Protein AF-0000000069707324 (afdb_homodimer)

InterPro domains:
  IPR003594 Histidine kinase/HSP90-like ATPase domain [PF02518] (532-617)
  IPR003594 Histidine kinase/HSP90-like ATPase domain [SM00387] (527-618)
  IPR004358 Signal transduction histidine kinase-related protein, C-terminal [PR00344] (563-577)
  IPR004358 Signal transduction histidine kinase-related protein, C-terminal [PR00344] (579-597)
  IPR004358 Signal transduction histidine kinase-related protein, C-terminal [PR00344] (602-615)
  IPR005467 Histidine kinase domain [PS50109] (435-618)
  IPR011622 7TM-DISM receptor, extracellular domain, type 2 [PF07696] (65-164)
  IPR011623 7TM-DISM receptor, extracellular domain, type 1 [PF07695] (181-395)
  IPR011712 Signal transduction histidine kinase, subgroup 3, dimerisation and phosphoacceptor domain [PF07730] (428-489)
  IPR036890 Histidine kinase/HSP90-like ATPase superfamily [G3DSA:3.30.565.10] (488-618)
  IPR036890 Histidine kinase/HSP90-like ATPase superfamily [SSF55874] (501-616)
  IPR050482 Sensor Histidine Kinase Two-Component System [PTHR24421] (387-617)

Nearest PDB structures (foldseek):
  3gig-assembly1_B  TM=5.908E-01  e=3.980E-10  Bacillus subtilis
  5iuj-assembly2_E  TM=5.119E-01  e=1.179E-10  Bacillus subtilis subsp. subtilis str. 168
  7ssi-assembly1_B  TM=5.150E-01  e=1.382E-10  Bacillus subtilis subsp. subtilis str. 168
  3ehf-assembly1_A  TM=5.739E-01  e=8.349E-10  Bacillus subtilis
  3ehj-assembly1_A  TM=5.496E-01  e=4.425E-10  Bacillus subtilis

Sequence (1238 aa):
MPLQQMISFVLNLIKKGIFRLFLILSGICSFSCSSPNSLEIPYATIPYQNEPVQKIWESVDTLSLNTGIINKGISKSPWWIYLKFNNEKPFAETYYLTVRNPHINTLEVYFNGDSIPEFVLGDRFPFQERPIANRDLIVPLAMSAGENREILLWVDKSGETLLLQPEILSEYEFFNNISRENLLMGFMIGWMLIMLVFACFTAVQLKEAGALFYALFIISILFWFISHWGIGFQFLWPEQTSWTGKSRPFFNLLTNVFFLLLLLNFFPPQRKNSKLVWLLKISIFLHLYLIWEVLTKNELEVPIVNKMIFLRLTFGFSIFLIFLVLIYLLRQIKLKVPYAGYYLAGISILVLSSILTQLHQSGLSLGLPSFMFDFGGAFALLGETIFITAAFASRTADLKREKESLMLKVVQKEKELADQLIEVQEQERTRIGRDLHDTLGGQLASIFLLTDKLSQEVPAAQNLQKLRSMLKESIKETRGLSHDLAPSHLNELGLQKVLQNRLRFLEENQGLSTNFYYQVDTKLSEQFALMIYRICGELLHNITKHAKASEIMLQIIQKDNILELIVEDNGVGMNKEETDKGIGLANIKNRVAYMKGKMIIDSNSHGTTIIIELPLELIMPLQQMISFVLNLIKKGIFRLFLILSGICSFSCSSPNSLEIPYATIPYQNEPVQKIWESVDTLSLNTGIINKGISKSPWWIYLKFNNEKPFAETYYLTVRNPHINTLEVYFNGDSIPEFVLGDRFPFQERPIANRDLIVPLAMSAGENREILLWVDKSGETLLLQPEILSEYEFFNNISRENLLMGFMIGWMLIMLVFACFTAVQLKEAGALFYALFIISILFWFISHWGIGFQFLWPEQTSWTGKSRPFFNLLTNVFFLLLLLNFFPPQRKNSKLVWLLKISIFLHLYLIWEVLTKNELEVPIVNKMIFLRLTFGFSIFLIFLVLIYLLRQIKLKVPYAGYYLAGISILVLSSILTQLHQSGLSLGLPSFMFDFGGAFALLGETIFITAAFASRTADLKREKESLMLKVVQKEKELADQLIEVQEQERTRIGRDLHDTLGGQLASIFLLTDKLSQEVPAAQNLQKLRSMLKESIKETRGLSHDLAPSHLNELGLQKVLQNRLRFLEENQGLSTNFYYQVDTKLSEQFALMIYRICGELLHNITKHAKASEIMLQIIQKDNILELIVEDNGVGMNKEETDKGIGLANIKNRVAYMKGKMIIDSNSHGTTIIIELPLELI

pLDDT: mean 79.89, std 14.83, range [37.81, 97.81]

Radius of gyration: 48.91 Å; Cα contacts (8 Å, |Δi|>4): 1903; chains: 2; bounding box: 70×150×93 Å

Structure (mmCIF, N/CA/C/O backbone):
data_AF-0000000069707324-model_v1
#
loop_
_entity.id
_entity.type
_entity.pdbx_description
1 polymer 'Oxygen sensor histidine kinase NreB'
#
loop_
_atom_site.group_PDB
_atom_site.id
_atom_site.type_symbol
_atom_site.label_atom_id
_atom_site.label_alt_id
_atom_site.label_comp_id
_atom_site.label_asym_id
_atom_site.label_entity_id
_atom_site.label_seq_id
_atom_site.pdbx_PDB_ins_code
_atom_site.Cartn_x
_atom_site.Cartn_y
_atom_site.Cartn_z
_atom_site.occupancy
_atom_site.B_iso_or_equiv
_atom_site.auth_seq_id
_atom_site.auth_comp_id
_atom_site.auth_asym_id
_atom_site.auth_atom_id
_atom_site.pdbx_PDB_model_num
ATOM 1 N N . MET A 1 1 ? 3.025 22.594 -21.562 1 38.66 1 MET A N 1
ATOM 2 C CA . MET A 1 1 ? 1.757 22.188 -20.969 1 38.66 1 MET A CA 1
ATOM 3 C C . MET A 1 1 ? 1.847 22.219 -19.438 1 38.66 1 MET A C 1
ATOM 5 O O . MET A 1 1 ? 2.805 21.703 -18.859 1 38.66 1 MET A O 1
ATOM 9 N N . PRO A 1 2 ? 1.068 22.953 -18.781 1 50.31 2 PRO A N 1
ATOM 10 C CA . PRO A 1 2 ? 1.18 23.141 -17.328 1 50.31 2 PRO A CA 1
ATOM 11 C C . PRO A 1 2 ? 1.123 21.812 -16.578 1 50.31 2 PRO A C 1
ATOM 13 O O . PRO A 1 2 ? 0.512 20.844 -17.047 1 50.31 2 PRO A O 1
ATOM 16 N N . LEU A 1 3 ? 2.004 21.75 -15.672 1 51.28 3 LEU A N 1
ATOM 17 C CA . LEU A 1 3 ? 2.205 20.594 -14.805 1 51.28 3 LEU A CA 1
ATOM 18 C C . LEU A 1 3 ? 0.869 19.984 -14.391 1 51.28 3 LEU A C 1
ATOM 20 O O . LEU A 1 3 ? 0.715 18.766 -14.367 1 51.28 3 LEU A O 1
ATOM 24 N N . GLN A 1 4 ? -0.043 20.859 -14.18 1 56.06 4 GLN A N 1
ATOM 25 C CA . GLN A 1 4 ? -1.354 20.406 -13.734 1 56.06 4 GLN A CA 1
ATOM 26 C C . GLN A 1 4 ? -2.061 19.609 -14.836 1 56.06 4 GLN A C 1
ATOM 28 O O . GLN A 1 4 ? -2.691 18.594 -14.562 1 56.06 4 GLN A O 1
ATOM 33 N N . GLN A 1 5 ? -1.889 20.016 -16.047 1 55.66 5 GLN A N 1
ATOM 34 C CA . GLN A 1 5 ? -2.533 19.328 -17.156 1 55.66 5 GLN A CA 1
ATOM 35 C C . GLN A 1 5 ? -1.861 18 -17.453 1 55.66 5 GLN A C 1
ATOM 37 O O . GLN A 1 5 ? -2.533 17.016 -17.781 1 55.66 5 GLN A O 1
ATOM 42 N N . MET A 1 6 ? -0.656 18.062 -17.281 1 52.97 6 MET A N 1
ATOM 43 C CA . MET A 1 6 ? 0.091 16.828 -17.5 1 52.97 6 MET A CA 1
ATOM 44 C C . MET A 1 6 ? -0.273 15.781 -16.453 1 52.97 6 MET A C 1
ATOM 46 O O . MET A 1 6 ? -0.439 14.602 -16.797 1 52.97 6 MET A O 1
ATOM 50 N N . ILE A 1 7 ? -0.457 16.312 -15.352 1 56.38 7 ILE A N 1
ATOM 51 C CA . ILE A 1 7 ? -0.846 15.406 -14.273 1 56.38 7 ILE A CA 1
ATOM 52 C C . ILE A 1 7 ? -2.232 14.836 -14.562 1 56.38 7 ILE A C 1
ATOM 54 O O . ILE A 1 7 ? -2.453 13.633 -14.422 1 56.38 7 ILE A O 1
ATOM 58 N N . SER A 1 8 ? -3.066 15.727 -15 1 56.84 8 SER A N 1
ATOM 59 C CA . SER A 1 8 ? -4.418 15.266 -15.312 1 56.84 8 SER A CA 1
ATOM 60 C C . SER A 1 8 ? -4.41 14.266 -16.453 1 56.84 8 SER A C 1
ATOM 62 O O . SER A 1 8 ? -5.148 13.281 -16.438 1 56.84 8 SER A O 1
ATOM 64 N N . PHE A 1 9 ? -3.641 14.484 -17.422 1 52 9 PHE A N 1
ATOM 65 C CA . PHE A 1 9 ? -3.529 13.609 -18.578 1 52 9 PHE A CA 1
ATOM 66 C C . PHE A 1 9 ? -2.941 12.258 -18.188 1 52 9 PHE A C 1
ATOM 68 O O . PHE A 1 9 ? -3.479 11.211 -18.562 1 52 9 PHE A O 1
ATOM 75 N N . VAL A 1 10 ? -1.924 12.391 -17.547 1 53.28 10 VAL A N 1
ATOM 76 C CA . VAL A 1 10 ? -1.254 11.164 -17.125 1 53.28 10 VAL A CA 1
ATOM 77 C C . VAL A 1 10 ? -2.16 10.383 -16.172 1 53.28 10 VAL A C 1
ATOM 79 O O . VAL A 1 10 ? -2.242 9.156 -16.25 1 53.28 10 VAL A O 1
ATOM 82 N N . LEU A 1 11 ? -2.854 11.109 -15.484 1 55.19 11 LEU A N 1
ATOM 83 C CA . LEU A 1 11 ? -3.797 10.477 -14.57 1 55.19 11 LEU A CA 1
ATOM 84 C C . LEU A 1 11 ? -4.906 9.766 -15.336 1 55.19 11 LEU A C 1
ATOM 86 O O . LEU A 1 11 ? -5.34 8.68 -14.945 1 55.19 11 LEU A O 1
ATOM 90 N N . ASN A 1 12 ? -5.34 10.375 -16.344 1 55.03 12 ASN A N 1
ATOM 91 C CA . ASN A 1 12 ? -6.32 9.711 -17.203 1 55.03 12 ASN A CA 1
ATOM 92 C C . ASN A 1 12 ? -5.734 8.469 -17.859 1 55.03 12 ASN A C 1
ATOM 94 O O . ASN A 1 12 ? -6.426 7.453 -18 1 55.03 12 ASN A O 1
ATOM 98 N N . LEU A 1 13 ? -4.59 8.656 -18.188 1 52.72 13 LEU A N 1
ATOM 99 C CA . LEU A 1 13 ? -3.904 7.512 -18.781 1 52.72 13 LEU A CA 1
ATOM 100 C C . LEU A 1 13 ? -3.682 6.418 -17.75 1 52.72 13 LEU A C 1
ATOM 102 O O . LEU A 1 13 ? -3.836 5.23 -18.047 1 52.72 13 LEU A O 1
ATOM 106 N N . ILE A 1 14 ? -3.344 6.941 -16.688 1 54.03 14 ILE A N 1
ATOM 107 C CA . ILE A 1 14 ? -3.168 5.996 -15.594 1 54.03 14 ILE A CA 1
ATOM 108 C C . ILE A 1 14 ? -4.512 5.363 -15.234 1 54.03 14 ILE A C 1
ATOM 110 O O . ILE A 1 14 ? -4.594 4.148 -15.031 1 54.03 14 ILE A O 1
ATOM 114 N N . LYS A 1 15 ? -5.5 6.219 -15.211 1 52.94 15 LYS A N 1
ATOM 115 C CA . LYS A 1 15 ? -6.836 5.66 -15.008 1 52.94 15 LYS A CA 1
ATOM 116 C C . LYS A 1 15 ? -7.176 4.641 -16.094 1 52.94 15 LYS A C 1
ATOM 118 O O . LYS A 1 15 ? -7.707 3.568 -15.797 1 52.94 15 LYS A O 1
ATOM 123 N N . LYS A 1 16 ? -6.883 4.98 -17.25 1 50.53 16 LYS A N 1
ATOM 124 C CA . LYS A 1 16 ? -7.156 4.07 -18.359 1 50.53 16 LYS A CA 1
ATOM 125 C C . LYS A 1 16 ? -6.238 2.852 -18.312 1 50.53 16 LYS A C 1
ATOM 127 O O . LYS A 1 16 ? -6.656 1.741 -18.641 1 50.53 16 LYS A O 1
ATOM 132 N N . GLY A 1 17 ? -5.059 3.221 -17.891 1 46.44 17 GLY A N 1
ATOM 133 C CA . GLY A 1 17 ? -4.109 2.127 -17.766 1 46.44 17 GLY A CA 1
ATOM 134 C C . GLY A 1 17 ? -4.426 1.19 -16.625 1 46.44 17 GLY A C 1
ATOM 135 O O . GLY A 1 17 ? -4.371 -0.031 -16.766 1 46.44 17 GLY A O 1
ATOM 136 N N . ILE A 1 18 ? -4.672 1.827 -15.555 1 48.44 18 ILE A N 1
ATOM 137 C CA . ILE A 1 18 ? -5.105 1 -14.43 1 48.44 18 ILE A CA 1
ATOM 138 C C . ILE A 1 18 ? -6.348 0.204 -14.828 1 48.44 18 ILE A C 1
ATOM 140 O O . ILE A 1 18 ? -6.445 -0.99 -14.531 1 48.44 18 ILE A O 1
ATOM 144 N N . PHE A 1 19 ? -7.223 0.882 -15.453 1 43.78 19 PHE A N 1
ATOM 145 C CA . PHE A 1 19 ? -8.391 0.172 -15.961 1 43.78 19 PHE A CA 1
ATOM 146 C C . PHE A 1 19 ? -7.973 -0.9 -16.969 1 43.78 19 PHE A C 1
ATOM 148 O O . PHE A 1 19 ? -8.477 -2.025 -16.922 1 43.78 19 PHE A O 1
ATOM 155 N N . ARG A 1 20 ? -7.121 -0.56 -17.812 1 43.97 20 ARG A N 1
ATOM 156 C CA . ARG A 1 20 ? -6.652 -1.575 -18.75 1 43.97 20 ARG A CA 1
ATOM 157 C C . ARG A 1 20 ? -5.844 -2.65 -18.031 1 43.97 20 ARG A C 1
ATOM 159 O O . ARG A 1 20 ? -5.945 -3.834 -18.359 1 43.97 20 ARG A O 1
ATOM 166 N N . LEU A 1 21 ? -5.027 -2.123 -17.188 1 45.25 21 LEU A N 1
ATOM 167 C CA . LEU A 1 21 ? -4.336 -3.133 -16.391 1 45.25 21 LEU A CA 1
ATOM 168 C C . LEU A 1 21 ? -5.336 -3.994 -15.617 1 45.25 21 LEU A C 1
ATOM 170 O O . LEU A 1 21 ? -5.168 -5.211 -15.523 1 45.25 21 LEU A O 1
ATOM 174 N N . PHE A 1 22 ? -6.258 -3.307 -15.023 1 45.59 22 PHE A N 1
ATOM 175 C CA . PHE A 1 22 ? -7.363 -4.066 -14.453 1 45.59 22 PHE A CA 1
ATOM 176 C C . PHE A 1 22 ? -8.047 -4.918 -15.516 1 45.59 22 PHE A C 1
ATOM 178 O O . PHE A 1 22 ? -8.422 -6.059 -15.25 1 45.59 22 PHE A O 1
ATOM 185 N N . LEU A 1 23 ? -8.18 -4.379 -16.625 1 42.47 23 LEU A N 1
ATOM 186 C CA . LEU A 1 23 ? -8.734 -5.148 -17.734 1 42.47 23 LEU A CA 1
ATOM 187 C C . LEU A 1 23 ? -7.785 -6.266 -18.156 1 42.47 23 LEU A C 1
ATOM 189 O O . LEU A 1 23 ? -8.227 -7.367 -18.484 1 42.47 23 LEU A O 1
ATOM 193 N N . ILE A 1 24 ? -6.621 -5.941 -18.219 1 44.25 24 ILE A N 1
ATOM 194 C CA . ILE A 1 24 ? -5.652 -6.977 -18.562 1 44.25 24 ILE A CA 1
ATOM 195 C C . ILE A 1 24 ? -5.652 -8.055 -17.484 1 44.25 24 ILE A C 1
ATOM 197 O O . ILE A 1 24 ? -5.66 -9.25 -17.797 1 44.25 24 ILE A O 1
ATOM 201 N N . LEU A 1 25 ? -5.566 -7.555 -16.312 1 45.56 25 LEU A N 1
ATOM 202 C CA . LEU A 1 25 ? -5.68 -8.547 -15.25 1 45.56 25 LEU A CA 1
ATOM 203 C C . LEU A 1 25 ? -7.023 -9.258 -15.312 1 45.56 25 LEU A C 1
ATOM 205 O O . LEU A 1 25 ? -7.102 -10.461 -15.078 1 45.56 25 LEU A O 1
ATOM 209 N N . SER A 1 26 ? -8.008 -8.461 -15.484 1 43.53 26 SER A N 1
ATOM 210 C CA . SER A 1 26 ? -9.297 -9.078 -15.75 1 43.53 26 SER A CA 1
ATOM 211 C C . SER A 1 26 ? -9.266 -9.906 -17.031 1 43.53 26 SER A C 1
ATOM 213 O O . SER A 1 26 ? -9.922 -10.945 -17.125 1 43.53 26 SER A O 1
ATOM 215 N N . GLY A 1 27 ? -8.617 -9.422 -17.969 1 42.59 27 GLY A N 1
ATOM 216 C CA . GLY A 1 27 ? -8.453 -10.211 -19.188 1 42.59 27 GLY A CA 1
ATOM 217 C C . GLY A 1 27 ? -7.68 -11.492 -18.969 1 42.59 27 GLY A C 1
ATOM 218 O O . GLY A 1 27 ? -7.984 -12.523 -19.562 1 42.59 27 GLY A O 1
ATOM 219 N N . ILE A 1 28 ? -6.68 -11.281 -18.297 1 44.78 28 ILE A N 1
ATOM 220 C CA . ILE A 1 28 ? -6.016 -12.531 -17.938 1 44.78 28 ILE A CA 1
ATOM 221 C C . ILE A 1 28 ? -7.012 -13.461 -17.25 1 44.78 28 ILE A C 1
ATOM 223 O O . ILE A 1 28 ? -7.004 -14.672 -17.484 1 44.78 28 ILE A O 1
ATOM 227 N N . CYS A 1 29 ? -7.777 -12.867 -16.328 1 43.41 29 CYS A N 1
ATOM 228 C CA . CYS A 1 29 ? -8.812 -13.633 -15.641 1 43.41 29 CYS A CA 1
ATOM 229 C C . CYS A 1 29 ? -9.922 -14.031 -16.594 1 43.41 29 CYS A C 1
ATOM 231 O O . CYS A 1 29 ? -10.523 -15.102 -16.453 1 43.41 29 CYS A O 1
ATOM 233 N N . SER A 1 30 ? -10.438 -13.078 -17.266 1 40.72 30 SER A N 1
ATOM 234 C CA . SER A 1 30 ? -11.531 -13.438 -18.172 1 40.72 30 SER A CA 1
ATOM 235 C C . SER A 1 30 ? -11.117 -14.539 -19.141 1 40.72 30 SER A C 1
ATOM 237 O O . SER A 1 30 ? -11.969 -15.234 -19.703 1 40.72 30 SER A O 1
ATOM 239 N N . PHE A 1 31 ? -9.898 -14.516 -19.531 1 37.81 31 PHE A N 1
ATOM 240 C CA . PHE A 1 31 ? -9.547 -15.578 -20.469 1 37.81 31 PHE A CA 1
ATOM 241 C C . PHE A 1 31 ? -9.586 -16.938 -19.797 1 37.81 31 PHE A C 1
ATOM 243 O O . PHE A 1 31 ? -9.484 -17.969 -20.453 1 37.81 31 PHE A O 1
ATOM 250 N N . SER A 1 32 ? -9.203 -16.953 -18.578 1 39.94 32 SER A N 1
ATOM 251 C CA . SER A 1 32 ? -9.297 -18.297 -18 1 39.94 32 SER A CA 1
ATOM 252 C C . SER A 1 32 ? -10.719 -18.844 -18.078 1 39.94 32 SER A C 1
ATOM 254 O O . SER A 1 32 ? -10.992 -19.938 -17.594 1 39.94 32 SER A O 1
ATOM 256 N N . CYS A 1 33 ? -11.719 -17.969 -18.031 1 41.34 33 CYS A N 1
ATOM 257 C CA . CYS A 1 33 ? -12.953 -18.734 -18.219 1 41.34 33 CYS A CA 1
ATOM 258 C C . CYS A 1 33 ? -12.758 -19.844 -19.25 1 41.34 33 CYS A C 1
ATOM 260 O O . CYS A 1 33 ? -12.594 -21 -18.875 1 41.34 33 CYS A O 1
ATOM 262 N N . SER A 1 34 ? -13.891 -20.047 -20.156 1 38.44 34 SER A N 1
ATOM 263 C CA . SER A 1 34 ? -13.992 -21.141 -21.141 1 38.44 34 SER A CA 1
ATOM 264 C C . SER A 1 34 ? -12.875 -21.047 -22.172 1 38.44 34 SER A C 1
ATOM 266 O O . SER A 1 34 ? -12.812 -20.078 -22.938 1 38.44 34 SER A O 1
ATOM 268 N N . SER A 1 35 ? -11.734 -21.188 -21.812 1 40.47 35 SER A N 1
ATOM 269 C CA . SER A 1 35 ? -10.992 -21.422 -23.062 1 40.47 35 SER A CA 1
ATOM 270 C C . SER A 1 35 ? -11.93 -21.875 -24.172 1 40.47 35 SER A C 1
ATOM 272 O O . SER A 1 35 ? -12.781 -22.734 -23.969 1 40.47 35 SER A O 1
ATOM 274 N N . PRO A 1 36 ? -12.047 -21.125 -25.078 1 43 36 PRO A N 1
ATOM 275 C CA . PRO A 1 36 ? -12.914 -21.688 -26.109 1 43 36 PRO A CA 1
ATOM 276 C C . PRO A 1 36 ? -12.812 -23.219 -26.203 1 43 36 PRO A C 1
ATOM 278 O O . PRO A 1 36 ? -13.766 -23.875 -26.625 1 43 36 PRO A O 1
ATOM 281 N N . ASN A 1 37 ? -11.625 -23.719 -25.906 1 46.66 37 ASN A N 1
ATOM 282 C CA . ASN A 1 37 ? -11.508 -25.156 -26.125 1 46.66 37 ASN A CA 1
ATOM 283 C C . ASN A 1 37 ? -11.734 -25.953 -24.844 1 46.66 37 ASN A C 1
ATOM 285 O O . ASN A 1 37 ? -11.352 -27.125 -24.75 1 46.66 37 ASN A O 1
ATOM 289 N N . SER A 1 38 ? -11.812 -25.266 -23.703 1 54.16 38 SER A N 1
ATOM 290 C CA . SER A 1 38 ? -12.133 -26.156 -22.594 1 54.16 38 SER A CA 1
ATOM 291 C C . SER A 1 38 ? -13.469 -26.859 -22.812 1 54.16 38 SER A C 1
ATOM 293 O O . SER A 1 38 ? -14.477 -26.219 -23.109 1 54.16 38 SER A O 1
ATOM 295 N N . LEU A 1 39 ? -13.422 -28.016 -23.219 1 58.19 39 LEU A N 1
ATOM 296 C CA . LEU A 1 39 ? -14.578 -28.859 -23.516 1 58.19 39 LEU A CA 1
ATOM 297 C C . LEU A 1 39 ? -15.406 -29.109 -22.266 1 58.19 39 LEU A C 1
ATOM 299 O O . LEU A 1 39 ? -14.914 -29.703 -21.297 1 58.19 39 LEU A O 1
ATOM 303 N N . GLU A 1 40 ? -16.359 -28.297 -21.938 1 68.38 40 GLU A N 1
ATOM 304 C CA . GLU A 1 40 ? -17.344 -28.75 -20.969 1 68.38 40 GLU A CA 1
ATOM 305 C C . GLU A 1 40 ? -17.766 -30.188 -21.219 1 68.38 40 GLU A C 1
ATOM 307 O O . GLU A 1 40 ? -18.094 -30.547 -22.359 1 68.38 40 GLU A O 1
ATOM 312 N N . ILE A 1 41 ? -17.344 -30.922 -20.125 1 82.69 41 ILE A N 1
ATOM 313 C CA . ILE A 1 41 ? -17.672 -32.344 -20.297 1 82.69 41 ILE A CA 1
ATOM 314 C C . ILE A 1 41 ? -19.062 -32.625 -19.734 1 82.69 41 ILE A C 1
ATOM 316 O O . ILE A 1 41 ? -19.406 -32.156 -18.641 1 82.69 41 ILE A O 1
ATOM 320 N N . PRO A 1 42 ? -19.828 -33.188 -20.578 1 87.94 42 PRO A N 1
ATOM 321 C CA . PRO A 1 42 ? -21.125 -33.594 -20.047 1 87.94 42 PRO A CA 1
ATOM 322 C C . PRO A 1 42 ? -21 -34.562 -18.875 1 87.94 42 PRO A C 1
ATOM 324 O O . PRO A 1 42 ? -20.109 -35.438 -18.875 1 87.94 42 PRO A O 1
ATOM 327 N N . TYR A 1 43 ? -21.828 -34.344 -17.875 1 92.25 43 TYR A N 1
ATOM 328 C CA . TYR A 1 43 ? -21.812 -35.188 -16.703 1 92.25 43 TYR A CA 1
ATOM 329 C C . TYR A 1 43 ? -23.219 -35.531 -16.234 1 92.25 43 TYR A C 1
ATOM 331 O O . TYR A 1 43 ? -24.188 -34.875 -16.656 1 92.25 43 TYR A O 1
ATOM 339 N N . ALA A 1 44 ? -23.344 -36.594 -15.5 1 93.5 44 ALA A N 1
ATOM 340 C CA . ALA A 1 44 ? -24.578 -36.969 -14.828 1 93.5 44 ALA A CA 1
ATOM 341 C C . ALA A 1 44 ? -24.359 -37.125 -13.32 1 93.5 44 ALA A C 1
ATOM 343 O O . ALA A 1 44 ? -23.312 -37.594 -12.891 1 93.5 44 ALA A O 1
ATOM 344 N N . THR A 1 45 ? -25.312 -36.656 -12.57 1 92.38 45 THR A N 1
ATOM 345 C CA . THR A 1 45 ? -25.234 -36.781 -11.117 1 92.38 45 THR A CA 1
ATOM 346 C C . THR A 1 45 ? -26.234 -37.812 -10.617 1 92.38 45 THR A C 1
ATOM 348 O O . THR A 1 45 ? -27.375 -37.875 -11.102 1 92.38 45 THR A O 1
ATOM 351 N N . ILE A 1 46 ? -25.766 -38.625 -9.664 1 91.06 46 ILE A N 1
ATOM 352 C CA . ILE A 1 46 ? -26.594 -39.656 -9.055 1 91.06 46 ILE A CA 1
ATOM 353 C C . ILE A 1 46 ? -26.562 -39.531 -7.531 1 91.06 46 ILE A C 1
ATOM 355 O O . ILE A 1 46 ? -25.5 -39.562 -6.922 1 91.06 46 ILE A O 1
ATOM 359 N N . PRO A 1 47 ? -27.719 -39.312 -6.957 1 88.31 47 PRO A N 1
ATOM 360 C CA . PRO A 1 47 ? -27.719 -39.281 -5.492 1 88.31 47 PRO A CA 1
ATOM 361 C C . PRO A 1 47 ? -27.25 -40.562 -4.855 1 88.31 47 PRO A C 1
ATOM 363 O O . PRO A 1 47 ? -27.406 -41.656 -5.438 1 88.31 47 PRO A O 1
ATOM 366 N N . TYR A 1 48 ? -26.594 -40.375 -3.764 1 84.56 48 TYR A N 1
ATOM 367 C CA . TYR A 1 48 ? -26.047 -41.531 -3.076 1 84.56 48 TYR A CA 1
ATOM 368 C C . TYR A 1 48 ? -27.156 -42.531 -2.711 1 84.56 48 TYR A C 1
ATOM 370 O O . TYR A 1 48 ? -28.188 -42.125 -2.18 1 84.56 48 TYR A O 1
ATOM 378 N N . GLN A 1 49 ? -26.828 -43.75 -3.199 1 79 49 GLN A N 1
ATOM 379 C CA . GLN A 1 49 ? -27.641 -44.906 -2.801 1 79 49 GLN A CA 1
ATOM 380 C C . GLN A 1 49 ? -26.797 -45.969 -2.139 1 79 49 GLN A C 1
ATOM 382 O O . GLN A 1 49 ? -25.609 -46.125 -2.443 1 79 49 GLN A O 1
ATOM 387 N N . ASN A 1 50 ? -27.219 -46.406 -1.011 1 83.75 50 ASN A N 1
ATOM 388 C CA . ASN A 1 50 ? -26.484 -47.469 -0.369 1 83.75 50 ASN A CA 1
ATOM 389 C C . ASN A 1 50 ? -26.422 -48.719 -1.261 1 83.75 50 ASN A C 1
ATOM 391 O O . ASN A 1 50 ? -26.922 -49.781 -0.891 1 83.75 50 ASN A O 1
ATOM 395 N N . GLU A 1 51 ? -25.969 -48.531 -2.498 1 87.06 51 GLU A N 1
ATOM 396 C CA . GLU A 1 51 ? -25.844 -49.625 -3.471 1 87.06 51 GLU A CA 1
ATOM 397 C C . GLU A 1 51 ? -24.391 -49.844 -3.873 1 87.06 51 GLU A C 1
ATOM 399 O O . GLU A 1 51 ? -23.578 -48.938 -3.779 1 87.06 51 GLU A O 1
ATOM 404 N N . PRO A 1 52 ? -24.156 -51.156 -4.168 1 90.38 52 PRO A N 1
ATOM 405 C CA . PRO A 1 52 ? -22.797 -51.406 -4.648 1 90.38 52 PRO A CA 1
ATOM 406 C C . PRO A 1 52 ? -22.469 -50.656 -5.934 1 90.38 52 PRO A C 1
ATOM 408 O O . PRO A 1 52 ? -23.375 -50.312 -6.699 1 90.38 52 PRO A O 1
ATOM 411 N N . VAL A 1 53 ? -21.25 -50.344 -6.223 1 94 53 VAL A N 1
ATOM 412 C CA . VAL A 1 53 ? -20.75 -49.531 -7.34 1 94 53 VAL A CA 1
ATOM 413 C C . VAL A 1 53 ? -21.219 -50.156 -8.656 1 94 53 VAL A C 1
ATOM 415 O O . VAL A 1 53 ? -21.516 -49.438 -9.609 1 94 53 VAL A O 1
ATOM 418 N N . GLN A 1 54 ? -21.344 -51.5 -8.711 1 93 54 GLN A N 1
ATOM 419 C CA . GLN A 1 54 ? -21.734 -52.188 -9.93 1 93 54 GLN A CA 1
ATOM 420 C C . GLN A 1 54 ? -23.141 -51.812 -10.359 1 93 54 GLN A C 1
ATOM 422 O O . GLN A 1 54 ? -23.422 -51.688 -11.555 1 93 54 GLN A O 1
ATOM 427 N N . LYS A 1 55 ? -23.938 -51.625 -9.406 1 91.94 55 LYS A N 1
ATOM 428 C CA . LYS A 1 55 ? -25.312 -51.219 -9.703 1 91.94 55 LYS A CA 1
ATOM 429 C C . LYS A 1 55 ? -25.375 -49.812 -10.227 1 91.94 55 LYS A C 1
ATOM 431 O O . LYS A 1 55 ? -26.234 -49.469 -11.055 1 91.94 55 LYS A O 1
ATOM 436 N N . ILE A 1 56 ? -24.562 -49.031 -9.695 1 93.19 56 ILE A N 1
ATOM 437 C CA . ILE A 1 56 ? -24.516 -47.625 -10.164 1 93.19 56 ILE A CA 1
ATOM 438 C C . ILE A 1 56 ? -24.062 -47.594 -11.617 1 93.19 56 ILE A C 1
ATOM 440 O O . ILE A 1 56 ? -24.641 -46.844 -12.43 1 93.19 56 ILE A O 1
ATOM 444 N N . TRP A 1 57 ? -23.047 -48.406 -12 1 94 57 TRP A N 1
ATOM 445 C CA . TRP A 1 57 ? -22.578 -48.469 -13.375 1 94 57 TRP A CA 1
ATOM 446 C C . TRP A 1 57 ? -23.703 -48.875 -14.32 1 94 57 TRP A C 1
ATOM 448 O O . TRP A 1 57 ? -23.781 -48.375 -15.445 1 94 57 TRP A O 1
ATOM 458 N N . GLU A 1 58 ? -24.578 -49.719 -13.836 1 90.31 58 GLU A N 1
ATOM 459 C CA . GLU A 1 58 ? -25.672 -50.219 -14.656 1 90.31 58 GLU A CA 1
ATOM 460 C C . GLU A 1 58 ? -26.719 -49.125 -14.898 1 90.31 58 GLU A C 1
ATOM 462 O O . GLU A 1 58 ? -27.422 -49.156 -15.906 1 90.31 58 GLU A O 1
ATOM 467 N N . SER A 1 59 ? -26.781 -48.188 -14.062 1 88.94 59 SER A N 1
ATOM 468 C CA . SER A 1 59 ? -27.844 -47.188 -14.133 1 88.94 59 SER A CA 1
ATOM 469 C C . SER A 1 59 ? -27.391 -46 -14.961 1 88.94 59 SER A C 1
ATOM 471 O O . SER A 1 59 ? -28.203 -45.094 -15.266 1 88.94 59 SER A O 1
ATOM 473 N N . VAL A 1 60 ? -26.188 -45.875 -15.359 1 87.75 60 VAL A N 1
ATOM 474 C CA . VAL A 1 60 ? -25.625 -44.688 -15.961 1 87.75 60 VAL A CA 1
ATOM 475 C C . VAL A 1 60 ? -26.203 -44.469 -17.359 1 87.75 60 VAL A C 1
ATOM 477 O O . VAL A 1 60 ? -26.344 -43.344 -17.812 1 87.75 60 VAL A O 1
ATOM 480 N N . ASP A 1 61 ? -26.594 -45.531 -18.094 1 82.38 61 ASP A N 1
ATOM 481 C CA . ASP A 1 61 ? -27.047 -45.438 -19.484 1 82.38 61 ASP A CA 1
ATOM 482 C C . ASP A 1 61 ? -28.359 -44.688 -19.578 1 82.38 61 ASP A C 1
ATOM 484 O O . ASP A 1 61 ? -28.703 -44.125 -20.641 1 82.38 61 ASP A O 1
ATOM 488 N N . THR A 1 62 ? -29.062 -44.531 -18.469 1 83.75 62 THR A N 1
ATOM 489 C CA . THR A 1 62 ? -30.391 -43.938 -18.516 1 83.75 62 THR A CA 1
ATOM 490 C C . THR A 1 62 ? -30.344 -42.5 -18 1 83.75 62 THR A C 1
ATOM 492 O O . THR A 1 62 ? -31.359 -41.812 -17.969 1 83.75 62 THR A O 1
ATOM 495 N N . LEU A 1 63 ? -29.203 -42.094 -17.812 1 84.69 63 LEU A N 1
ATOM 496 C CA . LEU A 1 63 ? -29.141 -40.781 -17.141 1 84.69 63 LEU A CA 1
ATOM 497 C C . LEU A 1 63 ? -28.984 -39.656 -18.156 1 84.69 63 LEU A C 1
ATOM 499 O O . LEU A 1 63 ? -28.359 -39.844 -19.219 1 84.69 63 LEU A O 1
ATOM 503 N N . SER A 1 64 ? -29.594 -38.531 -17.859 1 86.44 64 SER A N 1
ATOM 504 C CA . SER A 1 64 ? -29.422 -37.312 -18.656 1 86.44 64 SER A CA 1
ATOM 505 C C . SER A 1 64 ? -28.141 -36.594 -18.281 1 86.44 64 SER A C 1
ATOM 507 O O . SER A 1 64 ? -27.828 -36.438 -17.109 1 86.44 64 SER A O 1
ATOM 509 N N . LEU A 1 65 ? -27.422 -36.188 -19.328 1 86.31 65 LEU A N 1
ATOM 510 C CA . LEU A 1 65 ? -26.141 -35.5 -19.125 1 86.31 65 LEU A CA 1
ATOM 511 C C . LEU A 1 65 ? -26.328 -34 -19.109 1 86.31 65 LEU A C 1
ATOM 513 O O . LEU A 1 65 ? -27.125 -33.469 -19.875 1 86.31 65 LEU A O 1
ATOM 517 N N . ASN A 1 66 ? -25.766 -33.344 -18.109 1 85.62 66 ASN A N 1
ATOM 518 C CA . ASN A 1 66 ? -25.75 -31.906 -17.969 1 85.62 66 ASN A CA 1
ATOM 519 C C . ASN A 1 66 ? -24.328 -31.344 -18.109 1 85.62 66 ASN A C 1
ATOM 521 O O . ASN A 1 66 ? -23.359 -32.094 -18.188 1 85.62 66 ASN A O 1
ATOM 525 N N . THR A 1 67 ? -24.281 -30 -18.344 1 82.19 67 THR A N 1
ATOM 526 C CA . THR A 1 67 ? -22.984 -29.328 -18.406 1 82.19 67 THR A CA 1
ATOM 527 C C . THR A 1 67 ? -22.953 -28.141 -17.438 1 82.19 67 THR A C 1
ATOM 529 O O . THR A 1 67 ? -23.984 -27.703 -16.953 1 82.19 67 THR A O 1
ATOM 532 N N . GLY A 1 68 ? -21.766 -27.828 -17.078 1 80.75 68 GLY A N 1
ATOM 533 C CA . GLY A 1 68 ? -21.609 -26.656 -16.234 1 80.75 68 GLY A CA 1
ATOM 534 C C . GLY A 1 68 ? -21.312 -26.984 -14.781 1 80.75 68 GLY A C 1
ATOM 535 O O . GLY A 1 68 ? -20.641 -27.984 -14.5 1 80.75 68 GLY A O 1
ATOM 536 N N . ILE A 1 69 ? -21.828 -26.125 -13.891 1 86.81 69 ILE A N 1
ATOM 537 C CA . ILE A 1 69 ? -21.484 -26.234 -12.477 1 86.81 69 ILE A CA 1
ATOM 538 C C . ILE A 1 69 ? -22.484 -27.141 -11.773 1 86.81 69 ILE A C 1
ATOM 540 O O . ILE A 1 69 ? -23.688 -27.078 -12.039 1 86.81 69 ILE A O 1
ATOM 544 N N . ILE A 1 70 ? -21.984 -27.953 -10.961 1 89 70 ILE A N 1
ATOM 545 C CA . ILE A 1 70 ? -22.797 -28.781 -10.078 1 89 70 ILE A CA 1
ATOM 546 C C . ILE A 1 70 ? -22.938 -28.109 -8.719 1 89 70 ILE A C 1
ATOM 548 O O . ILE A 1 70 ? -21.969 -28 -7.965 1 89 70 ILE A O 1
ATOM 552 N N . ASN A 1 71 ? -24.047 -27.625 -8.445 1 88.88 71 ASN A N 1
ATOM 553 C CA . ASN A 1 71 ? -24.328 -26.984 -7.16 1 88.88 71 ASN A CA 1
ATOM 554 C C . ASN A 1 71 ? -25.469 -27.656 -6.426 1 88.88 71 ASN A C 1
ATOM 556 O O . ASN A 1 71 ? -26.641 -27.469 -6.781 1 88.88 71 ASN A O 1
ATOM 560 N N . LYS A 1 72 ? -25.141 -28.375 -5.418 1 88.38 72 LYS A N 1
ATOM 561 C CA . LYS A 1 72 ? -26.156 -29.094 -4.656 1 88.38 72 LYS A CA 1
ATOM 562 C C . LYS A 1 72 ? -26.328 -28.5 -3.264 1 88.38 72 LYS A C 1
ATOM 564 O O . LYS A 1 72 ? -27 -29.078 -2.408 1 88.38 72 LYS A O 1
ATOM 569 N N . GLY A 1 73 ? -25.703 -27.391 -3.029 1 88.62 73 GLY A N 1
ATOM 570 C CA . GLY A 1 73 ? -25.781 -26.766 -1.719 1 88.62 73 GLY A CA 1
ATOM 571 C C . GLY A 1 73 ? -25.234 -27.641 -0.606 1 88.62 73 GLY A C 1
ATOM 572 O O . GLY A 1 73 ? -24.266 -28.359 -0.801 1 88.62 73 GLY A O 1
ATOM 573 N N . ILE A 1 74 ? -25.766 -27.469 0.552 1 88.19 74 ILE A N 1
ATOM 574 C CA . ILE A 1 74 ? -25.359 -28.297 1.684 1 88.19 74 ILE A CA 1
ATOM 575 C C . ILE A 1 74 ? -26.047 -29.656 1.608 1 88.19 74 ILE A C 1
ATOM 577 O O . ILE A 1 74 ? -27.266 -29.75 1.731 1 88.19 74 ILE A O 1
ATOM 581 N N . SER A 1 75 ? -25.156 -30.641 1.343 1 86.31 75 SER A N 1
ATOM 582 C CA . SER A 1 75 ? -25.703 -31.969 1.119 1 86.31 75 SER A CA 1
ATOM 583 C C . SER A 1 75 ? -25.438 -32.875 2.305 1 86.31 75 SER A C 1
ATOM 585 O O . SER A 1 75 ? -24.375 -32.812 2.916 1 86.31 75 SER A O 1
ATOM 587 N N . LYS A 1 76 ? -26.344 -33.781 2.57 1 88.19 76 LYS A N 1
ATOM 588 C CA . LYS A 1 76 ? -26.234 -34.719 3.691 1 88.19 76 LYS A CA 1
ATOM 589 C C . LYS A 1 76 ? -25.453 -35.969 3.285 1 88.19 76 LYS A C 1
ATOM 591 O O . LYS A 1 76 ? -24.875 -36.656 4.137 1 88.19 76 LYS A O 1
ATOM 596 N N . SER A 1 77 ? -25.531 -36.219 2.045 1 91.62 77 SER A N 1
ATOM 597 C CA . SER A 1 77 ? -24.938 -37.469 1.568 1 91.62 77 SER A CA 1
ATOM 598 C C . SER A 1 77 ? -23.969 -37.219 0.415 1 91.62 77 SER A C 1
ATOM 600 O O . SER A 1 77 ? -24.031 -36.188 -0.23 1 91.62 77 SER A O 1
ATOM 602 N N . PRO A 1 78 ? -23.062 -38.219 0.239 1 94.19 78 PRO A N 1
ATOM 603 C CA . PRO A 1 78 ? -22.188 -38.094 -0.926 1 94.19 78 PRO A CA 1
ATOM 604 C C . PRO A 1 78 ? -22.938 -38.188 -2.25 1 94.19 78 PRO A C 1
ATOM 606 O O . PRO A 1 78 ? -24.141 -38.5 -2.262 1 94.19 78 PRO A O 1
ATOM 609 N N . TRP A 1 79 ? -22.297 -37.906 -3.305 1 94.5 79 TRP A N 1
ATOM 610 C CA . TRP A 1 79 ? -22.891 -37.906 -4.641 1 94.5 79 TRP A CA 1
ATOM 611 C C . TRP A 1 79 ? -22.016 -38.688 -5.613 1 94.5 79 TRP A C 1
ATOM 613 O O . TRP A 1 79 ? -20.797 -38.781 -5.449 1 94.5 79 TRP A O 1
ATOM 623 N N . TRP A 1 80 ? -22.719 -39.312 -6.547 1 94.56 80 TRP A N 1
ATOM 624 C CA . TRP A 1 80 ? -22.031 -39.938 -7.664 1 94.56 80 TRP A CA 1
ATOM 625 C C . TRP A 1 80 ? -22.047 -39.031 -8.891 1 94.56 80 TRP A C 1
ATOM 627 O O . TRP A 1 80 ? -23.062 -38.406 -9.188 1 94.56 80 TRP A O 1
ATOM 637 N N . ILE A 1 81 ? -20.984 -38.969 -9.547 1 94.69 81 ILE A N 1
ATOM 638 C CA . ILE A 1 81 ? -20.906 -38.219 -10.781 1 94.69 81 ILE A CA 1
ATOM 639 C C . ILE A 1 81 ? -20.359 -39.094 -11.906 1 94.69 81 ILE A C 1
ATOM 641 O O . ILE A 1 81 ? -19.328 -39.75 -11.742 1 94.69 81 ILE A O 1
ATOM 645 N N . TYR A 1 82 ? -21.047 -39.125 -12.969 1 95.12 82 TYR A N 1
ATOM 646 C CA . TYR A 1 82 ? -20.656 -39.906 -14.133 1 95.12 82 TYR A CA 1
ATOM 647 C C . TYR A 1 82 ? -20.203 -39 -15.273 1 95.12 82 TYR A C 1
ATOM 649 O O . TYR A 1 82 ? -20.875 -38.031 -15.586 1 95.12 82 TYR A O 1
ATOM 657 N N . LEU A 1 83 ? -19.047 -39.375 -15.844 1 93.62 83 LEU A N 1
ATOM 658 C CA . LEU A 1 83 ? -18.469 -38.656 -16.969 1 93.62 83 LEU A CA 1
ATOM 659 C C . LEU A 1 83 ? -18.016 -39.625 -18.062 1 93.62 83 LEU A C 1
ATOM 661 O O . LEU A 1 83 ? -17.609 -40.75 -17.766 1 93.62 83 LEU A O 1
ATOM 665 N N . LYS A 1 84 ? -18.125 -39.125 -19.25 1 92 84 LYS A N 1
ATOM 666 C CA . LYS A 1 84 ? -17.562 -39.844 -20.391 1 92 84 LYS A CA 1
ATOM 667 C C . LYS A 1 84 ? -16.656 -38.938 -21.219 1 92 84 LYS A C 1
ATOM 669 O O . LYS A 1 84 ? -17.016 -37.781 -21.5 1 92 84 LYS A O 1
ATOM 674 N N . PHE A 1 85 ? -15.492 -39.5 -21.5 1 93.31 85 PHE A N 1
ATOM 675 C CA . PHE A 1 85 ? -14.547 -38.656 -22.25 1 93.31 85 PHE A CA 1
ATOM 676 C C . PHE A 1 85 ? -13.852 -39.5 -23.312 1 93.31 85 PHE A C 1
ATOM 678 O O . PHE A 1 85 ? -13.492 -40.656 -23.078 1 93.31 85 PHE A O 1
ATOM 685 N N . ASN A 1 86 ? -13.781 -38.844 -24.484 1 92.38 86 ASN A N 1
ATOM 686 C CA . ASN A 1 86 ? -13.117 -39.469 -25.609 1 92.38 86 ASN A CA 1
ATOM 687 C C . ASN A 1 86 ? -11.93 -38.656 -26.094 1 92.38 86 ASN A C 1
ATOM 689 O O . ASN A 1 86 ? -12.039 -37.438 -26.281 1 92.38 86 ASN A O 1
ATOM 693 N N . ASN A 1 87 ? -10.773 -39.375 -26.172 1 93.06 87 ASN A N 1
ATOM 694 C CA . ASN A 1 87 ? -9.617 -38.719 -26.812 1 93.06 87 ASN A CA 1
ATOM 695 C C . ASN A 1 87 ? -9.766 -38.688 -28.328 1 93.06 87 ASN A C 1
ATOM 697 O O . ASN A 1 87 ? -9.445 -39.688 -29.016 1 93.06 87 ASN A O 1
ATOM 701 N N . GLU A 1 88 ? -10.109 -37.656 -28.891 1 88.81 88 GLU A N 1
ATOM 702 C CA . GLU A 1 88 ? -10.375 -37.531 -30.328 1 88.81 88 GLU A CA 1
ATOM 703 C C . GLU A 1 88 ? -9.086 -37.312 -31.109 1 88.81 88 GLU A C 1
ATOM 705 O O . GLU A 1 88 ? -9.086 -37.375 -32.344 1 88.81 88 GLU A O 1
ATOM 710 N N . LYS A 1 89 ? -8.031 -37.188 -30.453 1 89.25 89 LYS A N 1
ATOM 711 C CA . LYS A 1 89 ? -6.758 -36.938 -31.125 1 89.25 89 LYS A CA 1
ATOM 712 C C . LYS A 1 89 ? -6.145 -38.25 -31.656 1 89.25 89 LYS A C 1
ATOM 714 O O . LYS A 1 89 ? -6.395 -39.312 -31.094 1 89.25 89 LYS A O 1
ATOM 719 N N . PRO A 1 90 ? -5.336 -38.156 -32.688 1 90.69 90 PRO A N 1
ATOM 720 C CA . PRO A 1 90 ? -4.75 -39.344 -33.312 1 90.69 90 PRO A CA 1
ATOM 721 C C . PRO A 1 90 ? -3.527 -39.875 -32.562 1 90.69 90 PRO A C 1
ATOM 723 O O . PRO A 1 90 ? -2.879 -40.812 -33 1 90.69 90 PRO A O 1
ATOM 726 N N . PHE A 1 91 ? -3.172 -39.312 -31.484 1 87.75 91 PHE A N 1
ATOM 727 C CA . PHE A 1 91 ? -2.021 -39.75 -30.703 1 87.75 91 PHE A CA 1
ATOM 728 C C . PHE A 1 91 ? -2.379 -39.844 -29.219 1 87.75 91 PHE A C 1
ATOM 730 O O . PHE A 1 91 ? -3.391 -39.312 -28.781 1 87.75 91 PHE A O 1
ATOM 737 N N . ALA A 1 92 ? -1.568 -40.625 -28.484 1 89.88 92 ALA A N 1
ATOM 738 C CA . ALA A 1 92 ? -1.746 -40.75 -27.047 1 89.88 92 ALA A CA 1
ATOM 739 C C . ALA A 1 92 ? -1.439 -39.438 -26.328 1 89.88 92 ALA A C 1
ATOM 741 O O . ALA A 1 92 ? -0.519 -38.719 -26.719 1 89.88 92 ALA A O 1
ATOM 742 N N . GLU A 1 93 ? -2.33 -39.125 -25.422 1 88.06 93 GLU A N 1
ATOM 743 C CA . GLU A 1 93 ? -2.148 -37.906 -24.641 1 88.06 93 GLU A CA 1
ATOM 744 C C . GLU A 1 93 ? -2.637 -38.094 -23.203 1 88.06 93 GLU A C 1
ATOM 746 O O . GLU A 1 93 ? -3.518 -38.906 -22.938 1 88.06 93 GLU A O 1
ATOM 751 N N . THR A 1 94 ? -1.926 -37.375 -22.375 1 89.81 94 THR A N 1
ATOM 752 C CA . THR A 1 94 ? -2.377 -37.375 -20.984 1 89.81 94 THR A CA 1
ATOM 753 C C . THR A 1 94 ? -3.311 -36.188 -20.734 1 89.81 94 THR A C 1
ATOM 755 O O . THR A 1 94 ? -2.98 -35.062 -21.062 1 89.81 94 THR A O 1
ATOM 758 N N . TYR A 1 95 ? -4.461 -36.5 -20.266 1 93.06 95 TYR A N 1
ATOM 759 C CA . TYR A 1 95 ? -5.422 -35.5 -19.859 1 93.06 95 TYR A CA 1
ATOM 760 C C . TYR A 1 95 ? -5.504 -35.406 -18.328 1 93.06 95 TYR A C 1
ATOM 762 O O . TYR A 1 95 ? -4.984 -36.281 -17.625 1 93.06 95 TYR A O 1
ATOM 770 N N . TYR A 1 96 ? -6.047 -34.344 -17.875 1 94.25 96 TYR A N 1
ATOM 771 C CA . TYR A 1 96 ? -6.18 -34.156 -16.438 1 94.25 96 TYR A CA 1
ATOM 772 C C . TYR A 1 96 ? -7.617 -33.812 -16.062 1 94.25 96 TYR A C 1
ATOM 774 O O . TYR A 1 96 ? -8.18 -32.844 -16.578 1 94.25 96 TYR A O 1
ATOM 782 N N . LEU A 1 97 ? -8.188 -34.594 -15.234 1 95.06 97 LEU A N 1
ATOM 783 C CA . LEU A 1 97 ? -9.539 -34.375 -14.734 1 95.06 97 LEU A CA 1
ATOM 784 C C . LEU A 1 97 ? -9.5 -33.594 -13.43 1 95.06 97 LEU A C 1
ATOM 786 O O . LEU A 1 97 ? -8.742 -33.938 -12.516 1 95.06 97 LEU A O 1
ATOM 790 N N . THR A 1 98 ? -10.25 -32.562 -13.406 1 92.75 98 THR A N 1
ATOM 791 C CA . THR A 1 98 ? -10.383 -31.766 -12.195 1 92.75 98 THR A CA 1
ATOM 792 C C . THR A 1 98 ? -11.852 -31.484 -11.891 1 92.75 98 THR A C 1
ATOM 794 O O . THR A 1 98 ? -12.672 -31.406 -12.805 1 92.75 98 THR A O 1
ATOM 797 N N . VAL A 1 99 ? -12.18 -31.359 -10.617 1 91.38 99 VAL A N 1
ATOM 798 C CA . VAL A 1 99 ? -13.531 -31.016 -10.211 1 91.38 99 VAL A CA 1
ATOM 799 C C . VAL A 1 99 ? -13.555 -29.594 -9.641 1 91.38 99 VAL A C 1
ATOM 801 O O . VAL A 1 99 ? -14.594 -29.109 -9.18 1 91.38 99 VAL A O 1
ATOM 804 N N . ARG A 1 100 ? -12.484 -28.938 -9.648 1 89 100 ARG A N 1
ATOM 805 C CA . ARG A 1 100 ? -12.305 -27.531 -9.297 1 89 100 ARG A CA 1
ATOM 806 C C . ARG A 1 100 ? -12.797 -27.266 -7.879 1 89 100 ARG A C 1
ATOM 808 O O . ARG A 1 100 ? -13.562 -26.328 -7.656 1 89 100 ARG A O 1
ATOM 815 N N . ASN A 1 101 ? -12.438 -28.031 -6.957 1 91.75 101 ASN A N 1
ATOM 816 C CA . ASN A 1 101 ? -12.711 -27.891 -5.531 1 91.75 101 ASN A CA 1
ATOM 817 C C . ASN A 1 101 ? -11.617 -28.516 -4.68 1 91.75 101 ASN A C 1
ATOM 819 O O . ASN A 1 101 ? -11.492 -29.734 -4.617 1 91.75 101 ASN A O 1
ATOM 823 N N . PRO A 1 102 ? -10.914 -27.719 -4.023 1 93.62 102 PRO A N 1
ATOM 824 C CA . PRO A 1 102 ? -9.797 -28.266 -3.248 1 93.62 102 PRO A CA 1
ATOM 825 C C . PRO A 1 102 ? -10.242 -28.906 -1.938 1 93.62 102 PRO A C 1
ATOM 827 O O . PRO A 1 102 ? -9.445 -29.562 -1.267 1 93.62 102 PRO A O 1
ATOM 830 N N . HIS A 1 103 ? -11.516 -28.781 -1.597 1 93.31 103 HIS A N 1
ATOM 831 C CA . HIS A 1 103 ? -11.953 -29.203 -0.272 1 93.31 103 HIS A CA 1
ATOM 832 C C . HIS A 1 103 ? -12.992 -30.312 -0.367 1 93.31 103 HIS A C 1
ATOM 834 O O . HIS A 1 103 ? -14.141 -30.141 0.064 1 93.31 103 HIS A O 1
ATOM 840 N N . ILE A 1 104 ? -12.656 -31.375 -0.955 1 95.44 104 ILE A N 1
ATOM 841 C CA . ILE A 1 104 ? -13.461 -32.594 -0.959 1 95.44 104 ILE A CA 1
ATOM 842 C C . ILE A 1 104 ? -12.914 -33.594 0.073 1 95.44 104 ILE A C 1
ATOM 844 O O . ILE A 1 104 ? -11.711 -33.844 0.123 1 95.44 104 ILE A O 1
ATOM 848 N N . ASN A 1 105 ? -13.805 -34.094 0.889 1 94.38 105 ASN A N 1
ATOM 849 C CA . ASN A 1 105 ? -13.383 -35 1.938 1 94.38 105 ASN A CA 1
ATOM 850 C C . ASN A 1 105 ? -12.742 -36.281 1.353 1 94.38 105 ASN A C 1
ATOM 852 O O . ASN A 1 105 ? -11.602 -36.594 1.679 1 94.38 105 ASN A O 1
ATOM 856 N N . THR A 1 106 ? -13.469 -36.906 0.538 1 95.5 106 THR A N 1
ATOM 857 C CA . THR A 1 106 ? -12.992 -38.094 -0.14 1 95.5 106 THR A CA 1
ATOM 858 C C . THR A 1 106 ? -13.523 -38.156 -1.569 1 95.5 106 THR A C 1
ATOM 860 O O . THR A 1 106 ? -14.719 -37.969 -1.802 1 95.5 106 THR A O 1
ATOM 863 N N . LEU A 1 107 ? -12.648 -38.344 -2.469 1 97.38 107 LEU A N 1
ATOM 864 C CA . LEU A 1 107 ? -12.953 -38.5 -3.885 1 97.38 107 LEU A CA 1
ATOM 865 C C . LEU A 1 107 ? -12.43 -39.844 -4.398 1 97.38 107 LEU A C 1
ATOM 867 O O . LEU A 1 107 ? -11.219 -40.062 -4.41 1 97.38 107 LEU A O 1
ATOM 871 N N . GLU A 1 108 ? -13.312 -40.719 -4.73 1 97.25 108 GLU A N 1
ATOM 872 C CA . GLU A 1 108 ? -12.938 -42 -5.352 1 97.25 108 GLU A CA 1
ATOM 873 C C . GLU A 1 108 ? -13.211 -41.969 -6.852 1 97.25 108 GLU A C 1
ATOM 875 O O . GLU A 1 108 ? -14.258 -41.5 -7.289 1 97.25 108 GLU A O 1
ATOM 880 N N . VAL A 1 109 ? -12.305 -42.5 -7.613 1 97.81 109 VAL A N 1
ATOM 881 C CA . VAL A 1 109 ? -12.43 -42.469 -9.07 1 97.81 109 VAL A CA 1
ATOM 882 C C . VAL A 1 109 ? -12.43 -43.875 -9.617 1 97.81 109 VAL A C 1
ATOM 884 O O . VAL A 1 109 ? -11.477 -44.625 -9.422 1 97.81 109 VAL A O 1
ATOM 887 N N . TYR A 1 110 ? -13.516 -44.219 -10.32 1 97 110 TYR A N 1
ATOM 888 C CA . TYR A 1 110 ? -13.688 -45.531 -10.961 1 97 110 TYR A CA 1
ATOM 889 C C . TYR A 1 110 ? -13.68 -45.406 -12.477 1 97 110 TYR A C 1
ATOM 891 O O . TYR A 1 110 ? -14.211 -44.438 -13.031 1 97 110 TYR A O 1
ATOM 899 N N . PHE A 1 111 ? -13.094 -46.469 -13.125 1 96.56 111 PHE A N 1
ATOM 900 C CA . PHE A 1 111 ? -13.016 -46.406 -14.578 1 96.56 111 PHE A CA 1
ATOM 901 C C . PHE A 1 111 ? -13.711 -47.594 -15.211 1 96.56 111 PHE A C 1
ATOM 903 O O . PHE A 1 111 ? -13.609 -48.719 -14.703 1 96.56 111 PHE A O 1
ATOM 910 N N . ASN A 1 112 ? -14.406 -47.406 -16.234 1 95.38 112 ASN A N 1
ATOM 911 C CA . ASN A 1 112 ? -14.883 -48.406 -17.203 1 95.38 112 ASN A CA 1
ATOM 912 C C . ASN A 1 112 ? -15.562 -49.562 -16.516 1 95.38 112 ASN A C 1
ATOM 914 O O . ASN A 1 112 ? -15.258 -50.719 -16.797 1 95.38 112 ASN A O 1
ATOM 918 N N . GLY A 1 113 ? -16.297 -49.312 -15.586 1 93.38 113 GLY A N 1
ATOM 919 C CA . GLY A 1 113 ? -17.125 -50.344 -14.969 1 93.38 113 GLY A CA 1
ATOM 920 C C . GLY A 1 113 ? -16.422 -51.062 -13.836 1 93.38 113 GLY A C 1
ATOM 921 O O . GLY A 1 113 ? -16.969 -52 -13.258 1 93.38 113 GLY A O 1
ATOM 922 N N . ASP A 1 114 ? -15.32 -50.625 -13.406 1 94.5 114 ASP A N 1
ATOM 923 C CA . ASP A 1 114 ? -14.57 -51.281 -12.32 1 94.5 114 ASP A CA 1
ATOM 924 C C . ASP A 1 114 ? -15.266 -51.062 -10.977 1 94.5 114 ASP A C 1
ATOM 926 O O . ASP A 1 114 ? -15.945 -50.062 -10.773 1 94.5 114 ASP A O 1
ATOM 930 N N . SER A 1 115 ? -15.047 -52.062 -10.117 1 94.25 115 SER A N 1
ATOM 931 C CA . SER A 1 115 ? -15.656 -51.969 -8.789 1 94.25 115 SER A CA 1
ATOM 932 C C . SER A 1 115 ? -14.664 -51.438 -7.766 1 94.25 115 SER A C 1
ATOM 934 O O . SER A 1 115 ? -15.055 -51.062 -6.66 1 94.25 115 SER A O 1
ATOM 936 N N . ILE A 1 116 ? -13.398 -51.406 -8.109 1 95.5 116 ILE A N 1
ATOM 937 C CA . ILE A 1 116 ? -12.367 -50.875 -7.223 1 95.5 116 ILE A CA 1
ATOM 938 C C . ILE A 1 116 ? -11.867 -49.562 -7.758 1 95.5 116 ILE A C 1
ATOM 940 O O . ILE A 1 116 ? -11.555 -49.438 -8.945 1 95.5 116 ILE A O 1
ATOM 944 N N . PRO A 1 117 ? -11.859 -48.594 -6.898 1 96.81 117 PRO A N 1
ATOM 945 C CA . PRO A 1 117 ? -11.383 -47.281 -7.363 1 96.81 117 PRO A CA 1
ATOM 946 C C . PRO A 1 117 ? -9.883 -47.281 -7.668 1 96.81 117 PRO A C 1
ATOM 948 O O . PRO A 1 117 ? -9.102 -47.875 -6.938 1 96.81 117 PRO A O 1
ATOM 951 N N . GLU A 1 118 ? -9.547 -46.625 -8.695 1 95.69 118 GLU A N 1
ATOM 952 C CA . GLU A 1 118 ? -8.141 -46.5 -9.07 1 95.69 118 GLU A CA 1
ATOM 953 C C . GLU A 1 118 ? -7.453 -45.406 -8.258 1 95.69 118 GLU A C 1
ATOM 955 O O . GLU A 1 118 ? -6.262 -45.5 -7.945 1 95.69 118 GLU A O 1
ATOM 960 N N . PHE A 1 119 ? -8.203 -44.344 -7.996 1 96.31 119 PHE A N 1
ATOM 961 C CA . PHE A 1 119 ? -7.668 -43.219 -7.223 1 96.31 119 PHE A CA 1
ATOM 962 C C . PHE A 1 119 ? -8.555 -42.938 -6.02 1 96.31 119 PHE A C 1
ATOM 964 O O . PHE A 1 119 ? -9.781 -43 -6.117 1 96.31 119 PHE A O 1
ATOM 971 N N . VAL A 1 120 ? -7.988 -42.656 -4.902 1 96.31 120 VAL A N 1
ATOM 972 C CA . VAL A 1 120 ? -8.641 -42.188 -3.695 1 96.31 120 VAL A CA 1
ATOM 973 C C . VAL A 1 120 ? -7.938 -40.906 -3.211 1 96.31 120 VAL A C 1
ATOM 975 O O . VAL A 1 120 ? -6.773 -40.938 -2.803 1 96.31 120 VAL A O 1
ATOM 978 N N . LEU A 1 121 ? -8.648 -39.812 -3.379 1 95.75 121 LEU A N 1
ATOM 979 C CA . LEU A 1 121 ? -8.117 -38.5 -3.033 1 95.75 121 LEU A CA 1
ATOM 980 C C . LEU A 1 121 ? -9.023 -37.781 -2.025 1 95.75 121 LEU A C 1
ATOM 982 O O . LEU A 1 121 ? -10.109 -38.281 -1.715 1 95.75 121 LEU A O 1
ATOM 986 N N . GLY A 1 122 ? -8.508 -36.656 -1.51 1 95.12 122 GLY A N 1
ATOM 987 C CA . GLY A 1 122 ? -9.312 -35.844 -0.597 1 95.12 122 GLY A CA 1
ATOM 988 C C . GLY A 1 122 ? -8.484 -35.125 0.432 1 95.12 122 GLY A C 1
ATOM 989 O O . GLY A 1 122 ? -7.277 -35.344 0.548 1 95.12 122 GLY A O 1
ATOM 990 N N . ASP A 1 123 ? -9.156 -34.25 1.127 1 93.06 123 ASP A N 1
ATOM 991 C CA . ASP A 1 123 ? -8.43 -33.469 2.109 1 93.06 123 ASP A CA 1
ATOM 992 C C . ASP A 1 123 ? -8.406 -34.156 3.471 1 93.06 123 ASP A C 1
ATOM 994 O O . ASP A 1 123 ? -7.875 -33.594 4.441 1 93.06 123 ASP A O 1
ATOM 998 N N . ARG A 1 124 ? -8.984 -35.406 3.521 1 93 124 ARG A N 1
ATOM 999 C CA . ARG A 1 124 ? -8.867 -36.25 4.719 1 93 124 ARG A CA 1
ATOM 1000 C C . ARG A 1 124 ? -7.598 -37.094 4.68 1 93 124 ARG A C 1
ATOM 1002 O O . ARG A 1 124 ? -7.301 -37.812 5.633 1 93 124 ARG A O 1
ATOM 1009 N N . PHE A 1 125 ? -6.898 -37 3.611 1 94.44 125 PHE A N 1
ATOM 1010 C CA . PHE A 1 125 ? -5.613 -37.656 3.436 1 94.44 125 PHE A CA 1
ATOM 1011 C C . PHE A 1 125 ? -4.484 -36.625 3.346 1 94.44 125 PHE A C 1
ATOM 1013 O O . PHE A 1 125 ? -4.695 -35.5 2.904 1 94.44 125 PHE A O 1
ATOM 1020 N N . PRO A 1 126 ? -3.314 -37 3.83 1 94.31 126 PRO A N 1
ATOM 1021 C CA . PRO A 1 126 ? -2.191 -36.062 3.705 1 94.31 126 PRO A CA 1
ATOM 1022 C C . PRO A 1 126 ? -1.978 -35.594 2.27 1 94.31 126 PRO A C 1
ATOM 1024 O O . PRO A 1 126 ? -2.209 -36.344 1.323 1 94.31 126 PRO A O 1
ATOM 1027 N N . PHE A 1 127 ? -1.527 -34.406 2.135 1 93.31 127 PHE A N 1
ATOM 1028 C CA . PHE A 1 127 ? -1.43 -33.781 0.827 1 93.31 127 PHE A CA 1
ATOM 1029 C C . PHE A 1 127 ? -0.48 -34.562 -0.083 1 93.31 127 PHE A C 1
ATOM 1031 O O . PHE A 1 127 ? -0.699 -34.625 -1.294 1 93.31 127 PHE A O 1
ATOM 1038 N N . GLN A 1 128 ? 0.547 -35.156 0.429 1 89.94 128 GLN A N 1
ATOM 1039 C CA . GLN A 1 128 ? 1.613 -35.781 -0.333 1 89.94 128 GLN A CA 1
ATOM 1040 C C . GLN A 1 128 ? 1.11 -37.062 -1.035 1 89.94 128 GLN A C 1
ATOM 1042 O O . GLN A 1 128 ? 1.764 -37.562 -1.946 1 89.94 128 GLN A O 1
ATOM 1047 N N . GLU A 1 129 ? -0.089 -37.531 -0.672 1 91.5 129 GLU A N 1
ATOM 1048 C CA . GLU A 1 129 ? -0.639 -38.75 -1.262 1 91.5 129 GLU A CA 1
ATOM 1049 C C . GLU A 1 129 ? -1.316 -38.469 -2.598 1 91.5 129 GLU A C 1
ATOM 1051 O O . GLU A 1 129 ? -1.685 -39.375 -3.326 1 91.5 129 GLU A O 1
ATOM 1056 N N . ARG A 1 130 ? -1.434 -37.219 -2.926 1 92.31 130 ARG A N 1
ATOM 1057 C CA . ARG A 1 130 ? -2.043 -36.844 -4.195 1 92.31 130 ARG A CA 1
ATOM 1058 C C . ARG A 1 130 ? -1.155 -37.219 -5.371 1 92.31 130 ARG A C 1
ATOM 1060 O O . ARG A 1 130 ? 0.069 -37.094 -5.305 1 92.31 130 ARG A O 1
ATOM 1067 N N . PRO A 1 131 ? -1.794 -37.688 -6.367 1 90.75 131 PRO A N 1
ATOM 1068 C CA . PRO A 1 131 ? -0.987 -38.062 -7.535 1 90.75 131 PRO A CA 1
ATOM 1069 C C . PRO A 1 131 ? -0.321 -36.844 -8.188 1 90.75 131 PRO A C 1
ATOM 1071 O O . PRO A 1 131 ? 0.784 -36.969 -8.719 1 90.75 131 PRO A O 1
ATOM 1074 N N . ILE A 1 132 ? -1.017 -35.75 -8.188 1 91.81 132 ILE A N 1
ATOM 1075 C CA . ILE A 1 132 ? -0.497 -34.469 -8.695 1 91.81 132 ILE A CA 1
ATOM 1076 C C . ILE A 1 132 ? -0.517 -33.438 -7.59 1 91.81 132 ILE A C 1
ATOM 1078 O O . ILE A 1 132 ? -1.545 -33.219 -6.941 1 91.81 132 ILE A O 1
ATOM 1082 N N . ALA A 1 133 ? 0.663 -32.875 -7.336 1 91.38 133 ALA A N 1
ATOM 1083 C CA . ALA A 1 133 ? 0.747 -31.859 -6.293 1 91.38 133 ALA A CA 1
ATOM 1084 C C . ALA A 1 133 ? 0.075 -30.562 -6.738 1 91.38 133 ALA A C 1
ATOM 1086 O O . ALA A 1 133 ? 0.724 -29.688 -7.312 1 91.38 133 ALA A O 1
ATOM 1087 N N . ASN A 1 134 ? -1.152 -30.5 -6.508 1 93.06 134 ASN A N 1
ATOM 1088 C CA . ASN A 1 134 ? -1.99 -29.359 -6.855 1 93.06 134 ASN A CA 1
ATOM 1089 C C . ASN A 1 134 ? -3.035 -29.078 -5.781 1 93.06 134 ASN A C 1
ATOM 1091 O O . ASN A 1 134 ? -3.447 -29.984 -5.059 1 93.06 134 ASN A O 1
ATOM 1095 N N . ARG A 1 135 ? -3.324 -27.891 -5.695 1 92.56 135 ARG A N 1
ATOM 1096 C CA . ARG A 1 135 ? -4.316 -27.516 -4.691 1 92.56 135 ARG A CA 1
ATOM 1097 C C . ARG A 1 135 ? -5.637 -28.234 -4.934 1 92.56 135 ARG A C 1
ATOM 1099 O O . ARG A 1 135 ? -6.324 -28.625 -3.982 1 92.56 135 ARG A O 1
ATOM 1106 N N . ASP A 1 136 ? -6.023 -28.344 -6.207 1 93.12 136 ASP A N 1
ATOM 1107 C CA . ASP A 1 136 ? -7.215 -29.109 -6.559 1 93.12 136 ASP A CA 1
ATOM 1108 C C . ASP A 1 136 ? -6.914 -30.609 -6.629 1 93.12 136 ASP A C 1
ATOM 1110 O O . ASP A 1 136 ? -5.746 -31.016 -6.648 1 93.12 136 ASP A O 1
ATOM 1114 N N . LEU A 1 137 ? -7.938 -31.344 -6.523 1 95.75 137 LEU A N 1
ATOM 1115 C CA . LEU A 1 137 ? -7.797 -32.781 -6.711 1 95.75 137 LEU A CA 1
ATOM 1116 C C . LEU A 1 137 ? -7.758 -33.125 -8.195 1 95.75 137 LEU A C 1
ATOM 1118 O O . LEU A 1 137 ? -8.781 -33.062 -8.883 1 95.75 137 LEU A O 1
ATOM 1122 N N . ILE A 1 138 ? -6.559 -33.5 -8.648 1 95.94 138 ILE A N 1
ATO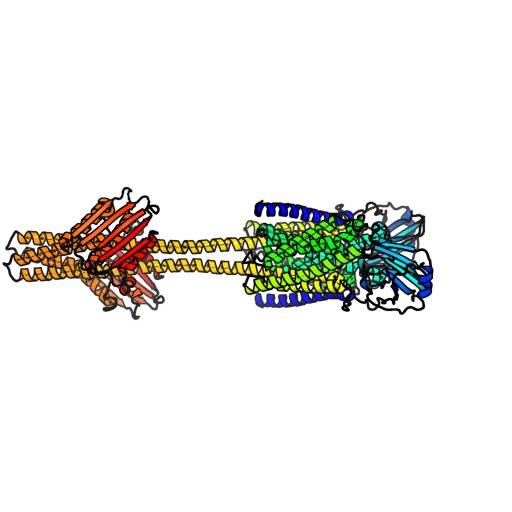M 1123 C CA . ILE A 1 138 ? -6.344 -33.75 -10.07 1 95.94 138 ILE A CA 1
ATOM 1124 C C . ILE A 1 138 ? -6.133 -35.25 -10.305 1 95.94 138 ILE A C 1
ATOM 1126 O O . ILE A 1 138 ? -5.371 -35.906 -9.586 1 95.94 138 ILE A O 1
ATOM 1130 N N . VAL A 1 139 ? -6.836 -35.75 -11.273 1 95.44 139 VAL A N 1
ATOM 1131 C CA . VAL A 1 139 ? -6.684 -37.125 -11.68 1 95.44 139 VAL A CA 1
ATOM 1132 C C . VAL A 1 139 ? -6.07 -37.188 -13.078 1 95.44 139 VAL A C 1
ATOM 1134 O O . VAL A 1 139 ? -6.691 -36.781 -14.055 1 95.44 139 VAL A O 1
ATOM 1137 N N . PRO A 1 140 ? -4.848 -37.75 -13.164 1 94.19 140 PRO A N 1
ATOM 1138 C CA . PRO A 1 140 ? -4.25 -37.906 -14.492 1 94.19 140 PRO A CA 1
ATOM 1139 C C . PRO A 1 140 ? -4.895 -39 -15.305 1 94.19 140 PRO A C 1
ATOM 1141 O O . PRO A 1 140 ? -5.145 -40.094 -14.773 1 94.19 140 PRO A O 1
ATOM 1144 N N . LEU A 1 141 ? -5.242 -38.719 -16.562 1 94.56 141 LEU A N 1
ATOM 1145 C CA . LEU A 1 141 ? -5.852 -39.656 -17.484 1 94.56 141 LEU A CA 1
ATOM 1146 C C . LEU A 1 141 ? -4.938 -39.938 -18.672 1 94.56 141 LEU A C 1
ATOM 1148 O O . LEU A 1 141 ? -4.949 -39.188 -19.656 1 94.56 141 LEU A O 1
ATOM 1152 N N . ALA A 1 142 ? -4.188 -41 -18.578 1 91.5 142 ALA A N 1
ATOM 1153 C CA . ALA A 1 142 ? -3.404 -41.406 -19.734 1 91.5 142 ALA A CA 1
ATOM 1154 C C . ALA A 1 142 ? -4.281 -42.125 -20.766 1 91.5 142 ALA A C 1
ATOM 1156 O O . ALA A 1 142 ? -4.781 -43.219 -20.516 1 91.5 142 ALA A O 1
ATOM 1157 N N . MET A 1 143 ? -4.488 -41.5 -21.891 1 93.56 143 MET A N 1
ATOM 1158 C CA . MET A 1 143 ? -5.418 -42.062 -22.875 1 93.56 143 MET A CA 1
ATOM 1159 C C . MET A 1 143 ? -4.715 -42.312 -24.203 1 93.56 143 MET A C 1
ATOM 1161 O O . MET A 1 143 ? -3.896 -41.531 -24.641 1 93.56 143 MET A O 1
ATOM 1165 N N . SER A 1 144 ? -5.016 -43.469 -24.75 1 92.75 144 SER A N 1
ATOM 1166 C CA . SER A 1 144 ? -4.516 -43.781 -26.078 1 92.75 144 SER A CA 1
ATOM 1167 C C . SER A 1 144 ? -5.312 -43.062 -27.172 1 92.75 144 SER A C 1
ATOM 1169 O O . SER A 1 144 ? -6.332 -42.438 -26.875 1 92.75 144 SER A O 1
ATOM 1171 N N . ALA A 1 145 ? -4.812 -43.156 -28.391 1 93.12 145 ALA A N 1
ATOM 1172 C CA . ALA A 1 145 ? -5.5 -42.531 -29.516 1 93.12 145 ALA A CA 1
ATOM 1173 C C . ALA A 1 145 ? -6.887 -43.156 -29.719 1 93.12 145 ALA A C 1
ATOM 1175 O O . ALA A 1 145 ? -7.023 -44.375 -29.828 1 93.12 145 ALA A O 1
ATOM 1176 N N . GLY A 1 146 ? -7.887 -42.312 -29.688 1 92 146 GLY A N 1
ATOM 1177 C CA . GLY A 1 146 ? -9.25 -42.719 -29.953 1 92 146 GLY A CA 1
ATOM 1178 C C . GLY A 1 146 ? -9.891 -43.469 -28.797 1 92 146 GLY A C 1
ATOM 1179 O O . GLY A 1 146 ? -11 -43.969 -28.922 1 92 146 GLY A O 1
ATOM 1180 N N . GLU A 1 147 ? -9.281 -43.469 -27.688 1 94.56 147 GLU A N 1
ATOM 1181 C CA . GLU A 1 147 ? -9.781 -44.188 -26.531 1 94.56 147 GLU A CA 1
ATOM 1182 C C . GLU A 1 147 ? -10.961 -43.469 -25.875 1 94.56 147 GLU A C 1
ATOM 1184 O O . GLU A 1 147 ? -10.953 -42.25 -25.766 1 94.56 147 GLU A O 1
ATOM 1189 N N . ASN A 1 148 ? -11.969 -44.281 -25.609 1 93.69 148 ASN A N 1
ATOM 1190 C CA . ASN A 1 148 ? -13.094 -43.812 -24.812 1 93.69 148 ASN A CA 1
ATOM 1191 C C . ASN A 1 148 ? -13.016 -44.281 -23.375 1 93.69 148 ASN A C 1
ATOM 1193 O O . ASN A 1 148 ? -12.781 -45.469 -23.125 1 93.69 148 ASN A O 1
ATOM 1197 N N . ARG A 1 149 ? -13.195 -43.406 -22.469 1 94.38 149 ARG A N 1
ATOM 1198 C CA . ARG A 1 149 ? -13.125 -43.75 -21.062 1 94.38 149 ARG A CA 1
ATOM 1199 C C . ARG A 1 149 ? -14.367 -43.281 -20.312 1 94.38 149 ARG A C 1
ATOM 1201 O O . ARG A 1 149 ? -14.766 -42.125 -20.406 1 94.38 149 ARG A O 1
ATOM 1208 N N . GLU A 1 150 ? -14.969 -44.219 -19.625 1 94.81 150 GLU A N 1
ATOM 1209 C CA . GLU A 1 150 ? -16.047 -43.875 -18.703 1 94.81 150 GLU A CA 1
ATOM 1210 C C . GLU A 1 150 ? -15.523 -43.719 -17.281 1 94.81 150 GLU A C 1
ATOM 1212 O O . GLU A 1 150 ? -14.75 -44.531 -16.781 1 94.81 150 GLU A O 1
ATOM 1217 N N . ILE A 1 151 ? -15.969 -42.656 -16.703 1 96.31 151 ILE A N 1
ATOM 1218 C CA . ILE A 1 151 ? -15.445 -42.281 -15.391 1 96.31 151 ILE A CA 1
ATOM 1219 C C . ILE A 1 151 ? -16.594 -42.125 -14.406 1 96.31 151 ILE A C 1
ATOM 1221 O O . ILE A 1 151 ? -17.578 -41.438 -14.695 1 96.31 151 ILE A O 1
ATOM 1225 N N . LEU A 1 152 ? -16.516 -42.781 -13.297 1 95.88 152 LEU A N 1
ATOM 1226 C CA . LEU A 1 152 ? -17.469 -42.656 -12.195 1 95.88 152 LEU A CA 1
ATOM 1227 C C . LEU A 1 152 ? -16.781 -42.094 -10.953 1 95.88 152 LEU A C 1
ATOM 1229 O O . LEU A 1 152 ? -15.766 -42.656 -10.508 1 95.88 152 LEU A O 1
ATOM 1233 N N . LEU A 1 153 ? -17.281 -41 -10.484 1 96.38 153 LEU A N 1
ATOM 1234 C CA . LEU A 1 153 ? -16.719 -40.344 -9.312 1 96.38 153 LEU A CA 1
ATOM 1235 C C . LEU A 1 153 ? -17.641 -40.469 -8.109 1 96.38 153 LEU A C 1
ATOM 1237 O O . LEU A 1 153 ? -18.844 -40.25 -8.219 1 96.38 153 LEU A O 1
ATOM 1241 N N . TRP A 1 154 ? -17.078 -40.906 -6.996 1 95.62 154 TRP A N 1
ATOM 1242 C CA . TRP A 1 154 ? -17.734 -40.844 -5.703 1 95.62 154 TRP A CA 1
ATOM 1243 C C . TRP A 1 154 ? -17.219 -39.656 -4.895 1 95.62 154 TRP A C 1
ATOM 1245 O O . TRP A 1 154 ? -16.062 -39.656 -4.445 1 95.62 154 TRP A O 1
ATOM 1255 N N . VAL A 1 155 ? -18.078 -38.688 -4.707 1 96 155 VAL A N 1
ATOM 1256 C CA . VAL A 1 155 ? -17.656 -37.438 -4.062 1 96 155 VAL A CA 1
ATOM 1257 C C . VAL A 1 155 ? -18.328 -37.312 -2.695 1 96 155 VAL A C 1
ATOM 1259 O O . VAL A 1 155 ? -19.547 -37.156 -2.609 1 96 155 VAL A O 1
ATOM 1262 N N . ASP A 1 156 ? -17.484 -37.375 -1.672 1 94.56 156 ASP A N 1
ATOM 1263 C CA . ASP A 1 156 ? -17.984 -37.188 -0.316 1 94.56 156 ASP A CA 1
ATOM 1264 C C . ASP A 1 156 ? -17.672 -35.812 0.225 1 94.56 156 ASP A C 1
ATOM 1266 O O . ASP A 1 156 ? -16.516 -35.5 0.536 1 94.56 156 ASP A O 1
ATOM 1270 N N . LYS A 1 157 ? -18.594 -35.031 0.352 1 93.81 157 LYS A N 1
ATOM 1271 C CA . LYS A 1 157 ? -18.547 -33.719 0.993 1 93.81 157 LYS A CA 1
ATOM 1272 C C . LYS A 1 157 ? -19.766 -33.5 1.9 1 93.81 157 LYS A C 1
ATOM 1274 O O . LYS A 1 157 ? -20.359 -32.438 1.909 1 93.81 157 LYS A O 1
ATOM 1279 N N . SER A 1 158 ? -20.078 -34.594 2.51 1 91.19 158 SER A N 1
ATOM 1280 C CA . SER A 1 158 ? -21.266 -34.594 3.348 1 91.19 158 SER A CA 1
ATOM 1281 C C . SER A 1 158 ? -21.141 -33.562 4.477 1 91.19 158 SER A C 1
ATOM 1283 O O . SER A 1 158 ? -20.109 -33.469 5.133 1 91.19 158 SER A O 1
ATOM 1285 N N . GLY A 1 159 ? -22.172 -32.781 4.648 1 88.5 159 GLY A N 1
ATOM 1286 C CA . GLY A 1 159 ? -22.234 -31.781 5.711 1 88.5 159 GLY A CA 1
ATOM 1287 C C . GLY A 1 159 ? -21.719 -30.422 5.277 1 88.5 159 GLY A C 1
ATOM 1288 O O . GLY A 1 159 ? -21.781 -29.453 6.043 1 88.5 159 GLY A O 1
ATOM 1289 N N . GLU A 1 160 ? -21.219 -30.375 4.117 1 90.06 160 GLU A N 1
ATOM 1290 C CA . GLU A 1 160 ? -20.688 -29.125 3.588 1 90.06 160 GLU A CA 1
ATOM 1291 C C . GLU A 1 160 ? -21.281 -28.797 2.225 1 90.06 160 GLU A C 1
ATOM 1293 O O . GLU A 1 160 ? -22.125 -29.562 1.711 1 90.06 160 GLU A O 1
ATOM 1298 N N . THR A 1 161 ? -20.906 -27.688 1.699 1 88.88 161 THR A N 1
ATOM 1299 C CA . THR A 1 161 ? -21.453 -27.266 0.412 1 88.88 161 THR A CA 1
ATOM 1300 C C . THR A 1 161 ? -20.766 -28 -0.732 1 88.88 161 THR A C 1
ATOM 1302 O O . THR A 1 161 ? -19.531 -28.031 -0.812 1 88.88 161 THR A O 1
ATOM 1305 N N . LEU A 1 162 ? -21.547 -28.547 -1.562 1 89.88 162 LEU A N 1
ATOM 1306 C CA . LEU A 1 162 ? -21 -29.266 -2.707 1 89.88 162 LEU A CA 1
ATOM 1307 C C . LEU A 1 162 ? -21.078 -28.422 -3.969 1 89.88 162 LEU A C 1
ATOM 1309 O O . LEU A 1 162 ? -22.156 -28.234 -4.539 1 89.88 162 LEU A O 1
ATOM 1313 N N . LEU A 1 163 ? -20.094 -27.875 -4.344 1 88.25 163 LEU A N 1
ATOM 1314 C CA . LEU A 1 163 ? -19.922 -27.109 -5.574 1 88.25 163 LEU A CA 1
ATOM 1315 C C . LEU A 1 163 ? -18.766 -27.672 -6.406 1 88.25 163 LEU A C 1
ATOM 1317 O O . LEU A 1 163 ? -17.625 -27.641 -5.977 1 88.25 163 LEU A O 1
ATOM 1321 N N . LEU A 1 164 ? -19.125 -28.188 -7.582 1 90.19 164 LEU A N 1
ATOM 1322 C CA . LEU A 1 164 ? -18.109 -28.781 -8.438 1 90.19 164 LEU A CA 1
ATOM 1323 C C . LEU A 1 164 ? -18.234 -28.266 -9.875 1 90.19 164 LEU A C 1
ATOM 1325 O O . LEU A 1 164 ? -19.312 -27.828 -10.281 1 90.19 164 LEU A O 1
ATOM 1329 N N . GLN A 1 165 ? -17.203 -28.297 -10.5 1 88.25 165 GLN A N 1
ATOM 1330 C CA . GLN A 1 165 ? -17.156 -28.062 -11.938 1 88.25 165 GLN A CA 1
ATOM 1331 C C . GLN A 1 165 ? -16.172 -28.984 -12.625 1 88.25 165 GLN A C 1
ATOM 1333 O O . GLN A 1 165 ? -15.023 -28.625 -12.859 1 88.25 165 GLN A O 1
ATOM 1338 N N . PRO A 1 166 ? -16.688 -30.172 -12.969 1 90.62 166 PRO A N 1
ATOM 1339 C CA . PRO A 1 166 ? -15.789 -31.141 -13.602 1 90.62 166 PRO A CA 1
ATOM 1340 C C . PRO A 1 166 ? -15.289 -30.656 -14.969 1 90.62 166 PRO A C 1
ATOM 1342 O O . PRO A 1 166 ? -16.078 -30.141 -15.766 1 90.62 166 PRO A O 1
ATOM 1345 N N . GLU A 1 167 ? -14.055 -30.781 -15.148 1 91.31 167 GLU A N 1
ATOM 1346 C CA . GLU A 1 167 ? -13.414 -30.422 -16.406 1 91.31 167 GLU A CA 1
ATOM 1347 C C . GLU A 1 167 ? -12.258 -31.359 -16.734 1 91.31 167 GLU A C 1
ATOM 1349 O O . GLU A 1 167 ? -11.602 -31.875 -15.82 1 91.31 167 GLU A O 1
ATOM 1354 N N . ILE A 1 168 ? -12.109 -31.688 -17.953 1 93.31 168 ILE A N 1
ATOM 1355 C CA . ILE A 1 168 ? -10.945 -32.406 -18.422 1 93.31 168 ILE A CA 1
ATOM 1356 C C . ILE A 1 168 ? -10.086 -31.516 -19.297 1 93.31 168 ILE A C 1
ATOM 1358 O O . ILE A 1 168 ? -10.578 -30.953 -20.281 1 93.31 168 ILE A O 1
ATOM 1362 N N . LEU A 1 169 ? -8.883 -31.406 -18.922 1 92.06 169 LEU A N 1
ATOM 1363 C CA . LEU A 1 169 ? -7.969 -30.5 -19.594 1 92.06 169 LEU A CA 1
ATOM 1364 C C . LEU A 1 169 ? -6.859 -31.266 -20.297 1 92.06 169 LEU A C 1
ATOM 1366 O O . LEU A 1 169 ? -6.359 -32.25 -19.766 1 92.06 169 LEU A O 1
ATOM 1370 N N . SER A 1 170 ? -6.551 -30.719 -21.469 1 90 170 SER A N 1
ATOM 1371 C CA . SER A 1 170 ? -5.344 -31.234 -22.109 1 90 170 SER A CA 1
ATOM 1372 C C . SER A 1 170 ? -4.098 -30.859 -21.328 1 90 170 SER A C 1
ATOM 1374 O O . SER A 1 170 ? -4.16 -30.031 -20.406 1 90 170 SER A O 1
ATOM 1376 N N . GLU A 1 171 ? -3.029 -31.547 -21.625 1 87.88 171 GLU A N 1
ATOM 1377 C CA . GLU A 1 171 ? -1.779 -31.266 -20.922 1 87.88 171 GLU A CA 1
ATOM 1378 C C . GLU A 1 171 ? -1.391 -29.797 -21.047 1 87.88 171 GLU A C 1
ATOM 1380 O O . GLU A 1 171 ? -1.04 -29.172 -20.047 1 87.88 171 GLU A O 1
ATOM 1385 N N . TYR A 1 172 ? -1.48 -29.266 -22.156 1 84.88 172 TYR A N 1
ATOM 1386 C CA . TYR A 1 172 ? -1.134 -27.875 -22.406 1 84.88 172 TYR A CA 1
ATOM 1387 C C . TYR A 1 172 ? -2.029 -26.938 -21.594 1 84.88 172 TYR A C 1
ATOM 1389 O O . TYR A 1 172 ? -1.54 -26.016 -20.922 1 84.88 172 TYR A O 1
ATOM 1397 N N . GLU A 1 173 ? -3.295 -27.172 -21.688 1 86.94 173 GLU A N 1
ATOM 1398 C CA . GLU A 1 173 ? -4.25 -26.312 -20.984 1 86.94 173 GLU A CA 1
ATOM 1399 C C . GLU A 1 173 ? -4.094 -26.438 -19.469 1 86.94 173 GLU A C 1
ATOM 1401 O O . GLU A 1 173 ? -4.242 -25.453 -18.75 1 86.94 173 GLU A O 1
ATOM 1406 N N . PHE A 1 174 ? -3.82 -27.625 -19.109 1 90.75 174 PHE A N 1
ATOM 1407 C CA . PHE A 1 174 ? -3.672 -27.875 -17.672 1 90.75 174 PHE A CA 1
ATOM 1408 C C . PHE A 1 174 ? -2.537 -27.031 -17.094 1 90.75 174 PHE A C 1
ATOM 1410 O O . PHE A 1 174 ? -2.723 -26.328 -16.109 1 90.75 174 PHE A O 1
ATOM 1417 N N . PHE A 1 175 ? -1.405 -27.016 -17.719 1 88.19 175 PHE A N 1
ATOM 1418 C CA . PHE A 1 175 ? -0.236 -26.297 -17.234 1 88.19 175 PHE A CA 1
ATOM 1419 C C . PHE A 1 175 ? -0.458 -24.797 -17.312 1 88.19 175 PHE A C 1
ATOM 1421 O O . PHE A 1 175 ? -0.06 -24.047 -16.406 1 88.19 175 PHE A O 1
ATOM 1428 N N . ASN A 1 176 ? -1.041 -24.406 -18.297 1 86.5 176 ASN A N 1
ATOM 1429 C CA . ASN A 1 176 ? -1.35 -22.984 -18.438 1 86.5 176 ASN A CA 1
ATOM 1430 C C . ASN A 1 176 ? -2.297 -22.516 -17.328 1 86.5 176 ASN A C 1
ATOM 1432 O O . ASN A 1 176 ? -2.113 -21.438 -16.766 1 86.5 176 ASN A O 1
ATOM 1436 N N . ASN A 1 177 ? -3.275 -23.328 -17.094 1 86.44 177 ASN A N 1
ATOM 1437 C CA . ASN A 1 177 ? -4.258 -22.969 -16.078 1 86.44 177 ASN A CA 1
ATOM 1438 C C . ASN A 1 177 ? -3.637 -22.938 -14.68 1 86.44 177 ASN A C 1
ATOM 1440 O O . ASN A 1 177 ? -3.945 -22.047 -13.875 1 86.44 177 ASN A O 1
ATOM 1444 N N . ILE A 1 178 ? -2.789 -23.875 -14.398 1 88.31 178 ILE A N 1
ATOM 1445 C CA . ILE A 1 178 ? -2.125 -23.922 -13.102 1 88.31 178 ILE A CA 1
ATOM 1446 C C . ILE A 1 178 ? -1.289 -22.672 -12.898 1 88.31 178 ILE A C 1
ATOM 1448 O O . ILE A 1 178 ? -1.313 -22.062 -11.828 1 88.31 178 ILE A O 1
ATOM 1452 N N . SER A 1 179 ? -0.609 -22.312 -13.914 1 88.75 179 SER A N 1
ATOM 1453 C CA . SER A 1 179 ? 0.235 -21.125 -13.828 1 88.75 179 SER A CA 1
ATOM 1454 C C . SER A 1 179 ? -0.6 -19.875 -13.617 1 88.75 179 SER A C 1
ATOM 1456 O O . SER A 1 179 ? -0.293 -19.047 -12.742 1 88.75 179 SER A O 1
ATOM 1458 N N . ARG A 1 180 ? -1.625 -19.766 -14.328 1 86.38 180 ARG A N 1
ATOM 1459 C CA . ARG A 1 180 ? -2.482 -18.594 -14.234 1 86.38 180 ARG A CA 1
ATOM 1460 C C . ARG A 1 180 ? -3.117 -18.484 -12.852 1 86.38 180 ARG A C 1
ATOM 1462 O O . ARG A 1 180 ? -3.141 -17.406 -12.258 1 86.38 180 ARG A O 1
ATOM 1469 N N . GLU A 1 181 ? -3.639 -19.531 -12.391 1 88.38 181 GLU A N 1
ATOM 1470 C CA . GLU A 1 181 ? -4.316 -19.531 -11.094 1 88.38 181 GLU A CA 1
ATOM 1471 C C . GLU A 1 181 ? -3.346 -19.219 -9.961 1 88.38 181 GLU A C 1
ATOM 1473 O O . GLU A 1 181 ? -3.664 -18.438 -9.062 1 88.38 181 GLU A O 1
ATOM 1478 N N . ASN A 1 182 ? -2.193 -19.797 -10.039 1 90.81 182 ASN A N 1
ATOM 1479 C CA . ASN A 1 182 ? -1.201 -19.547 -9 1 90.81 182 ASN A CA 1
ATOM 1480 C C . ASN A 1 182 ? -0.7 -18.094 -9.047 1 90.81 182 ASN A C 1
ATOM 1482 O O . ASN A 1 182 ? -0.473 -17.484 -8 1 90.81 182 ASN A O 1
ATOM 1486 N N . LEU A 1 183 ? -0.541 -17.625 -10.242 1 89.06 183 LEU A N 1
ATOM 1487 C CA . LEU A 1 183 ? -0.155 -16.219 -10.383 1 89.06 183 LEU A CA 1
ATOM 1488 C C . LEU A 1 183 ? -1.208 -15.305 -9.766 1 89.06 183 LEU A C 1
ATOM 1490 O O . LEU A 1 183 ? -0.872 -14.352 -9.062 1 89.06 183 LEU A O 1
ATOM 1494 N N . LEU A 1 184 ? -2.398 -15.648 -10.023 1 87.94 184 LEU A N 1
ATOM 1495 C CA . LEU A 1 184 ? -3.494 -14.828 -9.516 1 87.94 184 LEU A CA 1
ATOM 1496 C C . LEU A 1 184 ? -3.557 -14.883 -7.988 1 87.94 184 LEU A C 1
ATOM 1498 O O . LEU A 1 184 ? -3.713 -13.859 -7.332 1 87.94 184 LEU A O 1
ATOM 1502 N N . MET A 1 185 ? -3.449 -16.031 -7.488 1 90.69 185 MET A N 1
ATOM 1503 C CA . MET A 1 185 ? -3.463 -16.188 -6.035 1 90.69 185 MET A CA 1
ATOM 1504 C C . MET A 1 185 ? -2.275 -15.461 -5.406 1 90.69 185 MET A C 1
ATOM 1506 O O . MET A 1 185 ? -2.424 -14.781 -4.391 1 90.69 185 MET A O 1
ATOM 1510 N N . GLY A 1 186 ? -1.155 -15.594 -6.02 1 89.94 186 GLY A N 1
ATOM 1511 C CA . GLY A 1 186 ? 0.006 -14.859 -5.539 1 89.94 186 GLY A CA 1
ATOM 1512 C C . GLY A 1 186 ? -0.183 -13.352 -5.566 1 89.94 186 GLY A C 1
ATOM 1513 O O . GLY A 1 186 ? 0.196 -12.656 -4.621 1 89.94 186 GLY A O 1
ATOM 1514 N N . PHE A 1 187 ? -0.771 -12.984 -6.609 1 88.62 187 PHE A N 1
ATOM 1515 C CA . PHE A 1 187 ? -1.07 -11.57 -6.77 1 88.62 187 PHE A CA 1
ATOM 1516 C C . PHE A 1 187 ? -1.923 -11.062 -5.613 1 88.62 187 PHE A C 1
ATOM 1518 O O . PHE A 1 187 ? -1.624 -10.023 -5.027 1 88.62 187 PHE A O 1
ATOM 1525 N N . MET A 1 188 ? -2.904 -11.742 -5.316 1 87.88 188 MET A N 1
ATOM 1526 C CA . MET A 1 188 ? -3.814 -11.344 -4.25 1 87.88 188 MET A CA 1
ATOM 1527 C C . MET A 1 188 ? -3.113 -11.375 -2.896 1 87.88 188 MET A C 1
ATOM 1529 O O . MET A 1 188 ? -3.312 -10.477 -2.07 1 87.88 188 MET A O 1
ATOM 1533 N N . ILE A 1 189 ? -2.309 -12.312 -2.697 1 88.69 189 ILE A N 1
ATOM 1534 C CA . ILE A 1 189 ? -1.57 -12.43 -1.444 1 88.69 189 ILE A CA 1
ATOM 1535 C C . ILE A 1 189 ? -0.601 -11.258 -1.308 1 88.69 189 ILE A C 1
ATOM 1537 O O . ILE A 1 189 ? -0.497 -10.648 -0.239 1 88.69 189 ILE A O 1
ATOM 1541 N N . GLY A 1 190 ? 0.076 -10.984 -2.391 1 85.5 190 GLY A N 1
ATOM 1542 C CA . GLY A 1 190 ? 0.988 -9.852 -2.377 1 85.5 190 GLY A CA 1
ATOM 1543 C C . GLY A 1 190 ? 0.302 -8.539 -2.059 1 85.5 190 GLY A C 1
ATOM 1544 O O . GLY A 1 190 ? 0.81 -7.742 -1.265 1 85.5 190 GLY A O 1
ATOM 1545 N N . TRP A 1 191 ? -0.819 -8.438 -2.629 1 83.19 191 TRP A N 1
ATOM 1546 C CA . TRP A 1 191 ? -1.616 -7.238 -2.391 1 83.19 191 TRP A CA 1
ATOM 1547 C C . TRP A 1 191 ? -1.994 -7.121 -0.918 1 83.19 191 TRP A C 1
ATOM 1549 O O . TRP A 1 191 ? -1.863 -6.047 -0.322 1 83.19 191 TRP A O 1
ATOM 1559 N N . MET A 1 192 ? -2.422 -8.148 -0.342 1 86.25 192 MET A N 1
ATOM 1560 C CA . MET A 1 192 ? -2.867 -8.133 1.048 1 86.25 192 MET A CA 1
ATOM 1561 C C . MET A 1 192 ? -1.69 -7.918 1.994 1 86.25 192 MET A C 1
ATOM 1563 O O . MET A 1 192 ? -1.824 -7.238 3.016 1 86.25 192 MET A O 1
ATOM 1567 N N . LEU A 1 193 ? -0.546 -8.359 1.644 1 83.5 193 LEU A N 1
ATOM 1568 C CA . LEU A 1 193 ? 0.61 -8.242 2.523 1 83.5 193 LEU A CA 1
ATOM 1569 C C . LEU A 1 193 ? 1.117 -6.805 2.566 1 83.5 193 LEU A C 1
ATOM 1571 O O . LEU A 1 193 ? 1.542 -6.324 3.619 1 83.5 193 LEU A O 1
ATOM 1575 N N . ILE A 1 194 ? 1.071 -6.191 1.457 1 80.44 194 ILE A N 1
ATOM 1576 C CA . ILE A 1 194 ? 1.516 -4.805 1.462 1 80.44 194 ILE A CA 1
ATOM 1577 C C . ILE A 1 194 ? 0.524 -3.947 2.246 1 80.44 194 ILE A C 1
ATOM 1579 O O . ILE A 1 194 ? 0.918 -3 2.932 1 80.44 194 ILE A O 1
ATOM 1583 N N . MET A 1 195 ? -0.712 -4.254 2.107 1 81.19 195 MET A N 1
ATOM 1584 C CA . MET A 1 195 ? -1.711 -3.549 2.906 1 81.19 195 MET A CA 1
ATOM 1585 C C . MET A 1 195 ? -1.471 -3.768 4.395 1 81.19 195 MET A C 1
ATOM 1587 O O . MET A 1 195 ? -1.694 -2.865 5.203 1 81.19 195 MET A O 1
ATOM 1591 N N . LEU A 1 196 ? -1.057 -4.926 4.688 1 83.5 196 LEU A N 1
ATOM 1592 C CA . LEU A 1 196 ? -0.74 -5.246 6.078 1 83.5 196 LEU A CA 1
ATOM 1593 C C . LEU A 1 196 ? 0.427 -4.402 6.578 1 83.5 196 LEU A C 1
ATOM 1595 O O . LEU A 1 196 ? 0.382 -3.865 7.688 1 83.5 196 LEU A O 1
ATOM 1599 N N . VAL A 1 197 ? 1.405 -4.262 5.766 1 78 197 VAL A N 1
ATOM 1600 C CA . VAL A 1 197 ? 2.57 -3.463 6.125 1 78 197 VAL A CA 1
ATOM 1601 C C . VAL A 1 197 ? 2.154 -2.01 6.344 1 78 197 VAL A C 1
ATOM 1603 O O . VAL A 1 197 ? 2.537 -1.388 7.336 1 78 197 VAL A O 1
ATOM 1606 N N . PHE A 1 198 ? 1.346 -1.503 5.469 1 76.62 198 PHE A N 1
ATOM 1607 C CA . PHE A 1 198 ? 0.848 -0.137 5.578 1 76.62 198 PHE A CA 1
ATOM 1608 C C . PHE A 1 198 ? 0.048 0.046 6.863 1 76.62 198 PHE A C 1
ATOM 1610 O O . PHE A 1 198 ? 0.215 1.043 7.57 1 76.62 198 PHE A O 1
ATOM 1617 N N . ALA A 1 199 ? -0.783 -0.894 7.102 1 80.44 199 ALA A N 1
ATOM 1618 C CA . ALA A 1 199 ? -1.625 -0.821 8.289 1 80.44 199 ALA A CA 1
ATOM 1619 C C . ALA A 1 199 ? -0.781 -0.851 9.562 1 80.44 199 ALA A C 1
ATOM 1621 O O . ALA A 1 199 ? -1.052 -0.112 10.516 1 80.44 199 ALA A O 1
ATOM 1622 N N . CYS A 1 200 ? 0.214 -1.609 9.57 1 79.75 200 CYS A N 1
ATOM 1623 C CA . CYS A 1 200 ? 1.083 -1.728 10.734 1 79.75 200 CYS A CA 1
ATOM 1624 C C . CYS A 1 200 ? 1.849 -0.432 10.977 1 79.75 200 CYS A C 1
ATOM 1626 O O . CYS A 1 200 ? 1.938 0.037 12.109 1 79.75 200 CYS A O 1
ATOM 1628 N N . PHE A 1 201 ? 2.336 0.177 9.992 1 72.75 201 PHE A N 1
ATOM 1629 C CA . PHE A 1 201 ? 3.084 1.421 10.133 1 72.75 201 PHE A CA 1
ATOM 1630 C C . PHE A 1 201 ? 2.172 2.553 10.594 1 72.75 201 PHE A C 1
ATOM 1632 O O . PHE A 1 201 ? 2.557 3.357 11.438 1 72.75 201 PHE A O 1
ATOM 1639 N N . THR A 1 202 ? 1.053 2.525 9.961 1 72.69 202 THR A N 1
ATOM 1640 C CA . THR A 1 202 ? 0.096 3.551 10.367 1 72.69 202 THR A CA 1
ATOM 1641 C C . THR A 1 202 ? -0.301 3.373 11.828 1 72.69 202 THR A C 1
ATOM 1643 O O . THR A 1 202 ? -0.422 4.352 12.562 1 72.69 202 THR A O 1
ATOM 1646 N N . ALA A 1 203 ? -0.459 2.188 12.273 1 76.06 203 ALA A N 1
ATOM 1647 C CA . ALA A 1 203 ? -0.831 1.907 13.656 1 76.06 203 ALA A CA 1
ATOM 1648 C C . ALA A 1 203 ? 0.259 2.367 14.625 1 76.06 203 ALA A C 1
ATOM 1650 O O . ALA A 1 203 ? -0.035 2.941 15.672 1 76.06 203 ALA A O 1
ATOM 1651 N N . VAL A 1 204 ? 1.452 2.244 14.227 1 73.31 204 VAL A N 1
ATOM 1652 C CA . VAL A 1 204 ? 2.584 2.566 15.086 1 73.31 204 VAL A CA 1
ATOM 1653 C C . VAL A 1 204 ? 2.809 4.078 15.102 1 73.31 204 VAL A C 1
ATOM 1655 O O . VAL A 1 204 ? 3.006 4.672 16.172 1 73.31 204 VAL A O 1
ATOM 1658 N N . GLN A 1 205 ? 2.732 4.637 13.922 1 67.12 205 GLN A N 1
ATOM 1659 C CA . GLN A 1 205 ? 3.084 6.051 13.797 1 67.12 205 GLN A CA 1
ATOM 1660 C C . GLN A 1 205 ? 1.962 6.941 14.32 1 67.12 205 GLN A C 1
ATOM 1662 O O . GLN A 1 205 ? 2.221 7.965 14.961 1 67.12 205 GLN A O 1
ATOM 1667 N N . LEU A 1 206 ? 0.757 6.523 14.008 1 68.12 206 LEU A N 1
ATOM 1668 C CA . LEU A 1 206 ? -0.364 7.367 14.406 1 68.12 206 LEU A CA 1
ATOM 1669 C C . LEU A 1 206 ? -0.958 6.895 15.727 1 68.12 206 LEU A C 1
ATOM 1671 O O . LEU A 1 206 ? -1.778 7.594 16.328 1 68.12 206 LEU A O 1
ATOM 1675 N N . LYS A 1 207 ? -0.535 5.684 16.266 1 73.5 207 LYS A N 1
ATOM 1676 C CA . LYS A 1 207 ? -0.992 5.109 17.531 1 73.5 207 LYS A CA 1
ATOM 1677 C C . LYS A 1 207 ? -2.516 5.059 17.594 1 73.5 207 LYS A C 1
ATOM 1679 O O . LYS A 1 207 ? -3.115 5.457 18.594 1 73.5 207 LYS A O 1
ATOM 1684 N N . GLU A 1 208 ? -3.096 4.695 16.484 1 73.06 208 GLU A N 1
ATOM 1685 C CA . GLU A 1 208 ? -4.547 4.57 16.391 1 73.06 208 GLU A CA 1
ATOM 1686 C C . GLU A 1 208 ? -4.98 3.107 16.453 1 73.06 208 GLU A C 1
ATOM 1688 O O . GLU A 1 208 ? -4.441 2.258 15.75 1 73.06 208 GLU A O 1
ATOM 1693 N N . ALA A 1 209 ? -5.867 2.816 17.312 1 80.25 209 ALA A N 1
ATOM 1694 C CA . ALA A 1 209 ? -6.371 1.459 17.484 1 80.25 209 ALA A CA 1
ATOM 1695 C C . ALA A 1 209 ? -7.066 0.965 16.219 1 80.25 209 ALA A C 1
ATOM 1697 O O . ALA A 1 209 ? -7.012 -0.224 15.898 1 80.25 209 ALA A O 1
ATOM 1698 N N . GLY A 1 210 ? -7.691 1.797 15.531 1 82.5 210 GLY A N 1
ATOM 1699 C CA . GLY A 1 210 ? -8.352 1.428 14.289 1 82.5 210 GLY A CA 1
ATOM 1700 C C . GLY A 1 210 ? -7.41 0.795 13.281 1 82.5 210 GLY A C 1
ATOM 1701 O O . GLY A 1 210 ? -7.754 -0.2 12.641 1 82.5 210 GLY A O 1
ATOM 1702 N N . ALA A 1 211 ? -6.191 1.306 13.242 1 81.31 211 ALA A N 1
ATOM 1703 C CA . ALA A 1 211 ? -5.203 0.778 12.305 1 81.31 211 ALA A CA 1
ATOM 1704 C C . ALA A 1 211 ? -4.707 -0.597 12.742 1 81.31 211 ALA A C 1
ATOM 1706 O O . ALA A 1 211 ? -4.41 -1.453 11.906 1 81.31 211 ALA A O 1
ATOM 1707 N N . LEU A 1 212 ? -4.66 -0.804 14.008 1 84.81 212 LEU A N 1
ATOM 1708 C CA . LEU A 1 212 ? -4.258 -2.107 14.523 1 84.81 212 LEU A CA 1
ATOM 1709 C C . LEU A 1 212 ? -5.277 -3.178 14.156 1 84.81 212 LEU A C 1
ATOM 1711 O O . LEU A 1 212 ? -4.91 -4.25 13.664 1 84.81 212 LEU A O 1
ATOM 1715 N N . PHE A 1 213 ? -6.469 -2.84 14.414 1 89.12 213 PHE A N 1
ATOM 1716 C CA . PHE A 1 213 ? -7.512 -3.816 14.125 1 89.12 213 PHE A CA 1
ATOM 1717 C C . PHE A 1 213 ? -7.648 -4.031 12.617 1 89.12 213 PHE A C 1
ATOM 1719 O O . PHE A 1 213 ? -8.016 -5.121 12.172 1 89.12 213 PHE A O 1
ATOM 1726 N N . TYR A 1 214 ? -7.301 -3.021 11.875 1 87.19 214 TYR A N 1
ATOM 1727 C CA . TYR A 1 214 ? -7.27 -3.201 10.43 1 87.19 214 TYR A CA 1
ATOM 1728 C C . TYR A 1 214 ? -6.188 -4.195 10.023 1 87.19 214 TYR A C 1
ATOM 1730 O O . TYR A 1 214 ? -6.406 -5.043 9.156 1 87.19 214 TYR A O 1
ATOM 1738 N N . ALA A 1 215 ? -5.055 -4.121 10.688 1 86.5 215 ALA A N 1
ATOM 1739 C CA . ALA A 1 215 ? -3.969 -5.062 10.43 1 86.5 215 ALA A CA 1
ATOM 1740 C C . ALA A 1 215 ? -4.387 -6.488 10.781 1 86.5 215 ALA A C 1
ATOM 1742 O O . ALA A 1 215 ? -4.152 -7.422 10.008 1 86.5 215 ALA A O 1
ATOM 1743 N N . LEU A 1 216 ? -5.043 -6.609 11.898 1 90.69 216 LEU A N 1
ATOM 1744 C CA . LEU A 1 216 ? -5.492 -7.926 12.328 1 90.69 216 LEU A CA 1
ATOM 1745 C C . LEU A 1 216 ? -6.562 -8.469 11.391 1 90.69 216 LEU A C 1
ATOM 1747 O O . LEU A 1 216 ? -6.605 -9.672 11.117 1 90.69 216 LEU A O 1
ATOM 1751 N N . PHE A 1 217 ? -7.43 -7.633 10.906 1 91.81 217 PHE A N 1
ATOM 1752 C CA . PHE A 1 217 ? -8.445 -7.996 9.922 1 91.81 217 PHE A CA 1
ATOM 1753 C C . PHE A 1 217 ? -7.793 -8.531 8.656 1 91.81 217 PHE A C 1
ATOM 1755 O O . PHE A 1 217 ? -8.195 -9.57 8.133 1 91.81 217 PHE A O 1
ATOM 1762 N N . ILE A 1 218 ? -6.734 -7.926 8.172 1 88.94 218 ILE A N 1
ATOM 1763 C CA . ILE A 1 218 ? -6.051 -8.32 6.945 1 88.94 218 ILE A CA 1
ATOM 1764 C C . ILE A 1 218 ? -5.367 -9.672 7.148 1 88.94 218 ILE A C 1
ATOM 1766 O O . ILE A 1 218 ? -5.402 -10.531 6.266 1 88.94 218 ILE A O 1
ATOM 1770 N N . ILE A 1 219 ? -4.809 -9.859 8.336 1 90.88 219 ILE A N 1
ATOM 1771 C CA . ILE A 1 219 ? -4.148 -11.133 8.625 1 90.88 219 ILE A CA 1
ATOM 1772 C C . ILE A 1 219 ? -5.168 -12.266 8.594 1 90.88 219 ILE A C 1
ATOM 1774 O O . ILE A 1 219 ? -4.938 -13.297 7.949 1 90.88 219 ILE A O 1
ATOM 1778 N N . SER A 1 220 ? -6.215 -12.008 9.203 1 93.94 220 SER A N 1
ATOM 1779 C CA . SER A 1 220 ? -7.227 -13.055 9.305 1 93.94 220 SER A CA 1
ATOM 1780 C C . SER A 1 220 ? -7.836 -13.367 7.938 1 93.94 220 SER A C 1
ATOM 1782 O O . SER A 1 220 ? -8.023 -14.531 7.59 1 93.94 220 SER A O 1
ATOM 1784 N N . ILE A 1 221 ? -8.141 -12.398 7.164 1 91.69 221 ILE A N 1
ATOM 1785 C CA . ILE A 1 221 ? -8.758 -12.625 5.863 1 91.69 221 ILE A CA 1
ATOM 1786 C C . ILE A 1 221 ? -7.75 -13.258 4.91 1 91.69 221 ILE A C 1
ATOM 1788 O O . ILE A 1 221 ? -8.109 -14.07 4.062 1 91.69 221 ILE A O 1
ATOM 1792 N N . LEU A 1 222 ? -6.5 -12.891 5.047 1 91.38 222 LEU A N 1
ATOM 1793 C CA . LEU A 1 222 ? -5.434 -13.523 4.273 1 91.38 222 LEU A CA 1
ATOM 1794 C C . LEU A 1 222 ? -5.398 -15.023 4.523 1 91.38 222 LEU A C 1
ATOM 1796 O O . LEU A 1 222 ? -5.359 -15.82 3.58 1 91.38 222 LEU A O 1
ATOM 1800 N N . PHE A 1 223 ? -5.461 -15.375 5.738 1 93.19 223 PHE A N 1
ATOM 1801 C CA . PHE A 1 223 ? -5.398 -16.797 6.07 1 93.19 223 PHE A CA 1
ATOM 1802 C C . PHE A 1 223 ? -6.684 -17.5 5.66 1 93.19 223 PHE A C 1
ATOM 1804 O O . PHE A 1 223 ? -6.664 -18.688 5.34 1 93.19 223 PHE A O 1
ATOM 1811 N N . TRP A 1 224 ? -7.734 -16.781 5.68 1 93.06 224 TRP A N 1
ATOM 1812 C CA . TRP A 1 224 ? -8.961 -17.375 5.156 1 93.06 224 TRP A CA 1
ATOM 1813 C C . TRP A 1 224 ? -8.805 -17.719 3.678 1 93.06 224 TRP A C 1
ATOM 1815 O O . TRP A 1 224 ? -9.164 -18.812 3.246 1 93.06 224 TRP A O 1
ATOM 1825 N N . PHE A 1 225 ? -8.281 -16.828 2.893 1 92.5 225 PHE A N 1
ATOM 1826 C CA . PHE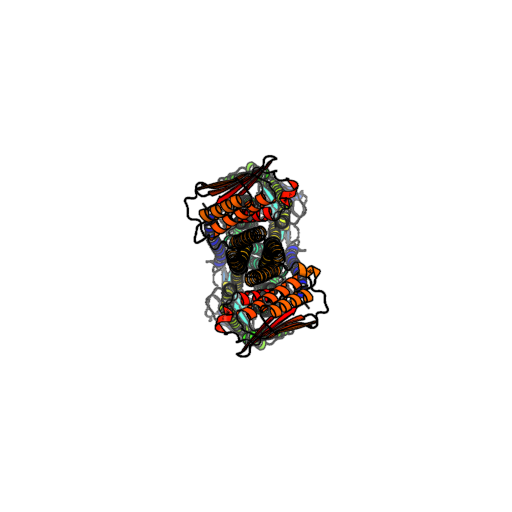 A 1 225 ? -8.102 -17.062 1.465 1 92.5 225 PHE A CA 1
ATOM 1827 C C . PHE A 1 225 ? -7.102 -18.188 1.227 1 92.5 225 PHE A C 1
ATOM 1829 O O . PHE A 1 225 ? -7.309 -19.031 0.352 1 92.5 225 PHE A O 1
ATOM 1836 N N . ILE A 1 226 ? -6.027 -18.203 2.008 1 92.94 226 ILE A N 1
ATOM 1837 C CA . ILE A 1 226 ? -5.02 -19.266 1.902 1 92.94 226 ILE A CA 1
ATOM 1838 C C . ILE A 1 226 ? -5.668 -20.625 2.156 1 92.94 226 ILE A C 1
ATOM 1840 O O . ILE A 1 226 ? -5.379 -21.594 1.457 1 92.94 226 ILE A O 1
ATOM 1844 N N . SER A 1 227 ? -6.559 -20.594 3.094 1 94.25 227 SER A N 1
ATOM 1845 C CA . SER A 1 227 ? -7.285 -21.828 3.393 1 94.25 227 SER A CA 1
ATOM 1846 C C . SER A 1 227 ? -8.305 -22.141 2.305 1 94.25 227 SER A C 1
ATOM 1848 O O . SER A 1 227 ? -8.383 -23.281 1.834 1 94.25 227 SER A O 1
ATOM 1850 N N . HIS A 1 228 ? -8.992 -21.172 1.879 1 92.12 228 HIS A N 1
ATOM 1851 C CA . HIS A 1 228 ? -10.07 -21.344 0.909 1 92.12 228 HIS A CA 1
ATOM 1852 C C . HIS A 1 228 ? -9.531 -21.812 -0.438 1 92.12 228 HIS A C 1
ATOM 1854 O O . HIS A 1 228 ? -10.148 -22.656 -1.096 1 92.12 228 HIS A O 1
ATOM 1860 N N . TRP A 1 229 ? -8.414 -21.359 -0.819 1 93.75 229 TRP A N 1
ATOM 1861 C CA . TRP A 1 229 ? -7.848 -21.703 -2.119 1 93.75 229 TRP A CA 1
ATOM 1862 C C . TRP A 1 229 ? -7.09 -23.016 -2.053 1 93.75 229 TRP A C 1
ATOM 1864 O O . TRP A 1 229 ? -6.59 -23.5 -3.07 1 93.75 229 TRP A O 1
ATOM 1874 N N . GLY A 1 230 ? -6.945 -23.609 -0.896 1 94.38 230 GLY A N 1
ATOM 1875 C CA . GLY A 1 230 ? -6.305 -24.906 -0.762 1 94.38 230 GLY A CA 1
ATOM 1876 C C . GLY A 1 230 ? -4.793 -24.812 -0.686 1 94.38 230 GLY A C 1
ATOM 1877 O O . GLY A 1 230 ? -4.117 -25.844 -0.529 1 94.38 230 GLY A O 1
ATOM 1878 N N . ILE A 1 231 ? -4.254 -23.641 -0.77 1 92.56 231 ILE A N 1
ATOM 1879 C CA . ILE A 1 231 ? -2.805 -23.469 -0.762 1 92.56 231 ILE A CA 1
ATOM 1880 C C . ILE A 1 231 ? -2.273 -23.641 0.659 1 92.56 231 ILE A C 1
ATOM 1882 O O . ILE A 1 231 ? -1.113 -24.016 0.854 1 92.56 231 ILE A O 1
ATOM 1886 N N . GLY A 1 232 ? -3.109 -23.391 1.67 1 92.81 232 GLY A N 1
ATOM 1887 C CA . GLY A 1 232 ? -2.705 -23.672 3.039 1 92.81 232 GLY A CA 1
ATOM 1888 C C . GLY A 1 232 ? -2.389 -25.141 3.281 1 92.81 232 GLY A C 1
ATOM 1889 O O . GLY A 1 232 ? -1.352 -25.469 3.863 1 92.81 232 GLY A O 1
ATOM 1890 N N . PHE A 1 233 ? -3.271 -25.938 2.713 1 93.75 233 PHE A N 1
ATOM 1891 C CA . PHE A 1 233 ? -3.076 -27.375 2.857 1 93.75 233 PHE A CA 1
ATOM 1892 C C . PHE A 1 233 ? -1.86 -27.844 2.062 1 93.75 233 PHE A C 1
ATOM 1894 O O . PHE A 1 233 ? -1.12 -28.719 2.506 1 93.75 233 PHE A O 1
ATOM 1901 N N . GLN A 1 234 ? -1.637 -27.25 0.991 1 91.69 234 GLN A N 1
ATOM 1902 C CA . GLN A 1 234 ? -0.539 -27.641 0.114 1 91.69 234 GLN A CA 1
ATOM 1903 C C . GLN A 1 234 ? 0.808 -27.234 0.697 1 91.69 234 GLN A C 1
ATOM 1905 O O . GLN A 1 234 ? 1.758 -28.016 0.702 1 91.69 234 GLN A O 1
ATOM 1910 N N . PHE A 1 235 ? 0.876 -26.047 1.358 1 89.12 235 PHE A N 1
ATOM 1911 C CA . PHE A 1 235 ? 2.203 -25.516 1.648 1 89.12 235 PHE A CA 1
ATOM 1912 C C . PHE A 1 235 ? 2.377 -25.281 3.145 1 89.12 235 PHE A C 1
ATOM 1914 O O . PHE A 1 235 ? 3.494 -25.344 3.662 1 89.12 235 PHE A O 1
ATOM 1921 N N . LEU A 1 236 ? 1.358 -25.031 3.891 1 89.5 236 LEU A N 1
ATOM 1922 C CA . LEU A 1 236 ? 1.521 -24.609 5.277 1 89.5 236 LEU A CA 1
ATOM 1923 C C . LEU A 1 236 ? 1.259 -25.766 6.234 1 89.5 236 LEU A C 1
ATOM 1925 O O . LEU A 1 236 ? 1.994 -25.953 7.203 1 89.5 236 LEU A O 1
ATOM 1929 N N . TRP A 1 237 ? 0.199 -26.5 6.004 1 92.06 237 TRP A N 1
ATOM 1930 C CA . TRP A 1 237 ? -0.144 -27.594 6.895 1 92.06 237 TRP A CA 1
ATOM 1931 C C . TRP A 1 237 ? -0.555 -28.828 6.102 1 92.06 237 TRP A C 1
ATOM 1933 O O . TRP A 1 237 ? -1.651 -29.359 6.293 1 92.06 237 TRP A O 1
ATOM 1943 N N . PRO A 1 238 ? 0.352 -29.438 5.309 1 91 238 PRO A N 1
ATOM 1944 C CA . PRO A 1 238 ? 0.046 -30.531 4.387 1 91 238 PRO A CA 1
ATOM 1945 C C . PRO A 1 238 ? -0.309 -31.828 5.113 1 91 238 PRO A C 1
ATOM 1947 O O . PRO A 1 238 ? -0.947 -32.719 4.531 1 91 238 PRO A O 1
ATOM 1950 N N . GLU A 1 239 ? 0.053 -31.969 6.391 1 92.56 239 GLU A N 1
ATOM 1951 C CA . GLU A 1 239 ? -0.187 -33.188 7.121 1 92.56 239 GLU A CA 1
ATOM 1952 C C . GLU A 1 239 ? -1.36 -33.062 8.086 1 92.56 239 GLU A C 1
ATOM 1954 O O . GLU A 1 239 ? -1.823 -34.031 8.664 1 92.56 239 GLU A O 1
ATOM 1959 N N . GLN A 1 240 ? -1.889 -31.875 8.25 1 90.88 240 GLN A N 1
ATOM 1960 C CA . GLN A 1 240 ? -2.938 -31.625 9.234 1 90.88 240 GLN A CA 1
ATOM 1961 C C . GLN A 1 240 ? -4.32 -31.703 8.594 1 90.88 240 GLN A C 1
ATOM 1963 O O . GLN A 1 240 ? -4.98 -30.688 8.406 1 90.88 240 GLN A O 1
ATOM 1968 N N . THR A 1 241 ? -4.777 -32.875 8.422 1 91.19 241 THR A N 1
ATOM 1969 C CA . THR A 1 241 ? -6.031 -33.156 7.723 1 91.19 241 THR A CA 1
ATOM 1970 C C . THR A 1 241 ? -7.223 -32.656 8.547 1 91.19 241 THR A C 1
ATOM 1972 O O . THR A 1 241 ? -8.195 -32.125 7.996 1 91.19 241 THR A O 1
ATOM 1975 N N . SER A 1 242 ? -7.137 -32.688 9.906 1 88.94 242 SER A N 1
ATOM 1976 C CA . SER A 1 242 ? -8.227 -32.25 10.766 1 88.94 242 SER A CA 1
ATOM 1977 C C . SER A 1 242 ? -8.359 -30.719 10.734 1 88.94 242 SER A C 1
ATOM 1979 O O . SER A 1 242 ? -9.469 -30.188 10.75 1 88.94 242 SER A O 1
ATOM 1981 N N . TRP A 1 243 ? -7.25 -30.094 10.656 1 91.94 243 TRP A N 1
ATOM 1982 C CA . TRP A 1 243 ? -7.238 -28.625 10.641 1 91.94 243 TRP A CA 1
ATOM 1983 C C . TRP A 1 243 ? -7.734 -28.094 9.305 1 91.94 243 TRP A C 1
ATOM 1985 O O . TRP A 1 243 ? -8.406 -27.062 9.25 1 91.94 243 TRP A O 1
ATOM 1995 N N . THR A 1 244 ? -7.438 -28.797 8.25 1 91.5 244 THR A N 1
ATOM 1996 C CA . THR A 1 244 ? -7.793 -28.344 6.914 1 91.5 244 THR A CA 1
ATOM 1997 C C . THR A 1 244 ? -9.305 -28.125 6.793 1 91.5 244 THR A C 1
ATOM 1999 O O . THR A 1 244 ? -9.758 -27.109 6.266 1 91.5 244 THR A O 1
ATOM 2002 N N . GLY A 1 245 ? -10.07 -28.984 7.359 1 88.12 245 GLY A N 1
ATOM 2003 C CA . GLY A 1 245 ? -11.523 -28.875 7.285 1 88.12 245 GLY A CA 1
ATOM 2004 C C . GLY A 1 245 ? -12.078 -27.75 8.141 1 88.12 245 GLY A C 1
ATOM 2005 O O . GLY A 1 245 ? -13.102 -27.141 7.797 1 88.12 245 GLY A O 1
ATOM 2006 N N . LYS A 1 246 ? -11.367 -27.406 9.273 1 90.94 246 LYS A N 1
ATOM 2007 C CA . LYS A 1 246 ? -11.891 -26.422 10.211 1 90.94 246 LYS A CA 1
ATOM 2008 C C . LYS A 1 246 ? -11.266 -25.047 9.977 1 90.94 246 LYS A C 1
ATOM 2010 O O . LYS A 1 246 ? -11.758 -24.031 10.477 1 90.94 246 LYS A O 1
ATOM 2015 N N . SER A 1 247 ? -10.25 -25 9.172 1 93.56 247 SER A N 1
ATOM 2016 C CA . SER A 1 247 ? -9.5 -23.766 9 1 93.56 247 SER A CA 1
ATOM 2017 C C . SER A 1 247 ? -10.375 -22.672 8.367 1 93.56 247 SER A C 1
ATOM 2019 O O . SER A 1 247 ? -10.352 -21.531 8.805 1 93.56 247 SER A O 1
ATOM 2021 N N . ARG A 1 248 ? -11.18 -23.031 7.406 1 92 248 ARG A N 1
ATOM 2022 C CA . ARG A 1 248 ? -11.969 -22.047 6.672 1 92 248 ARG A CA 1
ATOM 2023 C C . ARG A 1 248 ? -13 -21.375 7.578 1 92 248 ARG A C 1
ATOM 2025 O O . ARG A 1 248 ? -13.031 -20.156 7.699 1 92 248 ARG A O 1
ATOM 2032 N N . PRO A 1 249 ? -13.859 -22.203 8.242 1 90.88 249 PRO A N 1
ATOM 2033 C CA . PRO A 1 249 ? -14.797 -21.547 9.148 1 90.88 249 PRO A CA 1
ATOM 2034 C C . PRO A 1 249 ? -14.102 -20.797 10.281 1 90.88 249 PRO A C 1
ATOM 2036 O O . PRO A 1 249 ? -14.586 -19.75 10.719 1 90.88 249 PRO A O 1
ATOM 2039 N N . PHE A 1 250 ? -13.016 -21.281 10.742 1 92.94 250 PHE A N 1
ATOM 2040 C CA . PHE A 1 250 ? -12.281 -20.609 11.812 1 92.94 250 PHE A CA 1
ATOM 2041 C C . PHE A 1 250 ? -11.852 -19.219 11.383 1 92.94 250 PHE A C 1
ATOM 2043 O O . PHE A 1 250 ? -12.148 -18.234 12.07 1 92.94 250 PHE A O 1
ATOM 2050 N N . PHE A 1 251 ? -11.219 -19.141 10.312 1 93.94 251 PHE A N 1
ATOM 2051 C CA . PHE A 1 251 ? -10.68 -17.859 9.883 1 93.94 251 PHE A CA 1
ATOM 2052 C C . PHE A 1 251 ? -11.797 -16.922 9.422 1 93.94 251 PHE A C 1
ATOM 2054 O O . PHE A 1 251 ? -11.688 -15.711 9.539 1 93.94 251 PHE A O 1
ATOM 2061 N N . ASN A 1 252 ? -12.859 -17.516 8.883 1 90.94 252 ASN A N 1
ATOM 2062 C CA . ASN A 1 252 ? -14.016 -16.703 8.531 1 90.94 252 ASN A CA 1
ATOM 2063 C C . ASN A 1 252 ? -14.594 -16 9.766 1 90.94 252 ASN A C 1
ATOM 2065 O O . ASN A 1 252 ? -14.844 -14.797 9.734 1 90.94 252 ASN A O 1
ATOM 2069 N N . LEU A 1 253 ? -14.766 -16.734 10.805 1 93.25 253 LEU A N 1
ATOM 2070 C CA . LEU A 1 253 ? -15.305 -16.188 12.047 1 93.25 253 LEU A CA 1
ATOM 2071 C C . LEU A 1 253 ? -14.344 -15.164 12.641 1 93.25 253 LEU A C 1
ATOM 2073 O O . LEU A 1 253 ? -14.773 -14.102 13.102 1 93.25 253 LEU A O 1
ATOM 2077 N N . LEU A 1 254 ? -13.117 -15.477 12.594 1 94.06 254 LEU A N 1
ATOM 2078 C CA . LEU A 1 254 ? -12.102 -14.57 13.117 1 94.06 254 LEU A CA 1
ATOM 2079 C C . LEU A 1 254 ? -12.094 -13.25 12.344 1 94.06 254 LEU A C 1
ATOM 2081 O O . LEU A 1 254 ? -11.969 -12.18 12.93 1 94.06 254 LEU A O 1
ATOM 2085 N N . THR A 1 255 ? -12.227 -13.352 11.047 1 91.75 255 THR A N 1
ATOM 2086 C CA . THR A 1 255 ? -12.266 -12.18 10.18 1 91.75 255 THR A CA 1
ATOM 2087 C C . THR A 1 255 ? -13.453 -11.289 10.531 1 91.75 255 THR A C 1
ATOM 2089 O O . THR A 1 255 ? -13.328 -10.07 10.594 1 91.75 255 THR A O 1
ATOM 2092 N N . ASN A 1 256 ? -14.523 -11.883 10.789 1 91.75 256 ASN A N 1
ATOM 2093 C CA . ASN A 1 256 ? -15.711 -11.117 11.156 1 91.75 256 ASN A CA 1
ATOM 2094 C C . ASN A 1 256 ? -15.523 -10.398 12.484 1 91.75 256 ASN A C 1
ATOM 2096 O O . ASN A 1 256 ? -15.938 -9.25 12.633 1 91.75 256 ASN A O 1
ATOM 2100 N N . VAL A 1 257 ? -14.875 -11.016 13.43 1 93.81 257 VAL A N 1
ATOM 2101 C CA . VAL A 1 257 ? -14.617 -10.406 14.734 1 93.81 257 VAL A CA 1
ATOM 2102 C C . VAL A 1 257 ? -13.727 -9.18 14.562 1 93.81 257 VAL A C 1
ATOM 2104 O O . VAL A 1 257 ? -14.055 -8.094 15.055 1 93.81 257 VAL A O 1
ATOM 2107 N N . PHE A 1 258 ? -12.695 -9.359 13.852 1 92.62 258 PHE A N 1
ATOM 2108 C CA . PHE A 1 258 ? -11.758 -8.258 13.688 1 92.62 258 PHE A CA 1
ATOM 2109 C C . PHE A 1 258 ? -12.375 -7.137 12.859 1 92.62 258 PHE A C 1
ATOM 2111 O O . PHE A 1 258 ? -12.07 -5.961 13.07 1 92.62 258 PHE A O 1
ATOM 2118 N N . PHE A 1 259 ? -13.227 -7.492 11.961 1 89.75 259 PHE A N 1
ATOM 2119 C CA . PHE A 1 259 ? -13.93 -6.492 11.164 1 89.75 259 PHE A CA 1
ATOM 2120 C C . PHE A 1 259 ? -14.812 -5.621 12.055 1 89.75 259 PHE A C 1
ATOM 2122 O O . PHE A 1 259 ? -14.836 -4.395 11.906 1 89.75 259 PHE A O 1
ATOM 2129 N N . LEU A 1 260 ? -15.516 -6.25 12.922 1 92.06 260 LEU A N 1
ATOM 2130 C CA . LEU A 1 260 ? -16.375 -5.508 13.836 1 92.06 260 LEU A CA 1
ATOM 2131 C C . LEU A 1 260 ? -15.555 -4.629 14.773 1 92.06 260 LEU A C 1
ATOM 2133 O O . LEU A 1 260 ? -15.922 -3.477 15.023 1 92.06 260 LEU A O 1
ATOM 2137 N N . LEU A 1 261 ? -14.477 -5.16 15.266 1 91.75 261 LEU A N 1
ATOM 2138 C CA . LEU A 1 261 ? -13.602 -4.383 16.125 1 91.75 261 LEU A CA 1
ATOM 2139 C C . LEU A 1 261 ? -13 -3.201 15.375 1 91.75 261 LEU A C 1
ATOM 2141 O O . LEU A 1 261 ? -12.828 -2.119 15.945 1 91.75 261 LEU A O 1
ATOM 2145 N N . LEU A 1 262 ? -12.727 -3.484 14.102 1 88.19 262 LEU A N 1
ATOM 2146 C CA . LEU A 1 262 ? -12.227 -2.416 13.25 1 88.19 262 LEU A CA 1
ATOM 2147 C C . LEU A 1 262 ? -13.258 -1.304 13.109 1 88.19 262 LEU A C 1
ATOM 2149 O O . LEU A 1 262 ? -12.938 -0.124 13.258 1 88.19 262 LEU A O 1
ATOM 2153 N N . LEU A 1 263 ? -14.469 -1.634 12.898 1 87.12 263 LEU A N 1
ATOM 2154 C CA . LEU A 1 263 ? -15.547 -0.668 12.711 1 87.12 263 LEU A CA 1
ATOM 2155 C C . LEU A 1 263 ? -15.742 0.18 13.961 1 87.12 263 LEU A C 1
ATOM 2157 O O . LEU A 1 263 ? -15.859 1.405 13.875 1 87.12 263 LEU A O 1
ATOM 2161 N N . LEU A 1 264 ? -15.711 -0.381 15.109 1 88.88 264 LEU A N 1
ATOM 2162 C CA . LEU A 1 264 ? -15.977 0.285 16.375 1 88.88 264 LEU A CA 1
ATOM 2163 C C . LEU A 1 264 ? -14.82 1.204 16.766 1 88.88 264 LEU A C 1
ATOM 2165 O O . LEU A 1 264 ? -15.023 2.203 17.453 1 88.88 264 LEU A O 1
ATOM 2169 N N . ASN A 1 265 ? -13.664 0.879 16.266 1 86 265 ASN A N 1
ATOM 2170 C CA . ASN A 1 265 ? -12.5 1.658 16.672 1 86 265 ASN A CA 1
ATOM 2171 C C . ASN A 1 265 ? -12.141 2.717 15.633 1 86 265 ASN A C 1
ATOM 2173 O O . ASN A 1 265 ? -11.602 3.77 15.977 1 86 265 ASN A O 1
ATOM 2177 N N . PHE A 1 266 ? -12.398 2.482 14.398 1 79.75 266 PHE A N 1
ATOM 2178 C CA . PHE A 1 266 ? -12.117 3.457 13.352 1 79.75 266 PHE A CA 1
ATOM 2179 C C . PHE A 1 266 ? -13.195 4.523 13.305 1 79.75 266 PHE A C 1
ATOM 2181 O O . PHE A 1 266 ? -12.914 5.691 13.016 1 79.75 266 PHE A O 1
ATOM 2188 N N . PHE A 1 267 ? -14.453 4.051 13.531 1 83.19 267 PHE A N 1
ATOM 2189 C CA . PHE A 1 267 ? -15.586 4.957 13.617 1 83.19 267 PHE A CA 1
ATOM 2190 C C . PHE A 1 267 ? -16.266 4.855 14.977 1 83.19 267 PHE A C 1
ATOM 2192 O O . PHE A 1 267 ? -17.359 4.297 15.086 1 83.19 267 PHE A O 1
ATOM 2199 N N . PRO A 1 268 ? -15.719 5.469 15.891 1 83.31 268 PRO A N 1
ATOM 2200 C CA . PRO A 1 268 ? -16.281 5.336 17.234 1 83.31 268 PRO A CA 1
ATOM 2201 C C . PRO A 1 268 ? -17.703 5.895 17.328 1 83.31 268 PRO A C 1
ATOM 2203 O O . PRO A 1 268 ? -18.016 6.926 16.719 1 83.31 268 PRO A O 1
ATOM 2206 N N . PRO A 1 269 ? -18.453 5.09 18.016 1 84.62 269 PRO A N 1
ATOM 2207 C CA . PRO A 1 269 ? -19.844 5.555 18.156 1 84.62 269 PRO A CA 1
ATOM 2208 C C . PRO A 1 269 ? -19.938 6.828 19 1 84.62 269 PRO A C 1
ATOM 2210 O O . PRO A 1 269 ? -19.172 7.02 19.938 1 84.62 269 PRO A O 1
ATOM 2213 N N . GLN A 1 270 ? -20.766 7.707 18.609 1 76.75 270 GLN A N 1
ATOM 2214 C CA . GLN A 1 270 ? -21.016 8.93 19.359 1 76.75 270 GLN A CA 1
ATOM 2215 C C . GLN A 1 270 ? -21.625 8.609 20.734 1 76.75 270 GLN A C 1
ATOM 2217 O O . GLN A 1 270 ? -21.266 9.219 21.734 1 76.75 270 GLN A O 1
ATOM 2222 N N . ARG A 1 271 ? -22.641 7.645 20.734 1 79.81 271 ARG A N 1
ATOM 2223 C CA . ARG A 1 271 ? -23.234 7.137 21.969 1 79.81 271 ARG A CA 1
ATOM 2224 C C . ARG A 1 271 ? -22.766 5.711 22.25 1 79.81 271 ARG A C 1
ATOM 2226 O O . ARG A 1 271 ? -23.156 4.777 21.547 1 79.81 271 ARG A O 1
ATOM 2233 N N . LYS A 1 272 ? -22 5.504 23.219 1 79.5 272 LYS A N 1
ATOM 2234 C CA . LYS A 1 272 ? -21.406 4.207 23.547 1 79.5 272 LYS A CA 1
ATOM 2235 C C . LYS A 1 272 ? -22.469 3.199 23.938 1 79.5 272 LYS A C 1
ATOM 2237 O O . LYS A 1 272 ? -22.297 1.993 23.75 1 79.5 272 LYS A O 1
ATOM 2242 N N . ASN A 1 273 ? -23.594 3.764 24.359 1 79.56 273 ASN A N 1
ATOM 2243 C CA . ASN A 1 273 ? -24.594 2.84 24.891 1 79.56 273 ASN A CA 1
ATOM 2244 C C . ASN A 1 273 ? -25.812 2.77 23.984 1 79.56 273 ASN A C 1
ATOM 2246 O O . ASN A 1 273 ? -26.938 2.551 24.469 1 79.56 273 ASN A O 1
ATOM 2250 N N . SER A 1 274 ? -25.578 2.824 22.719 1 87.75 274 SER A N 1
ATOM 2251 C CA . SER A 1 274 ? -26.703 2.684 21.797 1 87.75 274 SER A CA 1
ATOM 2252 C C . SER A 1 274 ? -27.016 1.214 21.531 1 87.75 274 SER A C 1
ATOM 2254 O O . SER A 1 274 ? -26.156 0.346 21.734 1 87.75 274 SER A O 1
ATOM 2256 N N . LYS A 1 275 ? -28.25 0.942 21.172 1 90.19 275 LYS A N 1
ATOM 2257 C CA . LYS A 1 275 ? -28.703 -0.416 20.875 1 90.19 275 LYS A CA 1
ATOM 2258 C C . LYS A 1 275 ? -27.875 -1.037 19.75 1 90.19 275 LYS A C 1
ATOM 2260 O O . LYS A 1 275 ? -27.547 -2.225 19.797 1 90.19 275 LYS A O 1
ATOM 2265 N N . LEU A 1 276 ? -27.5 -0.246 18.906 1 90.19 276 LEU A N 1
ATOM 2266 C CA . LEU A 1 276 ? -26.734 -0.725 17.766 1 90.19 276 LEU A CA 1
ATOM 2267 C C . LEU A 1 276 ? -25.344 -1.161 18.188 1 90.19 276 LEU A C 1
ATOM 2269 O O . LEU A 1 276 ? -24.828 -2.188 17.734 1 90.19 276 LEU A O 1
ATOM 2273 N N . VAL A 1 277 ? -24.781 -0.473 19.047 1 91.5 277 VAL A N 1
ATOM 2274 C CA . VAL A 1 277 ? -23.438 -0.808 19.547 1 91.5 277 VAL A CA 1
ATOM 2275 C C . VAL A 1 277 ? -23.5 -2.088 20.375 1 91.5 277 VAL A C 1
ATOM 2277 O O . VAL A 1 277 ? -22.625 -2.941 20.266 1 91.5 277 VAL A O 1
ATOM 2280 N N . TRP A 1 278 ? -24.562 -2.176 21.078 1 92.19 278 TRP A N 1
ATOM 2281 C CA . TRP A 1 278 ? -24.734 -3.381 21.875 1 92.19 278 TRP A CA 1
ATOM 2282 C C . TRP A 1 278 ? -24.922 -4.609 21 1 92.19 278 TRP A C 1
ATOM 2284 O O . TRP A 1 278 ? -24.375 -5.676 21.281 1 92.19 278 TRP A O 1
ATOM 2294 N N . LEU A 1 279 ? -25.641 -4.426 19.953 1 93 279 LEU A N 1
ATOM 2295 C CA . LEU A 1 279 ? -25.828 -5.52 19.016 1 93 279 LEU A CA 1
ATOM 2296 C C . LEU A 1 279 ? -24.516 -5.938 18.391 1 93 279 LEU A C 1
ATOM 2298 O O . LEU A 1 279 ? -24.266 -7.125 18.156 1 93 279 LEU A O 1
ATOM 2302 N N . LEU A 1 280 ? -23.703 -5.016 18.125 1 93.12 280 LEU A N 1
ATOM 2303 C CA . LEU A 1 280 ? -22.391 -5.309 17.547 1 93.12 280 LEU A CA 1
ATOM 2304 C C . LEU A 1 280 ? -21.516 -6.055 18.547 1 93.12 280 LEU A C 1
ATOM 2306 O O . LEU A 1 280 ? -20.828 -7.012 18.188 1 93.12 280 LEU A O 1
ATOM 2310 N N . LYS A 1 281 ? -21.625 -5.695 19.797 1 92.75 281 LYS A N 1
ATOM 2311 C CA . LYS A 1 281 ? -20.844 -6.363 20.828 1 92.75 281 LYS A CA 1
ATOM 2312 C C . LYS A 1 281 ? -21.328 -7.793 21.047 1 92.75 281 LYS A C 1
ATOM 2314 O O . LYS A 1 281 ? -20.516 -8.711 21.219 1 92.75 281 LYS A O 1
ATOM 2319 N N . ILE A 1 282 ? -22.578 -7.953 20.984 1 93.62 282 ILE A N 1
ATOM 2320 C CA . ILE A 1 282 ? -23.156 -9.281 21.125 1 93.62 282 ILE A CA 1
ATOM 2321 C C . ILE A 1 282 ? -22.703 -10.164 19.953 1 93.62 282 ILE A C 1
ATOM 2323 O O . ILE A 1 282 ? -22.391 -11.336 20.141 1 93.62 282 ILE A O 1
ATOM 2327 N N . SER A 1 283 ? -22.734 -9.578 18.797 1 94 283 SER A N 1
ATOM 2328 C CA . SER A 1 283 ? -22.281 -10.312 17.625 1 94 283 SER A CA 1
ATOM 2329 C C . SER A 1 283 ? -20.828 -10.742 17.766 1 94 283 SER A C 1
ATOM 2331 O O . SER A 1 283 ? -20.469 -11.852 17.375 1 94 283 SER A O 1
ATOM 2333 N N . ILE A 1 284 ? -20.016 -9.914 18.359 1 94.44 284 ILE A N 1
ATOM 2334 C CA . ILE A 1 284 ? -18.625 -10.25 18.594 1 94.44 284 ILE A CA 1
ATOM 2335 C C . ILE A 1 284 ? -18.516 -11.43 19.547 1 94.44 284 ILE A C 1
ATOM 2337 O O . ILE A 1 284 ? -17.781 -12.391 19.281 1 94.44 284 ILE A O 1
ATOM 2341 N N . PHE A 1 285 ? -19.312 -11.367 20.562 1 94.69 285 PHE A N 1
ATOM 2342 C CA . PHE A 1 285 ? -19.281 -12.43 21.562 1 94.69 285 PHE A CA 1
ATOM 2343 C C . PHE A 1 285 ? -19.766 -13.75 20.953 1 94.69 285 PHE A C 1
ATOM 2345 O O . PHE A 1 285 ? -19.219 -14.812 21.25 1 94.69 285 PHE A O 1
ATOM 2352 N N . LEU A 1 286 ? -20.766 -13.664 20.188 1 92.88 286 LEU A N 1
ATOM 2353 C CA . LEU A 1 286 ? -21.297 -14.852 19.531 1 92.88 286 LEU A CA 1
ATOM 2354 C C . LEU A 1 286 ? -20.25 -15.469 18.609 1 92.88 286 LEU A C 1
ATOM 2356 O O . LEU A 1 286 ? -20.078 -16.688 18.594 1 92.88 286 LEU A O 1
ATOM 2360 N N . HIS A 1 287 ? -19.578 -14.672 17.859 1 93.44 287 HIS A N 1
ATOM 2361 C CA . HIS A 1 287 ? -18.516 -15.164 16.969 1 93.44 287 HIS A CA 1
ATOM 2362 C C . HIS A 1 287 ? -17.375 -15.766 17.766 1 93.44 287 HIS A C 1
ATOM 2364 O O . HIS A 1 287 ? -16.797 -16.781 17.375 1 93.44 287 HIS A O 1
ATOM 2370 N N . LEU A 1 288 ? -17.047 -15.156 18.891 1 94.56 288 LEU A N 1
ATOM 2371 C CA . LEU A 1 288 ? -15.984 -15.695 19.734 1 94.56 288 LEU A CA 1
ATOM 2372 C C . LEU A 1 288 ? -16.375 -17.062 20.297 1 94.56 288 LEU A C 1
ATOM 2374 O O . LEU A 1 288 ? -15.531 -17.953 20.406 1 94.56 288 LEU A O 1
ATOM 2378 N N . TYR A 1 289 ? -17.594 -17.203 20.594 1 93.19 289 TYR A N 1
ATOM 2379 C CA . TYR A 1 289 ? -18.094 -18.484 21.062 1 93.19 289 TYR A CA 1
ATOM 2380 C C . TYR A 1 289 ? -18 -19.547 19.984 1 93.19 289 TYR A C 1
ATOM 2382 O O . TYR A 1 289 ? -17.578 -20.688 20.234 1 93.19 289 TYR A O 1
ATOM 2390 N N . LEU A 1 290 ? -18.438 -19.203 18.797 1 91.69 290 LEU A N 1
ATOM 2391 C CA . LEU A 1 290 ? -18.375 -20.141 17.672 1 91.69 290 LEU A CA 1
ATOM 2392 C C . LEU A 1 290 ? -16.938 -20.516 17.359 1 91.69 290 LEU A C 1
ATOM 2394 O O . LEU A 1 290 ? -16.656 -21.672 16.984 1 91.69 290 LEU A O 1
ATOM 2398 N N . ILE A 1 291 ? -16.016 -19.578 17.5 1 93.75 291 ILE A N 1
ATOM 2399 C CA . ILE A 1 291 ? -14.602 -19.859 17.312 1 93.75 291 ILE A CA 1
ATOM 2400 C C . ILE A 1 291 ? -14.125 -20.875 18.344 1 93.75 291 ILE A C 1
ATOM 2402 O O . ILE A 1 291 ? -13.414 -21.828 18 1 93.75 291 ILE A O 1
ATOM 2406 N N . TRP A 1 292 ? -14.586 -20.656 19.516 1 93.5 292 TRP A N 1
ATOM 2407 C CA . TRP A 1 292 ? -14.242 -21.594 20.578 1 93.5 292 TRP A CA 1
ATOM 2408 C C . TRP A 1 292 ? -14.781 -22.984 20.281 1 93.5 292 TRP A C 1
ATOM 2410 O O . TRP A 1 292 ? -14.094 -23.984 20.484 1 93.5 292 TRP A O 1
ATOM 2420 N N . GLU A 1 293 ? -15.906 -23.141 19.766 1 89.94 293 GLU A N 1
ATOM 2421 C CA . GLU A 1 293 ? -16.516 -24.422 19.391 1 89.94 293 GLU A CA 1
ATOM 2422 C C . GLU A 1 293 ? -15.727 -25.125 18.297 1 89.94 293 GLU A C 1
ATOM 2424 O O . GLU A 1 293 ? -15.516 -26.328 18.344 1 89.94 293 GLU A O 1
ATOM 2429 N N . VAL A 1 294 ? -15.312 -24.344 17.312 1 91.31 294 VAL A N 1
ATOM 2430 C CA . VAL A 1 294 ? -14.562 -24.891 16.203 1 91.31 294 VAL A CA 1
ATOM 2431 C C . VAL A 1 294 ? -13.211 -25.422 16.688 1 91.31 294 VAL A C 1
ATOM 2433 O O . VAL A 1 294 ? -12.742 -26.469 16.234 1 91.31 294 VAL A O 1
ATOM 2436 N N . LEU A 1 295 ? -12.594 -24.75 17.594 1 91.56 295 LEU A N 1
ATOM 2437 C CA . LEU A 1 295 ? -11.266 -25.109 18.078 1 91.56 295 LEU A CA 1
ATOM 2438 C C . LEU A 1 295 ? -11.328 -26.344 18.984 1 91.56 295 LEU A C 1
ATOM 2440 O O . LEU A 1 295 ? -10.414 -27.172 18.969 1 91.56 295 LEU A O 1
ATOM 2444 N N . THR A 1 296 ? -12.406 -26.531 19.672 1 89.81 296 THR A N 1
ATOM 2445 C CA . THR A 1 296 ? -12.469 -27.578 20.688 1 89.81 296 THR A CA 1
ATOM 2446 C C . THR A 1 296 ? -13.008 -28.875 20.094 1 89.81 296 THR A C 1
ATOM 2448 O O . THR A 1 296 ? -12.664 -29.969 20.562 1 89.81 296 THR A O 1
ATOM 2451 N N . LYS A 1 297 ? -13.789 -28.844 19.094 1 87.06 297 LYS A N 1
ATOM 2452 C CA . LYS A 1 297 ? -14.391 -30.047 18.516 1 87.06 297 LYS A CA 1
ATOM 2453 C C . LYS A 1 297 ? -13.539 -30.594 17.375 1 87.06 297 LYS A C 1
ATOM 2455 O O . LYS A 1 297 ? -12.984 -29.828 16.594 1 87.06 297 LYS A O 1
ATOM 2460 N N . ASN A 1 298 ? -13.492 -31.906 17.406 1 83.81 298 ASN A N 1
ATOM 2461 C CA . ASN A 1 298 ? -12.852 -32.594 16.281 1 83.81 298 ASN A CA 1
ATOM 2462 C C . ASN A 1 298 ? -13.812 -32.75 15.109 1 83.81 298 ASN A C 1
ATOM 2464 O O . ASN A 1 298 ? -14.852 -33.406 15.234 1 83.81 298 ASN A O 1
ATOM 2468 N N . GLU A 1 299 ? -13.484 -32.125 14.055 1 82.81 299 GLU A N 1
ATOM 2469 C CA . GLU A 1 299 ? -14.336 -32.031 12.875 1 82.81 299 GLU A CA 1
ATOM 2470 C C . GLU A 1 299 ? -14.703 -33.438 12.375 1 82.81 299 GLU A C 1
ATOM 2472 O O . GLU A 1 299 ? -15.812 -33.656 11.875 1 82.81 299 GLU A O 1
ATOM 2477 N N . LEU A 1 300 ? -13.828 -34.438 12.531 1 81.75 300 LEU A N 1
ATOM 2478 C CA . LEU A 1 300 ? -14.023 -35.781 12.016 1 81.75 300 LEU A CA 1
ATOM 2479 C C . LEU A 1 300 ? -15.062 -36.531 12.836 1 81.75 300 LEU A C 1
ATOM 2481 O O . LEU A 1 300 ? -15.664 -37.5 12.352 1 81.75 300 LEU A O 1
ATOM 2485 N N . GLU A 1 301 ? -15.289 -36.062 14.055 1 85.94 301 GLU A N 1
ATOM 2486 C CA . GLU A 1 301 ? -16.203 -36.75 14.961 1 85.94 301 GLU A CA 1
ATOM 2487 C C . GLU A 1 301 ? -17.562 -36.062 15.016 1 85.94 301 GLU A C 1
ATOM 2489 O O . GLU A 1 301 ? -18.5 -36.594 15.609 1 85.94 301 GLU A O 1
ATOM 2494 N N . VAL A 1 302 ? -17.703 -35 14.422 1 87.88 302 VAL A N 1
ATOM 2495 C CA . VAL A 1 302 ? -18.969 -34.25 14.461 1 87.88 302 VAL A CA 1
ATOM 2496 C C . VAL A 1 302 ? -19.969 -34.875 13.5 1 87.88 302 VAL A C 1
ATOM 2498 O O . VAL A 1 302 ? -19.641 -35.125 12.336 1 87.88 302 VAL A O 1
ATOM 2501 N N . PRO A 1 303 ? -21.125 -35.125 14.031 1 91.25 303 PRO A N 1
ATOM 2502 C CA . PRO A 1 303 ? -22.156 -35.656 13.133 1 91.25 303 PRO A CA 1
ATOM 2503 C C . PRO A 1 303 ? -22.469 -34.719 11.977 1 91.25 303 PRO A C 1
ATOM 2505 O O . PRO A 1 303 ? -22.406 -33.5 12.133 1 91.25 303 PRO A O 1
ATOM 2508 N N . ILE A 1 304 ? -22.875 -35.25 10.883 1 92.44 304 ILE A N 1
ATOM 2509 C CA . ILE A 1 304 ? -23.125 -34.531 9.648 1 92.44 304 ILE A CA 1
ATOM 2510 C C . ILE A 1 304 ? -24.234 -33.5 9.859 1 92.44 304 ILE A C 1
ATOM 2512 O O . ILE A 1 304 ? -24.141 -32.375 9.367 1 92.44 304 ILE A O 1
ATOM 2516 N N . VAL A 1 305 ? -25.203 -33.781 10.586 1 91.75 305 VAL A N 1
ATOM 2517 C CA . VAL A 1 305 ? -26.344 -32.906 10.812 1 91.75 305 VAL A CA 1
ATOM 2518 C C . VAL A 1 305 ? -25.875 -31.656 11.57 1 91.75 305 VAL A C 1
ATOM 2520 O O . VAL A 1 305 ? -26.297 -30.531 11.258 1 91.75 305 VAL A O 1
ATOM 2523 N N . ASN A 1 306 ? -25.047 -31.906 12.57 1 90.88 306 ASN A N 1
ATOM 2524 C CA . ASN A 1 306 ? -24.531 -30.781 13.336 1 90.88 306 ASN A CA 1
ATOM 2525 C C . ASN A 1 306 ? -23.641 -29.875 12.477 1 90.88 306 ASN A C 1
ATOM 2527 O O . ASN A 1 306 ? -23.656 -28.656 12.656 1 90.88 306 ASN A O 1
ATOM 2531 N N . LYS A 1 307 ? -22.984 -30.484 11.617 1 90.31 307 LYS A N 1
ATOM 2532 C CA . LYS A 1 307 ? -22.156 -29.703 10.695 1 90.31 307 LYS A CA 1
ATOM 2533 C C . LYS A 1 307 ? -23.016 -28.828 9.805 1 90.31 307 LYS A C 1
ATOM 2535 O O . LYS A 1 307 ? -22.703 -27.656 9.594 1 90.31 307 LYS A O 1
ATOM 2540 N N . MET A 1 308 ? -24.047 -29.422 9.32 1 91.06 308 MET A N 1
ATOM 2541 C CA . MET A 1 308 ? -24.953 -28.688 8.445 1 91.06 308 MET A CA 1
ATOM 2542 C C . MET A 1 308 ? -25.594 -27.5 9.188 1 91.06 308 MET A C 1
ATOM 2544 O O . MET A 1 308 ? -25.672 -26.406 8.648 1 91.06 308 MET A O 1
ATOM 2548 N N . ILE A 1 309 ? -25.969 -27.703 10.398 1 90 309 ILE A N 1
ATOM 2549 C CA . ILE A 1 309 ? -26.594 -26.656 11.203 1 90 309 ILE A CA 1
ATOM 2550 C C . ILE A 1 309 ? -25.578 -25.547 11.469 1 90 309 ILE A C 1
ATOM 2552 O O . ILE A 1 309 ? -25.906 -24.359 11.344 1 90 309 ILE A O 1
ATOM 2556 N N . PHE A 1 310 ? -24.469 -26 11.805 1 89.44 310 PHE A N 1
ATOM 2557 C CA . PHE A 1 310 ? -23.406 -25.031 12.086 1 89.44 310 PHE A CA 1
ATOM 2558 C C . PHE A 1 310 ? -23.156 -24.141 10.875 1 89.44 310 PHE A C 1
ATOM 2560 O O . PHE A 1 310 ? -23.062 -22.922 11 1 89.44 310 PHE A O 1
ATOM 2567 N N . LEU A 1 311 ? -23.047 -24.734 9.734 1 87.19 311 LEU A N 1
ATOM 2568 C CA . LEU A 1 311 ? -22.75 -24 8.516 1 87.19 311 LEU A CA 1
ATOM 2569 C C . LEU A 1 311 ? -23.906 -23.062 8.156 1 87.19 311 LEU A C 1
ATOM 2571 O O . LEU A 1 311 ? -23.688 -21.922 7.758 1 87.19 311 LEU A O 1
ATOM 2575 N N . ARG A 1 312 ? -25.062 -23.516 8.312 1 86.12 312 ARG A N 1
ATOM 2576 C CA . ARG A 1 312 ? -26.234 -22.688 8.023 1 86.12 312 ARG A CA 1
ATOM 2577 C C . ARG A 1 312 ? -26.297 -21.5 8.984 1 86.12 312 ARG A C 1
ATOM 2579 O O . ARG A 1 312 ? -26.625 -20.391 8.57 1 86.12 312 ARG A O 1
ATOM 2586 N N . LEU A 1 313 ? -25.953 -21.75 10.234 1 84.5 313 LEU A N 1
ATOM 2587 C CA . LEU A 1 313 ? -25.938 -20.688 11.227 1 84.5 313 LEU A CA 1
ATOM 2588 C C . LEU A 1 313 ? -24.859 -19.656 10.898 1 84.5 313 LEU A C 1
ATOM 2590 O O . LEU A 1 313 ? -25.094 -18.453 11.008 1 84.5 313 LEU A O 1
ATOM 2594 N N . THR A 1 314 ? -23.766 -20.188 10.539 1 84.06 314 THR A N 1
ATOM 2595 C CA . THR A 1 314 ? -22.672 -19.266 10.219 1 84.06 314 THR A CA 1
ATOM 2596 C C . THR A 1 314 ? -23.016 -18.406 9.008 1 84.06 314 THR A C 1
ATOM 2598 O O . THR A 1 314 ? -22.719 -17.203 8.992 1 84.06 314 THR A O 1
ATOM 2601 N N . PHE A 1 315 ? -23.688 -18.969 8.031 1 82.56 315 PHE A N 1
ATOM 2602 C CA . PHE A 1 315 ? -24.094 -18.219 6.863 1 82.56 315 PHE A CA 1
ATOM 2603 C C . PHE A 1 315 ? -25.141 -17.172 7.234 1 82.56 315 PHE A C 1
ATOM 2605 O O . PHE A 1 315 ? -25.047 -16.016 6.824 1 82.56 315 PHE A O 1
ATOM 2612 N N . GLY A 1 316 ? -26.078 -17.594 8.008 1 79.94 316 GLY A N 1
ATOM 2613 C CA . GLY A 1 316 ? -27.109 -16.672 8.453 1 79.94 316 GLY A CA 1
ATOM 2614 C C . GLY A 1 316 ? -26.562 -15.516 9.273 1 79.94 316 GLY A C 1
ATOM 2615 O O . GLY A 1 316 ? -26.938 -14.359 9.055 1 79.94 316 GLY A O 1
ATOM 2616 N N . PHE A 1 317 ? -25.625 -15.805 10.133 1 83.62 317 PHE A N 1
ATOM 2617 C CA . PHE A 1 317 ? -25.016 -14.781 10.969 1 83.62 317 PHE A CA 1
ATOM 2618 C C . PHE A 1 317 ? -24.172 -13.82 10.133 1 83.62 317 PHE A C 1
ATOM 2620 O O . PHE A 1 317 ? -24.109 -12.625 10.43 1 83.62 317 PHE A O 1
ATOM 2627 N N . SER A 1 318 ? -23.531 -14.383 9.156 1 82.81 318 SER A N 1
ATOM 2628 C CA . SER A 1 318 ? -22.719 -13.523 8.305 1 82.81 318 SER A CA 1
ATOM 2629 C C . SER A 1 318 ? -23.578 -12.531 7.527 1 82.81 318 SER A C 1
ATOM 2631 O O . SER A 1 318 ? -23.219 -11.359 7.395 1 82.81 318 SER A O 1
ATOM 2633 N N . ILE A 1 319 ? -24.672 -12.969 7.059 1 82.75 319 ILE A N 1
ATOM 2634 C CA . ILE A 1 319 ? -25.578 -12.078 6.344 1 82.75 319 ILE A CA 1
ATOM 2635 C C . ILE A 1 319 ? -26.125 -11.023 7.305 1 82.75 319 ILE A C 1
ATOM 2637 O O . ILE A 1 319 ? -26.188 -9.836 6.969 1 82.75 319 ILE A O 1
ATOM 2641 N N . PHE A 1 320 ? -26.469 -11.469 8.43 1 87.06 320 PHE A N 1
ATOM 2642 C CA . PHE A 1 320 ? -26.984 -10.562 9.453 1 87.06 320 PHE A CA 1
ATOM 2643 C C . PHE A 1 320 ? -25.922 -9.508 9.812 1 87.06 320 PHE A C 1
ATOM 2645 O O . PHE A 1 320 ? -26.25 -8.328 9.945 1 87.06 320 PHE A O 1
ATOM 2652 N N . LEU A 1 321 ? -24.781 -9.977 9.938 1 87.62 321 LEU A N 1
ATOM 2653 C CA . LEU A 1 321 ? -23.672 -9.078 10.273 1 87.62 321 LEU A CA 1
ATOM 2654 C C . LEU A 1 321 ? -23.484 -8.016 9.195 1 87.62 321 LEU A C 1
ATOM 2656 O O . LEU A 1 321 ? -23.203 -6.855 9.508 1 87.62 321 LEU A O 1
ATOM 2660 N N . ILE A 1 322 ? -23.609 -8.391 7.949 1 86.12 322 ILE A N 1
ATOM 2661 C CA . ILE A 1 322 ? -23.469 -7.461 6.832 1 86.12 322 ILE A CA 1
ATOM 2662 C C . ILE A 1 322 ? -24.5 -6.34 6.953 1 86.12 322 ILE A C 1
ATOM 2664 O O . ILE A 1 322 ? -24.156 -5.16 6.805 1 86.12 322 ILE A O 1
ATOM 2668 N N . PHE A 1 323 ? -25.641 -6.676 7.324 1 86.12 323 PHE A N 1
ATOM 2669 C CA . PHE A 1 323 ? -26.688 -5.684 7.48 1 86.12 323 PHE A CA 1
ATOM 2670 C C . PHE A 1 323 ? -26.391 -4.758 8.656 1 86.12 323 PHE A C 1
ATOM 2672 O O . PHE A 1 323 ? -26.594 -3.545 8.562 1 86.12 323 PHE A O 1
ATOM 2679 N N . LEU A 1 324 ? -25.938 -5.301 9.703 1 88.75 324 LEU A N 1
ATOM 2680 C CA . LEU A 1 324 ? -25.609 -4.512 10.883 1 88.75 324 LEU A CA 1
ATOM 2681 C C . LEU A 1 324 ? -24.5 -3.506 10.57 1 88.75 324 LEU A C 1
ATOM 2683 O O . LEU A 1 324 ? -24.562 -2.354 11.008 1 88.75 324 LEU A O 1
ATOM 2687 N N . VAL A 1 325 ? -23.547 -3.93 9.852 1 87.81 325 VAL A N 1
ATOM 2688 C CA . VAL A 1 325 ? -22.422 -3.078 9.508 1 87.81 325 VAL A CA 1
ATOM 2689 C C . VAL A 1 325 ? -22.875 -1.941 8.602 1 87.81 325 VAL A C 1
ATOM 2691 O O . VAL A 1 325 ? -22.5 -0.787 8.789 1 87.81 325 VAL A O 1
ATOM 2694 N N . LEU A 1 326 ? -23.734 -2.266 7.664 1 87.69 326 LEU A N 1
ATOM 2695 C CA . LEU A 1 326 ? -24.25 -1.25 6.75 1 87.69 326 LEU A CA 1
ATOM 2696 C C . LEU A 1 326 ? -25.047 -0.195 7.508 1 87.69 326 LEU A C 1
ATOM 2698 O O . LEU A 1 326 ? -24.859 1.004 7.285 1 87.69 326 LEU A O 1
ATOM 2702 N N . ILE A 1 327 ? -25.812 -0.607 8.422 1 89.75 327 ILE A N 1
ATOM 2703 C CA . ILE A 1 327 ? -26.625 0.307 9.219 1 89.75 327 ILE A CA 1
ATOM 2704 C C . ILE A 1 327 ? -25.719 1.191 10.078 1 89.75 327 ILE A C 1
ATOM 2706 O O . ILE A 1 327 ? -25.953 2.398 10.188 1 89.75 327 ILE A O 1
ATOM 2710 N N . TYR A 1 328 ? -24.766 0.609 10.602 1 90.38 328 TYR A N 1
ATOM 2711 C CA . TYR A 1 328 ? -23.828 1.347 11.445 1 90.38 328 TYR A CA 1
ATOM 2712 C C . TYR A 1 328 ? -23.125 2.432 10.656 1 90.38 328 TYR A C 1
ATOM 2714 O O . TYR A 1 328 ? -23.016 3.576 11.102 1 90.38 328 TYR A O 1
ATOM 2722 N N . LEU A 1 329 ? -22.672 2.098 9.5 1 87.44 329 LEU A N 1
ATOM 2723 C CA . LEU A 1 329 ? -21.922 3.053 8.688 1 87.44 329 LEU A CA 1
ATOM 2724 C C . LEU A 1 329 ? -22.844 4.148 8.156 1 87.44 329 LEU A C 1
ATOM 2726 O O . LEU A 1 329 ? -22.438 5.309 8.07 1 87.44 329 LEU A O 1
ATOM 2730 N N . LEU A 1 330 ? -24.047 3.76 7.852 1 88.81 330 LEU A N 1
ATOM 2731 C CA . LEU A 1 330 ? -25.016 4.766 7.402 1 88.81 330 LEU A CA 1
ATOM 2732 C C . LEU A 1 330 ? -25.312 5.766 8.516 1 88.81 330 LEU A C 1
ATOM 2734 O O . LEU A 1 330 ? -25.422 6.965 8.258 1 88.81 330 LEU A O 1
ATOM 2738 N N . ARG A 1 331 ? -25.406 5.309 9.672 1 89.31 331 ARG A N 1
ATOM 2739 C CA . ARG A 1 331 ? -25.625 6.18 10.82 1 89.31 331 ARG A CA 1
ATOM 2740 C C . ARG A 1 331 ? -24.438 7.117 11.031 1 89.31 331 ARG A C 1
ATOM 2742 O O . ARG A 1 331 ? -24.625 8.289 11.359 1 89.31 331 ARG A O 1
ATOM 2749 N N . GLN A 1 332 ? -23.281 6.598 10.844 1 87.25 332 GLN A N 1
ATOM 2750 C CA . GLN A 1 332 ? -22.078 7.414 11.008 1 87.25 332 GLN A CA 1
ATOM 2751 C C . GLN A 1 332 ? -22.016 8.5 9.938 1 87.25 332 GLN A C 1
ATOM 2753 O O . GLN A 1 332 ? -21.562 9.609 10.203 1 87.25 332 GLN A O 1
ATOM 2758 N N . ILE A 1 333 ? -22.422 8.195 8.75 1 86.44 333 ILE A N 1
ATOM 2759 C CA . ILE A 1 333 ? -22.438 9.164 7.656 1 86.44 333 ILE A CA 1
ATOM 2760 C C . ILE A 1 333 ? -23.438 10.266 7.957 1 86.44 333 ILE A C 1
ATOM 2762 O O . ILE A 1 333 ? -23.172 11.445 7.727 1 86.44 333 ILE A O 1
ATOM 2766 N N . LYS A 1 334 ? -24.578 9.867 8.477 1 87.81 334 LYS A N 1
ATOM 2767 C CA . LYS A 1 334 ? -25.594 10.852 8.836 1 87.81 334 LYS A CA 1
ATOM 2768 C C . LYS A 1 334 ? -25.094 11.805 9.914 1 87.81 334 LYS A C 1
ATOM 2770 O O . LYS A 1 334 ? -25.453 12.984 9.922 1 87.81 334 LYS A O 1
ATOM 2775 N N . LEU A 1 335 ? -24.188 11.305 10.711 1 86.25 335 LEU A N 1
ATOM 2776 C CA . LEU A 1 335 ? -23.625 12.109 11.781 1 86.25 335 LEU A CA 1
ATOM 2777 C C . LEU A 1 335 ? -22.406 12.883 11.297 1 86.25 335 LEU A C 1
ATOM 2779 O O . LEU A 1 335 ? -21.703 13.523 12.094 1 86.25 335 LEU A O 1
ATOM 2783 N N . LYS A 1 336 ? -22.031 12.711 9.992 1 83 336 LYS A N 1
ATOM 2784 C CA . LYS A 1 336 ? -20.984 13.445 9.297 1 83 336 LYS A CA 1
ATOM 2785 C C . LYS A 1 336 ? -19.609 13.109 9.852 1 83 336 LYS A C 1
ATOM 2787 O O . LYS A 1 336 ? -18.766 14 10.039 1 83 336 LYS A O 1
ATOM 2792 N N . VAL A 1 337 ? -19.484 11.945 10.297 1 80.44 337 VAL A N 1
ATOM 2793 C CA . VAL A 1 337 ? -18.172 11.484 10.703 1 80.44 337 VAL A CA 1
ATOM 2794 C C . VAL A 1 337 ? -17.234 11.484 9.5 1 80.44 337 VAL A C 1
ATOM 2796 O O . VAL A 1 337 ? -17.578 10.977 8.43 1 80.44 337 VAL A O 1
ATOM 2799 N N . PRO A 1 338 ? -16.078 12.086 9.625 1 78.25 338 PRO A N 1
ATOM 2800 C CA . PRO A 1 338 ? -15.188 12.195 8.477 1 78.25 338 PRO A CA 1
ATOM 2801 C C . PRO A 1 338 ? -14.773 10.836 7.918 1 78.25 338 PRO A C 1
ATOM 2803 O O . PRO A 1 338 ? -14.602 9.875 8.68 1 78.25 338 PRO A O 1
ATOM 2806 N N . TYR A 1 339 ? -14.68 10.648 6.625 1 76.69 339 TYR A N 1
ATOM 2807 C CA . TYR A 1 339 ? -14.133 9.547 5.844 1 76.69 339 TYR A CA 1
ATOM 2808 C C . TYR A 1 339 ? -15.023 8.312 5.961 1 76.69 339 TYR A C 1
ATOM 2810 O O . TYR A 1 339 ? -14.695 7.254 5.41 1 76.69 339 TYR A O 1
ATOM 2818 N N . ALA A 1 340 ? -16.234 8.336 6.699 1 80.06 340 ALA A N 1
ATOM 2819 C CA . ALA A 1 340 ? -17.172 7.215 6.805 1 80.06 340 ALA A CA 1
ATOM 2820 C C . ALA A 1 340 ? -17.766 6.871 5.445 1 80.06 340 ALA A C 1
ATOM 2822 O O . ALA A 1 340 ? -18 5.695 5.137 1 80.06 340 ALA A O 1
ATOM 2823 N N . GLY A 1 341 ? -17.906 7.852 4.625 1 79.88 341 GLY A N 1
ATOM 2824 C CA . GLY A 1 341 ? -18.438 7.625 3.291 1 79.88 341 GLY A CA 1
ATOM 2825 C C . GLY A 1 341 ? -17.484 6.848 2.395 1 79.88 341 GLY A C 1
ATOM 2826 O O . GLY A 1 341 ? -17.906 5.945 1.673 1 79.88 341 GLY A O 1
ATOM 2827 N N . TYR A 1 342 ? -16.219 7.141 2.475 1 76.31 342 TYR A N 1
ATOM 2828 C CA . TYR A 1 342 ? -15.219 6.406 1.711 1 76.31 342 TYR A CA 1
ATOM 2829 C C . TYR A 1 342 ? -15.164 4.945 2.139 1 76.31 342 TYR A C 1
ATOM 2831 O O . TYR A 1 342 ? -15.109 4.047 1.297 1 76.31 342 TYR A O 1
ATOM 2839 N N . TYR A 1 343 ? -15.281 4.801 3.379 1 78.31 343 TYR A N 1
ATOM 2840 C CA . TYR A 1 343 ? -15.188 3.438 3.889 1 78.31 343 TYR A CA 1
ATOM 2841 C C . TYR A 1 343 ? -16.422 2.627 3.494 1 78.31 343 TYR A C 1
ATOM 2843 O O . TYR A 1 343 ? -16.312 1.451 3.139 1 78.31 343 TYR A O 1
ATOM 2851 N N . LEU A 1 344 ? -17.531 3.289 3.543 1 82.25 344 LEU A N 1
ATOM 2852 C CA . LEU A 1 344 ? -18.75 2.604 3.133 1 82.25 344 LEU A CA 1
ATOM 2853 C C . LEU A 1 344 ? -18.672 2.199 1.663 1 82.25 344 LEU A C 1
ATOM 2855 O O . LEU A 1 344 ? -19.078 1.095 1.299 1 82.25 344 LEU A O 1
ATOM 2859 N N . ALA A 1 345 ? -18.156 2.992 0.87 1 80 345 ALA A N 1
ATOM 2860 C CA . ALA A 1 345 ? -18.031 2.68 -0.551 1 80 345 ALA A CA 1
ATOM 2861 C C . ALA A 1 345 ? -17.094 1.485 -0.769 1 80 345 ALA A C 1
ATOM 2863 O O . ALA A 1 345 ? -17.406 0.596 -1.568 1 80 345 ALA A O 1
ATOM 2864 N N . GLY A 1 346 ? -16.047 1.443 -0.086 1 78.06 346 GLY A N 1
ATOM 2865 C CA . GLY A 1 346 ? -15.102 0.339 -0.206 1 78.06 346 GLY A CA 1
ATOM 2866 C C . GLY A 1 346 ? -15.664 -0.978 0.299 1 78.06 346 GLY A C 1
ATOM 2867 O O . GLY A 1 346 ? -15.562 -2.002 -0.382 1 78.06 346 GLY A O 1
ATOM 2868 N N . ILE A 1 347 ? -16.359 -0.919 1.349 1 80.75 347 ILE A N 1
ATOM 2869 C CA . ILE A 1 347 ? -16.859 -2.131 1.992 1 80.75 347 ILE A CA 1
ATOM 2870 C C . ILE A 1 347 ? -18.094 -2.641 1.253 1 80.75 347 ILE A C 1
ATOM 2872 O O . ILE A 1 347 ? -18.406 -3.832 1.3 1 80.75 347 ILE A O 1
ATOM 2876 N N . SER A 1 348 ? -18.766 -1.711 0.575 1 81.31 348 SER A N 1
ATOM 2877 C CA . SER A 1 348 ? -19.953 -2.123 -0.165 1 81.31 348 SER A CA 1
ATOM 2878 C C . SER A 1 348 ? -19.609 -3.191 -1.2 1 81.31 348 SER A C 1
ATOM 2880 O O . SER A 1 348 ? -20.391 -4.129 -1.406 1 81.31 348 SER A O 1
ATOM 2882 N N . ILE A 1 349 ? -18.484 -3.123 -1.783 1 77.19 349 ILE A N 1
ATOM 2883 C CA . ILE A 1 349 ? -18.078 -4.117 -2.768 1 77.19 349 ILE A CA 1
ATOM 2884 C C . ILE A 1 349 ? -17.781 -5.445 -2.07 1 77.19 349 ILE A C 1
ATOM 2886 O O . ILE A 1 349 ? -18.141 -6.508 -2.58 1 77.19 349 ILE A O 1
ATOM 2890 N N . LEU A 1 350 ? -17.219 -5.312 -0.966 1 79.31 350 LEU A N 1
ATOM 2891 C CA . LEU A 1 350 ? -16.922 -6.508 -0.189 1 79.31 350 LEU A CA 1
ATOM 2892 C C . LEU A 1 350 ? -18.188 -7.184 0.298 1 79.31 350 LEU A C 1
ATOM 2894 O O . LEU A 1 350 ? -18.297 -8.414 0.267 1 79.31 350 LEU A O 1
ATOM 2898 N N . VAL A 1 351 ? -19.141 -6.348 0.658 1 79.81 351 VAL A N 1
ATOM 2899 C CA . VAL A 1 351 ? -20.406 -6.844 1.164 1 79.81 351 VAL A CA 1
ATOM 2900 C C . VAL A 1 351 ? -21.188 -7.523 0.036 1 79.81 351 VAL A C 1
ATOM 2902 O O . VAL A 1 351 ? -21.719 -8.617 0.215 1 79.81 351 VAL A O 1
ATOM 2905 N N . LEU A 1 352 ? -21.172 -6.949 -1.061 1 77.38 352 LEU A N 1
ATOM 2906 C CA . LEU A 1 352 ? -21.875 -7.523 -2.201 1 77.38 352 LEU A CA 1
ATOM 2907 C C . LEU A 1 352 ? -21.266 -8.867 -2.598 1 77.38 352 LEU A C 1
ATOM 2909 O O . LEU A 1 352 ? -22 -9.828 -2.848 1 77.38 352 LEU A O 1
ATOM 2913 N N . SER A 1 353 ? -20 -8.875 -2.633 1 81.06 353 SER A N 1
ATOM 2914 C CA . SER A 1 353 ? -19.328 -10.117 -2.977 1 81.06 353 SER A CA 1
ATOM 2915 C C . SER A 1 353 ? -19.594 -11.203 -1.938 1 81.06 353 SER A C 1
ATOM 2917 O O . SER A 1 353 ? -19.766 -12.375 -2.283 1 81.06 353 SER A O 1
ATOM 2919 N N . SER A 1 354 ? -19.656 -10.789 -0.745 1 81.06 354 SER A N 1
ATOM 2920 C CA . SER A 1 354 ? -19.906 -11.734 0.338 1 81.06 354 SER A CA 1
ATOM 2921 C C . SER A 1 354 ? -21.312 -12.297 0.272 1 81.06 354 SER A C 1
ATOM 2923 O O . SER A 1 354 ? -21.531 -13.492 0.481 1 81.06 354 SER A O 1
ATOM 2925 N N . ILE A 1 355 ? -22.219 -11.461 -0.083 1 79.88 355 ILE A N 1
ATOM 2926 C CA . ILE A 1 355 ? -23.594 -11.898 -0.203 1 79.88 355 ILE A CA 1
ATOM 2927 C C . ILE A 1 355 ? -23.734 -12.883 -1.36 1 79.88 355 ILE A C 1
ATOM 2929 O O . ILE A 1 355 ? -24.359 -13.945 -1.216 1 79.88 355 ILE A O 1
ATOM 2933 N N . LEU A 1 356 ? -23.109 -12.57 -2.379 1 79.94 356 LEU A N 1
ATOM 2934 C CA . LEU A 1 356 ? -23.172 -13.438 -3.551 1 79.94 356 LEU A CA 1
ATOM 2935 C C . LEU A 1 356 ? -22.547 -14.797 -3.264 1 79.94 356 LEU A C 1
ATOM 2937 O O . LEU A 1 356 ? -23.094 -15.828 -3.648 1 79.94 356 LEU A O 1
ATOM 2941 N N . THR A 1 357 ? -21.5 -14.75 -2.607 1 80.88 357 THR A N 1
ATOM 2942 C CA . THR A 1 357 ? -20.812 -16 -2.287 1 80.88 357 THR A CA 1
ATOM 2943 C C . THR A 1 357 ? -21.641 -16.844 -1.335 1 80.88 357 THR A C 1
ATOM 2945 O O . THR A 1 357 ? -21.719 -18.062 -1.49 1 80.88 357 THR A O 1
ATOM 2948 N N . GLN A 1 358 ? -22.312 -16.188 -0.428 1 78.75 358 GLN A N 1
ATOM 2949 C CA . GLN A 1 358 ? -23.125 -16.922 0.537 1 78.75 358 GLN A CA 1
ATOM 2950 C C . GLN A 1 358 ? -24.359 -17.516 -0.126 1 78.75 358 GLN A C 1
ATOM 2952 O O . GLN A 1 358 ? -24.75 -18.641 0.177 1 78.75 358 GLN A O 1
ATOM 2957 N N . LEU A 1 359 ? -24.875 -16.812 -1.021 1 78.31 359 LEU A N 1
ATOM 2958 C CA . LEU A 1 359 ? -26.047 -17.312 -1.747 1 78.31 359 LEU A CA 1
ATOM 2959 C C . LEU A 1 359 ? -25.672 -18.484 -2.648 1 78.31 359 LEU A C 1
ATOM 2961 O O . LEU A 1 359 ? -26.406 -19.469 -2.736 1 78.31 359 LEU A O 1
ATOM 2965 N N . HIS A 1 360 ? -24.547 -18.391 -3.189 1 80.12 360 HIS A N 1
ATOM 2966 C CA . HIS A 1 360 ? -24.062 -19.453 -4.051 1 80.12 360 HIS A CA 1
ATOM 2967 C C . HIS A 1 360 ? -23.781 -20.719 -3.246 1 80.12 360 HIS A C 1
ATOM 2969 O O . HIS A 1 360 ? -24.047 -21.828 -3.715 1 80.12 360 HIS A O 1
ATOM 2975 N N . GLN A 1 361 ? -23.328 -20.484 -2.109 1 79.5 361 GLN A N 1
ATOM 2976 C CA . GLN A 1 361 ? -23 -21.609 -1.247 1 79.5 361 GLN A CA 1
ATOM 2977 C C . GLN A 1 361 ? -24.266 -22.297 -0.729 1 79.5 361 GLN A C 1
ATOM 2979 O O . GLN A 1 361 ? -24.234 -23.484 -0.373 1 79.5 361 GLN A O 1
ATOM 2984 N N . SER A 1 362 ? -25.375 -21.562 -0.738 1 77.44 362 SER A N 1
ATOM 2985 C CA . SER A 1 362 ? -26.625 -22.125 -0.236 1 77.44 362 SER A CA 1
ATOM 2986 C C . SER A 1 362 ? -27.344 -22.938 -1.317 1 77.44 362 SER A C 1
ATOM 2988 O O . SER A 1 362 ? -28.344 -23.594 -1.044 1 77.44 362 SER A O 1
ATOM 2990 N N . GLY A 1 363 ? -26.797 -23.031 -2.52 1 78.75 363 GLY A N 1
ATOM 2991 C CA . GLY A 1 363 ? -27.375 -23.875 -3.559 1 78.75 363 GLY A CA 1
ATOM 2992 C C . GLY A 1 363 ? -28.062 -23.078 -4.652 1 78.75 363 GLY A C 1
ATOM 2993 O O . GLY A 1 363 ? -28.547 -23.656 -5.633 1 78.75 363 GLY A O 1
ATOM 2994 N N . LEU A 1 364 ? -28.047 -21.797 -4.434 1 76.69 364 LEU A N 1
ATOM 2995 C CA . LEU A 1 364 ? -28.688 -20.969 -5.449 1 76.69 364 LEU A CA 1
ATOM 2996 C C . LEU A 1 364 ? -27.734 -20.703 -6.617 1 76.69 364 LEU A C 1
ATOM 2998 O O . LEU A 1 364 ? -26.625 -20.219 -6.418 1 76.69 364 LEU A O 1
ATOM 3002 N N . SER A 1 365 ? -28.094 -21.266 -7.785 1 73.5 365 SER A N 1
ATOM 3003 C CA . SER A 1 365 ? -27.266 -21.047 -8.969 1 73.5 365 SER A CA 1
ATOM 3004 C C . SER A 1 365 ? -27.469 -19.641 -9.531 1 73.5 365 SER A C 1
ATOM 3006 O O . SER A 1 365 ? -28.578 -19.297 -9.938 1 73.5 365 SER A O 1
ATOM 3008 N N . LEU A 1 366 ? -26.578 -18.828 -9.414 1 72.81 366 LEU A N 1
ATOM 3009 C CA . LEU A 1 366 ? -26.688 -17.469 -9.922 1 72.81 366 LEU A CA 1
ATOM 3010 C C . LEU A 1 366 ? -26.109 -17.359 -11.328 1 72.81 366 LEU A C 1
ATOM 3012 O O . LEU A 1 366 ? -26.141 -16.297 -11.938 1 72.81 366 LEU A O 1
ATOM 3016 N N . GLY A 1 367 ? -25.641 -18.453 -11.859 1 71.19 367 GLY A N 1
ATOM 3017 C CA . GLY A 1 367 ? -25.125 -18.453 -13.227 1 71.19 367 GLY A CA 1
ATOM 3018 C C . GLY A 1 367 ? -23.781 -17.781 -13.359 1 71.19 367 GLY A C 1
ATOM 3019 O O . GLY A 1 367 ? -23.391 -17.375 -14.453 1 71.19 367 GLY A O 1
ATOM 3020 N N . LEU A 1 368 ? -23.203 -17.594 -12.297 1 72.75 368 LEU A N 1
ATOM 3021 C CA . LEU A 1 368 ? -21.891 -16.953 -12.328 1 72.75 368 LEU A CA 1
ATOM 3022 C C . LEU A 1 368 ? -20.781 -17.984 -12.398 1 72.75 368 LEU A C 1
ATOM 3024 O O . LEU A 1 368 ? -20.938 -19.109 -11.898 1 72.75 368 LEU A O 1
ATOM 3028 N N . PRO A 1 369 ? -19.75 -17.547 -13.094 1 70.62 369 PRO A N 1
ATOM 3029 C CA . PRO A 1 369 ? -18.625 -18.484 -13.211 1 70.62 369 PRO A CA 1
ATOM 3030 C C . PRO A 1 369 ? -17.969 -18.781 -11.867 1 70.62 369 PRO A C 1
ATOM 3032 O O . PRO A 1 369 ? -18.062 -17.984 -10.93 1 70.62 369 PRO A O 1
ATOM 3035 N N . SER A 1 370 ? -17.375 -19.969 -11.812 1 73.94 370 SER A N 1
ATOM 3036 C CA . SER A 1 370 ? -16.703 -20.406 -10.594 1 73.94 370 SER A CA 1
ATOM 3037 C C . SER A 1 370 ? -15.609 -19.438 -10.188 1 73.94 370 SER A C 1
ATOM 3039 O O . SER A 1 370 ? -15.32 -19.266 -9 1 73.94 370 SER A O 1
ATOM 3041 N N . PHE A 1 371 ? -15.102 -18.734 -11.141 1 76 371 PHE A N 1
ATOM 3042 C CA . PHE A 1 371 ? -14.023 -17.781 -10.914 1 76 371 PHE A CA 1
ATOM 3043 C C . PHE A 1 371 ? -14.461 -16.688 -9.961 1 76 371 PHE A C 1
ATOM 3045 O O . PHE A 1 371 ? -13.688 -16.25 -9.102 1 76 371 PHE A O 1
ATOM 3052 N N . MET A 1 372 ? -15.68 -16.312 -10.102 1 75.38 372 MET A N 1
ATOM 3053 C CA . MET A 1 372 ? -16.203 -15.219 -9.289 1 75.38 372 MET A CA 1
ATOM 3054 C C . MET A 1 372 ? -16.312 -15.633 -7.824 1 75.38 372 MET A C 1
ATOM 3056 O O . MET A 1 372 ? -16.109 -14.82 -6.926 1 75.38 372 MET A O 1
ATOM 3060 N N . PHE A 1 373 ? -16.516 -16.828 -7.691 1 76.56 373 PHE A N 1
ATOM 3061 C CA . PHE A 1 373 ? -16.703 -17.281 -6.324 1 76.56 373 PHE A CA 1
ATOM 3062 C C . PHE A 1 373 ? -15.359 -17.641 -5.688 1 76.56 373 PHE A C 1
ATOM 3064 O O . PHE A 1 373 ? -15.188 -17.5 -4.473 1 76.56 373 PHE A O 1
ATOM 3071 N N . ASP A 1 374 ? -14.438 -17.938 -6.523 1 79.81 374 ASP A N 1
ATOM 3072 C CA . ASP A 1 374 ? -13.109 -18.297 -6.023 1 79.81 374 ASP A CA 1
ATOM 3073 C C . ASP A 1 374 ? -12.289 -17.047 -5.711 1 79.81 374 ASP A C 1
ATOM 3075 O O . ASP A 1 374 ? -11.594 -16.984 -4.691 1 79.81 374 ASP A O 1
ATOM 3079 N N . PHE A 1 375 ? -12.469 -16.031 -6.57 1 83.75 375 PHE A N 1
ATOM 3080 C CA . PHE A 1 375 ? -11.539 -14.914 -6.461 1 83.75 375 PHE A CA 1
ATOM 3081 C C . PHE A 1 375 ? -12.297 -13.602 -6.266 1 83.75 375 PHE A C 1
ATOM 3083 O O . PHE A 1 375 ? -11.695 -12.562 -6.016 1 83.75 375 PHE A O 1
ATOM 3090 N N . GLY A 1 376 ? -13.648 -13.695 -6.34 1 80.62 376 GLY A N 1
ATOM 3091 C CA . GLY A 1 376 ? -14.445 -12.484 -6.23 1 80.62 376 GLY A CA 1
ATOM 3092 C C . GLY A 1 376 ? -14.219 -11.742 -4.926 1 80.62 376 GLY A C 1
ATOM 3093 O O . GLY A 1 376 ? -14.086 -10.516 -4.918 1 80.62 376 GLY A O 1
ATOM 3094 N N . GLY A 1 377 ? -14.133 -12.461 -3.879 1 82.38 377 GLY A N 1
ATOM 3095 C CA . GLY A 1 377 ? -13.883 -11.836 -2.588 1 82.38 377 GLY A CA 1
ATOM 3096 C C . GLY A 1 377 ? -12.539 -11.141 -2.514 1 82.38 377 GLY A C 1
ATOM 3097 O O . GLY A 1 377 ? -12.422 -10.062 -1.919 1 82.38 377 GLY A O 1
ATOM 3098 N N . ALA A 1 378 ? -11.602 -11.711 -3.104 1 84.56 378 ALA A N 1
ATOM 3099 C CA . ALA A 1 378 ? -10.266 -11.125 -3.096 1 84.56 378 ALA A CA 1
ATOM 3100 C C . ALA A 1 378 ? -10.227 -9.836 -3.916 1 84.56 378 ALA A C 1
ATOM 3102 O O . ALA A 1 378 ? -9.602 -8.852 -3.51 1 84.56 378 ALA A O 1
ATOM 3103 N N . PHE A 1 379 ? -10.914 -9.844 -5.004 1 81.19 379 PHE A N 1
ATOM 3104 C CA . PHE A 1 379 ? -10.984 -8.641 -5.82 1 81.19 379 PHE A CA 1
ATOM 3105 C C . PHE A 1 379 ? -11.75 -7.539 -5.094 1 81.19 379 PHE A C 1
ATOM 3107 O O . PHE A 1 379 ? -11.422 -6.359 -5.223 1 81.19 379 PHE A O 1
ATOM 3114 N N . ALA A 1 380 ? -12.742 -8 -4.438 1 82.06 380 ALA A N 1
ATOM 3115 C CA . ALA A 1 380 ? -13.5 -7.035 -3.654 1 82.06 380 ALA A CA 1
ATOM 3116 C C . ALA A 1 380 ? -12.633 -6.383 -2.584 1 82.06 380 ALA A C 1
ATOM 3118 O O . ALA A 1 380 ? -12.758 -5.188 -2.314 1 82.06 380 ALA A O 1
ATOM 3119 N N . LEU A 1 381 ? -11.844 -7.133 -1.974 1 84.12 381 LEU A N 1
ATOM 3120 C CA . LEU A 1 381 ? -10.914 -6.605 -0.978 1 84.12 381 LEU A CA 1
ATOM 3121 C C . LEU A 1 381 ? -9.961 -5.594 -1.604 1 84.12 381 LEU A C 1
ATOM 3123 O O . LEU A 1 381 ? -9.617 -4.59 -0.976 1 84.12 381 LEU A O 1
ATOM 3127 N N . LEU A 1 382 ? -9.539 -5.871 -2.818 1 79.81 382 LEU A N 1
ATOM 3128 C CA . LEU A 1 382 ? -8.711 -4.914 -3.543 1 79.81 382 LEU A CA 1
ATOM 3129 C C . LEU A 1 382 ? -9.438 -3.586 -3.721 1 79.81 382 LEU A C 1
ATOM 3131 O O . LEU A 1 382 ? -8.852 -2.52 -3.527 1 79.81 382 LEU A O 1
ATOM 3135 N N . GLY A 1 383 ? -10.688 -3.746 -4.09 1 73.94 383 GLY A N 1
ATOM 3136 C CA . GLY A 1 383 ? -11.492 -2.545 -4.23 1 73.94 383 GLY A CA 1
ATOM 3137 C C . GLY A 1 383 ? -11.609 -1.752 -2.941 1 73.94 383 GLY A C 1
ATOM 3138 O O . GLY A 1 383 ? -11.461 -0.528 -2.943 1 73.94 383 GLY A O 1
ATOM 3139 N N . GLU A 1 384 ? -11.82 -2.404 -1.893 1 77.31 384 GLU A N 1
ATOM 3140 C CA . GLU A 1 384 ? -11.906 -1.761 -0.584 1 77.31 384 GLU A CA 1
ATOM 3141 C C . GLU A 1 384 ? -10.617 -1.03 -0.24 1 77.31 384 GLU A C 1
ATOM 3143 O O . GLU A 1 384 ? -10.648 0.078 0.3 1 77.31 384 GLU A O 1
ATOM 3148 N N . THR A 1 385 ? -9.508 -1.61 -0.539 1 74.62 385 THR A N 1
ATOM 3149 C CA . THR A 1 385 ? -8.211 -1.022 -0.221 1 74.62 385 THR A CA 1
ATOM 3150 C C . THR A 1 385 ? -7.996 0.269 -1.006 1 74.62 385 THR A C 1
ATOM 3152 O O . THR A 1 385 ? -7.43 1.231 -0.484 1 74.62 385 THR A O 1
ATOM 3155 N N . ILE A 1 386 ? -8.477 0.257 -2.162 1 71.5 386 ILE A N 1
ATOM 3156 C CA . ILE A 1 386 ? -8.359 1.449 -2.994 1 71.5 386 ILE A CA 1
ATOM 3157 C C . ILE A 1 386 ? -9.102 2.611 -2.34 1 71.5 386 ILE A C 1
ATOM 3159 O O . ILE A 1 386 ? -8.57 3.719 -2.238 1 71.5 386 ILE A O 1
ATOM 3163 N N . PHE A 1 387 ? -10.219 2.344 -1.791 1 74 387 PHE A N 1
ATOM 3164 C CA . PHE A 1 387 ? -11.031 3.396 -1.193 1 74 387 PHE A CA 1
ATOM 3165 C C . PHE A 1 387 ? -10.43 3.861 0.127 1 74 387 PHE A C 1
ATOM 3167 O O . PHE A 1 387 ? -10.438 5.055 0.43 1 74 387 PHE A O 1
ATOM 3174 N N . ILE A 1 388 ? -9.938 2.943 0.81 1 71.62 388 ILE A N 1
ATOM 3175 C CA . ILE A 1 388 ? -9.352 3.305 2.094 1 71.62 388 ILE A CA 1
ATOM 3176 C C . ILE A 1 388 ? -8.078 4.125 1.864 1 71.62 388 ILE A C 1
ATOM 3178 O O . ILE A 1 388 ? -7.801 5.066 2.607 1 71.62 388 ILE A O 1
ATOM 3182 N N . THR A 1 389 ? -7.324 3.723 0.87 1 69.38 389 THR A N 1
ATOM 3183 C CA . THR A 1 389 ? -6.129 4.477 0.521 1 69.38 389 THR A CA 1
ATOM 3184 C C . THR A 1 389 ? -6.492 5.895 0.079 1 69.38 389 THR A C 1
ATOM 3186 O O . THR A 1 389 ? -5.82 6.859 0.456 1 69.38 389 THR A O 1
ATOM 3189 N N . ALA A 1 390 ? -7.531 5.965 -0.622 1 68.69 390 ALA A N 1
ATOM 3190 C CA . ALA A 1 390 ? -8.016 7.281 -1.03 1 68.69 390 ALA A CA 1
ATOM 3191 C C . ALA A 1 390 ? -8.422 8.117 0.181 1 68.69 390 ALA A C 1
ATOM 3193 O O . ALA A 1 390 ? -8.148 9.312 0.233 1 68.69 390 ALA A O 1
ATOM 3194 N N . ALA A 1 391 ? -9.039 7.492 1.056 1 71.12 391 ALA A N 1
ATOM 3195 C CA . ALA A 1 391 ? -9.453 8.172 2.281 1 71.12 391 ALA A CA 1
ATOM 3196 C C . ALA A 1 391 ? -8.25 8.688 3.062 1 71.12 391 ALA A C 1
ATOM 3198 O O . ALA A 1 391 ? -8.258 9.812 3.555 1 71.12 391 ALA A O 1
ATOM 3199 N N . PHE A 1 392 ? -7.285 7.934 3.105 1 69.81 392 PHE A N 1
ATOM 3200 C CA . PHE A 1 392 ? -6.074 8.32 3.82 1 69.81 392 PHE A CA 1
ATOM 3201 C C . PHE A 1 392 ? -5.379 9.484 3.119 1 69.81 392 PHE A C 1
ATOM 3203 O O . PHE A 1 392 ? -4.895 10.414 3.773 1 69.81 392 PHE A O 1
ATOM 3210 N N . ALA A 1 393 ? -5.301 9.359 1.864 1 67.44 393 ALA A N 1
ATOM 3211 C CA . ALA A 1 393 ? -4.695 10.445 1.097 1 67.44 393 ALA A CA 1
ATOM 3212 C C . ALA A 1 393 ? -5.465 11.75 1.288 1 67.44 393 ALA A C 1
ATOM 3214 O O . ALA A 1 393 ? -4.863 12.812 1.444 1 67.44 393 ALA A O 1
ATOM 3215 N N . SER A 1 394 ? -6.676 11.656 1.316 1 69.69 394 SER A N 1
ATOM 3216 C CA . SER A 1 394 ? -7.52 12.828 1.521 1 69.69 394 SER A CA 1
ATOM 3217 C C . SER A 1 394 ? -7.324 13.414 2.916 1 69.69 394 SER A C 1
ATOM 3219 O O . SER A 1 394 ? -7.285 14.641 3.082 1 69.69 394 SER A O 1
ATOM 3221 N N . ARG A 1 395 ? -7.258 12.555 3.795 1 73.12 395 ARG A N 1
ATOM 3222 C CA . ARG A 1 395 ? -7.02 12.992 5.164 1 73.12 395 ARG A CA 1
ATOM 3223 C C . ARG A 1 395 ? -5.699 13.758 5.273 1 73.12 395 ARG A C 1
ATOM 3225 O O . ARG A 1 395 ? -5.633 14.805 5.926 1 73.12 395 ARG A O 1
ATOM 3232 N N . THR A 1 396 ? -4.746 13.297 4.703 1 71.56 396 THR A N 1
ATOM 3233 C CA . THR A 1 396 ? -3.449 13.969 4.715 1 71.56 396 THR A CA 1
ATOM 3234 C C . THR A 1 396 ? -3.537 15.328 4.035 1 71.56 396 THR A C 1
ATOM 3236 O O . THR A 1 396 ? -2.963 16.312 4.516 1 71.56 396 THR A O 1
ATOM 3239 N N . ALA A 1 397 ? -4.242 15.305 2.98 1 70.12 397 ALA A N 1
ATOM 3240 C CA . ALA A 1 397 ? -4.438 16.578 2.275 1 70.12 397 ALA A CA 1
ATOM 3241 C C . ALA A 1 397 ? -5.164 17.578 3.158 1 70.12 397 ALA A C 1
ATOM 3243 O O . ALA A 1 397 ? -4.816 18.766 3.176 1 70.12 397 ALA A O 1
ATOM 3244 N N . ASP A 1 398 ? -6.094 17.141 3.859 1 75.69 398 ASP A N 1
ATOM 3245 C CA . ASP A 1 398 ? -6.848 18.016 4.766 1 75.69 398 ASP A CA 1
ATOM 3246 C C . ASP A 1 398 ? -5.953 18.547 5.879 1 75.69 398 ASP A C 1
ATOM 3248 O O . ASP A 1 398 ? -6.027 19.734 6.227 1 75.69 398 ASP A O 1
ATOM 3252 N N . LEU A 1 399 ? -5.156 17.719 6.379 1 76.38 399 LEU A N 1
ATOM 3253 C CA . LEU A 1 399 ? -4.227 18.141 7.422 1 76.38 399 LEU A CA 1
ATOM 3254 C C . LEU A 1 399 ? -3.287 19.234 6.902 1 76.38 399 LEU A C 1
ATOM 3256 O O . LEU A 1 399 ? -3.016 20.203 7.602 1 76.38 399 LEU A O 1
ATOM 3260 N N . LYS A 1 400 ? -2.893 19.062 5.746 1 74.81 4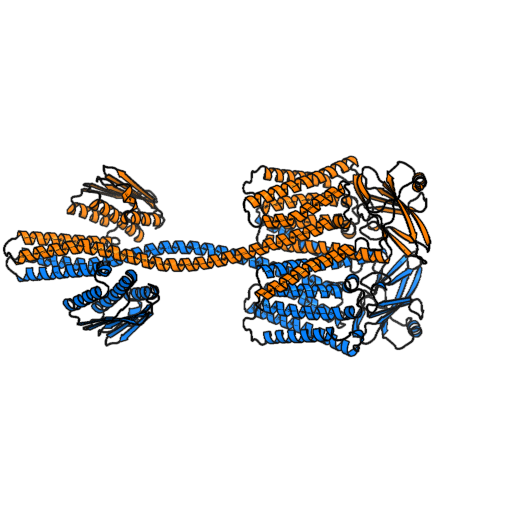00 LYS A N 1
ATOM 3261 C CA . LYS A 1 400 ? -2.016 20.047 5.121 1 74.81 400 LYS A CA 1
ATOM 3262 C C . LYS A 1 400 ? -2.736 21.391 4.93 1 74.81 400 LYS A C 1
ATOM 3264 O O . LYS A 1 400 ? -2.191 22.438 5.246 1 74.81 400 LYS A O 1
ATOM 3269 N N . ARG A 1 401 ? -3.9 21.344 4.508 1 78.12 401 ARG A N 1
ATOM 3270 C CA . ARG A 1 401 ? -4.691 22.547 4.297 1 78.12 401 ARG A CA 1
ATOM 3271 C C . ARG A 1 401 ? -4.969 23.266 5.617 1 78.12 401 ARG A C 1
ATOM 3273 O O . ARG A 1 401 ? -4.883 24.484 5.699 1 78.12 401 ARG A O 1
ATOM 3280 N N . GLU A 1 402 ? -5.344 22.438 6.527 1 82.62 402 GLU A N 1
ATOM 3281 C CA . GLU A 1 402 ? -5.617 23.016 7.844 1 82.62 402 GLU A CA 1
ATOM 3282 C C . GLU A 1 402 ? -4.375 23.688 8.422 1 82.62 402 GLU A C 1
ATOM 3284 O O . GLU A 1 402 ? -4.465 24.75 9.023 1 82.62 402 GLU A O 1
ATOM 3289 N N . LYS A 1 403 ? -3.307 23.125 8.219 1 80.62 403 LYS A N 1
ATOM 3290 C CA . LYS A 1 403 ? -2.043 23.719 8.656 1 80.62 403 LYS A CA 1
ATOM 3291 C C . LYS A 1 403 ? -1.793 25.062 7.965 1 80.62 403 LYS A C 1
ATOM 3293 O O . LYS A 1 403 ? -1.436 26.047 8.617 1 80.62 403 LYS A O 1
ATOM 3298 N N . GLU A 1 404 ? -2.008 25.062 6.754 1 80.88 404 GLU A N 1
ATOM 3299 C CA . GLU A 1 404 ? -1.802 26.281 5.984 1 80.88 404 GLU A CA 1
ATOM 3300 C C . GLU A 1 404 ? -2.766 27.375 6.43 1 80.88 404 GLU A C 1
ATOM 3302 O O . GLU A 1 404 ? -2.375 28.547 6.555 1 80.88 404 GLU A O 1
ATOM 3307 N N . SER A 1 405 ? -3.932 26.953 6.699 1 86.5 405 SER A N 1
ATOM 3308 C CA . SER A 1 405 ? -4.93 27.906 7.168 1 86.5 405 SER A CA 1
ATOM 3309 C C . SER A 1 405 ? -4.562 28.453 8.547 1 86.5 405 SER A C 1
ATOM 3311 O O . SER A 1 405 ? -4.719 29.656 8.805 1 86.5 405 SER A O 1
ATOM 3313 N N . LEU A 1 406 ? -4.047 27.625 9.344 1 87.19 406 LEU A N 1
ATOM 3314 C CA . LEU A 1 406 ? -3.66 28.031 10.688 1 87.19 406 LEU A CA 1
ATOM 3315 C C . LEU A 1 406 ? -2.445 28.953 10.648 1 87.19 406 LEU A C 1
ATOM 3317 O O . LEU A 1 406 ? -2.354 29.891 11.438 1 87.19 406 LEU A O 1
ATOM 3321 N N . MET A 1 407 ? -1.609 28.703 9.758 1 86.88 407 MET A N 1
ATOM 3322 C CA . MET A 1 407 ? -0.452 29.578 9.578 1 86.88 407 MET A CA 1
ATOM 3323 C C . MET A 1 407 ? -0.889 30.984 9.188 1 86.88 407 MET A C 1
ATOM 3325 O O . MET A 1 407 ? -0.361 31.969 9.703 1 86.88 407 MET A O 1
ATOM 3329 N N . LEU A 1 408 ? -1.83 31.062 8.391 1 85.81 408 LEU A N 1
ATOM 3330 C CA . LEU A 1 408 ? -2.369 32.344 7.965 1 85.81 408 LEU A CA 1
ATOM 3331 C C . LEU A 1 408 ? -3.064 33.062 9.125 1 85.81 408 LEU A C 1
ATOM 3333 O O . LEU A 1 408 ? -2.951 34.281 9.273 1 85.81 408 LEU A O 1
ATOM 3337 N N . LYS A 1 409 ? -3.691 32.25 9.898 1 88.19 409 LYS A N 1
ATOM 3338 C CA . LYS A 1 409 ? -4.395 32.812 11.047 1 88.19 409 LYS A CA 1
ATOM 3339 C C . LYS A 1 409 ? -3.412 33.438 12.047 1 88.19 409 LYS A C 1
ATOM 3341 O O . LYS A 1 409 ? -3.684 34.469 12.641 1 88.19 409 LYS A O 1
ATOM 3346 N N . VAL A 1 410 ? -2.363 32.75 12.211 1 87.06 410 VAL A N 1
ATOM 3347 C CA . VAL A 1 410 ? -1.348 33.25 13.133 1 87.06 410 VAL A CA 1
ATOM 3348 C C . VAL A 1 410 ? -0.845 34.625 12.641 1 87.06 410 VAL A C 1
ATOM 3350 O O . VAL A 1 410 ? -0.731 35.562 13.422 1 87.06 410 VAL A O 1
ATOM 3353 N N . VAL A 1 411 ? -0.624 34.75 11.359 1 82.31 411 VAL A N 1
ATOM 3354 C CA . VAL A 1 411 ? -0.127 35.969 10.766 1 82.31 411 VAL A CA 1
ATOM 3355 C C . VAL A 1 411 ? -1.184 37.062 10.898 1 82.31 411 VAL A C 1
ATOM 3357 O O . VAL A 1 411 ? -0.864 38.219 11.227 1 82.31 411 VAL A O 1
ATOM 3360 N N . GLN A 1 412 ? -2.316 36.75 10.734 1 82.5 412 GLN A N 1
ATOM 3361 C CA . GLN A 1 412 ? -3.416 37.688 10.828 1 82.5 412 GLN A CA 1
ATOM 3362 C C . GLN A 1 412 ? -3.588 38.188 12.258 1 82.5 412 GLN A C 1
ATOM 3364 O O . GLN A 1 412 ? -3.828 39.375 12.477 1 82.5 412 GLN A O 1
ATOM 3369 N N . LYS A 1 413 ? -3.41 37.281 13.133 1 81.94 413 LYS A N 1
ATOM 3370 C CA . LYS A 1 413 ? -3.568 37.688 14.531 1 81.94 413 LYS A CA 1
ATOM 3371 C C . LYS A 1 413 ? -2.439 38.625 14.969 1 81.94 413 LYS A C 1
ATOM 3373 O O . LYS A 1 413 ? -2.654 39.531 15.773 1 81.94 413 LYS A O 1
ATOM 3378 N N . GLU A 1 414 ? -1.387 38.438 14.469 1 80.19 414 GLU A N 1
ATOM 3379 C CA . GLU A 1 414 ? -0.263 39.344 14.742 1 80.19 414 GLU A CA 1
ATOM 3380 C C . GLU A 1 414 ? -0.523 40.75 14.211 1 80.19 414 GLU A C 1
ATOM 3382 O O . GLU A 1 414 ? -0.222 41.719 14.875 1 80.19 414 GLU A O 1
ATOM 3387 N N . LYS A 1 415 ? -1.113 40.781 13.078 1 75.81 415 LYS A N 1
ATOM 3388 C CA . LYS A 1 415 ? -1.464 42.062 12.484 1 75.81 415 LYS A CA 1
ATOM 3389 C C . LYS A 1 415 ? -2.564 42.75 13.289 1 75.81 415 LYS A C 1
ATOM 3391 O O . LYS A 1 415 ? -2.492 43.969 13.539 1 75.81 415 LYS A O 1
ATOM 3396 N N . GLU A 1 416 ? -3.465 42.031 13.672 1 77.62 416 GLU A N 1
ATOM 3397 C CA . GLU A 1 416 ? -4.562 42.562 14.477 1 77.62 416 GLU A CA 1
ATOM 3398 C C . GLU A 1 416 ? -4.059 43.125 15.805 1 77.62 416 GLU A C 1
ATOM 3400 O O . GLU A 1 416 ? -4.543 44.156 16.266 1 77.62 416 GLU A O 1
ATOM 3405 N N . LEU A 1 417 ? -3.207 42.406 16.312 1 74.75 417 LEU A N 1
ATOM 3406 C CA . LEU A 1 417 ? -2.617 42.844 17.578 1 74.75 417 LEU A CA 1
ATOM 3407 C C . LEU A 1 417 ? -1.959 44.219 17.406 1 74.75 417 LEU A C 1
ATOM 3409 O O . LEU A 1 417 ? -2.176 45.125 18.219 1 74.75 417 LEU A O 1
ATOM 3413 N N . ALA A 1 418 ? -1.256 44.375 16.359 1 65.06 418 ALA A N 1
ATOM 3414 C CA . ALA A 1 418 ? -0.57 45.625 16.094 1 65.06 418 ALA A CA 1
ATOM 3415 C C . ALA A 1 418 ? -1.57 46.781 15.906 1 65.06 418 ALA A C 1
ATOM 3417 O O . ALA A 1 418 ? -1.415 47.844 16.484 1 65.06 418 ALA A O 1
ATOM 3418 N N . ASP A 1 419 ? -2.617 46.438 15.25 1 62.94 419 ASP A N 1
ATOM 3419 C CA . ASP A 1 419 ? -3.646 47.438 14.961 1 62.94 419 ASP A CA 1
ATOM 3420 C C . ASP A 1 419 ? -4.395 47.844 16.234 1 62.94 419 ASP A C 1
ATOM 3422 O O . ASP A 1 419 ? -4.617 49.031 16.469 1 62.94 419 ASP A O 1
ATOM 3426 N N . GLN A 1 420 ? -4.668 46.938 17 1 69.31 420 GLN A N 1
ATOM 3427 C CA . GLN A 1 420 ? -5.469 47.188 18.203 1 69.31 420 GLN A CA 1
ATOM 3428 C C . GLN A 1 420 ? -4.668 47.969 19.25 1 69.31 420 GLN A C 1
ATOM 3430 O O . GLN A 1 420 ? -5.207 48.812 19.938 1 69.31 420 GLN A O 1
ATOM 3435 N N . LEU A 1 421 ? -3.451 47.625 19.297 1 68.44 421 LEU A N 1
ATOM 3436 C CA . LEU A 1 421 ? -2.592 48.344 20.234 1 68.44 421 LEU A CA 1
ATOM 3437 C C . LEU A 1 421 ? -2.566 49.844 19.922 1 68.44 421 LEU A C 1
ATOM 3439 O O . LEU A 1 421 ? -2.676 50.656 20.828 1 68.44 421 LEU A O 1
ATOM 3443 N N . ILE A 1 422 ? -2.564 50.188 18.688 1 56.53 422 ILE A N 1
ATOM 3444 C CA . ILE A 1 422 ? -2.535 51.562 18.234 1 56.53 422 ILE A CA 1
ATOM 3445 C C . ILE A 1 422 ? -3.885 52.219 18.516 1 56.53 422 ILE A C 1
ATOM 3447 O O . ILE A 1 422 ? -3.943 53.344 19.016 1 56.53 422 ILE A O 1
ATOM 3451 N N . GLU A 1 423 ? -4.832 51.5 18.266 1 59.72 423 GLU A N 1
ATOM 3452 C CA . GLU A 1 423 ? -6.176 52.031 18.453 1 59.72 423 GLU A CA 1
ATOM 3453 C C . GLU A 1 423 ? -6.465 52.312 19.922 1 59.72 423 GLU A C 1
ATOM 3455 O O . GLU A 1 423 ? -7.02 53.375 20.25 1 59.72 423 GLU A O 1
ATOM 3460 N N . VAL A 1 424 ? -6.039 51.406 20.719 1 62.53 424 VAL A N 1
ATOM 3461 C CA . VAL A 1 424 ? -6.305 51.531 22.141 1 62.53 424 VAL A CA 1
ATOM 3462 C C . VAL A 1 424 ? -5.512 52.719 22.703 1 62.53 424 VAL A C 1
ATOM 3464 O O . VAL A 1 424 ? -6.023 53.5 23.516 1 62.53 424 VAL A O 1
ATOM 3467 N N . GLN A 1 425 ? -4.395 52.844 22.297 1 60.31 425 GLN A N 1
ATOM 3468 C CA . GLN A 1 425 ? -3.564 53.969 22.734 1 60.31 425 GLN A CA 1
ATOM 3469 C C . GLN A 1 425 ? -4.195 55.312 22.328 1 60.31 425 GLN A C 1
ATOM 3471 O O . GLN A 1 425 ? -4.266 56.219 23.141 1 60.31 425 GLN A O 1
ATOM 3476 N N . GLU A 1 426 ? -4.766 55.312 21.172 1 53.59 426 GLU A N 1
ATOM 3477 C CA . GLU A 1 426 ? -5.348 56.562 20.656 1 53.59 426 GLU A CA 1
ATOM 3478 C C . GLU A 1 426 ? -6.648 56.875 21.391 1 53.59 426 GLU A C 1
ATOM 3480 O O . GLU A 1 426 ? -6.91 58.062 21.688 1 53.59 426 GLU A O 1
ATOM 3485 N N . GLN A 1 427 ? -7.336 56 21.641 1 58 427 GLN A N 1
ATOM 3486 C CA . GLN A 1 427 ? -8.594 56.219 22.344 1 58 427 GLN A CA 1
ATOM 3487 C C . GLN A 1 427 ? -8.359 56.719 23.766 1 58 427 GLN A C 1
ATOM 3489 O O . GLN A 1 427 ? -9.062 57.594 24.234 1 58 427 GLN A O 1
ATOM 3494 N N . GLU A 1 428 ? -7.336 56.094 24.25 1 61.12 428 GLU A N 1
ATOM 3495 C CA . GLU A 1 428 ? -7.02 56.5 25.609 1 61.12 428 GLU A CA 1
ATOM 3496 C C . GLU A 1 428 ? -6.52 57.938 25.656 1 61.12 428 GLU A C 1
ATOM 3498 O O . GLU A 1 428 ? -6.93 58.719 26.516 1 61.12 428 GLU A O 1
ATOM 3503 N N . ARG A 1 429 ? -5.852 58.406 24.781 1 57.22 429 ARG A N 1
ATOM 3504 C CA . ARG A 1 429 ? -5.355 59.781 24.656 1 57.22 429 ARG A CA 1
ATOM 3505 C C . ARG A 1 429 ? -6.504 60.75 24.453 1 57.22 429 ARG A C 1
ATOM 3507 O O . ARG A 1 429 ? -6.562 61.812 25.109 1 57.22 429 ARG A O 1
ATOM 3514 N N . THR A 1 430 ? -7.352 60.375 23.609 1 54.78 430 THR A N 1
ATOM 3515 C CA . THR A 1 430 ? -8.484 61.25 23.297 1 54.78 430 THR A CA 1
ATOM 3516 C C . THR A 1 430 ? -9.375 61.438 24.516 1 54.78 430 THR A C 1
ATOM 3518 O O . THR A 1 430 ? -9.828 62.531 24.797 1 54.78 430 THR A O 1
ATOM 3521 N N . ARG A 1 431 ? -9.555 60.344 25.125 1 56.34 431 ARG A N 1
ATOM 3522 C CA . ARG A 1 431 ? -10.391 60.406 26.312 1 56.34 431 ARG A CA 1
ATOM 3523 C C . ARG A 1 431 ? -9.781 61.312 27.375 1 56.34 431 ARG A C 1
ATOM 3525 O O . ARG A 1 431 ? -10.453 62.188 27.938 1 56.34 431 ARG A O 1
ATOM 3532 N N . ILE A 1 432 ? -8.484 61.156 27.594 1 61.78 432 ILE A N 1
ATOM 3533 C CA . ILE A 1 432 ? -7.789 61.906 28.625 1 61.78 432 ILE A CA 1
ATOM 3534 C C . ILE A 1 432 ? -7.754 63.406 28.219 1 61.78 432 ILE A C 1
ATOM 3536 O O . ILE A 1 432 ? -7.973 64.25 29.062 1 61.78 432 ILE A O 1
ATOM 3540 N N . GLY A 1 433 ? -7.625 63.688 27.031 1 57.25 433 GLY A N 1
ATOM 3541 C CA . GLY A 1 433 ? -7.605 65.062 26.531 1 57.25 433 GLY A CA 1
ATOM 3542 C C . GLY A 1 433 ? -8.914 65.812 26.734 1 57.25 433 GLY A C 1
ATOM 3543 O O . GLY A 1 433 ? -8.922 66.938 27.156 1 57.25 433 GLY A O 1
ATOM 3544 N N . ARG A 1 434 ? -9.977 65.188 26.516 1 53.72 434 ARG A N 1
ATOM 3545 C CA . ARG A 1 434 ? -11.305 65.75 26.703 1 53.72 434 ARG A CA 1
ATOM 3546 C C . ARG A 1 434 ? -11.57 66.062 28.188 1 53.72 434 ARG A C 1
ATOM 3548 O O . ARG A 1 434 ? -12.109 67.125 28.531 1 53.72 434 ARG A O 1
ATOM 3555 N N . ASP A 1 435 ? -11.141 65.125 28.938 1 55.31 435 ASP A N 1
ATOM 3556 C CA . ASP A 1 435 ? -11.352 65.25 30.375 1 55.31 435 ASP A CA 1
ATOM 3557 C C . ASP A 1 435 ? -10.539 66.438 30.922 1 55.31 435 ASP A C 1
ATOM 3559 O O . ASP A 1 435 ? -11.031 67.188 31.75 1 55.31 435 ASP A O 1
ATOM 3563 N N . LEU A 1 436 ? -9.398 66.562 30.422 1 61.59 436 LEU A N 1
ATOM 3564 C CA . LEU A 1 436 ? -8.531 67.688 30.844 1 61.59 436 LEU A CA 1
ATOM 3565 C C . LEU A 1 436 ? -9.117 69.062 30.406 1 61.59 436 LEU A C 1
ATOM 3567 O O . LEU A 1 436 ? -9.148 70 31.188 1 61.59 436 LEU A O 1
ATOM 3571 N N . HIS A 1 437 ? -9.602 69.188 29.25 1 54.41 437 HIS A N 1
ATOM 3572 C CA . HIS A 1 437 ? -10.203 70.375 28.703 1 54.41 437 HIS A CA 1
ATOM 3573 C C . HIS A 1 437 ? -11.422 70.812 29.516 1 54.41 437 HIS A C 1
ATOM 3575 O O . HIS A 1 437 ? -11.484 71.938 29.984 1 54.41 437 HIS A O 1
ATOM 3581 N N . ASP A 1 438 ? -12.273 69.812 29.625 1 53.09 438 ASP A N 1
ATOM 3582 C CA . ASP A 1 438 ? -13.562 70.125 30.25 1 53.09 438 ASP A CA 1
ATOM 3583 C C . ASP A 1 438 ? -13.391 70.438 31.719 1 53.09 438 ASP A C 1
ATOM 3585 O O . ASP A 1 438 ? -14.031 71.375 32.219 1 53.09 438 ASP A O 1
ATOM 3589 N N . THR A 1 439 ? -12.43 69.875 32.406 1 54.5 439 THR A N 1
ATOM 3590 C CA . THR A 1 439 ? -12.336 70.062 33.844 1 54.5 439 THR A CA 1
ATOM 3591 C C . THR A 1 439 ? -11.328 71.188 34.188 1 54.5 439 THR A C 1
ATOM 3593 O O . THR A 1 439 ? -11.695 72.188 34.781 1 54.5 439 THR A O 1
ATOM 3596 N N . LEU A 1 440 ? -10.18 71 33.688 1 60.97 440 LEU A N 1
ATOM 3597 C CA . LEU A 1 440 ? -9.141 71.938 34.094 1 60.97 440 LEU A CA 1
ATOM 3598 C C . LEU A 1 440 ? -9.266 73.25 33.312 1 60.97 440 LEU A C 1
ATOM 3600 O O . LEU A 1 440 ? -9.094 74.312 33.844 1 60.97 440 LEU A O 1
ATOM 3604 N N . GLY A 1 441 ? -9.617 73.125 32.156 1 56.28 441 GLY A N 1
ATOM 3605 C CA . GLY A 1 441 ? -9.812 74.312 31.328 1 56.28 441 GLY A CA 1
ATOM 3606 C C . GLY A 1 441 ? -10.938 75.188 31.828 1 56.28 441 GLY A C 1
ATOM 3607 O O . GLY A 1 441 ? -10.773 76.438 31.906 1 56.28 441 GLY A O 1
ATOM 3608 N N . GLY A 1 442 ? -11.977 74.625 32.125 1 55.09 442 GLY A N 1
ATOM 3609 C CA . GLY A 1 442 ? -13.109 75.375 32.625 1 55.09 442 GLY A CA 1
ATOM 3610 C C . GLY A 1 442 ? -12.812 76.062 33.938 1 55.09 442 GLY A C 1
ATOM 3611 O O . GLY A 1 442 ? -13.188 77.188 34.156 1 55.09 442 GLY A O 1
ATOM 3612 N N . GLN A 1 443 ? -12.07 75.438 34.812 1 56.78 443 GLN A N 1
ATOM 3613 C CA . GLN A 1 443 ? -11.75 76 36.094 1 56.78 443 GLN A CA 1
ATOM 3614 C C . GLN A 1 443 ? -10.781 77.188 35.969 1 56.78 443 GLN A C 1
ATOM 3616 O O . GLN A 1 443 ? -10.977 78.25 36.594 1 56.78 443 GLN A O 1
ATOM 3621 N N . LEU A 1 444 ? -9.859 77 35.125 1 63.81 444 LEU A N 1
ATOM 3622 C CA . LEU A 1 444 ? -8.867 78.062 34.938 1 63.81 444 LEU A CA 1
ATOM 3623 C C . LEU A 1 444 ? -9.492 79.25 34.25 1 63.81 444 LEU A C 1
ATOM 3625 O O . LEU A 1 444 ? -9.156 80.375 34.594 1 63.81 444 LEU A O 1
ATOM 3629 N N . ALA A 1 445 ? -10.453 79 33.438 1 58.38 445 ALA A N 1
ATOM 3630 C CA . ALA A 1 445 ? -11.188 80.125 32.812 1 58.38 445 ALA A CA 1
ATOM 3631 C C . ALA A 1 445 ? -11.977 80.938 33.844 1 58.38 445 ALA A C 1
ATOM 3633 O O . ALA A 1 445 ? -12 82.125 33.812 1 58.38 445 ALA A O 1
ATOM 3634 N N . SER A 1 446 ? -12.539 80.25 34.719 1 58.72 446 SER A N 1
ATOM 3635 C CA . SER A 1 446 ? -13.32 80.938 35.781 1 58.72 446 SER A CA 1
ATOM 3636 C C . SER A 1 446 ? -12.43 81.75 36.688 1 58.72 446 SER A C 1
ATOM 3638 O O . SER A 1 446 ? -12.789 82.875 37.062 1 58.72 446 SER A O 1
ATOM 3640 N N . ILE A 1 447 ? -11.312 81.188 36.969 1 63.97 447 ILE A N 1
ATOM 3641 C CA . ILE A 1 447 ? -10.352 81.938 37.812 1 63.97 447 ILE A CA 1
ATOM 3642 C C . ILE A 1 447 ? -9.883 83.188 37.094 1 63.97 447 ILE A C 1
ATOM 3644 O O . ILE A 1 447 ? -9.758 84.25 37.719 1 63.97 447 ILE A O 1
ATOM 3648 N N . PHE A 1 448 ? -9.742 83.125 35.875 1 60.66 448 PHE A N 1
ATOM 3649 C CA . PHE A 1 448 ? -9.32 84.25 35.062 1 60.66 448 PHE A CA 1
ATOM 3650 C C . PHE A 1 448 ? -10.367 85.312 35.094 1 60.66 448 PHE A C 1
ATOM 3652 O O . PHE A 1 448 ? -10.039 86.5 35.281 1 60.66 448 PHE A O 1
ATOM 3659 N N . LEU A 1 449 ? -11.523 84.938 34.906 1 57.22 449 LEU A N 1
ATOM 3660 C CA . LEU A 1 449 ? -12.602 85.875 34.906 1 57.22 449 LEU A CA 1
ATOM 3661 C C . LEU A 1 449 ? -12.703 86.625 36.25 1 57.22 449 LEU A C 1
ATOM 3663 O O . LEU A 1 449 ? -12.922 87.812 36.281 1 57.22 449 LEU A O 1
ATOM 3667 N N . LEU A 1 450 ? -12.445 86 37.312 1 60.44 450 LEU A N 1
ATOM 3668 C CA . LEU A 1 450 ? -12.5 86.562 38.656 1 60.44 450 LEU A CA 1
ATOM 3669 C C . LEU A 1 450 ? -11.328 87.5 38.875 1 60.44 450 LEU A C 1
ATOM 3671 O O . LEU A 1 450 ? -11.508 88.625 39.469 1 60.44 450 LEU A O 1
ATOM 3675 N N . THR A 1 451 ? -10.258 87.125 38.375 1 64.31 451 THR A N 1
ATOM 3676 C CA . THR A 1 451 ? -9.07 87.938 38.531 1 64.31 451 THR A CA 1
ATOM 3677 C C . THR A 1 451 ? -9.219 89.25 37.688 1 64.31 451 THR A C 1
ATOM 3679 O O . THR A 1 451 ? -8.805 90.312 38.156 1 64.31 451 THR A O 1
ATOM 3682 N N . ASP A 1 452 ? -9.836 89.062 36.562 1 58.97 452 ASP A N 1
ATOM 3683 C CA . ASP A 1 452 ? -10.094 90.25 35.719 1 58.97 452 ASP A CA 1
ATOM 3684 C C . ASP A 1 452 ? -11.047 91.188 36.375 1 58.97 452 ASP A C 1
ATOM 3686 O O . ASP A 1 452 ? -10.844 92.438 36.312 1 58.97 452 ASP A O 1
ATOM 3690 N N . LYS A 1 453 ? -11.922 90.75 37.062 1 58.91 453 LYS A N 1
ATOM 3691 C CA . LYS A 1 453 ? -12.883 91.625 37.781 1 58.91 453 LYS A CA 1
ATOM 3692 C C . LYS A 1 453 ? -12.219 92.312 38.969 1 58.91 453 LYS A C 1
ATOM 3694 O O . LYS A 1 453 ? -12.508 93.438 39.281 1 58.91 453 LYS A O 1
ATOM 3699 N N . LEU A 1 454 ? -11.375 91.688 39.625 1 63.03 454 LEU A N 1
ATOM 3700 C CA . LEU A 1 454 ? -10.648 92.188 40.75 1 63.03 454 LEU A CA 1
ATOM 3701 C C . LEU A 1 454 ? -9.734 93.375 40.312 1 63.03 454 LEU A C 1
ATOM 3703 O O . LEU A 1 454 ? -9.516 94.312 41.062 1 63.03 454 LEU A O 1
ATOM 3707 N N . SER A 1 455 ? -9.219 93.25 39.125 1 58.03 455 SER A N 1
ATOM 3708 C CA . SER A 1 455 ? -8.32 94.312 38.594 1 58.03 455 SER A CA 1
ATOM 3709 C C . SER A 1 455 ? -9.062 95.562 38.344 1 58.03 455 SER A C 1
ATOM 3711 O O . SER A 1 455 ? -8.461 96.688 38.344 1 58.03 455 SER A O 1
ATOM 3713 N N . GLN A 1 456 ? -10.312 95.562 38.031 1 54.91 456 GLN A N 1
ATOM 3714 C CA . GLN A 1 456 ? -11.086 96.812 37.719 1 54.91 456 GLN A CA 1
ATOM 3715 C C . GLN A 1 456 ? -11.594 97.438 39 1 54.91 456 GLN A C 1
ATOM 3717 O O . GLN A 1 456 ? -11.828 98.625 39.062 1 54.91 456 GLN A O 1
ATOM 3722 N N . GLU A 1 457 ? -11.953 96.75 40.062 1 52.44 457 GLU A N 1
ATOM 3723 C CA . GLU A 1 457 ? -12.453 97.312 41.344 1 52.44 457 GLU A CA 1
ATOM 3724 C C . GLU A 1 457 ? -11.477 97 42.469 1 52.44 457 GLU A C 1
ATOM 3726 O O . GLU A 1 457 ? -10.984 95.875 42.625 1 52.44 457 GLU A O 1
ATOM 3731 N N . VAL A 1 458 ? -10.656 98 42.781 1 49.69 458 VAL A N 1
ATOM 3732 C CA . VAL A 1 458 ? -9.594 97.938 43.781 1 49.69 458 VAL A CA 1
ATOM 3733 C C . VAL A 1 458 ? -10.031 97 44.938 1 49.69 458 VAL A C 1
ATOM 3735 O O . VAL A 1 458 ? -9.219 96.312 45.5 1 49.69 458 VAL A O 1
ATOM 3738 N N . PRO A 1 459 ? -11.078 97.688 45.75 1 47.94 459 PRO A N 1
ATOM 3739 C CA . PRO A 1 459 ? -11.039 97.438 47.188 1 47.94 459 PRO A CA 1
ATOM 3740 C C . PRO A 1 459 ? -11.266 95.938 47.531 1 47.94 459 PRO A C 1
ATOM 3742 O O . PRO A 1 459 ? -11.094 95.562 48.688 1 47.94 459 PRO A O 1
ATOM 3745 N N . ALA A 1 460 ? -12.203 95.125 46.781 1 51.59 460 ALA A N 1
ATOM 3746 C CA . ALA A 1 460 ? -13.047 94.188 47.594 1 51.59 460 ALA A CA 1
ATOM 3747 C C . ALA A 1 460 ? -12.367 92.875 47.844 1 51.59 460 ALA A C 1
ATOM 3749 O O . ALA A 1 460 ? -11.938 92.188 46.906 1 51.59 460 ALA A O 1
ATOM 3750 N N . ALA A 1 461 ? -11.773 92.562 48.938 1 54.91 461 ALA A N 1
ATOM 3751 C CA . ALA A 1 461 ? -11.328 91.438 49.75 1 54.91 461 ALA A CA 1
ATOM 3752 C C . ALA A 1 461 ? -12.094 90.125 49.344 1 54.91 461 ALA A C 1
ATOM 3754 O O . ALA A 1 461 ? -11.508 89.062 49.281 1 54.91 461 ALA A O 1
ATOM 3755 N N . GLN A 1 462 ? -13.273 90.312 48.938 1 54.31 462 GLN A N 1
ATOM 3756 C CA . GLN A 1 462 ? -14.133 89.125 48.719 1 54.31 462 GLN A CA 1
ATOM 3757 C C . GLN A 1 462 ? -13.781 88.438 47.406 1 54.31 462 GLN A C 1
ATOM 3759 O O . GLN A 1 462 ? -13.781 87.25 47.312 1 54.31 462 GLN A O 1
ATOM 3764 N N . ASN A 1 463 ? -13.422 89.312 46.406 1 55.31 463 ASN A N 1
ATOM 3765 C CA . ASN A 1 463 ? -13.109 88.688 45.125 1 55.31 463 ASN A CA 1
ATOM 3766 C C . ASN A 1 463 ? -11.758 88 45.156 1 55.31 463 ASN A C 1
ATOM 3768 O O . ASN A 1 463 ? -11.594 86.938 44.5 1 55.31 463 ASN A O 1
ATOM 3772 N N . LEU A 1 464 ? -10.852 88.5 45.844 1 61.09 464 LEU A N 1
ATOM 3773 C CA . LEU A 1 464 ? -9.555 87.875 46.031 1 61.09 464 LEU A CA 1
ATOM 3774 C C . LEU A 1 464 ? -9.703 86.562 46.781 1 61.09 464 LEU A C 1
ATOM 3776 O O . LEU A 1 464 ? -9 85.562 46.469 1 61.09 464 LEU A O 1
ATOM 3780 N N . GLN A 1 465 ? -10.617 86.562 47.656 1 59.16 465 GLN A N 1
ATOM 3781 C CA . GLN A 1 465 ? -10.906 85.312 48.375 1 59.16 465 GLN A CA 1
ATOM 3782 C C . GLN A 1 465 ? -11.531 84.25 47.438 1 59.16 465 GLN A C 1
ATOM 3784 O O . GLN A 1 465 ? -11.203 83.062 47.531 1 59.16 465 GLN A O 1
ATOM 3789 N N . LYS A 1 466 ? -12.312 84.688 46.594 1 59.78 466 LYS A N 1
ATOM 3790 C CA . LYS A 1 466 ? -12.945 83.812 45.656 1 59.78 466 LYS A CA 1
ATOM 3791 C C . LYS A 1 466 ? -11.93 83.25 44.625 1 59.78 466 LYS A C 1
ATOM 3793 O O . LYS A 1 466 ? -11.953 82.062 44.281 1 59.78 466 LYS A O 1
ATOM 3798 N N . LEU A 1 467 ? -11.094 84.125 44.188 1 61.28 467 LEU A N 1
ATOM 3799 C CA . LEU A 1 467 ? -10.031 83.688 43.281 1 61.28 467 LEU A CA 1
ATOM 3800 C C . LEU A 1 467 ? -9.133 82.688 43.938 1 61.28 467 LEU A C 1
ATOM 3802 O O . LEU A 1 467 ? -8.781 81.688 43.312 1 61.28 467 LEU A O 1
ATOM 3806 N N . ARG A 1 468 ? -8.766 82.938 45.125 1 60.12 468 ARG A N 1
ATOM 3807 C CA . ARG A 1 468 ? -7.965 82 45.906 1 60.12 468 ARG A CA 1
ATOM 3808 C C . ARG A 1 468 ? -8.664 80.625 46.031 1 60.12 468 ARG A C 1
ATOM 3810 O O . ARG A 1 468 ? -8.031 79.625 45.875 1 60.12 468 ARG A O 1
ATOM 3817 N N . SER A 1 469 ? -9.891 80.75 46.219 1 59.5 469 SER A N 1
ATOM 3818 C CA . SER A 1 469 ? -10.656 79.5 46.375 1 59.5 469 SER A CA 1
ATOM 3819 C C . SER A 1 469 ? -10.742 78.75 45.094 1 59.5 469 SER A C 1
ATOM 3821 O O . SER A 1 469 ? -10.586 77.5 45.062 1 59.5 469 SER A O 1
ATOM 3823 N N . MET A 1 470 ? -10.914 79.438 44.062 1 58.25 470 MET A N 1
ATOM 3824 C CA . MET A 1 470 ? -11.039 78.812 42.75 1 58.25 470 MET A CA 1
ATOM 3825 C C . MET A 1 470 ? -9.711 78.188 42.312 1 58.25 470 MET A C 1
ATOM 3827 O O . MET A 1 470 ? -9.68 77.125 41.719 1 58.25 470 MET A O 1
ATOM 3831 N N . LEU A 1 471 ? -8.672 78.875 42.531 1 61.31 471 LEU A N 1
ATOM 3832 C CA . LEU A 1 471 ? -7.344 78.375 42.219 1 61.31 471 LEU A CA 1
ATOM 3833 C C . LEU A 1 471 ? -7.008 77.188 43.031 1 61.31 471 LEU A C 1
ATOM 3835 O O . LEU A 1 471 ? -6.453 76.188 42.5 1 61.31 471 LEU A O 1
ATOM 3839 N N . LYS A 1 472 ? -7.371 77.25 44.25 1 58.56 472 LYS A N 1
ATOM 3840 C CA . LYS A 1 472 ? -7.184 76.062 45.125 1 58.56 472 LYS A CA 1
ATOM 3841 C C . LYS A 1 472 ? -7.949 74.875 44.594 1 58.56 472 LYS A C 1
ATOM 3843 O O . LYS A 1 472 ? -7.426 73.75 44.562 1 58.56 472 LYS A O 1
ATOM 3848 N N . GLU A 1 473 ? -9.039 75.188 44.062 1 57.28 473 GLU A N 1
ATOM 3849 C CA . GLU A 1 473 ? -9.875 74.125 43.531 1 57.28 473 GLU A CA 1
ATOM 3850 C C . GLU A 1 473 ? -9.305 73.562 42.219 1 57.28 473 GLU A C 1
ATOM 3852 O O . GLU A 1 473 ? -9.312 72.375 41.969 1 57.28 473 GLU A O 1
ATOM 3857 N N . SER A 1 474 ? -8.906 74.438 41.375 1 60.03 474 SER A N 1
ATOM 3858 C CA . SER A 1 474 ? -8.336 74.062 40.094 1 60.03 474 SER A CA 1
ATOM 3859 C C . SER A 1 474 ? -7.07 73.188 40.281 1 60.03 474 SER A C 1
ATOM 3861 O O . SER A 1 474 ? -6.84 72.25 39.562 1 60.03 474 SER A O 1
ATOM 3863 N N . ILE A 1 475 ? -6.211 73.625 41.188 1 57.47 475 ILE A N 1
ATOM 3864 C CA . ILE A 1 475 ? -5.012 72.875 41.562 1 57.47 475 ILE A CA 1
ATOM 3865 C C . ILE A 1 475 ? -5.398 71.5 42.062 1 57.47 475 ILE A C 1
ATOM 3867 O O . ILE A 1 475 ? -4.805 70.5 41.656 1 57.47 475 ILE A O 1
ATOM 3871 N N . LYS A 1 476 ? -6.395 71.5 42.844 1 54.91 476 LYS A N 1
ATOM 3872 C CA . LYS A 1 476 ? -6.875 70.25 43.375 1 54.91 476 LYS A CA 1
ATOM 3873 C C . LYS A 1 476 ? -7.395 69.312 42.281 1 54.91 476 LYS A C 1
ATOM 3875 O O . LYS A 1 476 ? -7.113 68.125 42.281 1 54.91 476 LYS A O 1
ATOM 3880 N N . GLU A 1 477 ? -8.047 69.875 41.375 1 55.06 477 GLU A N 1
ATOM 3881 C CA . GLU A 1 477 ? -8.617 69.062 40.281 1 55.06 477 GLU A CA 1
ATOM 3882 C C . GLU A 1 477 ? -7.527 68.562 39.375 1 55.06 477 GLU A C 1
ATOM 3884 O O . GLU A 1 477 ? -7.582 67.438 38.906 1 55.06 477 GLU A O 1
ATOM 3889 N N . THR A 1 478 ? -6.66 69.438 39 1 59.06 478 THR A N 1
ATOM 3890 C CA . THR A 1 478 ? -5.543 69 38.156 1 59.06 478 THR A CA 1
ATOM 3891 C C . THR A 1 478 ? -4.746 67.875 38.812 1 59.06 478 THR A C 1
ATOM 3893 O O . THR A 1 478 ? -4.371 66.938 38.156 1 59.06 478 THR A O 1
ATOM 3896 N N . ARG A 1 479 ? -4.516 68.062 40.062 1 51.75 479 ARG A N 1
ATOM 3897 C CA . ARG A 1 479 ? -3.83 67.062 40.844 1 51.75 479 ARG A CA 1
ATOM 3898 C C . ARG A 1 479 ? -4.645 65.75 40.875 1 51.75 479 ARG A C 1
ATOM 3900 O O . ARG A 1 479 ? -4.09 64.625 40.781 1 51.75 479 ARG A O 1
ATOM 3907 N N . GLY A 1 480 ? -5.879 65.938 40.969 1 51.69 480 GLY A N 1
ATOM 3908 C CA . GLY A 1 480 ? -6.762 64.812 40.938 1 51.69 480 GLY A CA 1
ATOM 3909 C C . GLY A 1 480 ? -6.719 64.062 39.625 1 51.69 480 GLY A C 1
ATOM 3910 O O . GLY A 1 480 ? -6.625 62.844 39.594 1 51.69 480 GLY A O 1
ATOM 3911 N N . LEU A 1 481 ? -6.816 64.75 38.531 1 55.16 481 LEU A N 1
ATOM 3912 C CA . LEU A 1 481 ? -6.738 64.188 37.219 1 55.16 481 LEU A CA 1
ATOM 3913 C C . LEU A 1 481 ? -5.395 63.469 37 1 55.16 481 LEU A C 1
ATOM 3915 O O . LEU A 1 481 ? -5.34 62.375 36.469 1 55.16 481 LEU A O 1
ATOM 3919 N N . SER A 1 482 ? -4.301 64.188 37.312 1 54.25 482 SER A N 1
ATOM 3920 C CA . SER A 1 482 ? -2.951 63.625 37.25 1 54.25 482 SER A CA 1
ATOM 3921 C C . SER A 1 482 ? -2.828 62.344 38.031 1 54.25 482 SER A C 1
ATOM 3923 O O . SER A 1 482 ? -2.225 61.375 37.594 1 54.25 482 SER A O 1
ATOM 3925 N N . HIS A 1 483 ? -3.395 62.438 39.156 1 51.12 483 HIS A N 1
ATOM 3926 C CA . HIS A 1 483 ? -3.369 61.281 40.031 1 51.12 483 HIS A CA 1
ATOM 3927 C C . HIS A 1 483 ? -4.16 60.094 39.438 1 51.12 483 HIS A C 1
ATOM 3929 O O . HIS A 1 483 ? -3.754 58.938 39.562 1 51.12 483 HIS A O 1
ATOM 3935 N N . ASP A 1 484 ? -5.191 60.5 38.938 1 50.53 484 ASP A N 1
ATOM 3936 C CA . ASP A 1 484 ? -6.027 59.469 38.312 1 50.53 484 ASP A CA 1
ATOM 3937 C C . ASP A 1 484 ? -5.32 58.844 37.094 1 50.53 484 ASP A C 1
ATOM 3939 O O . ASP A 1 484 ? -5.488 57.656 36.844 1 50.53 484 ASP A O 1
ATOM 3943 N N . LEU A 1 485 ? -4.648 59.625 36.469 1 55.91 485 LEU A N 1
ATOM 3944 C CA . LEU A 1 485 ? -3.961 59.188 35.25 1 55.91 485 LEU A CA 1
ATOM 3945 C C . LEU A 1 485 ? -2.641 58.5 35.625 1 55.91 485 LEU A C 1
ATOM 3947 O O . LEU A 1 485 ? -2.248 57.531 34.969 1 55.91 485 LEU A O 1
ATOM 3951 N N . ALA A 1 486 ? -1.751 59.062 36.594 1 47.94 486 ALA A N 1
ATOM 3952 C CA . ALA A 1 486 ? -0.476 58.5 37.031 1 47.94 486 ALA A CA 1
ATOM 3953 C C . ALA A 1 486 ? -0.34 58.656 38.562 1 47.94 486 ALA A C 1
ATOM 3955 O O . ALA A 1 486 ? 0.202 59.656 39.062 1 47.94 486 ALA A O 1
ATOM 3956 N N . PRO A 1 487 ? -0.896 57.719 39.375 1 46.75 487 PRO A N 1
ATOM 3957 C CA . PRO A 1 487 ? -0.745 57.906 40.812 1 46.75 487 PRO A CA 1
ATOM 3958 C C . PRO A 1 487 ? 0.711 57.812 41.281 1 46.75 487 PRO A C 1
ATOM 3960 O O . PRO A 1 487 ? 1.247 56.719 41.438 1 46.75 487 PRO A O 1
ATOM 3963 N N . SER A 1 488 ? 1.583 58.719 40.969 1 47.91 488 SER A N 1
ATOM 3964 C CA . SER A 1 488 ? 2.984 58.688 41.375 1 47.91 488 SER A CA 1
ATOM 3965 C C . SER A 1 488 ? 3.133 58.281 42.844 1 47.91 488 SER A C 1
ATOM 3967 O O . SER A 1 488 ? 4.109 57.625 43.219 1 47.91 488 SER A O 1
ATOM 3969 N N . HIS A 1 489 ? 2.195 58.5 43.656 1 52.72 489 HIS A N 1
ATOM 3970 C CA . HIS A 1 489 ? 2.336 58.344 45.094 1 52.72 489 HIS A CA 1
ATOM 3971 C C . HIS A 1 489 ? 1.917 56.938 45.531 1 52.72 489 HIS A C 1
ATOM 3973 O O . HIS A 1 489 ? 2.043 56.562 46.719 1 52.72 489 HIS A O 1
ATOM 3979 N N . LEU A 1 490 ? 1.479 56.125 44.625 1 62.91 490 LEU A N 1
ATOM 3980 C CA . LEU A 1 490 ? 1.034 54.781 45 1 62.91 490 LEU A CA 1
ATOM 3981 C C . LEU A 1 490 ? 2.203 53.938 45.531 1 62.91 490 LEU A C 1
ATOM 3983 O O . LEU A 1 490 ? 2.055 53.188 46.5 1 62.91 490 LEU A O 1
ATOM 3987 N N . ASN A 1 491 ? 3.357 54.156 44.781 1 59.88 491 ASN A N 1
ATOM 3988 C CA . ASN A 1 491 ? 4.531 53.406 45.219 1 59.88 491 ASN A CA 1
ATOM 3989 C C . ASN A 1 491 ? 5.082 53.969 46.531 1 59.88 491 ASN A C 1
ATOM 3991 O O . ASN A 1 491 ? 5.559 53.188 47.375 1 59.88 491 ASN A O 1
ATOM 3995 N N . GLU A 1 492 ? 4.832 55.281 46.781 1 61.53 492 GLU A N 1
ATOM 3996 C CA . GLU A 1 492 ? 5.41 55.906 47.969 1 61.53 492 GLU A CA 1
ATOM 3997 C C . GLU A 1 492 ? 4.469 55.812 49.156 1 61.53 492 GLU A C 1
ATOM 3999 O O . GLU A 1 492 ? 4.891 55.438 50.25 1 61.53 492 GLU A O 1
ATOM 4004 N N . LEU A 1 493 ? 3.195 56.062 49.031 1 69.62 493 LEU A N 1
ATOM 4005 C CA . LEU A 1 493 ? 2.256 56.188 50.156 1 69.62 493 LEU A CA 1
ATOM 4006 C C . LEU A 1 493 ? 1.473 54.875 50.344 1 69.62 493 LEU A C 1
ATOM 4008 O O . LEU A 1 493 ? 0.966 54.625 51.438 1 69.62 493 LEU A O 1
ATOM 4012 N N . GLY A 1 494 ? 1.508 54 49.312 1 78.62 494 GLY A N 1
ATOM 4013 C CA . GLY A 1 494 ? 0.7 52.781 49.344 1 78.62 494 GLY A CA 1
ATOM 4014 C C . GLY A 1 494 ? -0.74 53 48.938 1 78.62 494 GLY A C 1
ATOM 4015 O O . GLY A 1 494 ? -1.228 54.156 48.969 1 78.62 494 GLY A O 1
ATOM 4016 N N . LEU A 1 495 ? -1.477 51.969 48.656 1 86.62 495 LEU A N 1
ATOM 4017 C CA . LEU A 1 495 ? -2.838 52 48.125 1 86.62 495 LEU A CA 1
ATOM 4018 C C . LEU A 1 495 ? -3.807 52.562 49.188 1 86.62 495 LEU A C 1
ATOM 4020 O O . LEU A 1 495 ? -4.676 53.375 48.844 1 86.62 495 LEU A O 1
ATOM 4024 N N . GLN A 1 496 ? -3.615 52.188 50.406 1 89.56 496 GLN A N 1
ATOM 4025 C CA . GLN A 1 496 ? -4.516 52.594 51.469 1 89.56 496 GLN A CA 1
ATOM 4026 C C . GLN A 1 496 ? -4.523 54.094 51.656 1 89.56 496 GLN A C 1
ATOM 4028 O O . GLN A 1 496 ? -5.586 54.719 51.656 1 89.56 496 GLN A O 1
ATOM 4033 N N . LYS A 1 497 ? -3.402 54.656 51.781 1 85.12 497 LYS A N 1
ATOM 4034 C CA . LYS A 1 497 ? -3.281 56.094 52.031 1 85.12 497 LYS A CA 1
ATOM 4035 C C . LYS A 1 497 ? -3.771 56.906 50.844 1 85.12 497 LYS A C 1
ATOM 4037 O O . LYS A 1 497 ? -4.426 57.938 51.031 1 85.12 497 LYS A O 1
ATOM 4042 N N . VAL A 1 498 ? -3.453 56.438 49.719 1 79.38 498 VAL A N 1
ATOM 4043 C CA . VAL A 1 498 ? -3.832 57.156 48.531 1 79.38 498 VAL A CA 1
ATOM 4044 C C . VAL A 1 498 ? -5.352 57.188 48.375 1 79.38 498 VAL A C 1
ATOM 4046 O O . VAL A 1 498 ? -5.945 58.219 48.062 1 79.38 498 VAL A O 1
ATOM 4049 N N . LEU A 1 499 ? -5.98 56.062 48.625 1 86.38 499 LEU A N 1
ATOM 4050 C CA . LEU A 1 499 ? -7.438 56 48.562 1 86.38 499 LEU A CA 1
ATOM 4051 C C . LEU A 1 499 ? -8.078 56.812 49.656 1 86.38 499 LEU A C 1
ATOM 4053 O O . LEU A 1 499 ? -9.109 57.469 49.438 1 86.38 499 LEU A O 1
ATOM 4057 N N . GLN A 1 500 ? -7.492 56.75 50.781 1 87.38 500 GLN A N 1
ATOM 4058 C CA . GLN A 1 500 ? -7.973 57.562 51.906 1 87.38 500 GLN A CA 1
ATOM 4059 C C . GLN A 1 500 ? -7.941 59.031 51.562 1 87.38 500 GLN A C 1
ATOM 4061 O O . GLN A 1 500 ? -8.883 59.781 51.875 1 87.38 500 GLN A O 1
ATOM 4066 N N . ASN A 1 501 ? -6.883 59.438 51.031 1 80 501 ASN A N 1
ATOM 4067 C CA . ASN A 1 501 ? -6.742 60.812 50.625 1 80 501 ASN A CA 1
ATOM 4068 C C . ASN A 1 501 ? -7.797 61.219 49.594 1 80 501 ASN A C 1
ATOM 4070 O O . ASN A 1 501 ? -8.359 62.312 49.688 1 80 501 ASN A O 1
ATOM 4074 N N . ARG A 1 502 ? -8.047 60.312 48.75 1 78.19 502 ARG A N 1
ATOM 4075 C CA . ARG A 1 502 ? -9.062 60.562 47.719 1 78.19 502 ARG A CA 1
ATOM 4076 C C . ARG A 1 502 ? -10.445 60.719 48.344 1 78.19 502 ARG A C 1
ATOM 4078 O O . ARG A 1 502 ? -11.227 61.562 47.938 1 78.19 502 ARG A O 1
ATOM 4085 N N . LEU A 1 503 ? -10.766 59.875 49.188 1 86.81 503 LEU A N 1
ATOM 4086 C CA . LEU A 1 503 ? -12.055 59.906 49.875 1 86.81 503 LEU A CA 1
ATOM 4087 C C . LEU A 1 503 ? -12.188 61.188 50.719 1 86.81 503 LEU A C 1
ATOM 4089 O O . LEU A 1 503 ? -13.25 61.812 50.75 1 86.81 503 LEU A O 1
ATOM 4093 N N . ARG A 1 504 ? -11.109 61.594 51.344 1 81.81 504 ARG A N 1
ATOM 4094 C CA . ARG A 1 504 ? -11.102 62.812 52.125 1 81.81 504 ARG A CA 1
ATOM 4095 C C . ARG A 1 504 ? -11.352 64 51.219 1 81.81 504 ARG A C 1
ATOM 4097 O O . ARG A 1 504 ? -12.062 64.938 51.594 1 81.81 504 ARG A O 1
ATOM 4104 N N . PHE A 1 505 ? -10.781 63.938 50.188 1 74.62 505 PHE A N 1
ATOM 4105 C CA . PHE A 1 505 ? -10.969 65 49.219 1 74.62 505 PHE A CA 1
ATOM 4106 C C . PHE A 1 505 ? -12.438 65.125 48.812 1 74.62 505 PHE A C 1
ATOM 4108 O O . PHE A 1 505 ? -12.977 66.188 48.688 1 74.62 505 PHE A O 1
ATOM 4115 N N . LEU A 1 506 ? -13.094 64 48.594 1 78.69 506 LEU A N 1
ATOM 4116 C CA . LEU A 1 506 ? -14.5 64 48.219 1 78.69 506 LEU A CA 1
ATOM 4117 C C . LEU A 1 506 ? -15.375 64.5 49.344 1 78.69 506 LEU A C 1
ATOM 4119 O O . LEU A 1 506 ? -16.359 65.25 49.094 1 78.69 506 LEU A O 1
ATOM 4123 N N . GLU A 1 507 ? -14.977 64.188 50.5 1 80.81 507 GLU A N 1
ATOM 4124 C CA . GLU A 1 507 ? -15.703 64.688 51.688 1 80.81 507 GLU A CA 1
ATOM 4125 C C . GLU A 1 507 ? -15.625 66.188 51.781 1 80.81 507 GLU A C 1
ATOM 4127 O O . GLU A 1 507 ? -16.641 66.875 52.031 1 80.81 507 GLU A O 1
ATOM 4132 N N . GLU A 1 508 ? -14.508 66.688 51.562 1 73.56 508 GLU A N 1
ATOM 4133 C CA . GLU A 1 508 ? -14.25 68.125 51.75 1 73.56 508 GLU A CA 1
ATOM 4134 C C . GLU A 1 508 ? -14.852 68.938 50.625 1 73.56 508 GLU A C 1
ATOM 4136 O O . GLU A 1 508 ? -15.367 70.062 50.844 1 73.56 508 GLU A O 1
ATOM 4141 N N . ASN A 1 509 ? -14.883 68.375 49.5 1 66.88 509 ASN A N 1
ATOM 4142 C CA . ASN A 1 509 ? -15.211 69.188 48.344 1 66.88 509 ASN A CA 1
ATOM 4143 C C . ASN A 1 509 ? -16.625 68.938 47.844 1 66.88 509 ASN A C 1
ATOM 4145 O O . ASN A 1 509 ? -17.25 69.812 47.219 1 66.88 509 ASN A O 1
ATOM 4149 N N . GLN A 1 510 ? -17.094 67.812 48.094 1 69.69 510 GLN A N 1
ATOM 4150 C CA . GLN A 1 510 ? -18.391 67.438 47.5 1 69.69 510 GLN A CA 1
ATOM 4151 C C . GLN A 1 510 ? -19.438 67.25 48.594 1 69.69 510 GLN A C 1
ATOM 4153 O O . GLN A 1 510 ? -20.594 66.875 48.281 1 69.69 510 GLN A O 1
ATOM 4158 N N . GLY A 1 511 ? -19.016 67.438 49.781 1 76.81 511 GLY A N 1
ATOM 4159 C CA . GLY A 1 511 ? -19.953 67.312 50.906 1 76.81 511 GLY A CA 1
ATOM 4160 C C . GLY A 1 511 ? -20.438 65.875 51.094 1 76.81 511 GLY A C 1
ATOM 4161 O O . GLY A 1 511 ? -21.562 65.688 51.531 1 76.81 511 GLY A O 1
ATOM 4162 N N . LEU A 1 512 ? -19.766 64.938 50.688 1 86.5 512 LEU A N 1
ATOM 4163 C CA . LEU A 1 512 ? -20.125 63.531 50.812 1 86.5 512 LEU A CA 1
ATOM 4164 C C . LEU A 1 512 ? -19.531 62.938 52.094 1 86.5 512 LEU A C 1
ATOM 4166 O O . LEU A 1 512 ? -18.422 63.281 52.5 1 86.5 512 LEU A O 1
ATOM 4170 N N . SER A 1 513 ? -20.328 62.188 52.844 1 92.5 513 SER A N 1
ATOM 4171 C CA . SER A 1 513 ? -19.797 61.406 53.969 1 92.5 513 SER A CA 1
ATOM 4172 C C . SER A 1 513 ? -19.203 60.094 53.469 1 92.5 513 SER A C 1
ATOM 4174 O O . SER A 1 513 ? -19.844 59.344 52.719 1 92.5 513 SER A O 1
ATOM 4176 N N . THR A 1 514 ? -17.953 59.906 53.75 1 93.06 514 THR A N 1
ATOM 4177 C CA . THR A 1 514 ? -17.281 58.688 53.25 1 93.06 514 THR A CA 1
ATOM 4178 C C . THR A 1 514 ? -16.875 57.781 54.406 1 93.06 514 THR A C 1
ATOM 4180 O O . THR A 1 514 ? -16.484 58.25 55.469 1 93.06 514 THR A O 1
ATOM 4183 N N . ASN A 1 515 ? -17.078 56.469 54.344 1 93.62 515 ASN A N 1
ATOM 4184 C CA . ASN A 1 515 ? -16.578 55.438 55.219 1 93.62 515 ASN A CA 1
ATOM 4185 C C . ASN A 1 515 ? -15.609 54.5 54.469 1 93.62 515 ASN A C 1
ATOM 4187 O O . ASN A 1 515 ? -15.945 53.969 53.438 1 93.62 515 ASN A O 1
ATOM 4191 N N . PHE A 1 516 ? -14.383 54.438 55 1 94.75 516 PHE A N 1
ATOM 4192 C CA . PHE A 1 516 ? -13.344 53.656 54.344 1 94.75 516 PHE A CA 1
ATOM 4193 C C . PHE A 1 516 ? -12.828 52.562 55.25 1 94.75 516 PHE A C 1
ATOM 4195 O O . PHE A 1 516 ? -12.414 52.812 56.375 1 94.75 516 PHE A O 1
ATOM 4202 N N . TYR A 1 517 ? -12.961 51.312 54.844 1 93.75 517 TYR A N 1
ATOM 4203 C CA . TYR A 1 517 ? -12.422 50.125 55.531 1 93.75 517 TYR A CA 1
ATOM 4204 C C . TYR A 1 517 ? -11.391 49.406 54.656 1 93.75 517 TYR A C 1
ATOM 4206 O O . TYR A 1 517 ? -11.664 49.062 53.5 1 93.75 517 TYR A O 1
ATOM 4214 N N . TYR A 1 518 ? -10.125 49.312 55.125 1 94.19 518 TYR A N 1
ATOM 4215 C CA . TYR A 1 518 ? -9.031 48.656 54.406 1 94.19 518 TYR A CA 1
ATOM 4216 C C . TYR A 1 518 ? -8.359 47.594 55.281 1 94.19 518 TYR A C 1
ATOM 4218 O O . TYR A 1 518 ? -7.781 47.906 56.312 1 94.19 518 TYR A O 1
ATOM 4226 N N . GLN A 1 519 ? -8.523 46.344 54.938 1 92.75 519 GLN A N 1
ATOM 4227 C CA . GLN A 1 519 ? -7.879 45.25 55.625 1 92.75 519 GLN A CA 1
ATOM 4228 C C . GLN A 1 519 ? -7.207 44.281 54.625 1 92.75 519 GLN A C 1
ATOM 4230 O O . GLN A 1 519 ? -7.824 43.344 54.156 1 92.75 519 GLN A O 1
ATOM 4235 N N . VAL A 1 520 ? -5.996 44.656 54.25 1 91 520 VAL A N 1
ATOM 4236 C CA . VAL A 1 520 ? -5.199 43.812 53.344 1 91 520 VAL A CA 1
ATOM 4237 C C . VAL A 1 520 ? -3.881 43.438 54 1 91 520 VAL A C 1
ATOM 4239 O O . VAL A 1 520 ? -3.113 44.312 54.406 1 91 520 VAL A O 1
ATOM 4242 N N . ASP A 1 521 ? -3.58 42.219 54.156 1 82.88 521 ASP A N 1
ATOM 4243 C CA . ASP A 1 521 ? -2.424 41.75 54.906 1 82.88 521 ASP A CA 1
ATOM 4244 C C . ASP A 1 521 ? -1.205 41.594 53.969 1 82.88 521 ASP A C 1
ATOM 4246 O O . ASP A 1 521 ? -0.065 41.719 54.438 1 82.88 521 ASP A O 1
ATOM 4250 N N . THR A 1 522 ? -1.451 41.375 52.688 1 83.25 522 THR A N 1
ATOM 4251 C CA . THR A 1 522 ? -0.357 41.094 51.781 1 83.25 522 THR A CA 1
ATOM 4252 C C . THR A 1 522 ? 0.037 42.375 51 1 83.25 522 THR A C 1
ATOM 4254 O O . THR A 1 522 ? -0.81 43.219 50.719 1 83.25 522 THR A O 1
ATOM 4257 N N . LYS A 1 523 ? 1.304 42.5 50.75 1 80.19 523 LYS A N 1
ATOM 4258 C CA . LYS A 1 523 ? 1.78 43.594 49.938 1 80.19 523 LYS A CA 1
ATOM 4259 C C . LYS A 1 523 ? 1.378 43.406 48.469 1 80.19 523 LYS A C 1
ATOM 4261 O O . LYS A 1 523 ? 1.664 42.344 47.875 1 80.19 523 LYS A O 1
ATOM 4266 N N . LEU A 1 524 ? 0.613 44.312 48 1 80.88 524 LEU A N 1
ATOM 4267 C CA . LEU A 1 524 ? 0.163 44.25 46.625 1 80.88 524 LEU A CA 1
ATOM 4268 C C . LEU A 1 524 ? 1.26 44.719 45.688 1 80.88 524 LEU A C 1
ATOM 4270 O O . LEU A 1 524 ? 2.023 45.625 46 1 80.88 524 LEU A O 1
ATOM 4274 N N . SER A 1 525 ? 1.405 44 44.594 1 75.88 525 SER A N 1
ATOM 4275 C CA . SER A 1 525 ? 2.322 44.469 43.562 1 75.88 525 SER A CA 1
ATOM 4276 C C . SER A 1 525 ? 1.913 45.875 43.062 1 75.88 525 SER A C 1
ATOM 4278 O O . SER A 1 525 ? 0.748 46.25 43.156 1 75.88 525 SER A O 1
ATOM 4280 N N . GLU A 1 526 ? 2.797 46.625 42.562 1 68.88 526 GLU A N 1
ATOM 4281 C CA . GLU A 1 526 ? 2.547 47.969 42.062 1 68.88 526 GLU A CA 1
ATOM 4282 C C . GLU A 1 526 ? 1.479 47.969 40.969 1 68.88 526 GLU A C 1
ATOM 4284 O O . GLU A 1 526 ? 0.599 48.844 40.969 1 68.88 526 GLU A O 1
ATOM 4289 N N . GLN A 1 527 ? 1.635 47 40.188 1 68.69 527 GLN A N 1
ATOM 4290 C CA . GLN A 1 527 ? 0.688 46.906 39.094 1 68.69 527 GLN A CA 1
ATOM 4291 C C . GLN A 1 527 ? -0.718 46.594 39.594 1 68.69 527 GLN A C 1
ATOM 4293 O O . GLN A 1 527 ? -1.697 47.156 39.125 1 68.69 527 GLN A O 1
ATOM 4298 N N . PHE A 1 528 ? -0.806 45.688 40.469 1 76.06 528 PHE A N 1
ATOM 4299 C CA . PHE A 1 528 ? -2.092 45.312 41.031 1 76.06 528 PHE A CA 1
ATOM 4300 C C . PHE A 1 528 ? -2.73 46.469 41.781 1 76.06 528 PHE A C 1
ATOM 4302 O O . PHE A 1 528 ? -3.922 46.719 41.625 1 76.06 528 PHE A O 1
ATOM 4309 N N . ALA A 1 529 ? -1.865 47.188 42.5 1 79.94 529 ALA A N 1
ATOM 4310 C CA . ALA A 1 529 ? -2.326 48.344 43.281 1 79.94 529 ALA A CA 1
ATOM 4311 C C . ALA A 1 529 ? -2.842 49.438 42.344 1 79.94 529 ALA A C 1
ATOM 4313 O O . ALA A 1 529 ? -3.863 50.062 42.625 1 79.94 529 ALA A O 1
ATOM 4314 N N . LEU A 1 530 ? -2.146 49.594 41.375 1 72.25 530 LEU A N 1
ATOM 4315 C CA . LEU A 1 530 ? -2.547 50.625 40.406 1 72.25 530 LEU A CA 1
ATOM 4316 C C . LEU A 1 530 ? -3.9 50.281 39.812 1 72.25 530 LEU A C 1
ATOM 4318 O O . LEU A 1 530 ? -4.746 51.156 39.625 1 72.25 530 LEU A O 1
ATOM 4322 N N . MET A 1 531 ? -4.125 49 39.469 1 74.88 531 MET A N 1
ATOM 4323 C CA . MET A 1 531 ? -5.379 48.562 38.875 1 74.88 531 MET A CA 1
ATOM 4324 C C . MET A 1 531 ? -6.547 48.781 39.844 1 74.88 531 MET A C 1
ATOM 4326 O O . MET A 1 531 ? -7.617 49.219 39.406 1 74.88 531 MET A O 1
ATOM 4330 N N . ILE A 1 532 ? -6.281 48.5 41 1 83.44 532 ILE A N 1
ATOM 4331 C CA . ILE A 1 532 ? -7.305 48.688 42 1 83.44 532 ILE A CA 1
ATOM 4332 C C . ILE A 1 532 ? -7.633 50.156 42.156 1 83.44 532 ILE A C 1
ATOM 4334 O O . ILE A 1 532 ? -8.805 50.531 42.281 1 83.44 532 ILE A O 1
ATOM 4338 N N . TYR A 1 533 ? -6.633 50.969 42.219 1 80.44 533 TYR A N 1
ATOM 4339 C CA . TYR A 1 533 ? -6.824 52.406 42.344 1 80.44 533 TYR A CA 1
ATOM 4340 C C . TYR A 1 533 ? -7.684 52.938 41.188 1 80.44 533 TYR A C 1
ATOM 4342 O O . TYR A 1 533 ? -8.57 53.781 41.406 1 80.44 533 TYR A O 1
ATOM 4350 N N . ARG A 1 534 ? -7.43 52.406 40.156 1 72.88 534 ARG A N 1
ATOM 4351 C CA . ARG A 1 534 ? -8.164 52.875 39 1 72.88 534 ARG A CA 1
ATOM 4352 C C . ARG A 1 534 ? -9.625 52.406 39.031 1 72.88 534 ARG A C 1
ATOM 4354 O O . ARG A 1 534 ? -10.523 53.188 38.688 1 72.88 534 ARG A O 1
ATOM 4361 N N . ILE A 1 535 ? -9.812 51.219 39.344 1 81.88 535 ILE A N 1
ATOM 4362 C CA . ILE A 1 535 ? -11.164 50.688 39.469 1 81.88 535 ILE A CA 1
ATOM 4363 C C . ILE A 1 535 ? -11.93 51.531 40.5 1 81.88 535 ILE A C 1
ATOM 4365 O O . ILE A 1 535 ? -13.039 52 40.219 1 81.88 535 ILE A O 1
ATOM 4369 N N . CYS A 1 536 ? -11.297 51.781 41.625 1 86.12 536 CYS A N 1
ATOM 4370 C CA . CYS A 1 536 ? -11.914 52.594 42.656 1 86.12 536 CYS A CA 1
ATOM 4371 C C . CYS A 1 536 ? -12.18 54 42.188 1 86.12 536 CYS A C 1
ATOM 4373 O O . CYS A 1 536 ? -13.25 54.562 42.469 1 86.12 536 CYS A O 1
ATOM 4375 N N . GLY A 1 537 ? -11.219 54.562 41.531 1 77.94 537 GLY A N 1
ATOM 4376 C CA . GLY A 1 537 ? -11.375 55.906 41.031 1 77.94 537 GLY A CA 1
ATOM 4377 C C . GLY A 1 537 ? -12.555 56.062 40.094 1 77.94 537 GLY A C 1
ATOM 4378 O O . GLY A 1 537 ? -13.312 57.031 40.188 1 77.94 537 GLY A O 1
ATOM 4379 N N . GLU A 1 538 ? -12.688 55.094 39.219 1 76.25 538 GLU A N 1
ATOM 4380 C CA . GLU A 1 538 ? -13.789 55.094 38.25 1 76.25 538 GLU A CA 1
ATOM 4381 C C . GLU A 1 538 ? -15.133 54.938 38.969 1 76.25 538 GLU A C 1
ATOM 4383 O O . GLU A 1 538 ? -16.109 55.594 38.594 1 76.25 538 GLU A O 1
ATOM 4388 N N . LEU A 1 539 ? -15.195 54.094 39.906 1 86.69 539 LEU A N 1
ATOM 4389 C CA . LEU A 1 539 ? -16.422 53.875 40.688 1 86.69 539 LEU A CA 1
ATOM 4390 C C . LEU A 1 539 ? -16.797 55.125 41.469 1 86.69 539 LEU A C 1
ATOM 4392 O O . LEU A 1 539 ? -17.969 55.562 41.438 1 86.69 539 LEU A O 1
ATOM 4396 N N . LEU A 1 540 ? -15.828 55.75 42.094 1 84.5 540 LEU A N 1
ATOM 4397 C CA . LEU A 1 540 ? -16.062 56.969 42.875 1 84.5 540 LEU A CA 1
ATOM 4398 C C . LEU A 1 540 ? -16.484 58.125 41.969 1 84.5 540 LEU A C 1
ATOM 4400 O O . LEU A 1 540 ? -17.359 58.906 42.344 1 84.5 540 LEU A O 1
ATOM 4404 N N . HIS A 1 541 ? -15.938 58.188 40.906 1 73.81 541 HIS A N 1
ATOM 4405 C CA . HIS A 1 541 ? -16.312 59.188 39.906 1 73.81 541 HIS A CA 1
ATOM 4406 C C . HIS A 1 541 ? -17.75 59 39.469 1 73.81 541 HIS A C 1
ATOM 4408 O O . HIS A 1 541 ? -18.5 59.969 39.344 1 73.81 541 HIS A O 1
ATOM 4414 N N . ASN A 1 542 ? -18.156 57.844 39.156 1 78.75 542 ASN A N 1
ATOM 4415 C CA . ASN A 1 542 ? -19.531 57.531 38.781 1 78.75 542 ASN A CA 1
ATOM 4416 C C . ASN A 1 542 ? -20.516 57.938 39.844 1 78.75 542 ASN A C 1
ATOM 4418 O O . ASN A 1 542 ? -21.594 58.469 39.562 1 78.75 542 ASN A O 1
ATOM 4422 N N . ILE A 1 543 ? -20.125 57.688 41 1 86 543 ILE A N 1
ATOM 4423 C CA . ILE A 1 543 ? -21 58.031 42.125 1 86 543 ILE A CA 1
ATOM 4424 C C . ILE A 1 543 ? -21.156 59.531 42.25 1 86 543 ILE A C 1
ATOM 4426 O O . ILE A 1 543 ? -22.266 60.031 42.375 1 86 543 ILE A O 1
ATOM 4430 N N . THR A 1 544 ? -20.094 60.25 42.125 1 80.38 544 THR A N 1
ATOM 4431 C CA . THR A 1 544 ? -20.109 61.688 42.281 1 80.38 544 THR A CA 1
ATOM 4432 C C . THR A 1 544 ? -20.875 62.344 41.125 1 80.38 544 THR A C 1
ATOM 4434 O O . THR A 1 544 ? -21.594 63.344 41.344 1 80.38 544 THR A O 1
ATOM 4437 N N . LYS A 1 545 ? -20.859 61.75 40.062 1 75.38 545 LYS A N 1
ATOM 4438 C CA . LYS A 1 545 ? -21.453 62.344 38.875 1 75.38 545 LYS A CA 1
ATOM 4439 C C . LYS A 1 545 ? -22.906 61.938 38.719 1 75.38 545 LYS A C 1
ATOM 4441 O O . LYS A 1 545 ? -23.75 62.75 38.312 1 75.38 545 LYS A O 1
ATOM 4446 N N . HIS A 1 546 ? -23.125 60.719 38.969 1 80.38 546 HIS A N 1
ATOM 4447 C CA . HIS A 1 546 ? -24.406 60.219 38.5 1 80.38 546 HIS A CA 1
ATOM 4448 C C . HIS A 1 546 ? -25.297 59.812 39.688 1 80.38 546 HIS A C 1
ATOM 4450 O O . HIS A 1 546 ? -26.516 59.75 39.562 1 80.38 546 HIS A O 1
ATOM 4456 N N . ALA A 1 547 ? -24.844 59.531 40.844 1 85.75 547 ALA A N 1
ATOM 4457 C CA . ALA A 1 547 ? -25.594 58.844 41.906 1 85.75 547 ALA A CA 1
ATOM 4458 C C . ALA A 1 547 ? -26.312 59.875 42.781 1 85.75 547 ALA A C 1
ATOM 4460 O O . ALA A 1 547 ? -27.281 59.531 43.469 1 85.75 547 ALA A O 1
ATOM 4461 N N . LYS A 1 548 ? -25.859 61.188 42.75 1 86.5 548 LYS A N 1
ATOM 4462 C CA . LYS A 1 548 ? -26.391 62.156 43.688 1 86.5 548 LYS A CA 1
ATOM 4463 C C . LYS A 1 548 ? -26.438 61.594 45.125 1 86.5 548 LYS A C 1
ATOM 4465 O O . LYS A 1 548 ? -27.453 61.75 45.812 1 86.5 548 LYS A O 1
ATOM 4470 N N . ALA A 1 549 ? -25.516 60.938 45.531 1 91.06 549 ALA A N 1
ATOM 4471 C CA . ALA A 1 549 ? -25.422 60.25 46.844 1 91.06 549 ALA A CA 1
ATOM 4472 C C . ALA A 1 549 ? -24.906 61.219 47.906 1 91.06 549 ALA A C 1
ATOM 4474 O O . ALA A 1 549 ? -24.281 62.25 47.594 1 91.06 549 ALA A O 1
ATOM 4475 N N . SER A 1 550 ? -25.266 60.969 49.156 1 91.69 550 SER A N 1
ATOM 4476 C CA . SER A 1 550 ? -24.766 61.719 50.312 1 91.69 550 SER A CA 1
ATOM 4477 C C . SER A 1 550 ? -23.734 60.938 51.094 1 91.69 550 SER A C 1
ATOM 4479 O O . SER A 1 550 ? -22.953 61.5 51.875 1 91.69 550 SER A O 1
ATOM 4481 N N . GLU A 1 551 ? -23.812 59.688 50.938 1 94.12 551 GLU A N 1
ATOM 4482 C CA . GLU A 1 551 ? -22.891 58.812 51.656 1 94.12 551 GLU A CA 1
ATOM 4483 C C . GLU A 1 551 ? -22.281 57.75 50.719 1 94.12 551 GLU A C 1
ATOM 4485 O O . GLU A 1 551 ? -22.969 57.219 49.844 1 94.12 551 GLU A O 1
ATOM 4490 N N . ILE A 1 552 ? -21 57.5 50.906 1 94.75 552 ILE A N 1
ATOM 4491 C CA . ILE A 1 552 ? -20.281 56.469 50.156 1 94.75 552 ILE A CA 1
ATOM 4492 C C . ILE A 1 552 ? -19.531 55.562 51.125 1 94.75 552 ILE A C 1
ATOM 4494 O O . ILE A 1 552 ? -18.953 56.031 52.125 1 94.75 552 ILE A O 1
ATOM 4498 N N . MET A 1 553 ? -19.672 54.25 50.906 1 95.25 553 MET A N 1
ATOM 4499 C CA . MET A 1 553 ? -18.875 53.281 51.656 1 95.25 553 MET A CA 1
ATOM 4500 C C . MET A 1 553 ? -17.938 52.531 50.719 1 95.25 553 MET A C 1
ATOM 4502 O O . MET A 1 553 ? -18.359 52 49.688 1 95.25 553 MET A O 1
ATOM 4506 N N . LEU A 1 554 ? -16.625 52.594 50.969 1 95.69 554 LEU A N 1
ATOM 4507 C CA . LEU A 1 554 ? -15.602 51.812 50.25 1 95.69 554 LEU A CA 1
ATOM 4508 C C . LEU A 1 554 ? -14.906 50.844 51.188 1 95.69 554 LEU A C 1
ATOM 4510 O O . LEU A 1 554 ? -14.375 51.219 52.219 1 95.69 554 LEU A O 1
ATOM 4514 N N . GLN A 1 555 ? -14.945 49.562 50.812 1 95.62 555 GLN A N 1
ATOM 4515 C CA . GLN A 1 555 ? -14.312 48.5 51.594 1 95.62 555 GLN A CA 1
ATOM 4516 C C . GLN A 1 555 ? -13.391 47.656 50.75 1 95.62 555 GLN A C 1
ATOM 4518 O O . GLN A 1 555 ? -13.758 47.25 49.625 1 95.62 555 GLN A O 1
ATOM 4523 N N . ILE A 1 556 ? -12.141 47.5 51.188 1 95.5 556 ILE A N 1
ATOM 4524 C CA . ILE A 1 556 ? -11.188 46.594 50.562 1 95.5 556 ILE A CA 1
ATOM 4525 C C . ILE A 1 556 ? -10.688 45.594 51.594 1 95.5 556 ILE A C 1
ATOM 4527 O O . ILE A 1 556 ? -10.016 45.938 52.562 1 95.5 556 ILE A O 1
ATOM 4531 N N . ILE A 1 557 ? -11.086 44.344 51.406 1 94.5 557 ILE A N 1
ATOM 4532 C CA . ILE A 1 557 ? -10.781 43.281 52.375 1 94.5 557 ILE A CA 1
ATOM 4533 C C . ILE A 1 557 ? -10.133 42.094 51.688 1 94.5 557 ILE A C 1
ATOM 4535 O O . ILE A 1 557 ? -10.555 41.719 50.594 1 94.5 557 ILE A O 1
ATOM 4539 N N . GLN A 1 558 ? -9.078 41.656 52.312 1 93.69 558 GLN A N 1
ATOM 4540 C CA . GLN A 1 558 ? -8.453 40.438 51.812 1 93.69 558 GLN A CA 1
ATOM 4541 C C . GLN A 1 558 ? -8.984 39.219 52.562 1 93.69 558 GLN A C 1
ATOM 4543 O O . GLN A 1 558 ? -8.984 39.188 53.781 1 93.69 558 GLN A O 1
ATOM 4548 N N . LYS A 1 559 ? -9.625 38.406 51.812 1 90.25 559 LYS A N 1
ATOM 4549 C CA . LYS A 1 559 ? -10.055 37.125 52.312 1 90.25 559 LYS A CA 1
ATOM 4550 C C . LYS A 1 559 ? -9.258 35.969 51.688 1 90.25 559 LYS A C 1
ATOM 4552 O O . LYS A 1 559 ? -9.555 35.562 50.562 1 90.25 559 LYS A O 1
ATOM 4557 N N . ASP A 1 560 ? -8.242 35.5 52.406 1 85.81 560 ASP A N 1
ATOM 4558 C CA . ASP A 1 560 ? -7.367 34.469 51.906 1 85.81 560 ASP A CA 1
ATOM 4559 C C . ASP A 1 560 ? -6.652 34.938 50.625 1 85.81 560 ASP A C 1
ATOM 4561 O O . ASP A 1 560 ? -5.867 35.875 50.656 1 85.81 560 ASP A O 1
ATOM 4565 N N . ASN A 1 561 ? -6.91 34.312 49.531 1 88.25 561 ASN A N 1
ATOM 4566 C CA . ASN A 1 561 ? -6.219 34.656 48.281 1 88.25 561 ASN A CA 1
ATOM 4567 C C . ASN A 1 561 ? -7.094 35.5 47.344 1 88.25 561 ASN A C 1
ATOM 4569 O O . ASN A 1 561 ? -6.832 35.594 46.156 1 88.25 561 ASN A O 1
ATOM 4573 N N . ILE A 1 562 ? -8.164 36.031 47.969 1 92.5 562 ILE A N 1
ATOM 4574 C CA . ILE A 1 562 ? -9.07 36.875 47.188 1 92.5 562 ILE A CA 1
ATOM 4575 C C . ILE A 1 562 ? -9.148 38.25 47.781 1 92.5 562 ILE A C 1
ATOM 4577 O O . ILE A 1 562 ? -9.258 38.406 49 1 92.5 562 ILE A O 1
ATOM 4581 N N . LEU A 1 563 ? -8.977 39.25 46.938 1 92.94 563 LEU A N 1
ATOM 4582 C CA . LEU A 1 563 ? -9.227 40.625 47.344 1 92.94 563 LEU A CA 1
ATOM 4583 C C . LEU A 1 563 ? -10.656 41.031 47 1 92.94 563 LEU A C 1
ATOM 4585 O O . LEU A 1 563 ? -11.062 40.938 45.844 1 92.94 563 LEU A O 1
ATOM 4589 N N . GLU A 1 564 ? -11.398 41.344 48 1 94.75 564 GLU A N 1
ATOM 4590 C CA . GLU A 1 564 ? -12.773 41.75 47.812 1 94.75 564 GLU A CA 1
ATOM 4591 C C . GLU A 1 564 ? -12.914 43.281 47.906 1 94.75 564 GLU A C 1
ATOM 4593 O O . GLU A 1 564 ? -12.516 43.875 48.938 1 94.75 564 GLU A O 1
ATOM 4598 N N . LEU A 1 565 ? -13.391 43.938 46.812 1 95.19 565 LEU A N 1
ATOM 4599 C CA . LEU A 1 565 ? -13.695 45.375 46.781 1 95.19 565 LEU A CA 1
ATOM 4600 C C . LEU A 1 565 ? -15.203 45.594 46.781 1 95.19 565 LEU A C 1
ATOM 4602 O O . LEU A 1 565 ? -15.922 45.031 45.969 1 95.19 565 LEU A O 1
ATOM 4606 N N . ILE A 1 566 ? -15.727 46.312 47.781 1 95.12 566 ILE A N 1
ATOM 4607 C CA . ILE A 1 566 ? -17.141 46.656 47.875 1 95.12 566 ILE A CA 1
ATOM 4608 C C . ILE A 1 566 ? -17.312 48.188 47.844 1 95.12 566 ILE A C 1
ATOM 4610 O O . ILE A 1 566 ? -16.688 48.906 48.656 1 95.12 566 ILE A O 1
ATOM 4614 N N . VAL A 1 567 ? -18.062 48.719 46.906 1 94.81 567 VAL A N 1
ATOM 4615 C CA . VAL A 1 567 ? -18.406 50.125 46.844 1 94.81 567 VAL A CA 1
ATOM 4616 C C . VAL A 1 567 ? -19.922 50.281 46.906 1 94.81 567 VAL A C 1
ATOM 4618 O O . VAL A 1 567 ? -20.641 49.656 46.125 1 94.81 567 VAL A O 1
ATOM 4621 N N . GLU A 1 568 ? -20.375 51 47.906 1 94.31 568 GLU A N 1
ATOM 4622 C CA . GLU A 1 568 ? -21.812 51.219 48.125 1 94.31 568 GLU A CA 1
ATOM 4623 C C . GLU A 1 568 ? -22.141 52.688 48.219 1 94.31 568 GLU A C 1
ATOM 4625 O O . GLU A 1 568 ? -21.391 53.469 48.844 1 94.31 568 GLU A O 1
ATOM 4630 N N . ASP A 1 569 ? -23.156 53.125 47.438 1 93.44 569 ASP A N 1
ATOM 4631 C CA . ASP A 1 569 ? -23.672 54.5 47.562 1 93.44 569 ASP A CA 1
ATOM 4632 C C . ASP A 1 569 ? -25.156 54.5 47.906 1 93.44 569 ASP A C 1
ATOM 4634 O O . ASP A 1 569 ? -25.828 53.469 47.781 1 93.44 569 ASP A O 1
ATOM 4638 N N . ASN A 1 570 ? -25.703 55.594 48.531 1 91.75 570 ASN A N 1
ATOM 4639 C CA . ASN A 1 570 ? -27.125 55.75 48.844 1 91.75 570 ASN A CA 1
ATOM 4640 C C . ASN A 1 570 ? -27.844 56.656 47.844 1 91.75 570 ASN A C 1
ATOM 4642 O O . ASN A 1 570 ? -28.688 57.469 48.219 1 91.75 570 ASN A O 1
ATOM 4646 N N . GLY A 1 571 ? -27.406 56.594 46.625 1 89.38 571 GLY A N 1
ATOM 4647 C CA . GLY A 1 571 ? -27.922 57.5 45.625 1 89.38 571 GLY A CA 1
ATOM 4648 C C . GLY A 1 571 ? -29.234 57 45 1 89.38 571 GLY A C 1
ATOM 4649 O O . GLY A 1 571 ? -29.984 56.281 45.656 1 89.38 571 GLY A O 1
ATOM 4650 N N . VAL A 1 572 ? -29.469 57.469 43.781 1 88.81 572 VAL A N 1
ATOM 4651 C CA . VAL A 1 572 ? -30.75 57.281 43.125 1 88.81 572 VAL A CA 1
ATOM 4652 C C . VAL A 1 572 ? -30.75 55.938 42.375 1 88.81 572 VAL A C 1
ATOM 4654 O O . VAL A 1 572 ? -31.781 55.531 41.812 1 88.81 572 VAL A O 1
ATOM 4657 N N . GLY A 1 573 ? -29.719 55.25 42.406 1 86.81 573 GLY A N 1
ATOM 4658 C CA . GLY A 1 573 ? -29.641 53.969 41.719 1 86.81 573 GLY A CA 1
ATOM 4659 C C . GLY A 1 573 ? -29.344 54.094 40.25 1 86.81 573 GLY A C 1
ATOM 4660 O O . GLY A 1 573 ? -29.203 55.219 39.719 1 86.81 573 GLY A O 1
ATOM 4661 N N . MET A 1 574 ? -29.094 52.938 39.594 1 81.62 574 MET A N 1
ATOM 4662 C CA . MET A 1 574 ? -28.781 52.875 38.156 1 81.62 574 MET A CA 1
ATOM 4663 C C . MET A 1 574 ? -29.969 52.375 37.344 1 81.62 574 MET A C 1
ATOM 4665 O O . MET A 1 574 ? -30.688 51.469 37.812 1 81.62 574 MET A O 1
ATOM 4669 N N . ASN A 1 575 ? -30.219 53.031 36.25 1 74.75 575 ASN A N 1
ATOM 4670 C CA . ASN A 1 575 ? -31.203 52.469 35.312 1 74.75 575 ASN A CA 1
ATOM 4671 C C . ASN A 1 575 ? -30.625 51.344 34.469 1 74.75 575 ASN A C 1
ATOM 4673 O O . ASN A 1 575 ? -29.547 51.5 33.906 1 74.75 575 ASN A O 1
ATOM 4677 N N . LYS A 1 576 ? -31.078 50.094 34.625 1 63.34 576 LYS A N 1
ATOM 4678 C CA . LYS A 1 576 ? -30.641 48.844 34 1 63.34 576 LYS A CA 1
ATOM 4679 C C . LYS A 1 576 ? -30.328 49.031 32.531 1 63.34 576 LYS A C 1
ATOM 4681 O O . LYS A 1 576 ? -29.375 48.469 32 1 63.34 576 LYS A O 1
ATOM 4686 N N . GLU A 1 577 ? -31.125 49.812 31.828 1 59.12 577 GLU A N 1
ATOM 4687 C CA . GLU A 1 577 ? -30.953 50 30.391 1 59.12 577 GLU A CA 1
ATOM 4688 C C . GLU A 1 577 ? -29.703 50.812 30.078 1 59.12 577 GLU A C 1
ATOM 4690 O O . GLU A 1 577 ? -29.031 50.594 29.078 1 59.12 577 GLU A O 1
ATOM 4695 N N . GLU A 1 578 ? -29.297 51.688 30.859 1 54.19 578 GLU A N 1
ATOM 4696 C CA . GLU A 1 578 ? -28.234 52.656 30.609 1 54.19 578 GLU A CA 1
ATOM 4697 C C . GLU A 1 578 ? -26.875 52.094 31.047 1 54.19 578 GLU A C 1
ATOM 4699 O O . GLU A 1 578 ? -25.828 52.531 30.578 1 54.19 578 GLU A O 1
ATOM 4704 N N . THR A 1 579 ? -26.906 51.156 31.781 1 56.19 579 THR A N 1
ATOM 4705 C CA . THR A 1 579 ? -25.703 50.594 32.406 1 56.19 579 THR A CA 1
ATOM 4706 C C . THR A 1 579 ? -24.828 49.906 31.344 1 56.19 579 THR A C 1
ATOM 4708 O O . THR A 1 579 ? -23.594 49.938 31.438 1 56.19 579 THR A O 1
ATOM 4711 N N . ASP A 1 580 ? -25.516 49.344 30.438 1 54.78 580 ASP A N 1
ATOM 4712 C CA . ASP A 1 580 ? -24.766 48.562 29.453 1 54.78 580 ASP A CA 1
ATOM 4713 C C . ASP A 1 580 ? -23.984 49.469 28.5 1 54.78 580 ASP A C 1
ATOM 4715 O O . ASP A 1 580 ? -23.078 49.031 27.797 1 54.78 580 ASP A O 1
ATOM 4719 N N . LYS A 1 581 ? -24.375 50.781 28.594 1 53.06 581 LYS A N 1
ATOM 4720 C CA . LYS A 1 581 ? -23.859 51.688 27.562 1 53.06 581 LYS A CA 1
ATOM 4721 C C . LYS A 1 581 ? -22.766 52.562 28.109 1 53.06 581 LYS A C 1
ATOM 4723 O O . LYS A 1 581 ? -22.094 53.281 27.359 1 53.06 581 LYS A O 1
ATOM 4728 N N . GLY A 1 582 ? -22.672 52.406 29.312 1 56.91 582 GLY A N 1
ATOM 4729 C CA . GLY A 1 582 ? -21.75 53.406 29.797 1 56.91 582 GLY A CA 1
ATOM 4730 C C . GLY A 1 582 ? -20.297 52.969 29.688 1 56.91 582 GLY A C 1
ATOM 4731 O O . GLY A 1 582 ? -19.938 51.844 30.062 1 56.91 582 GLY A O 1
ATOM 4732 N N . ILE A 1 583 ? -19.453 53.719 29.062 1 56.47 583 ILE A N 1
ATOM 4733 C CA . ILE A 1 583 ? -18.047 53.5 28.766 1 56.47 583 ILE A CA 1
ATOM 4734 C C . ILE A 1 583 ? -17.297 53.188 30.062 1 56.47 583 ILE A C 1
ATOM 4736 O O . ILE A 1 583 ? -16.422 52.344 30.094 1 56.47 583 ILE A O 1
ATOM 4740 N N . GLY A 1 584 ? -17.766 53.812 31.172 1 64.19 584 GLY A N 1
ATOM 4741 C CA . GLY A 1 584 ? -17.078 53.656 32.438 1 64.19 584 GLY A CA 1
ATOM 4742 C C . GLY A 1 584 ? -17.234 52.25 33.031 1 64.19 584 GLY A C 1
ATOM 4743 O O . GLY A 1 584 ? -16.25 51.625 33.375 1 64.19 584 GLY A O 1
ATOM 4744 N N . LEU A 1 585 ? -18.422 51.844 33.062 1 76.19 585 LEU A N 1
ATOM 4745 C CA . LEU A 1 585 ? -18.719 50.531 33.625 1 76.19 585 LEU A CA 1
ATOM 4746 C C . LEU A 1 585 ? -18.141 49.406 32.75 1 76.19 585 LEU A C 1
ATOM 4748 O O . LEU A 1 585 ? -17.672 48.406 33.281 1 76.19 585 LEU A O 1
ATOM 4752 N N . ALA A 1 586 ? -18.156 49.625 31.5 1 71.81 586 ALA A N 1
ATOM 4753 C CA . ALA A 1 586 ? -17.547 48.656 30.578 1 71.81 586 ALA A CA 1
ATOM 4754 C C . ALA A 1 586 ? -16.047 48.531 30.812 1 71.81 586 ALA A C 1
ATOM 4756 O O . ALA A 1 586 ? -15.5 47.438 30.797 1 71.81 586 ALA A O 1
ATOM 4757 N N . ASN A 1 587 ? -15.352 49.594 31.094 1 64.75 587 ASN A N 1
ATOM 4758 C CA . ASN A 1 587 ? -13.93 49.594 31.391 1 64.75 587 ASN A CA 1
ATOM 4759 C C . ASN A 1 587 ? -13.617 48.812 32.656 1 64.75 587 ASN A C 1
ATOM 4761 O O . ASN A 1 587 ? -12.633 48.062 32.719 1 64.75 587 ASN A O 1
ATOM 4765 N N . ILE A 1 588 ? -14.453 49.031 33.625 1 76.94 588 ILE A N 1
ATOM 4766 C CA . ILE A 1 588 ? -14.273 48.344 34.875 1 76.94 588 ILE A CA 1
ATOM 4767 C C . ILE A 1 588 ? -14.445 46.844 34.656 1 76.94 588 ILE A C 1
ATOM 4769 O O . ILE A 1 588 ? -13.633 46.031 35.125 1 76.94 588 ILE A O 1
ATOM 4773 N N . LYS A 1 589 ? -15.406 46.5 33.906 1 79.62 589 LYS A N 1
ATOM 4774 C CA . LYS A 1 589 ? -15.672 45.094 33.625 1 79.62 589 LYS A CA 1
ATOM 4775 C C . LYS A 1 589 ? -14.5 44.438 32.906 1 79.62 589 LYS A C 1
ATOM 4777 O O . LYS A 1 589 ? -14.094 43.312 33.219 1 79.62 589 LYS A O 1
ATOM 4782 N N . ASN A 1 590 ? -13.953 45.125 32.031 1 70.75 590 ASN A N 1
ATOM 4783 C CA . ASN A 1 590 ? -12.812 44.625 31.25 1 70.75 590 ASN A CA 1
ATOM 4784 C C . ASN A 1 590 ? -11.578 44.469 32.125 1 70.75 590 ASN A C 1
ATOM 4786 O O . ASN A 1 590 ? -10.867 43.469 32.031 1 70.75 590 ASN A O 1
ATOM 4790 N N . ARG A 1 591 ? -11.312 45.312 33 1 70.62 591 ARG A N 1
ATOM 4791 C CA . ARG A 1 591 ? -10.164 45.25 33.906 1 70.62 591 ARG A CA 1
ATOM 4792 C C . ARG A 1 591 ? -10.312 44.094 34.906 1 70.62 591 ARG A C 1
ATOM 4794 O O . ARG A 1 591 ? -9.344 43.375 35.156 1 70.62 591 ARG A O 1
ATOM 4801 N N . VAL A 1 592 ? -11.531 44.031 35.344 1 81.81 592 VAL A N 1
ATOM 4802 C CA . VAL A 1 592 ? -11.812 42.969 36.312 1 81.81 592 VAL A CA 1
ATOM 4803 C C . VAL A 1 592 ? -11.609 41.594 35.625 1 81.81 592 VAL A C 1
ATOM 4805 O O . VAL A 1 592 ? -11.008 40.688 36.188 1 81.81 592 VAL A O 1
ATOM 4808 N N . ALA A 1 593 ? -12.086 41.531 34.406 1 77.44 593 ALA A N 1
ATOM 4809 C CA . ALA A 1 593 ? -11.914 40.312 33.625 1 77.44 593 ALA A CA 1
ATOM 4810 C C . ALA A 1 593 ? -10.438 40.031 33.375 1 77.44 593 ALA A C 1
ATOM 4812 O O . ALA A 1 593 ? -9.992 38.875 33.438 1 77.44 593 ALA A O 1
ATOM 4813 N N . TYR A 1 594 ? -9.711 41.031 33.125 1 68.19 594 TYR A N 1
ATOM 4814 C CA . TYR A 1 594 ? -8.273 40.938 32.906 1 68.19 594 TYR A CA 1
ATOM 4815 C C . TYR A 1 594 ? -7.566 40.406 34.156 1 68.19 594 TYR A C 1
ATOM 4817 O O . TYR A 1 594 ? -6.617 39.625 34.031 1 68.19 594 TYR A O 1
ATOM 4825 N N . MET A 1 595 ? -8.039 40.781 35.156 1 75.31 595 MET A N 1
ATOM 4826 C CA . MET A 1 595 ? -7.457 40.375 36.438 1 75.31 595 MET A CA 1
ATOM 4827 C C . MET A 1 595 ? -8.07 39.062 36.906 1 75.31 595 MET A C 1
ATOM 4829 O O . MET A 1 595 ? -7.887 38.656 38.062 1 75.31 595 MET A O 1
ATOM 4833 N N . LYS A 1 596 ? -8.898 38.438 35.938 1 79.19 596 LYS A N 1
ATOM 4834 C CA . LYS A 1 596 ? -9.539 37.156 36.188 1 79.19 596 LYS A CA 1
ATOM 4835 C C . LYS A 1 596 ? -10.484 37.219 37.406 1 79.19 596 LYS A C 1
ATOM 4837 O O . LYS A 1 596 ? -10.562 36.281 38.188 1 79.19 596 LYS A O 1
ATOM 4842 N N . GLY A 1 597 ? -11.016 38.469 37.594 1 85.88 597 GLY A N 1
ATOM 4843 C CA . GLY A 1 597 ? -11.938 38.688 38.688 1 85.88 597 GLY A CA 1
ATOM 4844 C C . GLY A 1 597 ? -13.398 38.625 38.281 1 85.88 597 GLY A C 1
ATOM 4845 O O . GLY A 1 597 ? -13.711 38.219 37.156 1 85.88 597 GLY A O 1
ATOM 4846 N N . LYS A 1 598 ? -14.305 38.75 39.25 1 90.94 598 LYS A N 1
ATOM 4847 C CA . LYS A 1 598 ? -15.758 38.781 39.062 1 90.94 598 LYS A CA 1
ATOM 4848 C C . LYS A 1 598 ? -16.344 40.062 39.625 1 90.94 598 LYS A C 1
ATOM 4850 O O . LYS A 1 598 ? -15.859 40.625 40.625 1 90.94 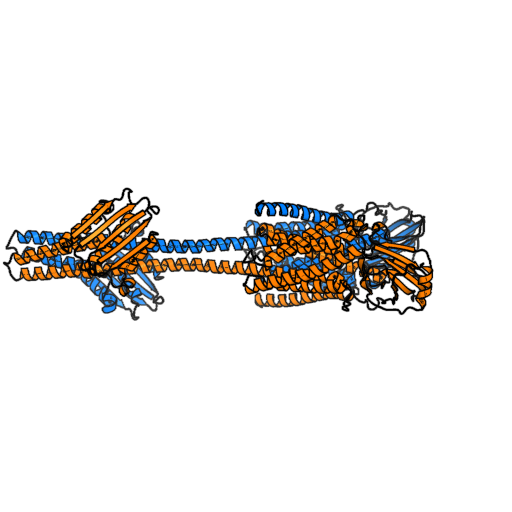598 LYS A O 1
ATOM 4855 N N . MET A 1 599 ? -17.344 40.656 38.875 1 90.19 599 MET A N 1
ATOM 4856 C CA . MET A 1 599 ? -18.016 41.906 39.281 1 90.19 599 MET A CA 1
ATOM 4857 C C . MET A 1 599 ? -19.516 41.688 39.375 1 90.19 599 MET A C 1
ATOM 4859 O O . MET A 1 599 ? -20.125 41.062 38.469 1 90.19 599 MET A O 1
ATOM 4863 N N . ILE A 1 600 ? -20.109 41.969 40.531 1 91.12 600 ILE A N 1
ATOM 4864 C CA . ILE A 1 600 ? -21.547 41.906 40.75 1 91.12 600 ILE A CA 1
ATOM 4865 C C . ILE A 1 600 ? -22.078 43.312 41.031 1 91.12 600 ILE A C 1
ATOM 4867 O O . ILE A 1 600 ? -21.5 44.062 41.844 1 91.12 600 ILE A O 1
ATOM 4871 N N . ILE A 1 601 ? -23.156 43.781 40.281 1 89.56 601 ILE A N 1
ATOM 4872 C CA . ILE A 1 601 ? -23.781 45.094 40.5 1 89.56 601 ILE A CA 1
ATOM 4873 C C . ILE A 1 601 ? -25.203 44.906 41.031 1 89.56 601 ILE A C 1
ATOM 4875 O O . ILE A 1 601 ? -26 44.156 40.438 1 89.56 601 ILE A O 1
ATOM 4879 N N . ASP A 1 602 ? -25.438 45.344 42.188 1 88.62 602 ASP A N 1
ATOM 4880 C CA . ASP A 1 602 ? -26.781 45.375 42.75 1 88.62 602 ASP A CA 1
ATOM 4881 C C . ASP A 1 602 ? -27.25 46.812 42.938 1 88.62 602 ASP A C 1
ATOM 4883 O O . ASP A 1 602 ? -26.703 47.562 43.75 1 88.62 602 ASP A O 1
ATOM 4887 N N . SER A 1 603 ? -28.25 47.312 42.094 1 88.94 603 SER A N 1
ATOM 4888 C CA . SER A 1 603 ? -28.719 48.688 42.125 1 88.94 603 SER A CA 1
ATOM 4889 C C . SER A 1 603 ? -30.219 48.75 42.344 1 88.94 603 SER A C 1
ATOM 4891 O O . SER A 1 603 ? -30.984 47.969 41.781 1 88.94 603 SER A O 1
ATOM 4893 N N . ASN A 1 604 ? -30.672 49.562 43.312 1 86.25 604 ASN A N 1
ATOM 4894 C CA . ASN A 1 604 ? -32.062 49.875 43.594 1 86.25 604 ASN A CA 1
ATOM 4895 C C . ASN A 1 604 ? -32.281 51.344 43.875 1 86.25 604 ASN A C 1
ATOM 4897 O O . ASN A 1 604 ? -31.391 52.156 43.688 1 86.25 604 ASN A O 1
ATOM 4901 N N . SER A 1 605 ? -33.531 51.812 44.188 1 87 605 SER A N 1
ATOM 4902 C CA . SER A 1 605 ? -33.906 53.219 44.375 1 87 605 SER A CA 1
ATOM 4903 C C . SER A 1 605 ? -33.219 53.812 45.594 1 87 605 SER A C 1
ATOM 4905 O O . SER A 1 605 ? -33.219 55 45.781 1 87 605 SER A O 1
ATOM 4907 N N . HIS A 1 606 ? -32.625 52.906 46.406 1 88.38 606 HIS A N 1
ATOM 4908 C CA . HIS A 1 606 ? -31.984 53.406 47.625 1 88.38 606 HIS A CA 1
ATOM 4909 C C . HIS A 1 606 ? -30.469 53.406 47.469 1 88.38 606 HIS A C 1
ATOM 4911 O O . HIS A 1 606 ? -29.75 53.688 48.438 1 88.38 606 HIS A O 1
ATOM 4917 N N . GLY A 1 607 ? -30.016 53.125 46.281 1 91.44 607 GLY A N 1
ATOM 4918 C CA . GLY A 1 607 ? -28.578 53.188 46.062 1 91.44 607 GLY A CA 1
ATOM 4919 C C . GLY A 1 607 ? -28.047 52.031 45.219 1 91.44 607 GLY A C 1
ATOM 4920 O O . GLY A 1 607 ? -28.812 51.25 44.656 1 91.44 607 GLY A O 1
ATOM 4921 N N . THR A 1 608 ? -26.781 52 45.031 1 93.06 608 THR A N 1
ATOM 4922 C CA . THR A 1 608 ? -26.094 50.969 44.25 1 93.06 608 THR A CA 1
ATOM 4923 C C . THR A 1 608 ? -24.938 50.375 45.031 1 93.06 608 THR A C 1
ATOM 4925 O O . THR A 1 608 ? -24.219 51.062 45.719 1 93.06 608 THR A O 1
ATOM 4928 N N . THR A 1 609 ? -24.891 49 45 1 94.19 609 THR A N 1
ATOM 4929 C CA . THR A 1 609 ? -23.781 48.219 45.562 1 94.19 609 THR A CA 1
ATOM 4930 C C . THR A 1 609 ? -23.047 47.469 44.469 1 94.19 609 THR A C 1
ATOM 4932 O O . THR A 1 609 ? -23.656 46.719 43.719 1 94.19 609 THR A O 1
ATOM 4935 N N . ILE A 1 610 ? -21.719 47.75 44.406 1 93.88 610 ILE A N 1
ATOM 4936 C CA . ILE A 1 610 ? -20.875 47 43.469 1 93.88 610 ILE A CA 1
ATOM 4937 C C . ILE A 1 610 ? -19.859 46.188 44.25 1 93.88 610 ILE A C 1
ATOM 4939 O O . ILE A 1 610 ? -19.156 46.688 45.125 1 93.88 610 ILE A O 1
ATOM 4943 N N . ILE A 1 611 ? -19.797 44.875 43.938 1 95.12 611 ILE A N 1
ATOM 4944 C CA . ILE A 1 611 ? -18.859 43.938 44.594 1 95.12 611 ILE A CA 1
ATOM 4945 C C . ILE A 1 611 ? -17.906 43.375 43.531 1 95.12 611 ILE A C 1
ATOM 4947 O O . ILE A 1 611 ? -18.359 42.812 42.5 1 95.12 611 ILE A O 1
ATOM 4951 N N . ILE A 1 612 ? -16.594 43.531 43.781 1 94.62 612 ILE A N 1
ATOM 4952 C CA . ILE A 1 612 ? -15.578 43 42.875 1 94.62 612 ILE A CA 1
ATOM 4953 C C . ILE A 1 612 ? -14.664 42.062 43.656 1 94.62 612 ILE A C 1
ATOM 4955 O O . ILE A 1 612 ? -14.188 42.375 44.75 1 94.62 612 ILE A O 1
ATOM 4959 N N . GLU A 1 613 ? -14.469 40.844 43.125 1 94.12 613 GLU A N 1
ATOM 4960 C CA . GLU A 1 613 ? -13.555 39.844 43.688 1 94.12 613 GLU A CA 1
ATOM 4961 C C . GLU A 1 613 ? -12.383 39.594 42.75 1 94.12 613 GLU A C 1
ATOM 4963 O O . GLU A 1 613 ? -12.57 39.25 41.562 1 94.12 613 GLU A O 1
ATOM 4968 N N . LEU A 1 614 ? -11.156 39.781 43.281 1 90.12 614 LEU A N 1
ATOM 4969 C CA . LEU A 1 614 ? -9.945 39.625 42.5 1 90.12 614 LEU A CA 1
ATOM 4970 C C . LEU A 1 614 ? -9.008 38.594 43.125 1 90.12 614 LEU A C 1
ATOM 4972 O O . LEU A 1 614 ? -8.695 38.688 44.312 1 90.12 614 LEU A O 1
ATOM 4976 N N . PRO A 1 615 ? -8.547 37.594 42.344 1 88.38 615 PRO A N 1
ATOM 4977 C CA . PRO A 1 615 ? -7.555 36.656 42.875 1 88.38 615 PRO A CA 1
ATOM 4978 C C . PRO A 1 615 ? -6.18 37.281 43.094 1 88.38 615 PRO A C 1
ATOM 4980 O O . PRO A 1 615 ? -5.73 38.062 42.219 1 88.38 615 PRO A O 1
ATOM 4983 N N . LEU A 1 616 ? -5.559 37.094 44.25 1 80.31 616 LEU A N 1
ATOM 4984 C CA . LEU A 1 616 ? -4.254 37.656 44.562 1 80.31 616 LEU A CA 1
ATOM 4985 C C . LEU A 1 616 ? -3.133 36.844 43.938 1 80.31 616 LEU A C 1
ATOM 4987 O O . LEU A 1 616 ? -1.985 37.281 43.875 1 80.31 616 LEU A O 1
ATOM 4991 N N . GLU A 1 617 ? -3.338 35.688 43.469 1 62.78 617 GLU A N 1
ATOM 4992 C CA . GLU A 1 617 ? -2.283 34.875 42.875 1 62.78 617 GLU A CA 1
ATOM 4993 C C . GLU A 1 617 ? -1.716 35.5 41.625 1 62.78 617 GLU A C 1
ATOM 4995 O O . GLU A 1 617 ? -0.614 35.156 41.188 1 62.78 617 GLU A O 1
ATOM 5000 N N . LEU A 1 618 ? -2.393 36.125 40.938 1 48.56 618 LEU A N 1
ATOM 5001 C CA . LEU A 1 618 ? -1.843 36.688 39.688 1 48.56 618 LEU A CA 1
ATOM 5002 C C . LEU A 1 618 ? -0.851 37.812 40 1 48.56 618 LEU A C 1
ATOM 5004 O O . LEU A 1 618 ? -0.459 38.562 39.125 1 48.56 618 LEU A O 1
ATOM 5008 N N . ILE A 1 619 ? -0.442 37.938 41.188 1 39.59 619 ILE A N 1
ATOM 5009 C CA . ILE A 1 619 ? 0.605 38.875 41.562 1 39.59 619 ILE A CA 1
ATOM 5010 C C . ILE A 1 619 ? 1.964 38.344 41.125 1 39.59 619 ILE A C 1
ATOM 5012 O O . ILE A 1 619 ? 2.312 37.219 41.406 1 39.59 619 ILE A O 1
ATOM 5016 N N . MET B 1 1 ? -4.055 -3.021 30.656 1 38.59 1 MET B N 1
ATOM 5017 C CA . MET B 1 1 ? -2.795 -2.633 30.031 1 38.59 1 MET B CA 1
ATOM 5018 C C . MET B 1 1 ? -2.994 -1.444 29.109 1 38.59 1 MET B C 1
ATOM 5020 O O . MET B 1 1 ? -3.926 -1.432 28.297 1 38.59 1 MET B O 1
ATOM 5024 N N . PRO B 1 2 ? -2.375 -0.365 29.312 1 50.81 2 PRO B N 1
ATOM 5025 C CA . PRO B 1 2 ? -2.607 0.854 28.531 1 50.81 2 PRO B CA 1
ATOM 5026 C C . PRO B 1 2 ? -2.457 0.629 27.031 1 50.81 2 PRO B C 1
ATOM 5028 O O . PRO B 1 2 ? -1.711 -0.256 26.594 1 50.81 2 PRO B O 1
ATOM 5031 N N . LEU B 1 3 ? -3.369 1.19 26.359 1 51.62 3 LEU B N 1
ATOM 5032 C CA . LEU B 1 3 ? -3.496 1.12 24.906 1 51.62 3 LEU B CA 1
ATOM 5033 C C . LEU B 1 3 ? -2.129 1.224 24.25 1 51.62 3 LEU B C 1
ATOM 5035 O O . LEU B 1 3 ? -1.845 0.5 23.281 1 51.62 3 LEU B O 1
ATOM 5039 N N . GLN B 1 4 ? -1.324 2.029 24.828 1 55.91 4 GLN B N 1
ATOM 5040 C CA . GLN B 1 4 ? 0.001 2.236 24.266 1 55.91 4 GLN B CA 1
ATOM 5041 C C . GLN B 1 4 ? 0.851 0.974 24.375 1 55.91 4 GLN B C 1
ATOM 5043 O O . GLN B 1 4 ? 1.569 0.62 23.438 1 55.91 4 GLN B O 1
ATOM 5048 N N . GLN B 1 5 ? 0.728 0.268 25.438 1 55.59 5 GLN B N 1
ATOM 5049 C CA . GLN B 1 5 ? 1.508 -0.948 25.625 1 55.59 5 GLN B CA 1
ATOM 5050 C C . GLN B 1 5 ? 1.005 -2.078 24.734 1 55.59 5 GLN B C 1
ATOM 5052 O O . GLN B 1 5 ? 1.798 -2.865 24.219 1 55.59 5 GLN B O 1
ATOM 5057 N N . MET B 1 6 ? -0.213 -2.033 24.641 1 53.28 6 MET B N 1
ATOM 5058 C CA . MET B 1 6 ? -0.806 -3.057 23.781 1 53.28 6 MET B CA 1
ATOM 5059 C C . MET B 1 6 ? -0.393 -2.855 22.328 1 53.28 6 MET B C 1
ATOM 5061 O O . MET B 1 6 ? -0.084 -3.822 21.625 1 53.28 6 MET B O 1
ATOM 5065 N N . ILE B 1 7 ? -0.334 -1.643 22.062 1 56.5 7 ILE B N 1
ATOM 5066 C CA . ILE B 1 7 ? 0.083 -1.323 20.703 1 56.5 7 ILE B CA 1
ATOM 5067 C C . ILE B 1 7 ? 1.537 -1.741 20.5 1 56.5 7 ILE B C 1
ATOM 5069 O O . ILE B 1 7 ? 1.876 -2.354 19.484 1 56.5 7 ILE B O 1
ATOM 5073 N N . SER B 1 8 ? 2.301 -1.421 21.5 1 56.75 8 SER B N 1
ATOM 5074 C CA . SER B 1 8 ? 3.707 -1.792 21.406 1 56.75 8 SER B CA 1
ATOM 5075 C C . SER B 1 8 ? 3.879 -3.307 21.344 1 56.75 8 SER B C 1
ATOM 5077 O O . SER B 1 8 ? 4.715 -3.812 20.594 1 56.75 8 SER B O 1
ATOM 5079 N N . PHE B 1 9 ? 3.143 -4.008 22.078 1 51.88 9 PHE B N 1
ATOM 5080 C CA . PHE B 1 9 ? 3.197 -5.465 22.109 1 51.88 9 PHE B CA 1
ATOM 5081 C C . PHE B 1 9 ? 2.738 -6.059 20.797 1 51.88 9 PHE B C 1
ATOM 5083 O O . PHE B 1 9 ? 3.404 -6.934 20.234 1 51.88 9 PHE B O 1
ATOM 5090 N N . VAL B 1 10 ? 1.681 -5.59 20.453 1 53.38 10 VAL B N 1
ATOM 5091 C CA . VAL B 1 10 ? 1.127 -6.098 19.203 1 53.38 10 VAL B CA 1
ATOM 5092 C C . VAL B 1 10 ? 2.055 -5.738 18.047 1 53.38 10 VAL B C 1
ATOM 5094 O O . VAL B 1 10 ? 2.275 -6.555 17.141 1 53.38 10 VAL B O 1
ATOM 5097 N N . LEU B 1 11 ? 2.619 -4.68 18.219 1 55.34 11 LEU B N 1
ATOM 5098 C CA . LEU B 1 11 ? 3.562 -4.25 17.188 1 55.34 11 LEU B CA 1
ATOM 5099 C C . LEU B 1 11 ? 4.797 -5.148 17.172 1 55.34 11 LEU B C 1
ATOM 5101 O O . LEU B 1 11 ? 5.32 -5.465 16.109 1 55.34 11 LEU B O 1
ATOM 5105 N N . ASN B 1 12 ? 5.242 -5.488 18.297 1 55 12 ASN B N 1
ATOM 5106 C CA . ASN B 1 12 ? 6.34 -6.445 18.359 1 55 12 ASN B CA 1
ATOM 5107 C C . ASN B 1 12 ? 5.945 -7.797 17.781 1 55 12 ASN B C 1
ATOM 5109 O O . ASN B 1 12 ? 6.746 -8.453 17.109 1 55 12 ASN B O 1
ATOM 5113 N N . LEU B 1 13 ? 4.793 -8.07 18.078 1 52.91 13 LEU B N 1
ATOM 5114 C CA . LEU B 1 13 ? 4.281 -9.32 17.531 1 52.91 13 LEU B CA 1
ATOM 5115 C C . LEU B 1 13 ? 4.113 -9.227 16.031 1 52.91 13 LEU B C 1
ATOM 5117 O O . LEU B 1 13 ? 4.422 -10.172 15.297 1 52.91 13 LEU B O 1
ATOM 5121 N N . ILE B 1 14 ? 3.656 -8.117 15.758 1 54.16 14 ILE B N 1
ATOM 5122 C CA . ILE B 1 14 ? 3.508 -7.879 14.328 1 54.16 14 ILE B CA 1
ATOM 5123 C C . ILE B 1 14 ? 4.883 -7.828 13.672 1 54.16 14 ILE B C 1
ATOM 5125 O O . ILE B 1 14 ? 5.09 -8.406 12.602 1 54.16 14 ILE B O 1
ATOM 5129 N N . LYS B 1 15 ? 5.766 -7.145 14.352 1 53.5 15 LYS B N 1
ATOM 5130 C CA . LYS B 1 15 ? 7.137 -7.172 13.852 1 53.5 15 LYS B CA 1
ATOM 5131 C C . LYS B 1 15 ? 7.656 -8.602 13.758 1 53.5 15 LYS B C 1
ATOM 5133 O O . LYS B 1 15 ? 8.273 -8.977 12.758 1 53.5 15 LYS B O 1
ATOM 5138 N N . LYS B 1 16 ? 7.398 -9.328 14.734 1 50.78 16 LYS B N 1
ATOM 5139 C CA . LYS B 1 16 ? 7.848 -10.719 14.734 1 50.78 16 LYS B CA 1
ATOM 5140 C C . LYS B 1 16 ? 7.082 -11.547 13.703 1 50.78 16 LYS B C 1
ATOM 5142 O O . LYS B 1 16 ? 7.648 -12.438 13.07 1 50.78 16 LYS B O 1
ATOM 5147 N N . GLY B 1 17 ? 5.852 -11.141 13.68 1 46.5 17 GLY B N 1
ATOM 5148 C CA . GLY B 1 17 ? 5.027 -11.828 12.695 1 46.5 17 GLY B CA 1
ATOM 5149 C C . GLY B 1 17 ? 5.383 -11.477 11.266 1 46.5 17 GLY B C 1
ATOM 5150 O O . GLY B 1 17 ? 5.484 -12.359 10.406 1 46.5 17 GLY B O 1
ATOM 5151 N N . ILE B 1 18 ? 5.496 -10.234 11.109 1 48.53 18 ILE B N 1
ATOM 5152 C CA . ILE B 1 18 ? 5.949 -9.82 9.781 1 48.53 18 ILE B CA 1
ATOM 5153 C C . ILE B 1 18 ? 7.297 -10.477 9.477 1 48.53 18 ILE B C 1
ATOM 5155 O O . ILE B 1 18 ? 7.516 -10.969 8.367 1 48.53 18 ILE B O 1
ATOM 5159 N N . PHE B 1 19 ? 8.133 -10.43 10.43 1 44.19 19 PHE B N 1
ATOM 5160 C CA . PHE B 1 19 ? 9.406 -11.125 10.25 1 44.19 19 PHE B CA 1
ATOM 5161 C C . PHE B 1 19 ? 9.18 -12.609 10.031 1 44.19 19 PHE B C 1
ATOM 5163 O O . PHE B 1 19 ? 9.805 -13.211 9.148 1 44.19 19 PHE B O 1
ATOM 5170 N N . ARG B 1 20 ? 8.344 -13.148 10.789 1 44.03 20 ARG B N 1
ATOM 5171 C CA . ARG B 1 20 ? 8.055 -14.562 10.57 1 44.03 20 ARG B CA 1
ATOM 5172 C C . ARG B 1 20 ? 7.324 -14.773 9.25 1 44.03 20 ARG B C 1
ATOM 5174 O O . ARG B 1 20 ? 7.574 -15.75 8.539 1 44.03 20 ARG B O 1
ATOM 5181 N N . LEU B 1 21 ? 6.391 -13.898 9.094 1 45.16 21 LEU B N 1
ATOM 5182 C CA . LEU B 1 21 ? 5.762 -13.992 7.781 1 45.16 21 LEU B CA 1
ATOM 5183 C C . LEU B 1 21 ? 6.793 -13.812 6.672 1 45.16 21 LEU B C 1
ATOM 5185 O O . LEU B 1 21 ? 6.762 -14.516 5.664 1 45.16 21 LEU B O 1
ATOM 5189 N N . PHE B 1 22 ? 7.582 -12.812 6.875 1 45.75 22 PHE B N 1
ATOM 5190 C CA . PHE B 1 22 ? 8.727 -12.703 5.973 1 45.75 22 PHE B CA 1
ATOM 5191 C C . PHE B 1 22 ? 9.562 -13.977 6.008 1 45.75 22 PHE B C 1
ATOM 5193 O O . PHE B 1 22 ? 10.039 -14.438 4.973 1 45.75 22 PHE B O 1
ATOM 5200 N N . LEU B 1 23 ? 9.719 -14.492 7.117 1 42.59 23 LEU B N 1
ATOM 5201 C CA . LEU B 1 23 ? 10.43 -15.758 7.234 1 42.59 23 LEU B CA 1
ATOM 5202 C C . LEU B 1 23 ? 9.633 -16.891 6.594 1 42.59 23 LEU B C 1
ATOM 5204 O O . LEU B 1 23 ? 10.211 -17.781 5.961 1 42.59 23 LEU B O 1
ATOM 5208 N N . ILE B 1 24 ? 8.461 -16.875 6.848 1 44.5 24 ILE B N 1
ATOM 5209 C CA . ILE B 1 24 ? 7.629 -17.906 6.219 1 44.5 24 ILE B CA 1
ATOM 5210 C C . ILE B 1 24 ? 7.664 -17.734 4.699 1 44.5 24 ILE B C 1
ATOM 5212 O O . ILE B 1 24 ? 7.812 -18.719 3.965 1 44.5 24 ILE B O 1
ATOM 5216 N N . LEU B 1 25 ? 7.449 -16.531 4.355 1 45.72 25 LEU B N 1
ATOM 5217 C CA . LEU B 1 25 ? 7.586 -16.312 2.92 1 45.72 25 LEU B CA 1
ATOM 5218 C C . LEU B 1 25 ? 9 -16.641 2.453 1 45.72 25 LEU B C 1
ATOM 5220 O O . LEU B 1 25 ? 9.188 -17.203 1.367 1 45.72 25 LEU B O 1
ATOM 5224 N N . SER B 1 26 ? 9.906 -16.172 3.207 1 43.81 26 SER B N 1
ATOM 5225 C CA . SER B 1 26 ? 11.266 -16.609 2.941 1 43.81 26 SER B CA 1
ATOM 5226 C C . SER B 1 26 ? 11.406 -18.125 3.094 1 43.81 26 SER B C 1
ATOM 5228 O O . SER B 1 26 ? 12.172 -18.766 2.371 1 43.81 26 SER B O 1
ATOM 5230 N N . GLY B 1 27 ? 10.789 -18.625 4.039 1 42.75 27 GLY B N 1
ATOM 5231 C CA . GLY B 1 27 ? 10.789 -20.078 4.188 1 42.75 27 GLY B CA 1
ATOM 5232 C C . GLY B 1 27 ? 10.133 -20.797 3.021 1 42.75 27 GLY B C 1
ATOM 5233 O O . GLY B 1 27 ? 10.578 -21.875 2.621 1 42.75 27 GLY B O 1
ATOM 5234 N N . ILE B 1 28 ? 9.078 -20.25 2.721 1 44.62 28 ILE B N 1
ATOM 5235 C CA . ILE B 1 28 ? 8.516 -20.812 1.497 1 44.62 28 ILE B CA 1
ATOM 5236 C C . ILE B 1 28 ? 9.555 -20.75 0.38 1 44.62 28 ILE B C 1
ATOM 5238 O O . ILE B 1 28 ? 9.688 -21.688 -0.409 1 44.62 28 ILE B O 1
ATOM 5242 N N . CYS B 1 29 ? 10.195 -19.594 0.283 1 43.25 29 CYS B N 1
ATOM 5243 C CA . CYS B 1 29 ? 11.258 -19.422 -0.703 1 43.25 29 CYS B CA 1
ATOM 5244 C C . CYS B 1 29 ? 12.469 -20.281 -0.356 1 43.25 29 CYS B C 1
ATOM 5246 O O . CYS B 1 29 ? 13.172 -20.75 -1.248 1 43.25 29 CYS B O 1
ATOM 5248 N N . SER B 1 30 ? 12.93 -20.156 0.823 1 40.88 30 SER B N 1
ATOM 5249 C CA . SER B 1 30 ? 14.102 -20.953 1.156 1 40.88 30 SER B CA 1
ATOM 5250 C C . SER B 1 30 ? 13.859 -22.438 0.882 1 40.88 30 SER B C 1
ATOM 5252 O O . SER B 1 30 ? 14.805 -23.203 0.717 1 40.88 30 SER B O 1
ATOM 5254 N N . PHE B 1 31 ? 12.68 -22.875 1.095 1 37.97 31 PHE B N 1
ATOM 5255 C CA . PHE B 1 31 ? 12.477 -24.297 0.832 1 37.97 31 PHE B CA 1
ATOM 5256 C C . PHE B 1 31 ? 12.594 -24.594 -0.659 1 37.97 31 PHE B C 1
ATOM 5258 O O . PHE B 1 31 ? 12.617 -25.75 -1.065 1 37.97 31 PHE B O 1
ATOM 5265 N N . SER B 1 32 ? 12.141 -23.703 -1.444 1 39.94 32 SER B N 1
ATOM 5266 C CA . SER B 1 32 ? 12.312 -24.062 -2.85 1 39.94 32 SER B CA 1
ATOM 5267 C C . SER B 1 32 ? 13.781 -24.312 -3.18 1 39.94 32 SER B C 1
ATOM 5269 O O . SER B 1 32 ? 14.125 -24.578 -4.332 1 39.94 32 SER B O 1
ATOM 5271 N N . CYS B 1 33 ? 14.711 -23.625 -2.506 1 41.56 33 CYS B N 1
ATOM 5272 C CA . CYS B 1 33 ? 16.016 -24.094 -2.938 1 41.56 33 CYS B CA 1
ATOM 5273 C C . CYS B 1 33 ? 16.031 -25.594 -3.162 1 41.56 33 CYS B C 1
ATOM 5275 O O . CYS B 1 33 ? 16 -26.062 -4.305 1 41.56 33 CYS B O 1
ATOM 5277 N N . SER B 1 34 ? 17.219 -26.297 -2.682 1 38.47 34 SER B N 1
ATOM 5278 C CA . SER B 1 34 ? 17.516 -27.719 -2.904 1 38.47 34 SER B CA 1
ATOM 5279 C C . SER B 1 34 ? 16.453 -28.609 -2.25 1 38.47 34 SER B C 1
ATOM 5281 O O . SER B 1 34 ? 16.312 -28.609 -1.024 1 38.47 34 SER B O 1
ATOM 5283 N N . SER B 1 35 ? 15.312 -28.531 -2.643 1 40.22 35 SER B N 1
ATOM 5284 C CA . SER B 1 35 ? 14.68 -29.734 -2.098 1 40.22 35 SER B CA 1
ATOM 5285 C C . SER B 1 35 ? 15.719 -30.766 -1.678 1 40.22 35 SER B C 1
ATOM 5287 O O . SER B 1 35 ? 16.656 -31.047 -2.422 1 40.22 35 SER B O 1
ATOM 5289 N N . PRO B 1 36 ? 15.805 -31 -0.528 1 43.06 36 PRO B N 1
ATOM 5290 C CA . PRO B 1 36 ? 16.781 -32.062 -0.263 1 43.06 36 PRO B CA 1
ATOM 5291 C C . PRO B 1 36 ? 16.875 -33.094 -1.392 1 43.06 36 PRO B C 1
ATOM 5293 O O . PRO B 1 36 ? 17.922 -33.719 -1.578 1 43.06 36 PRO B O 1
ATOM 5296 N N . ASN B 1 37 ? 15.758 -33.312 -2.057 1 46.62 37 ASN B N 1
ATOM 5297 C CA . ASN B 1 37 ? 15.828 -34.375 -3.035 1 46.62 37 ASN B CA 1
ATOM 5298 C C . ASN B 1 37 ? 16.062 -33.844 -4.445 1 46.62 37 ASN B C 1
ATOM 5300 O O . ASN B 1 37 ? 15.82 -34.531 -5.43 1 46.62 37 ASN B O 1
ATOM 5304 N N . SER B 1 38 ? 16.016 -32.531 -4.625 1 54.31 38 SER B N 1
ATOM 5305 C CA . SER B 1 38 ? 16.391 -32.188 -5.996 1 54.31 38 SER B CA 1
ATOM 5306 C C . SER B 1 38 ? 17.797 -32.656 -6.324 1 54.31 38 SER B C 1
ATOM 5308 O O . SER B 1 38 ? 18.75 -32.375 -5.578 1 54.31 38 SER B O 1
ATOM 5310 N N . LEU B 1 39 ? 17.891 -33.688 -6.992 1 58.41 39 LEU B N 1
ATOM 5311 C CA . LEU B 1 39 ? 19.141 -34.312 -7.391 1 58.41 39 LEU B CA 1
ATOM 5312 C C . LEU B 1 39 ? 19.938 -33.406 -8.32 1 58.41 39 LEU B C 1
ATOM 5314 O O . LEU B 1 39 ? 19.484 -33.062 -9.406 1 58.41 39 LEU B O 1
ATOM 5318 N N . GLU B 1 40 ? 20.766 -32.562 -7.824 1 68.75 40 GLU B N 1
ATOM 5319 C CA . GLU B 1 40 ? 21.75 -31.953 -8.719 1 68.75 40 GLU B CA 1
ATOM 5320 C C . GLU B 1 40 ? 22.359 -33 -9.656 1 68.75 40 GLU B C 1
ATOM 5322 O O . GLU B 1 40 ? 22.781 -34.062 -9.219 1 68.75 40 GLU B O 1
ATOM 5327 N N . ILE B 1 41 ? 21.984 -32.656 -10.945 1 82.75 41 ILE B N 1
ATOM 5328 C CA . ILE B 1 41 ? 22.469 -33.625 -11.922 1 82.75 41 ILE B CA 1
ATOM 5329 C C . ILE B 1 41 ? 23.859 -33.188 -12.414 1 82.75 41 ILE B C 1
ATOM 5331 O O . ILE B 1 41 ? 24.078 -32.031 -12.727 1 82.75 41 ILE B O 1
ATOM 5335 N N . PRO B 1 42 ? 24.734 -34.094 -12.305 1 88.06 42 PRO B N 1
ATOM 5336 C CA . PRO B 1 42 ? 26.031 -33.781 -12.883 1 88.06 42 PRO B CA 1
ATOM 5337 C C . PRO B 1 42 ? 25.969 -33.5 -14.383 1 88.06 42 PRO B C 1
ATOM 5339 O O . PRO B 1 42 ? 25.172 -34.125 -15.094 1 88.06 42 PRO B O 1
ATOM 5342 N N . TYR B 1 43 ? 26.703 -32.469 -14.773 1 92.31 43 TYR B N 1
ATOM 5343 C CA . TYR B 1 43 ? 26.719 -32.094 -16.188 1 92.31 43 TYR B CA 1
ATOM 5344 C C . TYR B 1 43 ? 28.141 -31.781 -16.641 1 92.31 43 TYR B C 1
ATOM 5346 O O . TYR B 1 43 ? 29.031 -31.594 -15.828 1 92.31 43 TYR B O 1
ATOM 5354 N N . ALA B 1 44 ? 28.344 -31.844 -17.922 1 93.5 44 ALA B N 1
ATOM 5355 C CA . ALA B 1 44 ? 29.578 -31.406 -18.562 1 93.5 44 ALA B CA 1
ATOM 5356 C C . ALA B 1 44 ? 29.297 -30.359 -19.641 1 93.5 44 ALA B C 1
ATOM 5358 O O . ALA B 1 44 ? 28.281 -30.438 -20.344 1 93.5 44 ALA B O 1
ATOM 5359 N N . THR B 1 45 ? 30.141 -29.375 -19.703 1 92.38 45 THR B N 1
ATOM 5360 C CA . THR B 1 45 ? 29.984 -28.344 -20.719 1 92.38 45 THR B CA 1
ATOM 5361 C C . THR B 1 45 ? 31.078 -28.469 -21.781 1 92.38 45 THR B C 1
ATOM 5363 O O . THR B 1 45 ? 32.25 -28.75 -21.453 1 92.38 45 THR B O 1
ATOM 5366 N N . ILE B 1 46 ? 30.672 -28.266 -23.031 1 91 46 ILE B N 1
ATOM 5367 C CA . ILE B 1 46 ? 31.578 -28.328 -24.156 1 91 46 ILE B CA 1
ATOM 5368 C C . ILE B 1 46 ? 31.453 -27.062 -25 1 91 46 ILE B C 1
ATOM 5370 O O . ILE B 1 46 ? 30.359 -26.734 -25.469 1 91 46 ILE B O 1
ATOM 5374 N N . PRO B 1 47 ? 32.531 -26.359 -25.156 1 88.06 47 PRO B N 1
ATOM 5375 C CA . PRO B 1 47 ? 32.438 -25.188 -26.016 1 88.06 47 PRO B CA 1
ATOM 5376 C C . PRO B 1 47 ? 32.094 -25.547 -27.469 1 88.06 47 PRO B C 1
ATOM 5378 O O . PRO B 1 47 ? 32.438 -26.641 -27.938 1 88.06 47 PRO B O 1
ATOM 5381 N N . TYR B 1 48 ? 31.344 -24.656 -28.016 1 84.12 48 TYR B N 1
ATOM 5382 C CA . TYR B 1 48 ? 30.891 -24.906 -29.391 1 84.12 48 TYR B CA 1
ATOM 5383 C C . TYR B 1 48 ? 32.094 -25.062 -30.328 1 84.12 48 TYR B C 1
ATOM 5385 O O . TYR B 1 48 ? 33 -24.25 -30.312 1 84.12 48 TYR B O 1
ATOM 5393 N N . GLN B 1 49 ? 31.969 -26.266 -30.969 1 78.94 49 GLN B N 1
ATOM 5394 C CA . GLN B 1 49 ? 32.906 -26.547 -32.062 1 78.94 49 GLN B CA 1
ATOM 5395 C C . GLN B 1 49 ? 32.188 -26.797 -33.375 1 78.94 49 GLN B C 1
ATOM 5397 O O . GLN B 1 49 ? 31.031 -27.25 -33.375 1 78.94 49 GLN B O 1
ATOM 5402 N N . ASN B 1 50 ? 32.5 -26.078 -34.375 1 83.5 50 ASN B N 1
ATOM 5403 C CA . ASN B 1 50 ? 31.875 -26.328 -35.688 1 83.5 50 ASN B CA 1
ATOM 5404 C C . ASN B 1 50 ? 31.984 -27.781 -36.094 1 83.5 50 ASN B C 1
ATOM 5406 O O . ASN B 1 50 ? 32.562 -28.094 -37.125 1 83.5 50 ASN B O 1
ATOM 5410 N N . GLU B 1 51 ? 31.609 -28.703 -35.156 1 86.94 51 GLU B N 1
ATOM 5411 C CA . GLU B 1 51 ? 31.656 -30.141 -35.406 1 86.94 51 GLU B CA 1
ATOM 5412 C C . GLU B 1 51 ? 30.266 -30.75 -35.406 1 86.94 51 GLU B C 1
ATOM 5414 O O . GLU B 1 51 ? 29.344 -30.203 -34.812 1 86.94 51 GLU B O 1
ATOM 5419 N N . PRO B 1 52 ? 30.188 -31.812 -36.25 1 90.25 52 PRO B N 1
ATOM 5420 C CA . PRO B 1 52 ? 28.891 -32.5 -36.25 1 90.25 52 PRO B CA 1
ATOM 5421 C C . PRO B 1 52 ? 28.547 -33.094 -34.875 1 90.25 52 PRO B C 1
ATOM 5423 O O . PRO B 1 52 ? 29.438 -33.375 -34.094 1 90.25 52 PRO B O 1
ATOM 5426 N N . VAL B 1 53 ? 27.312 -33.281 -34.531 1 94 53 VAL B N 1
ATOM 5427 C CA . VAL B 1 53 ? 26.797 -33.719 -33.25 1 94 53 VAL B CA 1
ATOM 5428 C C . VAL B 1 53 ? 27.391 -35.062 -32.875 1 94 53 VAL B C 1
ATOM 5430 O O . VAL B 1 53 ? 27.656 -35.344 -31.719 1 94 53 VAL B O 1
ATOM 5433 N N . GLN B 1 54 ? 27.672 -35.906 -33.906 1 93 54 GLN B N 1
ATOM 5434 C CA . GLN B 1 54 ? 28.203 -37.25 -33.656 1 93 54 GLN B CA 1
ATOM 5435 C C . GLN B 1 54 ? 29.578 -37.188 -33 1 93 54 GLN B C 1
ATOM 5437 O O . GLN B 1 54 ? 29.906 -38 -32.156 1 93 54 GLN B O 1
ATOM 5442 N N . LYS B 1 55 ? 30.312 -36.25 -33.406 1 91.94 55 LYS B N 1
ATOM 5443 C CA . LYS B 1 55 ? 31.641 -36.062 -32.844 1 91.94 55 LYS B CA 1
ATOM 5444 C C . LYS B 1 55 ? 31.578 -35.594 -31.406 1 91.94 55 LYS B C 1
ATOM 5446 O O . LYS B 1 55 ? 32.438 -35.938 -30.578 1 91.94 55 LYS B O 1
ATOM 5451 N N . ILE B 1 56 ? 30.641 -34.812 -31.156 1 93.12 56 ILE B N 1
ATOM 5452 C CA . ILE B 1 56 ? 30.453 -34.312 -29.797 1 93.12 56 ILE B CA 1
ATOM 5453 C C . ILE B 1 56 ? 30.094 -35.5 -28.875 1 93.12 56 ILE B C 1
ATOM 5455 O O . ILE B 1 56 ? 30.609 -35.594 -27.766 1 93.12 56 ILE B O 1
ATOM 5459 N N . TRP B 1 57 ? 29.188 -36.406 -29.328 1 94 57 TRP B N 1
ATOM 5460 C CA . TRP B 1 57 ? 28.797 -37.562 -28.562 1 94 57 TRP B CA 1
ATOM 5461 C C . TRP B 1 57 ? 30.016 -38.438 -28.234 1 94 57 TRP B C 1
ATOM 5463 O O . TRP B 1 57 ? 30.109 -39 -27.141 1 94 57 TRP B O 1
ATOM 5473 N N . GLU B 1 58 ? 30.953 -38.469 -29.141 1 90.38 58 GLU B N 1
ATOM 5474 C CA . GLU B 1 58 ? 32.125 -39.281 -28.969 1 90.38 58 GLU B CA 1
ATOM 5475 C C . GLU B 1 58 ? 33.062 -38.688 -27.906 1 90.38 58 GLU B C 1
ATOM 5477 O O . GLU B 1 58 ? 33.844 -39.438 -27.266 1 90.38 58 GLU B O 1
ATOM 5482 N N . SER B 1 59 ? 33 -37.469 -27.688 1 88.94 59 SER B N 1
ATOM 5483 C CA . SER B 1 59 ? 33.938 -36.781 -26.797 1 88.94 59 SER B CA 1
ATOM 5484 C C . SER B 1 59 ? 33.375 -36.75 -25.359 1 88.94 59 SER B C 1
ATOM 5486 O O . SER B 1 59 ? 34.094 -36.375 -24.438 1 88.94 59 SER B O 1
ATOM 5488 N N . VAL B 1 60 ? 32.188 -37.125 -25.094 1 87.81 60 VAL B N 1
ATOM 5489 C CA . VAL B 1 60 ? 31.531 -36.938 -23.828 1 87.81 60 VAL B CA 1
ATOM 5490 C C . VAL B 1 60 ? 32.156 -37.812 -22.75 1 87.81 60 VAL B C 1
ATOM 5492 O O . VAL B 1 60 ? 32.188 -37.438 -21.578 1 87.81 60 VAL B O 1
ATOM 5495 N N . ASP B 1 61 ? 32.688 -39 -23.078 1 82.56 61 ASP B N 1
ATOM 5496 C CA . ASP B 1 61 ? 33.219 -39.969 -22.125 1 82.56 61 ASP B CA 1
ATOM 5497 C C . ASP B 1 61 ? 34.438 -39.438 -21.406 1 82.56 61 ASP B C 1
ATOM 5499 O O . ASP B 1 61 ? 34.781 -39.875 -20.297 1 82.56 61 ASP B O 1
ATOM 5503 N N . THR B 1 62 ? 35.062 -38.406 -21.953 1 84 62 THR B N 1
ATOM 5504 C CA . THR B 1 62 ? 36.312 -37.906 -21.391 1 84 62 THR B CA 1
ATOM 5505 C C . THR B 1 62 ? 36.094 -36.625 -20.578 1 84 62 THR B C 1
ATOM 5507 O O . THR B 1 62 ? 37.031 -36.062 -20.016 1 84 62 THR B O 1
ATOM 5510 N N . LEU B 1 63 ? 34.906 -36.344 -20.453 1 84.69 63 LEU B N 1
ATOM 5511 C CA . LEU B 1 63 ? 34.656 -35.031 -19.859 1 84.69 63 LEU B CA 1
ATOM 5512 C C . LEU B 1 63 ? 34.438 -35.156 -18.359 1 84.69 63 LEU B C 1
ATOM 5514 O O . LEU B 1 63 ? 33.875 -36.156 -17.875 1 84.69 63 LEU B O 1
ATOM 5518 N N . SER B 1 64 ? 34.875 -34.156 -17.625 1 86.56 64 SER B N 1
ATOM 5519 C CA . SER B 1 64 ? 34.625 -34.062 -16.188 1 86.56 64 SER B CA 1
ATOM 5520 C C . SER B 1 64 ? 33.25 -33.469 -15.914 1 86.56 64 SER B C 1
ATOM 5522 O O . SER B 1 64 ? 32.844 -32.5 -16.547 1 86.56 64 SER B O 1
ATOM 5524 N N . LEU B 1 65 ? 32.562 -34.125 -15.008 1 86.44 65 LEU B N 1
ATOM 5525 C CA . LEU B 1 65 ? 31.203 -33.688 -14.68 1 86.44 65 LEU B CA 1
ATOM 5526 C C . LEU B 1 65 ? 31.219 -32.719 -13.5 1 86.44 65 LEU B C 1
ATOM 5528 O O . LEU B 1 65 ? 31.984 -32.906 -12.555 1 86.44 65 LEU B O 1
ATOM 5532 N N . ASN B 1 66 ? 30.516 -31.609 -13.641 1 85.81 66 ASN B N 1
ATOM 5533 C CA . ASN B 1 66 ? 30.328 -30.609 -12.602 1 85.81 66 ASN B CA 1
ATOM 5534 C C . ASN B 1 66 ? 28.875 -30.531 -12.156 1 85.81 66 ASN B C 1
ATOM 5536 O O . ASN B 1 66 ? 28 -31.172 -12.742 1 85.81 66 ASN B O 1
ATOM 5540 N N . THR B 1 67 ? 28.688 -29.891 -10.953 1 82.19 67 THR B N 1
ATOM 5541 C CA . THR B 1 67 ? 27.328 -29.672 -10.477 1 82.19 67 THR B CA 1
ATOM 5542 C C . THR B 1 67 ? 27.109 -28.203 -10.148 1 82.19 67 THR B C 1
ATOM 5544 O O . THR B 1 67 ? 28.062 -27.422 -10.047 1 82.19 67 THR B O 1
ATOM 5547 N N . GLY B 1 68 ? 25.875 -27.844 -10.195 1 80.75 68 GLY B N 1
ATOM 5548 C CA . GLY B 1 68 ? 25.547 -26.484 -9.812 1 80.75 68 GLY B CA 1
ATOM 5549 C C . GLY B 1 68 ? 25.203 -25.594 -10.992 1 80.75 68 GLY B C 1
ATOM 5550 O O . GLY B 1 68 ? 24.641 -26.062 -11.977 1 80.75 68 GLY B O 1
ATOM 5551 N N . ILE B 1 69 ? 25.562 -24.328 -10.844 1 86.81 69 ILE B N 1
ATOM 5552 C CA . ILE B 1 69 ? 25.172 -23.312 -11.828 1 86.81 69 ILE B CA 1
ATOM 5553 C C . ILE B 1 69 ? 26.219 -23.219 -12.922 1 86.81 69 ILE B C 1
ATOM 5555 O O . ILE B 1 69 ? 27.422 -23.25 -12.641 1 86.81 69 ILE B O 1
ATOM 5559 N N . ILE B 1 70 ? 25.781 -23.156 -14.109 1 89.06 70 ILE B N 1
ATOM 5560 C CA . ILE B 1 70 ? 26.641 -22.875 -15.25 1 89.06 70 ILE B CA 1
ATOM 5561 C C . ILE B 1 70 ? 26.625 -21.391 -15.562 1 89.06 70 ILE B C 1
ATOM 5563 O O . ILE B 1 70 ? 25.609 -20.844 -16.016 1 89.06 70 ILE B O 1
ATOM 5567 N N . ASN B 1 71 ? 27.656 -20.75 -15.289 1 89.06 71 ASN B N 1
ATOM 5568 C CA . ASN B 1 71 ? 27.781 -19.328 -15.578 1 89.06 71 ASN B CA 1
ATOM 5569 C C . ASN B 1 71 ? 28.969 -19.047 -16.516 1 89.06 71 ASN B C 1
ATOM 5571 O O . ASN B 1 71 ? 30.125 -19.078 -16.094 1 89.06 71 ASN B O 1
ATOM 5575 N N . LYS B 1 72 ? 28.672 -18.734 -17.719 1 88.38 72 LYS B N 1
ATOM 5576 C CA . LYS B 1 72 ? 29.719 -18.469 -18.703 1 88.38 72 LYS B CA 1
ATOM 5577 C C . LYS B 1 72 ? 29.734 -17 -19.094 1 88.38 72 LYS B C 1
ATOM 5579 O O . LYS B 1 72 ? 30.406 -16.625 -20.062 1 88.38 72 LYS B O 1
ATOM 5584 N N . GLY B 1 73 ? 28.969 -16.203 -18.391 1 88.69 73 GLY B N 1
ATOM 5585 C CA . GLY B 1 73 ? 28.922 -14.781 -18.719 1 88.69 73 GLY B CA 1
ATOM 5586 C C . GLY B 1 73 ? 28.406 -14.516 -20.125 1 88.69 73 GLY B C 1
ATOM 5587 O O . GLY B 1 73 ? 27.516 -15.211 -20.609 1 88.69 73 GLY B O 1
ATOM 5588 N N . ILE B 1 74 ? 28.859 -13.453 -20.703 1 88.31 74 ILE B N 1
ATOM 5589 C CA . ILE B 1 74 ? 28.484 -13.117 -22.062 1 88.31 74 ILE B CA 1
ATOM 5590 C C . ILE B 1 74 ? 29.328 -13.93 -23.047 1 88.31 74 ILE B C 1
ATOM 5592 O O . ILE B 1 74 ? 30.547 -13.734 -23.141 1 88.31 74 ILE B O 1
ATOM 5596 N N . SER B 1 75 ? 28.594 -14.844 -23.688 1 86.44 75 SER B N 1
ATOM 5597 C CA . SER B 1 75 ? 29.312 -15.773 -24.562 1 86.44 75 SER B CA 1
ATOM 5598 C C . SER B 1 75 ? 29.062 -15.445 -26.031 1 86.44 75 SER B C 1
ATOM 5600 O O . SER B 1 75 ? 27.953 -15.07 -26.422 1 86.44 75 SER B O 1
ATOM 5602 N N . LYS B 1 76 ? 30.047 -15.68 -26.844 1 88.19 76 LYS B N 1
ATOM 5603 C CA . LYS B 1 76 ? 29.969 -15.398 -28.281 1 88.19 76 LYS B CA 1
ATOM 5604 C C . LYS B 1 76 ? 29.359 -16.578 -29.047 1 88.19 76 LYS B C 1
ATOM 5606 O O . LYS B 1 76 ? 28.797 -16.391 -30.125 1 88.19 76 LYS B O 1
ATOM 5611 N N . SER B 1 77 ? 29.531 -17.703 -28.484 1 91.69 77 SER B N 1
ATOM 5612 C CA . SER B 1 77 ? 29.109 -18.906 -29.188 1 91.69 77 SER B CA 1
ATOM 5613 C C . SER B 1 77 ? 28.188 -19.75 -28.328 1 91.69 77 SER B C 1
ATOM 5615 O O . SER B 1 77 ? 28.156 -19.609 -27.094 1 91.69 77 SER B O 1
ATOM 5617 N N . PRO B 1 78 ? 27.406 -20.594 -29.031 1 94.19 78 PRO B N 1
ATOM 5618 C CA . PRO B 1 78 ? 26.578 -21.531 -28.266 1 94.19 78 PRO B CA 1
ATOM 5619 C C . PRO B 1 78 ? 27.406 -22.531 -27.469 1 94.19 78 PRO B C 1
ATOM 5621 O O . PRO B 1 78 ? 28.625 -22.594 -27.641 1 94.19 78 PRO B O 1
ATOM 5624 N N . TRP B 1 79 ? 26.797 -23.25 -26.594 1 94.56 79 TRP B N 1
ATOM 5625 C CA . TRP B 1 79 ? 27.453 -24.234 -25.75 1 94.56 79 TRP B CA 1
ATOM 5626 C C . TRP B 1 79 ? 26.734 -25.578 -25.812 1 94.56 79 TRP B C 1
ATOM 5628 O O . TRP B 1 79 ? 25.516 -25.625 -26.031 1 94.56 79 TRP B O 1
ATOM 5638 N N . TRP B 1 80 ? 27.547 -26.609 -25.672 1 94.62 80 TRP B N 1
ATOM 5639 C CA . TRP B 1 80 ? 27 -27.938 -25.5 1 94.62 80 TRP B CA 1
ATOM 5640 C C . TRP B 1 80 ? 26.984 -28.344 -24.031 1 94.62 80 TRP B C 1
ATOM 5642 O O . TRP B 1 80 ? 27.938 -28.062 -23.297 1 94.62 80 TRP B O 1
ATOM 5652 N N . ILE B 1 81 ? 25.953 -28.938 -23.625 1 94.75 81 ILE B N 1
ATOM 5653 C CA . ILE B 1 81 ? 25.844 -29.438 -22.266 1 94.75 81 ILE B CA 1
ATOM 5654 C C . ILE B 1 81 ? 25.469 -30.906 -22.281 1 94.75 81 ILE B C 1
ATOM 5656 O O . ILE B 1 81 ? 24.5 -31.297 -22.953 1 94.75 81 ILE B O 1
ATOM 5660 N N . TYR B 1 82 ? 26.219 -31.688 -21.609 1 95.19 82 TYR B N 1
ATOM 5661 C CA . TYR B 1 82 ? 25.969 -33.125 -21.516 1 95.19 82 TYR B CA 1
ATOM 5662 C C . TYR B 1 82 ? 25.484 -33.5 -20.125 1 95.19 82 TYR B C 1
ATOM 5664 O O . TYR B 1 82 ? 26.047 -33.062 -19.125 1 95.19 82 TYR B O 1
ATOM 5672 N N . LEU B 1 83 ? 24.406 -34.312 -20.125 1 93.62 83 LEU B N 1
ATOM 5673 C CA . LEU B 1 83 ? 23.828 -34.812 -18.891 1 93.62 83 LEU B CA 1
ATOM 5674 C C . LEU B 1 83 ? 23.531 -36.281 -18.984 1 93.62 83 LEU B C 1
ATOM 5676 O O . LEU B 1 83 ? 23.234 -36.812 -20.062 1 93.62 83 LEU B O 1
ATOM 5680 N N . LYS B 1 84 ? 23.641 -36.906 -17.859 1 92.06 84 LYS B N 1
ATOM 5681 C CA . LYS B 1 84 ? 23.234 -38.312 -17.734 1 92.06 84 LYS B CA 1
ATOM 5682 C C . LYS B 1 84 ? 22.281 -38.5 -16.562 1 92.06 84 LYS B C 1
ATOM 5684 O O . LYS B 1 84 ? 22.516 -37.969 -15.477 1 92.06 84 LYS B O 1
ATOM 5689 N N . PHE B 1 85 ? 21.203 -39.188 -16.891 1 93.31 85 PHE B N 1
ATOM 5690 C CA . PHE B 1 85 ? 20.203 -39.375 -15.844 1 93.31 85 PHE B CA 1
ATOM 5691 C C . PHE B 1 85 ? 19.672 -40.781 -15.859 1 93.31 85 PHE B C 1
ATOM 5693 O O . PHE B 1 85 ? 19.438 -41.344 -16.922 1 93.31 85 PHE B O 1
ATOM 5700 N N . ASN B 1 86 ? 19.594 -41.312 -14.633 1 92.38 86 ASN B N 1
ATOM 5701 C CA . ASN B 1 86 ? 19.062 -42.656 -14.461 1 92.38 86 ASN B CA 1
ATOM 5702 C C . ASN B 1 86 ? 17.812 -42.656 -13.586 1 92.38 86 ASN B C 1
ATOM 5704 O O . ASN B 1 86 ? 17.797 -42.031 -12.516 1 92.38 86 ASN B O 1
ATOM 5708 N N . ASN B 1 87 ? 16.75 -43.281 -14.148 1 93 87 ASN B N 1
ATOM 5709 C CA . ASN B 1 87 ? 15.562 -43.531 -13.32 1 93 87 ASN B CA 1
ATOM 5710 C C . ASN B 1 87 ? 15.781 -44.688 -12.344 1 93 87 ASN B C 1
ATOM 5712 O O . ASN B 1 87 ? 15.602 -45.844 -12.695 1 93 87 ASN B O 1
ATOM 5716 N N . GLU B 1 88 ? 16.031 -44.406 -11.156 1 88.81 88 GLU B N 1
ATOM 5717 C CA . GLU B 1 88 ? 16.359 -45.438 -10.148 1 88.81 88 GLU B CA 1
ATOM 5718 C C . GLU B 1 88 ? 15.094 -46.062 -9.578 1 88.81 88 GLU B C 1
ATOM 5720 O O . GLU B 1 88 ? 15.172 -47.031 -8.836 1 88.81 88 GLU B O 1
ATOM 5725 N N . LYS B 1 89 ? 13.992 -45.594 -9.938 1 89.44 89 LYS B N 1
ATOM 5726 C CA . LYS B 1 89 ? 12.742 -46.094 -9.391 1 89.44 89 LYS B CA 1
ATOM 5727 C C . LYS B 1 89 ? 12.305 -47.375 -10.117 1 89.44 89 LYS B C 1
ATOM 5729 O O . LYS B 1 89 ? 12.641 -47.594 -11.281 1 89.44 89 LYS B O 1
ATOM 5734 N N . PRO B 1 90 ? 11.547 -48.25 -9.461 1 90.81 90 PRO B N 1
ATOM 5735 C CA . PRO B 1 90 ? 11.133 -49.531 -10.031 1 90.81 90 PRO B CA 1
ATOM 5736 C C . PRO B 1 90 ? 9.945 -49.375 -10.984 1 90.81 90 PRO B C 1
ATOM 5738 O O . PRO B 1 90 ? 9.445 -50.375 -11.492 1 90.81 90 PRO B O 1
ATOM 5741 N N . PHE B 1 91 ? 9.461 -48.25 -11.227 1 87.75 91 PHE B N 1
ATOM 5742 C CA . PHE B 1 91 ? 8.328 -48.031 -12.125 1 87.75 91 PHE B CA 1
ATOM 5743 C C . PHE B 1 91 ? 8.617 -46.875 -13.102 1 87.75 91 PHE B C 1
ATOM 5745 O O . PHE B 1 91 ? 9.539 -46.094 -12.883 1 87.75 91 PHE B O 1
ATOM 5752 N N . ALA B 1 92 ? 7.871 -46.906 -14.211 1 89.81 92 ALA B N 1
ATOM 5753 C CA . ALA B 1 92 ? 7.988 -45.812 -15.203 1 89.81 92 ALA B CA 1
ATOM 5754 C C . ALA B 1 92 ? 7.5 -44.5 -14.641 1 89.81 92 ALA B C 1
ATOM 5756 O O . ALA B 1 92 ? 6.527 -44.438 -13.891 1 89.81 92 ALA B O 1
ATOM 5757 N N . GLU B 1 93 ? 8.297 -43.5 -14.906 1 88.06 93 GLU B N 1
ATOM 5758 C CA . GLU B 1 93 ? 7.938 -42.156 -14.445 1 88.06 93 GLU B CA 1
ATOM 5759 C C . GLU B 1 93 ? 8.367 -41.094 -15.445 1 88.06 93 GLU B C 1
ATOM 5761 O O . GLU B 1 93 ? 9.32 -41.281 -16.203 1 88.06 93 GLU B O 1
ATOM 5766 N N . THR B 1 94 ? 7.543 -40.094 -15.461 1 89.88 94 THR B N 1
ATOM 5767 C CA . THR B 1 94 ? 7.918 -38.938 -16.297 1 89.88 94 THR B CA 1
ATOM 5768 C C . THR B 1 94 ? 8.695 -37.906 -15.477 1 89.88 94 THR B C 1
ATOM 5770 O O . THR B 1 94 ? 8.25 -37.5 -14.406 1 89.88 94 THR B O 1
ATOM 5773 N N . TYR B 1 95 ? 9.852 -37.625 -15.93 1 93.06 95 TYR B N 1
ATOM 5774 C CA . TYR B 1 95 ? 10.664 -36.562 -15.352 1 93.06 95 TYR B CA 1
ATOM 5775 C C . TYR B 1 95 ? 10.656 -35.312 -16.234 1 93.06 95 TYR B C 1
ATOM 5777 O O . TYR B 1 95 ? 10.203 -35.375 -17.375 1 93.06 95 TYR B O 1
ATOM 5785 N N . TYR B 1 96 ? 11.047 -34.25 -15.656 1 94.12 96 TYR B N 1
ATOM 5786 C CA . TYR B 1 96 ? 11.078 -33 -16.391 1 94.12 96 TYR B CA 1
ATOM 5787 C C . TYR B 1 96 ? 12.445 -32.344 -16.266 1 94.12 96 TYR B C 1
ATOM 5789 O O . TYR B 1 96 ? 12.922 -32.062 -15.164 1 94.12 96 TYR B O 1
ATOM 5797 N N . LEU B 1 97 ? 13.062 -32.125 -17.375 1 95.06 97 LEU B N 1
ATOM 5798 C CA . LEU B 1 97 ? 14.352 -31.438 -17.438 1 95.06 97 LEU B CA 1
ATOM 5799 C C . LEU B 1 97 ? 14.164 -29.938 -17.641 1 95.06 97 LEU B C 1
ATOM 5801 O O . LEU B 1 97 ? 13.398 -29.516 -18.516 1 95.06 97 LEU B O 1
ATOM 5805 N N . THR B 1 98 ? 14.773 -29.203 -16.812 1 92.75 98 THR B N 1
ATOM 5806 C CA . THR B 1 98 ? 14.758 -27.75 -16.938 1 92.75 98 THR B CA 1
ATOM 5807 C C . THR B 1 98 ? 16.156 -27.172 -16.828 1 92.75 98 THR B C 1
ATOM 5809 O O . THR B 1 98 ? 17.016 -27.75 -16.156 1 92.75 98 THR B O 1
ATOM 5812 N N . VAL B 1 99 ? 16.406 -26.062 -17.516 1 91.38 99 VAL B N 1
ATOM 5813 C CA . VAL B 1 99 ? 17.688 -25.375 -17.406 1 91.38 99 VAL B CA 1
ATOM 5814 C C . VAL B 1 99 ? 17.516 -24.062 -16.656 1 91.38 99 VAL B C 1
ATOM 5816 O O . VAL B 1 99 ? 18.469 -23.281 -16.516 1 91.38 99 VAL B O 1
ATOM 5819 N N . ARG B 1 100 ? 16.391 -23.781 -16.203 1 89.06 100 ARG B N 1
ATOM 5820 C CA . ARG B 1 100 ? 16.031 -22.656 -15.336 1 89.06 100 ARG B CA 1
ATOM 5821 C C . ARG B 1 100 ? 16.406 -21.328 -15.977 1 89.06 100 ARG B C 1
ATOM 5823 O O . ARG B 1 100 ? 17.062 -20.5 -15.352 1 89.06 100 ARG B O 1
ATOM 5830 N N . ASN B 1 101 ? 16.094 -21.125 -17.172 1 91.69 101 ASN B N 1
ATOM 5831 C CA . ASN B 1 101 ? 16.266 -19.891 -17.938 1 91.69 101 ASN B CA 1
ATOM 5832 C C . ASN B 1 101 ? 15.203 -19.734 -19.016 1 91.69 101 ASN B C 1
ATOM 5834 O O . ASN B 1 101 ? 15.219 -20.453 -20.016 1 91.69 101 ASN B O 1
ATOM 5838 N N . PRO B 1 102 ? 14.383 -18.812 -18.859 1 93.62 102 PRO B N 1
ATOM 5839 C CA . PRO B 1 102 ? 13.297 -18.672 -19.828 1 93.62 102 PRO B CA 1
ATOM 5840 C C . PRO B 1 102 ? 13.742 -18 -21.109 1 93.62 102 PRO B C 1
ATOM 5842 O O . PRO B 1 102 ? 12.992 -17.969 -22.094 1 93.62 102 PRO B O 1
ATOM 5845 N N . HIS B 1 103 ? 14.977 -17.5 -21.156 1 93.25 103 HIS B N 1
ATOM 5846 C CA . HIS B 1 103 ? 15.383 -16.688 -22.297 1 93.25 103 HIS B CA 1
ATOM 5847 C C . HIS B 1 103 ? 16.547 -17.328 -23.047 1 93.25 103 HIS B C 1
ATOM 5849 O O . HIS B 1 103 ? 17.625 -16.75 -23.125 1 93.25 103 HIS B O 1
ATOM 5855 N N . ILE B 1 104 ? 16.359 -18.5 -23.516 1 95.5 104 ILE B N 1
ATOM 5856 C CA . ILE B 1 104 ? 17.297 -19.156 -24.422 1 95.5 104 ILE B CA 1
ATOM 5857 C C . ILE B 1 104 ? 16.812 -19.016 -25.859 1 95.5 104 ILE B C 1
ATOM 5859 O O . ILE B 1 104 ? 15.641 -19.266 -26.156 1 95.5 104 ILE B O 1
ATOM 5863 N N . ASN B 1 105 ? 17.719 -18.594 -26.719 1 94.38 105 ASN B N 1
ATOM 5864 C CA . ASN B 1 105 ? 17.344 -18.391 -28.125 1 94.38 105 ASN B CA 1
ATOM 5865 C C . ASN B 1 105 ? 16.875 -19.688 -28.766 1 94.38 105 ASN B C 1
ATOM 5867 O O . ASN B 1 105 ? 15.773 -19.766 -29.312 1 94.38 105 ASN B O 1
ATOM 5871 N N . THR B 1 106 ? 17.719 -20.641 -28.719 1 95.5 106 THR B N 1
ATOM 5872 C CA . THR B 1 106 ? 17.406 -21.953 -29.266 1 95.5 106 THR B CA 1
ATOM 5873 C C . THR B 1 106 ? 18.016 -23.047 -28.391 1 95.5 106 THR B C 1
ATOM 5875 O O . THR B 1 106 ? 19.188 -22.984 -28.031 1 95.5 106 THR B O 1
ATOM 5878 N N . LEU B 1 107 ? 17.219 -23.953 -28 1 97.38 107 LEU B N 1
ATOM 5879 C CA . LEU B 1 107 ? 17.609 -25.125 -27.234 1 97.38 107 LEU B CA 1
ATOM 5880 C C . LEU B 1 107 ? 17.266 -26.406 -27.984 1 97.38 107 LEU B C 1
ATOM 5882 O O . LEU B 1 107 ? 16.094 -26.703 -28.234 1 97.38 107 LEU B O 1
ATOM 5886 N N . GLU B 1 108 ? 18.281 -27.109 -28.422 1 97.25 108 GLU B N 1
ATOM 5887 C CA . GLU B 1 108 ? 18.078 -28.422 -29.047 1 97.25 108 GLU B CA 1
ATOM 5888 C C . GLU B 1 108 ? 18.438 -29.547 -28.094 1 97.25 108 GLU B C 1
ATOM 5890 O O . GLU B 1 108 ? 19.438 -29.469 -27.375 1 97.25 108 GLU B O 1
ATOM 5895 N N . VAL B 1 109 ? 17.625 -30.562 -28.062 1 97.75 109 VAL B N 1
ATOM 5896 C CA . VAL B 1 109 ? 17.828 -31.656 -27.125 1 97.75 109 VAL B CA 1
ATOM 5897 C C . VAL B 1 109 ? 18.016 -32.969 -27.891 1 97.75 109 VAL B C 1
ATOM 5899 O O . VAL B 1 109 ? 17.141 -33.375 -28.656 1 97.75 109 VAL B O 1
ATOM 5902 N N . TYR B 1 110 ? 19.188 -33.594 -27.672 1 97 110 TYR B N 1
ATOM 5903 C CA . TYR B 1 110 ? 19.531 -34.875 -28.281 1 97 110 TYR B CA 1
ATOM 5904 C C . TYR B 1 110 ? 19.594 -35.969 -27.234 1 97 110 TYR B C 1
ATOM 5906 O O . TYR B 1 110 ? 20.047 -35.75 -26.109 1 97 110 TYR B O 1
ATOM 5914 N N . PHE B 1 111 ? 19.156 -37.219 -27.688 1 96.56 111 PHE B N 1
ATOM 5915 C CA . PHE B 1 111 ? 19.156 -38.312 -26.734 1 96.56 111 PHE B CA 1
ATOM 5916 C C . PHE B 1 111 ? 20.016 -39.469 -27.234 1 96.56 111 PHE B C 1
ATOM 5918 O O . PHE B 1 111 ? 20.016 -39.781 -28.438 1 96.56 111 PHE B O 1
ATOM 5925 N N . ASN B 1 112 ? 20.734 -40.062 -26.422 1 95.38 112 ASN B N 1
ATOM 5926 C CA . ASN B 1 112 ? 21.375 -41.375 -26.562 1 95.38 112 ASN B CA 1
ATOM 5927 C C . ASN B 1 112 ? 22.141 -41.469 -27.859 1 95.38 112 ASN B C 1
ATOM 5929 O O . ASN B 1 112 ? 22 -42.469 -28.609 1 95.38 112 ASN B O 1
ATOM 5933 N N . GLY B 1 113 ? 22.781 -40.5 -28.203 1 93.38 113 GLY B N 1
ATOM 5934 C CA . GLY B 1 113 ? 23.688 -40.562 -29.344 1 93.38 113 GLY B CA 1
ATOM 5935 C C . GLY B 1 113 ? 23.016 -40.219 -30.656 1 93.38 113 GLY B C 1
ATOM 5936 O O . GLY B 1 113 ? 23.641 -40.281 -31.719 1 93.38 113 GLY B O 1
ATOM 5937 N N . ASP B 1 114 ? 21.844 -39.75 -30.656 1 94.5 114 ASP B N 1
ATOM 5938 C CA . ASP B 1 114 ? 21.125 -39.375 -31.859 1 94.5 114 ASP B CA 1
ATOM 5939 C C . ASP B 1 114 ? 21.719 -38.125 -32.5 1 94.5 114 ASP B C 1
ATOM 5941 O O . ASP B 1 114 ? 22.266 -37.281 -31.812 1 94.5 114 ASP B O 1
ATOM 5945 N N . SER B 1 115 ? 21.578 -38.094 -33.844 1 94.31 115 SER B N 1
ATOM 5946 C CA . SER B 1 115 ? 22.094 -36.938 -34.562 1 94.31 115 SER B CA 1
ATOM 5947 C C . SER B 1 115 ? 21 -35.906 -34.844 1 94.31 115 SER B C 1
ATOM 5949 O O . SER B 1 115 ? 21.297 -34.75 -35.188 1 94.31 115 SER B O 1
ATOM 5951 N N . ILE B 1 116 ? 19.766 -36.312 -34.656 1 95.5 116 ILE B N 1
ATOM 5952 C CA . ILE B 1 116 ? 18.641 -35.406 -34.844 1 95.5 116 ILE B CA 1
ATOM 5953 C C . ILE B 1 116 ? 18.016 -35.031 -33.5 1 95.5 116 ILE B C 1
ATOM 5955 O O . ILE B 1 116 ? 17.75 -35.938 -32.688 1 95.5 116 ILE B O 1
ATOM 5959 N N . PRO B 1 117 ? 17.844 -33.781 -33.281 1 96.75 117 PRO B N 1
ATOM 5960 C CA . PRO B 1 117 ? 17.234 -33.406 -32 1 96.75 117 PRO B CA 1
ATOM 5961 C C . PRO B 1 117 ? 15.773 -33.812 -31.906 1 96.75 117 PRO B C 1
ATOM 5963 O O . PRO B 1 117 ? 15.023 -33.719 -32.875 1 96.75 117 PRO B O 1
ATOM 5966 N N . GLU B 1 118 ? 15.422 -34.25 -30.766 1 95.62 118 GLU B N 1
ATOM 5967 C CA . GLU B 1 118 ? 14.031 -34.594 -30.516 1 95.62 118 GLU B CA 1
ATOM 5968 C C . GLU B 1 118 ? 13.18 -33.375 -30.203 1 95.62 118 GLU B C 1
ATOM 5970 O O . GLU B 1 118 ? 12 -33.344 -30.547 1 95.62 118 GLU B O 1
ATOM 5975 N N . PHE B 1 119 ? 13.789 -32.438 -29.484 1 96.25 119 PHE B N 1
ATOM 5976 C CA . PHE B 1 119 ? 13.094 -31.203 -29.141 1 96.25 119 PHE B CA 1
ATOM 5977 C C . PHE B 1 119 ? 13.875 -29.984 -29.609 1 96.25 119 PHE B C 1
ATOM 5979 O O . PHE B 1 119 ? 15.109 -29.969 -29.531 1 96.25 119 PHE B O 1
ATOM 5986 N N . VAL B 1 120 ? 13.219 -29.016 -30.125 1 96.38 120 VAL B N 1
ATOM 5987 C CA . VAL B 1 120 ? 13.75 -27.703 -30.453 1 96.38 120 VAL B CA 1
ATOM 5988 C C . VAL B 1 120 ? 12.883 -26.625 -29.797 1 96.38 120 VAL B C 1
ATOM 5990 O O . VAL B 1 120 ? 11.711 -26.453 -30.156 1 96.38 120 VAL B O 1
ATOM 5993 N N . LEU B 1 121 ? 13.477 -26 -28.797 1 95.81 121 LEU B N 1
ATOM 5994 C CA . LEU B 1 121 ? 12.781 -24.984 -28.031 1 95.81 121 LEU B CA 1
ATOM 5995 C C . LEU B 1 121 ? 13.547 -23.656 -28.047 1 95.81 121 LEU B C 1
ATOM 5997 O O . LEU B 1 121 ? 14.664 -23.594 -28.562 1 95.81 121 LEU B O 1
ATOM 6001 N N . GLY B 1 122 ? 12.875 -22.625 -27.516 1 95.19 122 GLY B N 1
ATOM 6002 C CA . GLY B 1 122 ? 13.531 -21.328 -27.422 1 95.19 122 GLY B CA 1
ATOM 6003 C C . GLY B 1 122 ? 12.57 -20.156 -27.531 1 95.19 122 GLY B C 1
ATOM 6004 O O . GLY B 1 122 ? 11.391 -20.344 -27.844 1 95.19 122 GLY B O 1
ATOM 6005 N N . ASP B 1 123 ? 13.102 -19.016 -27.25 1 93 123 ASP B N 1
ATOM 6006 C CA . ASP B 1 123 ? 12.234 -17.828 -27.281 1 93 123 ASP B CA 1
ATOM 6007 C C . ASP B 1 123 ? 12.219 -17.203 -28.672 1 93 123 ASP B C 1
ATOM 6009 O O . ASP B 1 123 ? 11.586 -16.156 -28.875 1 93 123 ASP B O 1
ATOM 6013 N N . ARG B 1 124 ? 12.93 -17.891 -29.672 1 93.06 124 ARG B N 1
ATOM 6014 C CA . ARG B 1 124 ? 12.844 -17.469 -31.062 1 93.06 124 ARG B CA 1
ATOM 6015 C C . ARG B 1 124 ? 11.68 -18.156 -31.766 1 93.06 124 ARG B C 1
ATOM 6017 O O . ARG B 1 124 ? 11.406 -17.891 -32.938 1 93.06 124 ARG B O 1
ATOM 6024 N N . PHE B 1 125 ? 11.031 -19.016 -31.062 1 94.5 125 PHE B N 1
ATOM 6025 C CA . PHE B 1 125 ? 9.844 -19.703 -31.547 1 94.5 125 PHE B CA 1
ATOM 6026 C C . PHE B 1 125 ? 8.609 -19.266 -30.75 1 94.5 125 PHE B C 1
ATOM 6028 O O . PHE B 1 125 ? 8.719 -18.891 -29.578 1 94.5 125 PHE B O 1
ATOM 6035 N N . PRO B 1 126 ? 7.469 -19.266 -31.406 1 94.38 126 PRO B N 1
ATOM 6036 C CA . PRO B 1 126 ? 6.254 -18.906 -30.672 1 94.38 126 PRO B CA 1
ATOM 6037 C C . PRO B 1 126 ? 6.066 -19.766 -29.422 1 94.38 126 PRO B C 1
ATOM 6039 O O . PRO B 1 126 ? 6.434 -20.938 -29.406 1 94.38 126 PRO B O 1
ATOM 6042 N N . PHE B 1 127 ? 5.492 -19.188 -28.422 1 93.38 127 PHE B N 1
ATOM 6043 C CA . PHE B 1 127 ? 5.398 -19.828 -27.125 1 93.38 127 PHE B CA 1
ATOM 6044 C C . PHE B 1 127 ? 4.594 -21.109 -27.203 1 93.38 127 PHE B C 1
ATOM 6046 O O . PHE B 1 127 ? 4.883 -22.078 -26.5 1 93.38 127 PHE B O 1
ATOM 6053 N N . GLN B 1 128 ? 3.611 -21.203 -28.047 1 90 128 GLN B N 1
ATOM 6054 C CA . GLN B 1 128 ? 2.666 -22.312 -28.125 1 90 128 GLN B CA 1
ATOM 6055 C C . GLN B 1 128 ? 3.344 -23.578 -28.641 1 90 128 GLN B C 1
ATOM 6057 O O . GLN B 1 128 ? 2.803 -24.672 -28.5 1 90 128 GLN B O 1
ATOM 6062 N N . GLU B 1 129 ? 4.578 -23.453 -29.188 1 91.5 129 GLU B N 1
ATOM 6063 C CA . GLU B 1 129 ? 5.289 -24.609 -29.734 1 91.5 129 GLU B CA 1
ATOM 6064 C C . GLU B 1 129 ? 6 -25.391 -28.641 1 91.5 129 GLU B C 1
ATOM 6066 O O . GLU B 1 129 ? 6.504 -26.5 -28.891 1 91.5 129 GLU B O 1
ATOM 6071 N N . ARG B 1 130 ? 5.988 -24.875 -27.453 1 92.38 130 ARG B N 1
ATOM 6072 C CA . ARG B 1 130 ? 6.621 -25.562 -26.328 1 92.38 130 ARG B CA 1
ATOM 6073 C C . ARG B 1 130 ? 5.852 -26.828 -25.969 1 92.38 130 ARG B C 1
ATOM 6075 O O . ARG B 1 130 ? 4.617 -26.828 -25.969 1 92.38 130 ARG B O 1
ATOM 6082 N N . PRO B 1 131 ? 6.602 -27.812 -25.672 1 90.81 131 PRO B N 1
ATOM 6083 C CA . PRO B 1 131 ? 5.906 -29.047 -25.281 1 90.81 131 PRO B CA 1
ATOM 6084 C C . PRO B 1 131 ? 5.145 -28.875 -23.969 1 90.81 131 PRO B C 1
ATOM 6086 O O . PRO B 1 131 ? 4.09 -29.5 -23.781 1 90.81 131 PRO B O 1
ATOM 6089 N N . ILE B 1 132 ? 5.711 -28.109 -23.062 1 91.81 132 ILE B N 1
ATOM 6090 C CA . ILE B 1 132 ? 5.078 -27.797 -21.781 1 91.81 132 ILE B CA 1
ATOM 6091 C C . ILE B 1 132 ? 4.914 -26.281 -21.656 1 91.81 132 ILE B C 1
ATOM 6093 O O . ILE B 1 132 ? 5.875 -25.531 -21.844 1 91.81 132 ILE B O 1
ATOM 6097 N N . ALA B 1 133 ? 3.666 -25.891 -21.453 1 91.38 133 ALA B N 1
ATOM 6098 C CA . ALA B 1 133 ? 3.41 -24.453 -21.312 1 91.38 133 ALA B CA 1
ATOM 6099 C C . ALA B 1 133 ? 3.951 -23.922 -19.984 1 91.38 133 ALA B C 1
ATOM 6101 O O . ALA B 1 133 ? 3.236 -23.906 -18.984 1 91.38 133 ALA B O 1
ATOM 6102 N N . ASN B 1 134 ? 5.152 -23.562 -20.016 1 93.06 134 ASN B N 1
ATOM 6103 C CA . ASN B 1 134 ? 5.871 -23.031 -18.859 1 93.06 134 ASN B CA 1
ATOM 6104 C C . ASN B 1 134 ? 6.82 -21.906 -19.25 1 93.06 134 ASN B C 1
ATOM 6106 O O . ASN B 1 134 ? 7.293 -21.859 -20.391 1 93.06 134 ASN B O 1
ATOM 6110 N N . ARG B 1 135 ? 6.965 -21.078 -18.359 1 92.56 135 ARG B N 1
ATOM 6111 C CA . ARG B 1 135 ? 7.855 -19.953 -18.641 1 92.56 135 ARG B CA 1
ATOM 6112 C C . ARG B 1 135 ? 9.258 -20.438 -18.984 1 92.56 135 ARG B C 1
ATOM 6114 O O . ARG B 1 135 ? 9.93 -19.859 -19.828 1 92.56 135 ARG B O 1
ATOM 6121 N N . ASP B 1 136 ? 9.711 -21.453 -18.266 1 93.12 136 ASP B N 1
ATOM 6122 C CA . ASP B 1 136 ? 11.008 -22.062 -18.562 1 93.12 136 ASP B CA 1
ATOM 6123 C C . ASP B 1 136 ? 10.875 -23.078 -19.703 1 93.12 136 ASP B C 1
ATOM 6125 O O . ASP B 1 136 ? 9.766 -23.469 -20.062 1 93.12 136 ASP B O 1
ATOM 6129 N N . LEU B 1 137 ? 11.977 -23.312 -20.297 1 95.81 137 LEU B N 1
ATOM 6130 C CA . LEU B 1 137 ? 12.016 -24.375 -21.297 1 95.81 137 LEU B CA 1
ATOM 6131 C C . LEU B 1 137 ? 12.094 -25.75 -20.656 1 95.81 137 LEU B C 1
ATOM 6133 O O . LEU B 1 137 ? 13.141 -26.125 -20.125 1 95.81 137 LEU B O 1
ATOM 6137 N N . ILE B 1 138 ? 10.961 -26.469 -20.719 1 95.94 138 ILE B N 1
ATOM 6138 C CA . ILE B 1 138 ? 10.852 -27.75 -20.031 1 95.94 138 ILE B CA 1
ATOM 6139 C C . ILE B 1 138 ? 10.828 -28.891 -21.062 1 95.94 138 ILE B C 1
ATOM 6141 O O . ILE B 1 138 ? 10.102 -28.812 -22.047 1 95.94 138 ILE B O 1
ATOM 6145 N N . VAL B 1 139 ? 11.648 -29.859 -20.812 1 95.5 139 VAL B N 1
ATOM 6146 C CA . VAL B 1 139 ? 11.672 -31.062 -21.656 1 95.5 139 VAL B CA 1
ATOM 6147 C C . VAL B 1 139 ? 11.148 -32.25 -20.875 1 95.5 139 VAL B C 1
ATOM 6149 O O . VAL B 1 139 ? 11.773 -32.688 -19.906 1 95.5 139 VAL B O 1
ATOM 6152 N N . PRO B 1 140 ? 9.984 -32.781 -21.297 1 94.19 140 PRO B N 1
ATOM 6153 C CA . PRO B 1 140 ? 9.477 -34 -20.625 1 94.19 140 PRO B CA 1
ATOM 6154 C C . PRO B 1 140 ? 10.289 -35.25 -20.969 1 94.19 140 PRO B C 1
ATOM 6156 O O . PRO B 1 140 ? 10.633 -35.469 -22.125 1 94.19 140 PRO B O 1
ATOM 6159 N N . LEU B 1 141 ? 10.68 -36 -19.938 1 94.56 141 LEU B N 1
ATOM 6160 C CA . LEU B 1 141 ? 11.438 -37.219 -20.078 1 94.56 141 LEU B CA 1
ATOM 6161 C C . LEU B 1 141 ? 10.625 -38.438 -19.594 1 94.56 141 LEU B C 1
ATOM 6163 O O . LEU B 1 141 ? 10.617 -38.75 -18.406 1 94.56 141 LEU B O 1
ATOM 6167 N N . ALA B 1 142 ? 9.992 -39.062 -20.516 1 91.56 142 ALA B N 1
ATOM 6168 C CA . ALA B 1 142 ? 9.32 -40.312 -20.156 1 91.56 142 ALA B CA 1
ATOM 6169 C C . ALA B 1 142 ? 10.328 -41.469 -20.016 1 91.56 142 ALA B C 1
ATOM 6171 O O . ALA B 1 142 ? 10.93 -41.875 -21.016 1 91.56 142 ALA B O 1
ATOM 6172 N N . MET B 1 143 ? 10.531 -41.938 -18.844 1 93.62 143 MET B N 1
ATOM 6173 C CA . MET B 1 143 ? 11.562 -42.938 -18.609 1 93.62 143 MET B CA 1
ATOM 6174 C C . MET B 1 143 ? 10.969 -44.219 -18.031 1 93.62 143 MET B C 1
ATOM 6176 O O . MET B 1 143 ? 10.094 -44.188 -17.156 1 93.62 143 MET B O 1
ATOM 6180 N N . SER B 1 144 ? 11.414 -45.344 -18.562 1 92.69 144 SER B N 1
ATOM 6181 C CA . SER B 1 144 ? 11.023 -46.625 -18.016 1 92.69 144 SER B CA 1
ATOM 6182 C C . SER B 1 144 ? 11.797 -46.938 -16.734 1 92.69 144 SER B C 1
ATOM 6184 O O . SER B 1 144 ? 12.734 -46.219 -16.375 1 92.69 144 SER B O 1
ATOM 6186 N N . ALA B 1 145 ? 11.367 -48.031 -16.062 1 93.12 145 ALA B N 1
ATOM 6187 C CA . ALA B 1 145 ? 12.047 -48.438 -14.836 1 93.12 145 ALA B CA 1
ATOM 6188 C C . ALA B 1 145 ? 13.5 -48.812 -15.109 1 93.12 145 ALA B C 1
ATOM 6190 O O . ALA B 1 145 ? 13.773 -49.625 -15.992 1 93.12 145 ALA B O 1
ATOM 6191 N N . GLY B 1 146 ? 14.406 -48.156 -14.43 1 92 146 GLY B N 1
ATOM 6192 C CA . GLY B 1 146 ? 15.82 -48.469 -14.516 1 92 146 GLY B CA 1
ATOM 6193 C C . GLY B 1 146 ? 16.484 -47.938 -15.781 1 92 146 GLY B C 1
ATOM 6194 O O . GLY B 1 146 ? 17.641 -48.25 -16.047 1 92 146 GLY B O 1
ATOM 6195 N N . GLU B 1 147 ? 15.805 -47.156 -16.5 1 94.62 147 GLU B N 1
ATOM 6196 C CA . GLU B 1 147 ? 16.328 -46.656 -17.766 1 94.62 147 GLU B CA 1
ATOM 6197 C C . GLU B 1 147 ? 17.375 -45.562 -17.547 1 94.62 147 GLU B C 1
ATOM 6199 O O . GLU B 1 147 ? 17.234 -44.719 -16.656 1 94.62 147 GLU B O 1
ATOM 6204 N N . ASN B 1 148 ? 18.453 -45.719 -18.281 1 93.75 148 ASN B N 1
ATOM 6205 C CA . ASN B 1 148 ? 19.484 -44.688 -18.328 1 93.75 148 ASN B CA 1
ATOM 6206 C C . ASN B 1 148 ? 19.391 -43.875 -19.609 1 93.75 148 ASN B C 1
ATOM 6208 O O . ASN B 1 148 ? 19.266 -44.438 -20.703 1 93.75 148 ASN B O 1
ATOM 6212 N N . ARG B 1 149 ? 19.406 -42.594 -19.469 1 94.31 149 ARG B N 1
ATOM 6213 C CA . ARG B 1 149 ? 19.297 -41.719 -20.625 1 94.31 149 ARG B CA 1
ATOM 6214 C C . ARG B 1 149 ? 20.438 -40.719 -20.656 1 94.31 149 ARG B C 1
ATOM 6216 O O . ARG B 1 149 ? 20.719 -40.031 -19.656 1 94.31 149 ARG B O 1
ATOM 6223 N N . GLU B 1 150 ? 21.109 -40.688 -21.781 1 94.88 150 GLU B N 1
ATOM 6224 C CA . GLU B 1 150 ? 22.109 -39.656 -22.047 1 94.88 150 GLU B CA 1
ATOM 6225 C C . GLU B 1 150 ? 21.484 -38.469 -22.812 1 94.88 150 GLU B C 1
ATOM 6227 O O . GLU B 1 150 ? 20.781 -38.688 -23.797 1 94.88 150 GLU B O 1
ATOM 6232 N N . ILE B 1 151 ? 21.766 -37.312 -22.297 1 96.38 151 ILE B N 1
ATOM 6233 C CA . ILE B 1 151 ? 21.141 -36.125 -22.875 1 96.38 151 ILE B CA 1
ATOM 6234 C C . ILE B 1 151 ? 22.203 -35.156 -23.297 1 96.38 151 ILE B C 1
ATOM 6236 O O . ILE B 1 151 ? 23.125 -34.844 -22.531 1 96.38 151 ILE B O 1
ATOM 6240 N N . LEU B 1 152 ? 22.156 -34.688 -24.516 1 95.88 152 LEU B N 1
ATOM 6241 C CA . LEU B 1 152 ? 23.016 -33.656 -25.031 1 95.88 152 LEU B CA 1
ATOM 6242 C C . LEU B 1 152 ? 22.203 -32.406 -25.422 1 95.88 152 LEU B C 1
ATOM 6244 O O . LEU B 1 152 ? 21.234 -32.5 -26.188 1 95.88 152 LEU B O 1
ATOM 6248 N N . LEU B 1 153 ? 22.547 -31.312 -24.828 1 96.44 153 LEU B N 1
ATOM 6249 C CA . LEU B 1 153 ? 21.844 -30.062 -25.062 1 96.44 153 LEU B CA 1
ATOM 6250 C C . LEU B 1 153 ? 22.719 -29.109 -25.875 1 96.44 153 LEU B C 1
ATOM 6252 O O . LEU B 1 153 ? 23.906 -28.906 -25.562 1 96.44 153 LEU B O 1
ATOM 6256 N N . TRP B 1 154 ? 22.156 -28.578 -26.953 1 95.62 154 TRP B N 1
ATOM 6257 C CA . TRP B 1 154 ? 22.734 -27.438 -27.656 1 95.62 154 TRP B CA 1
ATOM 6258 C C . TRP B 1 154 ? 22.047 -26.141 -27.281 1 95.62 154 TRP B C 1
ATOM 6260 O O . TRP B 1 154 ? 20.891 -25.922 -27.625 1 95.62 154 TRP B O 1
ATOM 6270 N N . VAL B 1 155 ? 22.766 -25.312 -26.578 1 96 155 VAL B N 1
ATOM 6271 C CA . VAL B 1 155 ? 22.172 -24.078 -26.031 1 96 155 VAL B CA 1
ATOM 6272 C C . VAL B 1 155 ? 22.75 -22.875 -26.75 1 96 155 VAL B C 1
ATOM 6274 O O . VAL B 1 155 ? 23.938 -22.562 -26.609 1 96 155 VAL B O 1
ATOM 6277 N N . ASP B 1 156 ? 21.875 -22.188 -27.484 1 94.56 156 ASP B N 1
ATOM 6278 C CA . ASP B 1 156 ? 22.281 -20.969 -28.172 1 94.56 156 ASP B CA 1
ATOM 6279 C C . ASP B 1 156 ? 21.766 -19.734 -27.438 1 94.56 156 ASP B C 1
ATOM 6281 O O . ASP B 1 156 ? 20.578 -19.438 -27.469 1 94.56 156 ASP B O 1
ATOM 6285 N N . LYS B 1 157 ? 22.594 -19.062 -26.844 1 93.81 157 LYS B N 1
ATOM 6286 C CA . LYS B 1 157 ? 22.375 -17.766 -26.219 1 93.81 157 LYS B CA 1
ATOM 6287 C C . LYS B 1 157 ? 23.5 -16.797 -26.562 1 93.81 157 LYS B C 1
ATOM 6289 O O . LYS B 1 157 ? 23.969 -16.062 -25.688 1 93.81 157 LYS B O 1
ATOM 6294 N N . SER B 1 158 ? 23.891 -16.938 -27.766 1 91.31 158 SER B N 1
ATOM 6295 C CA . SER B 1 158 ? 25.047 -16.141 -28.219 1 91.31 158 SER B CA 1
ATOM 6296 C C . SER B 1 158 ? 24.75 -14.648 -28.141 1 91.31 158 SER B C 1
ATOM 6298 O O . SER B 1 158 ? 23.672 -14.195 -28.547 1 91.31 158 SER B O 1
ATOM 6300 N N . GLY B 1 159 ? 25.672 -13.914 -27.578 1 88.56 159 GLY B N 1
ATOM 6301 C CA . GLY B 1 159 ? 25.562 -12.469 -27.453 1 88.56 159 GLY B CA 1
ATOM 6302 C C . GLY B 1 159 ? 24.922 -12.023 -26.156 1 88.56 159 GLY B C 1
ATOM 6303 O O . GLY B 1 159 ? 24.844 -10.828 -25.875 1 88.56 159 GLY B O 1
ATOM 6304 N N . GLU B 1 160 ? 24.484 -12.961 -25.422 1 90.19 160 GLU B N 1
ATOM 6305 C CA . GLU B 1 160 ? 23.844 -12.664 -24.156 1 90.19 160 GLU B CA 1
ATOM 6306 C C . GLU B 1 160 ? 24.469 -13.461 -23.016 1 90.19 160 GLU B C 1
ATOM 6308 O O . GLU B 1 160 ? 25.406 -14.234 -23.234 1 90.19 160 GLU B O 1
ATOM 6313 N N . THR B 1 161 ? 24 -13.227 -21.844 1 88.94 161 THR B N 1
ATOM 6314 C CA . THR B 1 161 ? 24.562 -13.914 -20.672 1 88.94 161 THR B CA 1
ATOM 6315 C C . THR B 1 161 ? 24.031 -15.336 -20.578 1 88.94 161 THR B C 1
ATOM 6317 O O . THR B 1 161 ? 22.812 -15.555 -20.609 1 88.94 161 THR B O 1
ATOM 6320 N N . LEU B 1 162 ? 24.906 -16.219 -20.438 1 89.94 162 LEU B N 1
ATOM 6321 C CA . LEU B 1 162 ? 24.5 -17.625 -20.312 1 89.94 162 LEU B CA 1
ATOM 6322 C C . LEU B 1 162 ? 24.547 -18.078 -18.859 1 89.94 162 LEU B C 1
ATOM 6324 O O . LEU B 1 162 ? 25.625 -18.281 -18.297 1 89.94 162 LEU B O 1
ATOM 6328 N N . LEU B 1 163 ? 23.531 -18.141 -18.266 1 88.38 163 LEU B N 1
ATOM 6329 C CA . LEU B 1 163 ? 23.344 -18.656 -16.906 1 88.38 163 LEU B CA 1
ATOM 6330 C C . LEU B 1 163 ? 22.312 -19.766 -16.891 1 88.38 163 LEU B C 1
ATOM 6332 O O . LEU B 1 163 ? 21.141 -19.547 -17.188 1 88.38 163 LEU B O 1
ATOM 6336 N N . LEU B 1 164 ? 22.781 -20.969 -16.531 1 90.25 164 LEU B N 1
ATOM 6337 C CA . LEU B 1 164 ? 21.875 -22.125 -16.516 1 90.25 164 LEU B CA 1
ATOM 6338 C C . LEU B 1 164 ? 22.031 -22.922 -15.227 1 90.25 164 LEU B C 1
ATOM 6340 O O . LEU B 1 164 ? 23.062 -22.844 -14.562 1 90.25 164 LEU B O 1
ATOM 6344 N N . GLN B 1 165 ? 21.047 -23.531 -14.922 1 88.38 165 GLN B N 1
ATOM 6345 C CA . GLN B 1 165 ? 21.047 -24.516 -13.836 1 88.38 165 GLN B CA 1
ATOM 6346 C C . GLN B 1 165 ? 20.203 -25.734 -14.195 1 88.38 165 GLN B C 1
ATOM 6348 O O . GLN B 1 165 ? 19.031 -25.812 -13.836 1 88.38 165 GLN B O 1
ATOM 6353 N N . PRO B 1 166 ? 20.875 -26.656 -14.867 1 90.69 166 PRO B N 1
ATOM 6354 C CA . PRO B 1 166 ? 20.125 -27.844 -15.273 1 90.69 166 PRO B CA 1
ATOM 6355 C C . PRO B 1 166 ? 19.641 -28.672 -14.086 1 90.69 166 PRO B C 1
ATOM 6357 O O . PRO B 1 166 ? 20.406 -28.891 -13.133 1 90.69 166 PRO B O 1
ATOM 6360 N N . GLU B 1 167 ? 18.453 -29.031 -14.141 1 91.38 167 GLU B N 1
ATOM 6361 C CA . GLU B 1 167 ? 17.828 -29.859 -13.109 1 91.38 167 GLU B CA 1
ATOM 6362 C C . GLU B 1 167 ? 16.812 -30.812 -13.711 1 91.38 167 GLU B C 1
ATOM 6364 O O . GLU B 1 167 ? 16.172 -30.5 -14.719 1 91.38 167 GLU B O 1
ATOM 6369 N N . ILE B 1 168 ? 16.766 -31.984 -13.203 1 93.38 168 ILE B N 1
ATOM 6370 C CA . ILE B 1 168 ? 15.719 -32.938 -13.555 1 93.38 168 ILE B CA 1
ATOM 6371 C C . ILE B 1 168 ? 14.812 -33.188 -12.344 1 93.38 168 ILE B C 1
ATOM 6373 O O . ILE B 1 168 ? 15.289 -33.531 -11.266 1 93.38 168 ILE B O 1
ATOM 6377 N N . LEU B 1 169 ? 13.586 -32.938 -12.555 1 92.12 169 LEU B N 1
ATOM 6378 C CA . LEU B 1 169 ? 12.617 -33.031 -11.469 1 92.12 169 LEU B CA 1
ATOM 6379 C C . LEU B 1 169 ? 11.633 -34.156 -11.703 1 92.12 169 LEU B C 1
ATOM 6381 O O . LEU B 1 169 ? 11.227 -34.406 -12.836 1 92.12 169 LEU B O 1
ATOM 6385 N N . SER B 1 170 ? 11.336 -34.781 -10.555 1 89.94 170 SER B N 1
ATOM 6386 C CA . SER B 1 170 ? 10.227 -35.719 -10.633 1 89.94 170 SER B CA 1
ATOM 6387 C C . SER B 1 170 ? 8.906 -35 -10.891 1 89.94 170 SER B C 1
ATOM 6389 O O . SER B 1 170 ? 8.828 -33.781 -10.812 1 89.94 170 SER B O 1
ATOM 6391 N N . GLU B 1 171 ? 7.938 -35.781 -11.312 1 87.88 171 GLU B N 1
ATOM 6392 C CA . GLU B 1 171 ? 6.633 -35.219 -11.602 1 87.88 171 GLU B CA 1
ATOM 6393 C C . GLU B 1 171 ? 6.09 -34.438 -10.406 1 87.88 171 GLU B C 1
ATOM 6395 O O . GLU B 1 171 ? 5.621 -33.312 -10.547 1 87.88 171 GLU B O 1
ATOM 6400 N N . TYR B 1 172 ? 6.164 -34.969 -9.281 1 85 172 TYR B N 1
ATOM 6401 C CA . TYR B 1 172 ? 5.676 -34.344 -8.062 1 85 172 TYR B CA 1
ATOM 6402 C C . TYR B 1 172 ? 6.418 -33.031 -7.777 1 85 172 TYR B C 1
ATOM 6404 O O . TYR B 1 172 ? 5.797 -32 -7.504 1 85 172 TYR B O 1
ATOM 6412 N N . GLU B 1 173 ? 7.703 -33.094 -7.836 1 87 173 GLU B N 1
ATOM 6413 C CA . GLU B 1 173 ? 8.516 -31.938 -7.551 1 87 173 GLU B CA 1
ATOM 6414 C C . GLU B 1 173 ? 8.297 -30.844 -8.594 1 87 173 GLU B C 1
ATOM 6416 O O . GLU B 1 173 ? 8.297 -29.656 -8.266 1 87 173 GLU B O 1
ATOM 6421 N N . PHE B 1 174 ? 8.156 -31.312 -9.773 1 90.81 174 PHE B N 1
ATOM 6422 C CA . PHE B 1 174 ? 7.957 -30.375 -10.859 1 90.81 174 PHE B CA 1
ATOM 6423 C C . PHE B 1 174 ? 6.707 -29.531 -10.633 1 90.81 174 PHE B C 1
ATOM 6425 O O . PHE B 1 174 ? 6.758 -28.297 -10.688 1 90.81 174 PHE B O 1
ATOM 6432 N N . PHE B 1 175 ? 5.609 -30.125 -10.297 1 88.31 175 PHE B N 1
ATOM 6433 C CA . PHE B 1 175 ? 4.344 -29.438 -10.094 1 88.31 175 PHE B CA 1
ATOM 6434 C C . PHE B 1 175 ? 4.398 -28.547 -8.859 1 88.31 175 PHE B C 1
ATOM 6436 O O . PHE B 1 175 ? 3.873 -27.438 -8.859 1 88.31 175 PHE B O 1
ATOM 6443 N N . ASN B 1 176 ? 4.984 -29.016 -7.914 1 86.56 176 ASN B N 1
ATOM 6444 C CA . ASN B 1 176 ? 5.137 -28.219 -6.707 1 86.56 176 ASN B CA 1
ATOM 6445 C C . ASN B 1 176 ? 5.965 -26.969 -6.969 1 86.56 176 ASN B C 1
ATOM 6447 O O . ASN B 1 176 ? 5.629 -25.875 -6.484 1 86.56 176 ASN B O 1
ATOM 6451 N N . ASN B 1 177 ? 7.016 -27.156 -7.703 1 86.69 177 ASN B N 1
ATOM 6452 C CA . ASN B 1 177 ? 7.895 -26.031 -8 1 86.69 177 ASN B CA 1
ATOM 6453 C C . ASN B 1 177 ? 7.199 -24.984 -8.875 1 86.69 177 ASN B C 1
ATOM 6455 O O . ASN B 1 177 ? 7.363 -23.781 -8.664 1 86.69 177 ASN B O 1
ATOM 6459 N N . ILE B 1 178 ? 6.449 -25.453 -9.836 1 88.25 178 ILE B N 1
ATOM 6460 C CA . ILE B 1 178 ? 5.727 -24.547 -10.719 1 88.25 178 ILE B CA 1
ATOM 6461 C C . ILE B 1 178 ? 4.742 -23.703 -9.898 1 88.25 178 ILE B C 1
ATOM 6463 O O . ILE B 1 178 ? 4.641 -22.5 -10.094 1 88.25 178 ILE B O 1
ATOM 6467 N N . SER B 1 179 ? 4.086 -24.359 -9.031 1 88.69 179 SER B N 1
ATOM 6468 C CA . SER B 1 179 ? 3.107 -23.656 -8.203 1 88.69 179 SER B CA 1
ATOM 6469 C C . SER B 1 179 ? 3.783 -22.625 -7.309 1 88.69 179 SER B C 1
ATOM 6471 O O . SER B 1 179 ? 3.338 -21.484 -7.23 1 88.69 179 SER B O 1
ATOM 6473 N N . ARG B 1 180 ? 4.824 -23 -6.738 1 86.56 180 ARG B N 1
ATOM 6474 C CA . ARG B 1 180 ? 5.539 -22.094 -5.832 1 86.56 180 ARG B CA 1
ATOM 6475 C C . ARG B 1 180 ? 6.082 -20.891 -6.578 1 86.56 180 ARG B C 1
ATOM 6477 O O . ARG B 1 180 ? 5.949 -19.75 -6.105 1 86.56 180 ARG B O 1
ATOM 6484 N N . GLU B 1 181 ? 6.699 -21.109 -7.656 1 88.5 181 GLU B N 1
ATOM 6485 C CA . GLU B 1 181 ? 7.305 -20.031 -8.43 1 88.5 181 GLU B CA 1
ATOM 6486 C C . GLU B 1 181 ? 6.242 -19.062 -8.945 1 88.5 181 GLU B C 1
ATOM 6488 O O . GLU B 1 181 ? 6.422 -17.844 -8.875 1 88.5 181 GLU B O 1
ATOM 6493 N N . ASN B 1 182 ? 5.164 -19.609 -9.398 1 90.75 182 ASN B N 1
ATOM 6494 C CA . ASN B 1 182 ? 4.094 -18.75 -9.906 1 90.75 182 ASN B CA 1
ATOM 6495 C C . ASN B 1 182 ? 3.439 -17.953 -8.781 1 90.75 182 ASN B C 1
ATOM 6497 O O . ASN B 1 182 ? 3.09 -16.781 -8.961 1 90.75 182 ASN B O 1
ATOM 6501 N N . LEU B 1 183 ? 3.293 -18.609 -7.668 1 89.19 183 LEU B N 1
ATOM 6502 C CA . LEU B 1 183 ? 2.76 -17.891 -6.512 1 89.19 183 LEU B CA 1
ATOM 6503 C C . LEU B 1 183 ? 3.67 -16.734 -6.121 1 89.19 183 LEU B C 1
ATOM 6505 O O . LEU B 1 183 ? 3.191 -15.641 -5.836 1 89.19 183 LEU B O 1
ATOM 6509 N N . LEU B 1 184 ? 4.898 -17.016 -6.168 1 88.06 184 LEU B N 1
ATOM 6510 C CA . LEU B 1 184 ? 5.867 -16 -5.785 1 88.06 184 LEU B CA 1
ATOM 6511 C C . LEU B 1 184 ? 5.852 -14.836 -6.777 1 88.06 184 LEU B C 1
ATOM 6513 O O . LEU B 1 184 ? 5.859 -13.672 -6.375 1 88.06 184 LEU B O 1
ATOM 6517 N N . MET B 1 185 ? 5.852 -15.172 -7.992 1 90.69 185 MET B N 1
ATOM 6518 C CA . MET B 1 185 ? 5.801 -14.125 -9.008 1 90.69 185 MET B CA 1
ATOM 6519 C C . MET B 1 185 ? 4.508 -13.32 -8.906 1 90.69 185 MET B C 1
ATOM 6521 O O . MET B 1 185 ? 4.527 -12.094 -9 1 90.69 185 MET B O 1
ATOM 6525 N N . GLY B 1 186 ? 3.438 -14 -8.68 1 90 186 GLY B N 1
ATOM 6526 C CA . GLY B 1 186 ? 2.176 -13.305 -8.469 1 90 186 GLY B CA 1
ATOM 6527 C C . GLY B 1 186 ? 2.195 -12.375 -7.27 1 90 186 GLY B C 1
ATOM 6528 O O . GLY B 1 186 ? 1.69 -11.258 -7.336 1 90 186 GLY B O 1
ATOM 6529 N N . PHE B 1 187 ? 2.799 -12.891 -6.301 1 88.81 187 PHE B N 1
ATOM 6530 C CA . PHE B 1 187 ? 2.943 -12.109 -5.078 1 88.81 187 PHE B CA 1
ATOM 6531 C C . PHE B 1 187 ? 3.67 -10.805 -5.359 1 88.81 187 PHE B C 1
ATOM 6533 O O . PHE B 1 187 ? 3.223 -9.734 -4.926 1 88.81 187 PHE B O 1
ATOM 6540 N N . MET B 1 188 ? 4.711 -10.883 -6.016 1 88.06 188 MET B N 1
ATOM 6541 C CA . MET B 1 188 ? 5.512 -9.703 -6.32 1 88.06 188 MET B CA 1
ATOM 6542 C C . MET B 1 188 ? 4.742 -8.742 -7.223 1 88.06 188 MET B C 1
ATOM 6544 O O . MET B 1 188 ? 4.793 -7.527 -7.027 1 88.06 188 MET B O 1
ATOM 6548 N N . ILE B 1 189 ? 4.051 -9.258 -8.133 1 88.75 189 ILE B N 1
ATOM 6549 C CA . ILE B 1 189 ? 3.264 -8.438 -9.047 1 88.75 189 ILE B CA 1
ATOM 6550 C C . ILE B 1 189 ? 2.158 -7.723 -8.273 1 88.75 189 ILE B C 1
ATOM 6552 O O . ILE B 1 189 ? 1.931 -6.527 -8.469 1 88.75 189 ILE B O 1
ATOM 6556 N N . GLY B 1 190 ? 1.503 -8.469 -7.422 1 85.5 190 GLY B N 1
ATOM 6557 C CA . GLY B 1 190 ? 0.466 -7.867 -6.602 1 85.5 190 GLY B CA 1
ATOM 6558 C C . GLY B 1 190 ? 0.978 -6.734 -5.73 1 85.5 190 GLY B C 1
ATOM 6559 O O . GLY B 1 190 ? 0.342 -5.684 -5.633 1 85.5 190 GLY B O 1
ATOM 6560 N N . TRP B 1 191 ? 2.113 -6.98 -5.215 1 83.25 191 TRP B N 1
ATOM 6561 C CA . TRP B 1 191 ? 2.754 -5.969 -4.383 1 83.25 191 TRP B CA 1
ATOM 6562 C C . TRP B 1 191 ? 3.033 -4.703 -5.184 1 83.25 191 TRP B C 1
ATOM 6564 O O . TRP B 1 191 ? 2.736 -3.596 -4.73 1 83.25 191 TRP B O 1
ATOM 6574 N N . MET B 1 192 ? 3.543 -4.848 -6.336 1 86.19 192 MET B N 1
ATOM 6575 C CA . MET B 1 192 ? 3.912 -3.703 -7.164 1 86.19 192 MET B CA 1
ATOM 6576 C C . MET B 1 192 ? 2.67 -2.967 -7.656 1 86.19 192 MET B C 1
ATOM 6578 O O . MET B 1 192 ? 2.67 -1.739 -7.758 1 86.19 192 MET B O 1
ATOM 6582 N N . LEU B 1 193 ? 1.616 -3.643 -7.867 1 83.25 193 LEU B N 1
ATOM 6583 C CA . LEU B 1 193 ? 0.41 -3.012 -8.391 1 83.25 193 LEU B CA 1
ATOM 6584 C C . LEU B 1 193 ? -0.261 -2.15 -7.328 1 83.25 193 LEU B C 1
ATOM 6586 O O . LEU B 1 193 ? -0.791 -1.08 -7.633 1 83.25 193 LEU B O 1
ATOM 6590 N N . ILE B 1 194 ? -0.224 -2.633 -6.156 1 80.31 194 ILE B N 1
ATOM 6591 C CA . ILE B 1 194 ? -0.824 -1.824 -5.102 1 80.31 194 ILE B CA 1
ATOM 6592 C C . ILE B 1 194 ? 0.019 -0.573 -4.867 1 80.31 194 ILE B C 1
ATOM 6594 O O . ILE B 1 194 ? -0.518 0.499 -4.578 1 80.31 194 ILE B O 1
ATOM 6598 N N . MET B 1 195 ? 1.281 -0.738 -4.945 1 81.19 195 MET B N 1
ATOM 6599 C CA . MET B 1 195 ? 2.148 0.432 -4.84 1 81.19 195 MET B CA 1
ATOM 6600 C C . MET B 1 195 ? 1.851 1.435 -5.949 1 81.19 195 MET B C 1
ATOM 6602 O O . MET B 1 195 ? 1.927 2.646 -5.734 1 81.19 195 MET B O 1
ATOM 6606 N N . LEU B 1 196 ? 1.563 0.908 -7.059 1 83.5 196 LEU B N 1
ATOM 6607 C CA . LEU B 1 196 ? 1.212 1.762 -8.188 1 83.5 196 LEU B CA 1
ATOM 6608 C C . LEU B 1 196 ? -0.071 2.537 -7.906 1 83.5 196 LEU B C 1
ATOM 6610 O O . LEU B 1 196 ? -0.148 3.736 -8.18 1 83.5 196 LEU B O 1
ATOM 6614 N N . VAL B 1 197 ? -1.015 1.874 -7.355 1 77.88 197 VAL B N 1
ATOM 6615 C CA . VAL B 1 197 ? -2.283 2.514 -7.02 1 77.88 197 VAL B CA 1
ATOM 6616 C C . VAL B 1 197 ? -2.047 3.623 -5.996 1 77.88 197 VAL B C 1
ATOM 6618 O O . VAL B 1 197 ? -2.553 4.738 -6.152 1 77.88 197 VAL B O 1
ATOM 6621 N N . PHE B 1 198 ? -1.259 3.348 -5.008 1 76.75 198 PHE B N 1
ATOM 6622 C CA . PHE B 1 198 ? -0.928 4.328 -3.982 1 76.75 198 PHE B CA 1
ATOM 6623 C C . PHE B 1 198 ? -0.227 5.535 -4.594 1 76.75 198 PHE B C 1
ATOM 6625 O O . PHE B 1 198 ? -0.546 6.68 -4.266 1 76.75 198 PHE B O 1
ATOM 6632 N N . ALA B 1 199 ? 0.696 5.227 -5.426 1 80.38 199 ALA B N 1
ATOM 6633 C CA . ALA B 1 199 ? 1.457 6.297 -6.062 1 80.38 199 ALA B CA 1
ATOM 6634 C C . ALA B 1 199 ? 0.552 7.176 -6.922 1 80.38 199 ALA B C 1
ATOM 6636 O O . ALA B 1 199 ? 0.684 8.406 -6.922 1 80.38 199 ALA B O 1
ATOM 6637 N N . CYS B 1 200 ? -0.344 6.605 -7.582 1 79.94 200 CYS B N 1
ATOM 6638 C CA . CYS B 1 200 ? -1.259 7.344 -8.445 1 79.94 200 CYS B CA 1
ATOM 6639 C C . CYS B 1 200 ? -2.178 8.242 -7.625 1 79.94 200 CYS B C 1
ATOM 6641 O O . CYS B 1 200 ? -2.387 9.406 -7.973 1 79.94 200 CYS B O 1
ATOM 6643 N N . PHE B 1 201 ? -2.666 7.789 -6.551 1 72.75 201 PHE B N 1
ATOM 6644 C CA . PHE B 1 201 ? -3.557 8.578 -5.707 1 72.75 201 PHE B CA 1
ATOM 6645 C C . PHE B 1 201 ? -2.807 9.734 -5.062 1 72.75 201 PHE B C 1
ATOM 6647 O O . PHE B 1 201 ? -3.328 10.852 -4.984 1 72.75 201 PHE B O 1
ATOM 6654 N N . THR B 1 202 ? -1.661 9.367 -4.637 1 72.62 202 THR B N 1
ATOM 6655 C CA . THR B 1 202 ? -0.852 10.422 -4.035 1 72.62 202 THR B CA 1
ATOM 6656 C C . THR B 1 202 ? -0.521 11.5 -5.062 1 72.62 202 THR B C 1
ATOM 6658 O O . THR B 1 202 ? -0.552 12.688 -4.75 1 72.62 202 THR B O 1
ATOM 6661 N N . ALA B 1 203 ? -0.255 11.141 -6.258 1 76 203 ALA B N 1
ATOM 6662 C CA . ALA B 1 203 ? 0.065 12.094 -7.32 1 76 203 ALA B CA 1
ATOM 6663 C C . ALA B 1 203 ? -1.124 13 -7.617 1 76 203 ALA B C 1
ATOM 6665 O O . ALA B 1 203 ? -0.958 14.203 -7.809 1 76 203 ALA B O 1
ATOM 6666 N N . VAL B 1 204 ? -2.268 12.469 -7.535 1 73.19 204 VAL B N 1
ATOM 6667 C CA . VAL B 1 204 ? -3.475 13.211 -7.883 1 73.19 204 VAL B CA 1
ATOM 6668 C C . VAL B 1 204 ? -3.871 14.125 -6.723 1 73.19 204 VAL B C 1
ATOM 6670 O O . VAL B 1 204 ? -4.199 15.297 -6.934 1 73.19 204 VAL B O 1
ATOM 6673 N N . GLN B 1 205 ? -3.783 13.562 -5.535 1 66.81 205 GLN B N 1
ATOM 6674 C CA . GLN B 1 205 ? -4.285 14.289 -4.379 1 66.81 205 GLN B CA 1
ATOM 6675 C C . GLN B 1 205 ? -3.303 15.375 -3.945 1 66.81 205 GLN B C 1
ATOM 6677 O O . GLN B 1 205 ? -3.711 16.469 -3.557 1 66.81 205 GLN B O 1
ATOM 6682 N N . LEU B 1 206 ? -2.037 15.023 -4.035 1 68.06 206 LEU B N 1
ATOM 6683 C CA . LEU B 1 206 ? -1.043 15.977 -3.561 1 68.06 206 LEU B CA 1
ATOM 6684 C C . LEU B 1 206 ? -0.472 16.781 -4.719 1 68.06 206 LEU B C 1
ATOM 6686 O O . LEU B 1 206 ? 0.226 17.781 -4.504 1 68.06 206 LEU B O 1
ATOM 6690 N N . LYS B 1 207 ? -0.785 16.406 -6.023 1 73.06 207 LYS B N 1
ATOM 6691 C CA . LYS B 1 207 ? -0.334 17.094 -7.23 1 73.06 207 LYS B CA 1
ATOM 6692 C C . LYS B 1 207 ? 1.18 17.281 -7.223 1 73.06 207 LYS B C 1
ATOM 6694 O O . LYS B 1 207 ? 1.676 18.375 -7.5 1 73.06 207 LYS B O 1
ATOM 6699 N N . GLU B 1 208 ? 1.861 16.266 -6.781 1 72.88 208 GLU B N 1
ATOM 6700 C CA . GLU B 1 208 ? 3.32 16.266 -6.738 1 72.88 208 GLU B CA 1
ATOM 6701 C C . GLU B 1 208 ? 3.912 15.477 -7.902 1 72.88 208 GLU B C 1
ATOM 6703 O O . GLU B 1 208 ? 3.512 14.336 -8.148 1 72.88 208 GLU B O 1
ATOM 6708 N N . ALA B 1 209 ? 4.785 16.062 -8.617 1 80 209 ALA B N 1
ATOM 6709 C CA . ALA B 1 209 ? 5.434 15.422 -9.75 1 80 209 ALA B CA 1
ATOM 6710 C C . ALA B 1 209 ? 6.246 14.211 -9.305 1 80 209 ALA B C 1
ATOM 6712 O O . ALA B 1 209 ? 6.348 13.219 -10.039 1 80 209 ALA B O 1
ATOM 6713 N N . GLY B 1 210 ? 6.801 14.25 -8.203 1 82.5 210 GLY B N 1
ATOM 6714 C CA . GLY B 1 210 ? 7.562 13.133 -7.676 1 82.5 210 GLY B CA 1
ATOM 6715 C C . GLY B 1 210 ? 6.754 11.852 -7.59 1 82.5 210 GLY B C 1
ATOM 6716 O O . GLY B 1 210 ? 7.242 10.773 -7.945 1 82.5 210 GLY B O 1
ATOM 6717 N N . ALA B 1 211 ? 5.488 11.992 -7.234 1 81.19 211 ALA B N 1
ATOM 6718 C CA . ALA B 1 211 ? 4.617 10.828 -7.117 1 81.19 211 ALA B CA 1
ATOM 6719 C C . ALA B 1 211 ? 4.266 10.266 -8.492 1 81.19 211 ALA B C 1
ATOM 6721 O O . ALA B 1 211 ? 4.109 9.055 -8.648 1 81.19 211 ALA B O 1
ATOM 6722 N N . LEU B 1 212 ? 4.176 11.109 -9.445 1 84.75 212 LEU B N 1
ATOM 6723 C CA . LEU B 1 212 ? 3.898 10.672 -10.805 1 84.75 212 LEU B CA 1
ATOM 6724 C C . LEU B 1 212 ? 5.051 9.836 -11.352 1 84.75 212 LEU B C 1
ATOM 6726 O O . LEU B 1 212 ? 4.836 8.758 -11.906 1 84.75 212 LEU B O 1
ATOM 6730 N N . PHE B 1 213 ? 6.18 10.375 -11.188 1 89.12 213 PHE B N 1
ATOM 6731 C CA . PHE B 1 213 ? 7.344 9.664 -11.711 1 89.12 213 PHE B CA 1
ATOM 6732 C C . PHE B 1 213 ? 7.582 8.383 -10.93 1 89.12 213 PHE B C 1
ATOM 6734 O O . PHE B 1 213 ? 8.086 7.398 -11.484 1 89.12 213 PHE B O 1
ATOM 6741 N N . TYR B 1 214 ? 7.168 8.383 -9.688 1 87.38 214 TYR B N 1
ATOM 6742 C CA . TYR B 1 214 ? 7.234 7.141 -8.93 1 87.38 214 TYR B CA 1
ATOM 6743 C C . TYR B 1 214 ? 6.297 6.09 -9.516 1 87.38 214 TYR B C 1
ATOM 6745 O O . TYR B 1 214 ? 6.656 4.918 -9.625 1 87.38 214 TYR B O 1
ATOM 6753 N N . ALA B 1 215 ? 5.125 6.531 -9.93 1 86.69 215 ALA B N 1
ATOM 6754 C CA . ALA B 1 215 ? 4.172 5.625 -10.562 1 86.69 215 ALA B CA 1
ATOM 6755 C C . ALA B 1 215 ? 4.734 5.07 -11.867 1 86.69 215 ALA B C 1
ATOM 6757 O O . ALA B 1 215 ? 4.645 3.865 -12.125 1 86.69 215 ALA B O 1
ATOM 6758 N N . LEU B 1 216 ? 5.332 5.914 -12.641 1 90.44 216 LEU B N 1
ATOM 6759 C CA . LEU B 1 216 ? 5.906 5.488 -13.914 1 90.44 216 LEU B CA 1
ATOM 6760 C C . LEU B 1 216 ? 7.082 4.543 -13.688 1 90.44 216 LEU B C 1
ATOM 6762 O O . LEU B 1 216 ? 7.266 3.588 -14.445 1 90.44 216 LEU B O 1
ATOM 6766 N N . PHE B 1 217 ? 7.828 4.793 -12.664 1 91.44 217 PHE B N 1
ATOM 6767 C CA . PHE B 1 217 ? 8.93 3.916 -12.273 1 91.44 217 PHE B CA 1
ATOM 6768 C C . PHE B 1 217 ? 8.414 2.521 -11.945 1 91.44 217 PHE B C 1
ATOM 6770 O O . PHE B 1 217 ? 8.969 1.522 -12.406 1 91.44 217 PHE B O 1
ATOM 6777 N N . ILE B 1 218 ? 7.359 2.41 -11.234 1 88.94 218 ILE B N 1
ATOM 6778 C CA . ILE B 1 218 ? 6.793 1.132 -10.82 1 88.94 218 ILE B CA 1
ATOM 6779 C C . ILE B 1 218 ? 6.254 0.385 -12.039 1 88.94 218 ILE B C 1
ATOM 6781 O O . ILE B 1 218 ? 6.438 -0.828 -12.164 1 88.94 218 ILE B O 1
ATOM 6785 N N . ILE B 1 219 ? 5.652 1.124 -12.953 1 90.81 219 ILE B N 1
ATOM 6786 C CA . ILE B 1 219 ? 5.121 0.497 -14.156 1 90.81 219 ILE B CA 1
ATOM 6787 C C . ILE B 1 219 ? 6.262 -0.116 -14.969 1 90.81 219 ILE B C 1
ATOM 6789 O O . ILE B 1 219 ? 6.184 -1.274 -15.383 1 90.81 219 ILE B O 1
ATOM 6793 N N . SER B 1 220 ? 7.242 0.646 -15.094 1 93.94 220 SER B N 1
ATOM 6794 C CA . SER B 1 220 ? 8.352 0.189 -15.922 1 93.94 220 SER B CA 1
ATOM 6795 C C . SER B 1 220 ? 9.07 -0.998 -15.281 1 93.94 220 SER B C 1
ATOM 6797 O O . SER B 1 220 ? 9.406 -1.967 -15.969 1 93.94 220 SER B O 1
ATOM 6799 N N . ILE B 1 221 ? 9.312 -0.968 -14.023 1 91.88 221 ILE B N 1
ATOM 6800 C CA . ILE B 1 221 ? 10.016 -2.053 -13.359 1 91.88 221 ILE B CA 1
ATOM 6801 C C . ILE B 1 221 ? 9.133 -3.299 -13.312 1 91.88 221 ILE B C 1
ATOM 6803 O O . ILE B 1 221 ? 9.633 -4.422 -13.398 1 91.88 221 ILE B O 1
ATOM 6807 N N . LEU B 1 222 ? 7.844 -3.111 -13.18 1 91.38 222 LEU B N 1
ATOM 6808 C CA . LEU B 1 222 ? 6.902 -4.223 -13.25 1 91.38 222 LEU B CA 1
ATOM 6809 C C . LEU B 1 222 ? 7.02 -4.957 -14.578 1 91.38 222 LEU B C 1
ATOM 6811 O O . LEU B 1 222 ? 7.125 -6.188 -14.609 1 91.38 222 LEU B O 1
ATOM 6815 N N . PHE B 1 223 ? 7.059 -4.219 -15.602 1 93.12 223 PHE B N 1
ATOM 6816 C CA . PHE B 1 223 ? 7.137 -4.84 -16.922 1 93.12 223 PHE B CA 1
ATOM 6817 C C . PHE B 1 223 ? 8.516 -5.453 -17.141 1 93.12 223 PHE B C 1
ATOM 6819 O O . PHE B 1 223 ? 8.648 -6.438 -17.875 1 93.12 223 PHE B O 1
ATOM 6826 N N . TRP B 1 224 ? 9.469 -4.867 -16.531 1 93.06 224 TRP B N 1
ATOM 6827 C CA . TRP B 1 224 ? 10.781 -5.508 -16.609 1 93.06 224 TRP B CA 1
ATOM 6828 C C . TRP B 1 224 ? 10.75 -6.887 -15.961 1 93.06 224 TRP B C 1
ATOM 6830 O O . TRP B 1 224 ? 11.25 -7.859 -16.531 1 93.06 224 TRP B O 1
ATOM 6840 N N . PHE B 1 225 ? 10.172 -7.012 -14.805 1 92.56 225 PHE B N 1
ATOM 6841 C CA . PHE B 1 225 ? 10.102 -8.289 -14.109 1 92.56 225 PHE B CA 1
ATOM 6842 C C . PHE B 1 225 ? 9.25 -9.289 -14.891 1 92.56 225 PHE B C 1
ATOM 6844 O O . PHE B 1 225 ? 9.602 -10.461 -15 1 92.56 225 PHE B O 1
ATOM 6851 N N . ILE B 1 226 ? 8.148 -8.812 -15.453 1 92.88 226 ILE B N 1
ATOM 6852 C CA . ILE B 1 226 ? 7.273 -9.656 -16.266 1 92.88 226 ILE B CA 1
ATOM 6853 C C . ILE B 1 226 ? 8.055 -10.227 -17.453 1 92.88 226 ILE B C 1
ATOM 6855 O O . ILE B 1 226 ? 7.914 -11.398 -17.781 1 92.88 226 ILE B O 1
ATOM 6859 N N . SER B 1 227 ? 8.883 -9.375 -17.969 1 94.25 227 SER B N 1
ATOM 6860 C CA . SER B 1 227 ? 9.719 -9.812 -19.078 1 94.25 227 SER B CA 1
ATOM 6861 C C . SER B 1 227 ? 10.828 -10.75 -18.594 1 94.25 227 SER B C 1
ATOM 6863 O O . SER B 1 227 ? 11.055 -11.805 -19.188 1 94.25 227 SER B O 1
ATOM 6865 N N . HIS B 1 228 ? 11.422 -10.398 -17.531 1 92.12 228 HIS B N 1
ATOM 6866 C CA . HIS B 1 228 ? 12.562 -11.133 -17 1 92.12 228 HIS B CA 1
ATOM 6867 C C . HIS B 1 228 ? 12.156 -12.539 -16.562 1 92.12 228 HIS B C 1
ATOM 6869 O O . HIS B 1 228 ? 12.898 -13.5 -16.781 1 92.12 228 HIS B O 1
ATOM 6875 N N . TRP B 1 229 ? 11.023 -12.68 -16.031 1 93.75 229 TRP B N 1
ATOM 6876 C CA . TRP B 1 229 ? 10.57 -13.969 -15.508 1 93.75 229 TRP B CA 1
ATOM 6877 C C . TRP B 1 229 ? 9.969 -14.82 -16.625 1 93.75 229 TRP B C 1
ATOM 6879 O O . TRP B 1 229 ? 9.586 -15.969 -16.391 1 93.75 229 TRP B O 1
ATOM 6889 N N . GLY B 1 230 ? 9.82 -14.297 -17.812 1 94.31 230 GLY B N 1
ATOM 6890 C CA . GLY B 1 230 ? 9.32 -15.062 -18.953 1 94.31 230 GLY B CA 1
ATOM 6891 C C . GLY B 1 230 ? 7.809 -15.117 -19 1 94.31 230 GLY B C 1
ATOM 6892 O O . GLY B 1 230 ? 7.242 -15.703 -19.938 1 94.31 230 GLY B O 1
ATOM 6893 N N . ILE B 1 231 ? 7.145 -14.508 -18.047 1 92.5 231 ILE B N 1
ATOM 6894 C CA . ILE B 1 231 ? 5.688 -14.562 -18.016 1 92.5 231 ILE B CA 1
ATOM 6895 C C . ILE B 1 231 ? 5.105 -13.625 -19.062 1 92.5 231 ILE B C 1
ATOM 6897 O O . ILE B 1 231 ? 3.984 -13.828 -19.531 1 92.5 231 ILE B O 1
ATOM 6901 N N . GLY B 1 232 ? 5.848 -12.586 -19.469 1 92.75 232 GLY B N 1
ATOM 6902 C CA . GLY B 1 232 ? 5.406 -11.734 -20.562 1 92.75 232 GLY B CA 1
ATOM 6903 C C . GLY B 1 232 ? 5.242 -12.484 -21.859 1 92.75 232 GLY B C 1
ATOM 6904 O O . GLY B 1 232 ? 4.219 -12.352 -22.547 1 92.75 232 GLY B O 1
ATOM 6905 N N . PHE B 1 233 ? 6.246 -13.328 -22.094 1 93.81 233 PHE B N 1
ATOM 6906 C CA . PHE B 1 233 ? 6.203 -14.125 -23.312 1 93.81 233 PHE B CA 1
ATOM 6907 C C . PHE B 1 233 ? 5.098 -15.172 -23.234 1 93.81 233 PHE B C 1
ATOM 6909 O O . PHE B 1 233 ? 4.438 -15.453 -24.234 1 93.81 233 PHE B O 1
ATOM 6916 N N . GLN B 1 234 ? 4.867 -15.656 -22.125 1 91.75 234 GLN B N 1
ATOM 6917 C CA . GLN B 1 234 ? 3.873 -16.703 -21.938 1 91.75 234 GLN B CA 1
ATOM 6918 C C . GLN B 1 234 ? 2.455 -16.156 -22.047 1 91.75 234 GLN B C 1
ATOM 6920 O O . GLN B 1 234 ? 1.602 -16.75 -22.719 1 91.75 234 GLN B O 1
ATOM 6925 N N . PHE B 1 235 ? 2.217 -14.914 -21.547 1 89.19 235 PHE B N 1
ATOM 6926 C CA . PHE B 1 235 ? 0.824 -14.508 -21.391 1 89.19 235 PHE B CA 1
ATOM 6927 C C . PHE B 1 235 ? 0.542 -13.219 -22.156 1 89.19 235 PHE B C 1
ATOM 6929 O O . PHE B 1 235 ? -0.587 -12.984 -22.594 1 89.19 235 PHE B O 1
ATOM 6936 N N . LEU B 1 236 ? 1.486 -12.375 -22.375 1 89.44 236 LEU B N 1
ATOM 6937 C CA . LEU B 1 236 ? 1.2 -11.055 -22.922 1 89.44 236 LEU B CA 1
ATOM 6938 C C . LEU B 1 236 ? 1.535 -11 -24.406 1 89.44 236 LEU B C 1
ATOM 6940 O O . LEU B 1 236 ? 0.769 -10.445 -25.203 1 89.44 236 LEU B O 1
ATOM 6944 N N . TRP B 1 237 ? 2.688 -11.5 -24.766 1 92 237 TRP B N 1
ATOM 6945 C CA . TRP B 1 237 ? 3.102 -11.445 -26.172 1 92 237 TRP B CA 1
ATOM 6946 C C . TRP B 1 237 ? 3.693 -12.781 -26.609 1 92 237 TRP B C 1
ATOM 6948 O O . TRP B 1 237 ? 4.828 -12.836 -27.094 1 92 237 TRP B O 1
ATOM 6958 N N . PRO B 1 238 ? 2.898 -13.875 -26.641 1 91.12 238 PRO B N 1
ATOM 6959 C CA . PRO B 1 238 ? 3.375 -15.234 -26.906 1 91.12 238 PRO B CA 1
ATOM 6960 C C . PRO B 1 238 ? 3.836 -15.43 -28.344 1 91.12 238 PRO B C 1
ATOM 6962 O O . PRO B 1 238 ? 4.594 -16.359 -28.641 1 91.12 238 PRO B O 1
ATOM 6965 N N . GLU B 1 239 ? 3.439 -14.539 -29.266 1 92.5 239 GLU B N 1
ATOM 6966 C CA . GLU B 1 239 ? 3.779 -14.711 -30.688 1 92.5 239 GLU B CA 1
ATOM 6967 C C . GLU B 1 239 ? 4.875 -13.734 -31.109 1 92.5 239 GLU B C 1
ATOM 6969 O O . GLU B 1 239 ? 5.41 -13.836 -32.219 1 92.5 239 GLU B O 1
ATOM 6974 N N . GLN B 1 240 ? 5.246 -12.82 -30.234 1 91 240 GLN B N 1
ATOM 6975 C CA . GLN B 1 240 ? 6.207 -11.781 -30.609 1 91 240 GLN B CA 1
ATOM 6976 C C . GLN B 1 240 ? 7.621 -12.172 -30.188 1 91 240 GLN B C 1
ATOM 6978 O O . GLN B 1 240 ? 8.172 -11.617 -29.234 1 91 240 GLN B O 1
ATOM 6983 N N . THR B 1 241 ? 8.234 -12.984 -30.984 1 91.25 241 THR B N 1
ATOM 6984 C CA . THR B 1 241 ? 9.539 -13.547 -30.672 1 91.25 241 THR B CA 1
ATOM 6985 C C . THR B 1 241 ? 10.617 -12.477 -30.75 1 91.25 241 THR B C 1
ATOM 6987 O O . THR B 1 241 ? 11.562 -12.477 -29.938 1 91.25 241 THR B O 1
ATOM 6990 N N . SER B 1 242 ? 10.461 -11.445 -31.625 1 88.94 242 SER B N 1
ATOM 6991 C CA . SER B 1 242 ? 11.445 -10.367 -31.734 1 88.94 242 SER B CA 1
ATOM 6992 C C . SER B 1 242 ? 11.398 -9.445 -30.531 1 88.94 242 SER B C 1
ATOM 6994 O O . SER B 1 242 ? 12.438 -8.984 -30.047 1 88.94 242 SER B O 1
ATOM 6996 N N . TRP B 1 243 ? 10.227 -9.234 -30.047 1 91.88 243 TRP B N 1
ATOM 6997 C CA . TRP B 1 243 ? 10.047 -8.352 -28.906 1 91.88 243 TRP B CA 1
ATOM 6998 C C . TRP B 1 243 ? 10.555 -9.008 -27.625 1 91.88 243 TRP B C 1
ATOM 7000 O O . TRP B 1 243 ? 11.102 -8.336 -26.75 1 91.88 243 TRP B O 1
ATOM 7010 N N . THR B 1 244 ? 10.398 -10.289 -27.531 1 91.5 244 THR B N 1
ATOM 7011 C CA . THR B 1 244 ? 10.766 -11.016 -26.328 1 91.5 244 THR B CA 1
ATOM 7012 C C . THR B 1 244 ? 12.25 -10.812 -26.016 1 91.5 244 THR B C 1
ATOM 7014 O O . THR B 1 244 ? 12.617 -10.555 -24.859 1 91.5 244 THR B O 1
ATOM 7017 N N . GLY B 1 245 ? 13.078 -10.812 -26.984 1 88.12 245 GLY B N 1
ATOM 7018 C CA . GLY B 1 245 ? 14.508 -10.633 -26.766 1 88.12 245 GLY B CA 1
ATOM 7019 C C . GLY B 1 245 ? 14.883 -9.211 -26.391 1 88.12 245 GLY B C 1
ATOM 7020 O O . GLY B 1 245 ? 15.844 -9 -25.656 1 88.12 245 GLY B O 1
ATOM 7021 N N . LYS B 1 246 ? 14.086 -8.195 -26.891 1 91 246 LYS B N 1
ATOM 7022 C CA . LYS B 1 246 ? 14.445 -6.797 -26.672 1 91 246 LYS B CA 1
ATOM 7023 C C . LYS B 1 246 ? 13.68 -6.211 -25.484 1 91 246 LYS B C 1
ATOM 7025 O O . LYS B 1 246 ? 14.031 -5.141 -24.984 1 91 246 LYS B O 1
ATOM 7030 N N . SER B 1 247 ? 12.703 -6.926 -25 1 93.56 247 SER B N 1
ATOM 7031 C CA . SER B 1 247 ? 11.836 -6.379 -23.953 1 93.56 247 SER B CA 1
ATOM 7032 C C . SER B 1 247 ? 12.617 -6.109 -22.672 1 93.56 247 SER B C 1
ATOM 7034 O O . SER B 1 247 ? 12.445 -5.062 -22.047 1 93.56 247 SER B O 1
ATOM 7036 N N . ARG B 1 248 ? 13.5 -6.98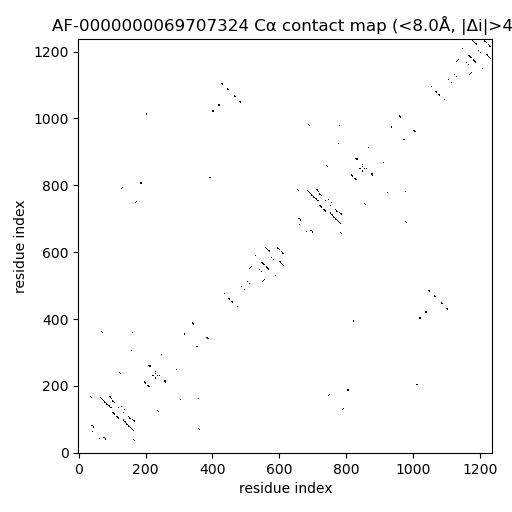 -22.312 1 92 248 ARG B N 1
ATOM 7037 C CA . ARG B 1 248 ? 14.219 -6.863 -21.047 1 92 248 ARG B CA 1
ATOM 7038 C C . ARG B 1 248 ? 15.117 -5.629 -21.031 1 92 248 ARG B C 1
ATOM 7040 O O . ARG B 1 248 ? 15 -4.781 -20.141 1 92 248 ARG B O 1
ATOM 7047 N N . PRO B 1 249 ? 16.031 -5.527 -22.047 1 90.94 249 PRO B N 1
ATOM 7048 C CA . PRO B 1 249 ? 16.844 -4.305 -22.047 1 90.94 249 PRO B CA 1
ATOM 7049 C C . PRO B 1 249 ? 16 -3.039 -22.203 1 90.94 249 PRO B C 1
ATOM 7051 O O . PRO B 1 249 ? 16.328 -1.997 -21.641 1 90.94 249 PRO B O 1
ATOM 7054 N N . PHE B 1 250 ? 14.945 -3.102 -22.922 1 92.94 250 PHE B N 1
ATOM 7055 C CA . PHE B 1 250 ? 14.086 -1.94 -23.109 1 92.94 250 PHE B CA 1
ATOM 7056 C C . PHE B 1 250 ? 13.523 -1.458 -21.781 1 92.94 250 PHE B C 1
ATOM 7058 O O . PHE B 1 250 ? 13.672 -0.285 -21.422 1 92.94 250 PHE B O 1
ATOM 7065 N N . PHE B 1 251 ? 12.938 -2.32 -21.078 1 93.88 251 PHE B N 1
ATOM 7066 C CA . PHE B 1 251 ? 12.289 -1.922 -19.844 1 93.88 251 PHE B CA 1
ATOM 7067 C C . PHE B 1 251 ? 13.32 -1.592 -18.766 1 93.88 251 PHE B C 1
ATOM 7069 O O . PHE B 1 251 ? 13.07 -0.762 -17.891 1 93.88 251 PHE B O 1
ATOM 7076 N N . ASN B 1 252 ? 14.469 -2.256 -18.844 1 90.94 252 ASN B N 1
ATOM 7077 C CA . ASN B 1 252 ? 15.539 -1.893 -17.922 1 90.94 252 ASN B CA 1
ATOM 7078 C C . ASN B 1 252 ? 15.969 -0.44 -18.109 1 90.94 252 ASN B C 1
ATOM 7080 O O . ASN B 1 252 ? 16.078 0.307 -17.125 1 90.94 252 ASN B O 1
ATOM 7084 N N . LEU B 1 253 ? 16.188 -0.062 -19.328 1 93.25 253 LEU B N 1
ATOM 7085 C CA . LEU B 1 253 ? 16.578 1.305 -19.641 1 93.25 253 LEU B CA 1
ATOM 7086 C C . LEU B 1 253 ? 15.484 2.295 -19.266 1 93.25 253 LEU B C 1
ATOM 7088 O O . LEU B 1 253 ? 15.766 3.352 -18.688 1 93.25 253 LEU B O 1
ATOM 7092 N N . LEU B 1 254 ? 14.297 1.937 -19.547 1 94 254 LEU B N 1
ATOM 7093 C CA . LEU B 1 254 ? 13.164 2.791 -19.219 1 94 254 LEU B CA 1
ATOM 7094 C C . LEU B 1 254 ? 13.047 2.992 -17.719 1 94 254 LEU B C 1
ATOM 7096 O O . LEU B 1 254 ? 12.766 4.102 -17.25 1 94 254 LEU B O 1
ATOM 7100 N N . THR B 1 255 ? 13.25 1.93 -16.969 1 91.75 255 THR B N 1
ATOM 7101 C CA . THR B 1 255 ? 13.195 1.985 -15.516 1 91.75 255 THR B CA 1
ATOM 7102 C C . THR B 1 255 ? 14.258 2.936 -14.977 1 91.75 255 THR B C 1
ATOM 7104 O O . THR B 1 255 ? 13.992 3.723 -14.062 1 91.75 255 THR B O 1
ATOM 7107 N N . ASN B 1 256 ? 15.383 2.895 -15.539 1 91.69 256 ASN B N 1
ATOM 7108 C CA . ASN B 1 256 ? 16.453 3.783 -15.109 1 91.69 256 ASN B CA 1
ATOM 7109 C C . ASN B 1 256 ? 16.109 5.246 -15.383 1 91.69 256 ASN B C 1
ATOM 7111 O O . ASN B 1 256 ? 16.406 6.117 -14.555 1 91.69 256 ASN B O 1
ATOM 7115 N N . VAL B 1 257 ? 15.5 5.531 -16.5 1 93.75 257 VAL B N 1
ATOM 7116 C CA . VAL B 1 257 ? 15.102 6.895 -16.844 1 93.75 257 VAL B CA 1
ATOM 7117 C C . VAL B 1 257 ? 14.094 7.414 -15.82 1 93.75 257 VAL B C 1
ATOM 7119 O O . VAL B 1 257 ? 14.273 8.5 -15.266 1 93.75 257 VAL B O 1
ATOM 7122 N N . PHE B 1 258 ? 13.125 6.645 -15.57 1 92.62 258 PHE B N 1
ATOM 7123 C CA . PHE B 1 258 ? 12.078 7.086 -14.656 1 92.62 258 PHE B CA 1
ATOM 7124 C C . PHE B 1 258 ? 12.609 7.188 -13.234 1 92.62 258 PHE B C 1
ATOM 7126 O O . PHE B 1 258 ? 12.164 8.047 -12.461 1 92.62 258 PHE B O 1
ATOM 7133 N N . PHE B 1 259 ? 13.547 6.355 -12.906 1 89.62 259 PHE B N 1
ATOM 7134 C CA . PHE B 1 259 ? 14.18 6.426 -11.594 1 89.62 259 PHE B CA 1
ATOM 7135 C C . PHE B 1 259 ? 14.914 7.75 -11.414 1 89.62 259 PHE B C 1
ATOM 7137 O O . PHE B 1 259 ? 14.805 8.391 -10.359 1 89.62 259 PHE B O 1
ATOM 7144 N N . LEU B 1 260 ? 15.625 8.133 -12.414 1 92 260 LEU B N 1
ATOM 7145 C CA . LEU B 1 260 ? 16.344 9.398 -12.359 1 92 260 LEU B CA 1
ATOM 7146 C C . LEU B 1 260 ? 15.383 10.578 -12.305 1 92 260 LEU B C 1
ATOM 7148 O O . LEU B 1 260 ? 15.602 11.523 -11.539 1 92 260 LEU B O 1
ATOM 7152 N N . LEU B 1 261 ? 14.344 10.516 -13.078 1 91.75 261 LEU B N 1
ATOM 7153 C CA . LEU B 1 261 ? 13.344 11.57 -13.062 1 91.75 261 LEU B CA 1
ATOM 7154 C C . LEU B 1 261 ? 12.648 11.641 -11.703 1 91.75 261 LEU B C 1
ATOM 7156 O O . LEU B 1 261 ? 12.328 12.727 -11.219 1 91.75 261 LEU B O 1
ATOM 7160 N N . LEU B 1 262 ? 12.477 10.453 -11.148 1 88.25 262 LEU B N 1
ATOM 7161 C CA . LEU B 1 262 ? 11.906 10.383 -9.805 1 88.25 262 LEU B CA 1
ATOM 7162 C C . LEU B 1 262 ? 12.812 11.07 -8.789 1 88.25 262 LEU B C 1
ATOM 7164 O O . LEU B 1 262 ? 12.352 11.875 -7.984 1 88.25 262 LEU B O 1
ATOM 7168 N N . LEU B 1 263 ? 14.062 10.844 -8.859 1 87 263 LEU B N 1
ATOM 7169 C CA . LEU B 1 263 ? 15.031 11.406 -7.934 1 87 263 LEU B CA 1
ATOM 7170 C C . LEU B 1 263 ? 15.062 12.93 -8.039 1 87 263 LEU B C 1
ATOM 7172 O O . LEU B 1 263 ? 15.047 13.633 -7.023 1 87 263 LEU B O 1
ATOM 7176 N N . LEU B 1 264 ? 15.031 13.484 -9.195 1 88.81 264 LEU B N 1
ATOM 7177 C CA . LEU B 1 264 ? 15.156 14.914 -9.453 1 88.81 264 LEU B CA 1
ATOM 7178 C C . LEU B 1 264 ? 13.891 15.648 -9.039 1 88.81 264 LEU B C 1
ATOM 7180 O O . LEU B 1 264 ? 13.938 16.828 -8.688 1 88.81 264 LEU B O 1
ATOM 7184 N N . ASN B 1 265 ? 12.805 14.922 -9.031 1 85.81 265 ASN B N 1
ATOM 7185 C CA . ASN B 1 265 ? 11.547 15.594 -8.742 1 85.81 265 ASN B CA 1
ATOM 7186 C C . ASN B 1 265 ? 11.125 15.391 -7.289 1 85.81 265 ASN B C 1
ATOM 7188 O O . ASN B 1 265 ? 10.453 16.25 -6.711 1 85.81 265 ASN B O 1
ATOM 7192 N N . PHE B 1 266 ? 11.461 14.312 -6.695 1 79.62 266 PHE B N 1
ATOM 7193 C CA . PHE B 1 266 ? 11.125 14.07 -5.297 1 79.62 266 PHE B CA 1
ATOM 7194 C C . PHE B 1 266 ? 12.086 14.805 -4.371 1 79.62 266 PHE B C 1
ATOM 7196 O O . PHE B 1 266 ? 11.695 15.273 -3.301 1 79.62 266 PHE B O 1
ATOM 7203 N N . PHE B 1 267 ? 13.375 14.828 -4.816 1 83.06 267 PHE B N 1
ATOM 7204 C CA . PHE B 1 267 ? 14.398 15.57 -4.094 1 83.06 267 PHE B CA 1
ATOM 7205 C C . PHE B 1 267 ? 15.016 16.641 -4.98 1 83.06 267 PHE B C 1
ATOM 7207 O O . PHE B 1 267 ? 16.156 16.516 -5.422 1 83.06 267 PHE B O 1
ATOM 7214 N N . PRO B 1 268 ? 14.352 17.672 -5.105 1 83.06 268 PRO B N 1
ATOM 7215 C CA . PRO B 1 268 ? 14.859 18.703 -6.016 1 83.06 268 PRO B CA 1
ATOM 7216 C C . PRO B 1 268 ? 16.203 19.281 -5.566 1 83.06 268 PRO B C 1
ATOM 7218 O O . PRO B 1 268 ? 16.422 19.469 -4.367 1 83.06 268 PRO B O 1
ATOM 7221 N N . PRO B 1 269 ? 17 19.406 -6.574 1 84.75 269 PRO B N 1
ATOM 7222 C CA . PRO B 1 269 ? 18.312 19.969 -6.23 1 84.75 269 PRO B CA 1
ATOM 7223 C C . PRO B 1 269 ? 18.234 21.406 -5.75 1 84.75 269 PRO B C 1
ATOM 7225 O O . PRO B 1 269 ? 17.391 22.172 -6.234 1 84.75 269 PRO B O 1
ATOM 7228 N N . GLN B 1 270 ? 18.953 21.75 -4.793 1 76.81 270 GLN B N 1
ATOM 7229 C CA . GLN B 1 270 ? 19.031 23.125 -4.305 1 76.81 270 GLN B CA 1
ATOM 7230 C C . GLN B 1 270 ? 19.594 24.047 -5.375 1 76.81 270 GLN B C 1
ATOM 7232 O O . GLN B 1 270 ? 19.109 25.172 -5.539 1 76.81 270 GLN B O 1
ATOM 7237 N N . ARG B 1 271 ? 20.688 23.562 -6.059 1 79.56 271 ARG B N 1
ATOM 7238 C CA . ARG B 1 271 ? 21.266 24.281 -7.195 1 79.56 271 ARG B CA 1
ATOM 7239 C C . ARG B 1 271 ? 20.953 23.562 -8.508 1 79.56 271 ARG B C 1
ATOM 7241 O O . ARG B 1 271 ? 21.469 22.469 -8.766 1 79.56 271 ARG B O 1
ATOM 7248 N N . LYS B 1 272 ? 20.172 24.125 -9.328 1 79.94 272 LYS B N 1
ATOM 7249 C CA . LYS B 1 272 ? 19.703 23.5 -10.562 1 79.94 272 LYS B CA 1
ATOM 7250 C C . LYS B 1 272 ? 20.859 23.297 -11.547 1 79.94 272 LYS B C 1
ATOM 7252 O O . LYS B 1 272 ? 20.812 22.391 -12.383 1 79.94 272 LYS B O 1
ATOM 7257 N N . ASN B 1 273 ? 21.891 24.094 -11.312 1 79.38 273 ASN B N 1
ATOM 7258 C CA . ASN B 1 273 ? 22.953 24.031 -12.305 1 79.38 273 ASN B CA 1
ATOM 7259 C C . ASN B 1 273 ? 24.234 23.453 -11.727 1 79.38 273 ASN B C 1
ATOM 7261 O O . ASN B 1 273 ? 25.328 23.812 -12.141 1 79.38 273 ASN B O 1
ATOM 7265 N N . SER B 1 274 ? 24.062 22.453 -10.914 1 87.56 274 SER B N 1
ATOM 7266 C CA . SER B 1 274 ? 25.25 21.781 -10.383 1 87.56 274 SER B CA 1
ATOM 7267 C C . SER B 1 274 ? 25.75 20.703 -11.344 1 87.56 274 SER B C 1
ATOM 7269 O O . SER B 1 274 ? 24.984 20.234 -12.195 1 87.56 274 SER B O 1
ATOM 7271 N N . LYS B 1 275 ? 27.016 20.406 -11.266 1 90 275 LYS B N 1
ATOM 7272 C CA . LYS B 1 275 ? 27.641 19.391 -12.109 1 90 275 LYS B CA 1
ATOM 7273 C C . LYS B 1 275 ? 26.938 18.031 -11.945 1 90 275 LYS B C 1
ATOM 7275 O O . LYS B 1 275 ? 26.75 17.312 -12.922 1 90 275 LYS B O 1
ATOM 7280 N N . LEU B 1 276 ? 26.531 17.828 -10.812 1 90.19 276 LEU B N 1
ATOM 7281 C CA . LEU B 1 276 ? 25.875 16.547 -10.516 1 90.19 276 LEU B CA 1
ATOM 7282 C C . LEU B 1 276 ? 24.516 16.469 -11.203 1 90.19 276 LEU B C 1
ATOM 7284 O O . LEU B 1 276 ? 24.156 15.414 -11.734 1 90.19 276 LEU B O 1
ATOM 7288 N N . VAL B 1 277 ? 23.828 17.5 -11.234 1 91.5 277 VAL B N 1
ATOM 7289 C CA . VAL B 1 277 ? 22.516 17.531 -11.875 1 91.5 277 VAL B CA 1
ATOM 7290 C C . VAL B 1 277 ? 22.688 17.391 -13.383 1 91.5 277 VAL B C 1
ATOM 7292 O O . VAL B 1 277 ? 21.906 16.688 -14.039 1 91.5 277 VAL B O 1
ATOM 7295 N N . TRP B 1 278 ? 23.719 18 -13.836 1 92.06 278 TRP B N 1
ATOM 7296 C CA . TRP B 1 278 ? 23.984 17.906 -15.266 1 92.06 278 TRP B CA 1
ATOM 7297 C C . TRP B 1 278 ? 24.344 16.469 -15.656 1 92.06 278 TRP B C 1
ATOM 7299 O O . TRP B 1 278 ? 23.906 15.977 -16.703 1 92.06 278 TRP B O 1
ATOM 7309 N N . LEU B 1 279 ? 25.094 15.859 -14.828 1 92.88 279 LEU B N 1
ATOM 7310 C CA . LEU B 1 279 ? 25.453 14.469 -15.078 1 92.88 279 LEU B CA 1
ATOM 7311 C C . LEU B 1 279 ? 24.219 13.578 -15.086 1 92.88 279 LEU B C 1
ATOM 7313 O O . LEU B 1 279 ? 24.141 12.633 -15.883 1 92.88 279 LEU B O 1
ATOM 7317 N N . LEU B 1 280 ? 23.344 13.844 -14.258 1 93.06 280 LEU B N 1
ATOM 7318 C CA . LEU B 1 280 ? 22.094 13.078 -14.203 1 93.06 280 LEU B CA 1
ATOM 7319 C C . LEU B 1 280 ? 21.266 13.297 -15.461 1 93.06 280 LEU B C 1
ATOM 7321 O O . LEU B 1 280 ? 20.703 12.352 -16.016 1 93.06 280 LEU B O 1
ATOM 7325 N N . LYS B 1 281 ? 21.25 14.5 -15.945 1 92.62 281 LYS B N 1
ATOM 7326 C CA . LYS B 1 281 ? 20.5 14.812 -17.156 1 92.62 281 LYS B CA 1
ATOM 7327 C C . LYS B 1 281 ? 21.141 14.148 -18.375 1 92.62 281 LYS B C 1
ATOM 7329 O O . LYS B 1 281 ? 20.422 13.617 -19.234 1 92.62 281 LYS B O 1
ATOM 7334 N N . ILE B 1 282 ? 22.406 14.141 -18.391 1 93.5 282 ILE B N 1
ATOM 7335 C CA . ILE B 1 282 ? 23.125 13.492 -19.484 1 93.5 282 ILE B CA 1
ATOM 7336 C C . ILE B 1 282 ? 22.828 11.992 -19.469 1 93.5 282 ILE B C 1
ATOM 7338 O O . ILE B 1 282 ? 22.641 11.383 -20.516 1 93.5 282 ILE B O 1
ATOM 7342 N N . SER B 1 283 ? 22.859 11.461 -18.281 1 94 283 SER B N 1
ATOM 7343 C CA . SER B 1 283 ? 22.562 10.039 -18.141 1 94 283 SER B CA 1
ATOM 7344 C C . SER B 1 283 ? 21.156 9.727 -18.656 1 94 283 SER B C 1
ATOM 7346 O O . SER B 1 283 ? 20.938 8.695 -19.281 1 94 283 SER B O 1
ATOM 7348 N N . ILE B 1 284 ? 20.219 10.617 -18.422 1 94.38 284 ILE B N 1
ATOM 7349 C CA . ILE B 1 284 ? 18.844 10.422 -18.891 1 94.38 284 ILE B CA 1
ATOM 7350 C C . ILE B 1 284 ? 18.828 10.43 -20.422 1 94.38 284 ILE B C 1
ATOM 7352 O O . ILE B 1 284 ? 18.234 9.555 -21.047 1 94.38 284 ILE B O 1
ATOM 7356 N N . PHE B 1 285 ? 19.578 11.352 -20.969 1 94.62 285 PHE B N 1
ATOM 7357 C CA . PHE B 1 285 ? 19.609 11.469 -22.422 1 94.62 285 PHE B CA 1
ATOM 7358 C C . PHE B 1 285 ? 20.266 10.25 -23.047 1 94.62 285 PHE B C 1
ATOM 7360 O O . PHE B 1 285 ? 19.828 9.758 -24.094 1 94.62 285 PHE B O 1
ATOM 7367 N N . LEU B 1 286 ? 21.281 9.805 -22.453 1 92.88 286 LEU B N 1
ATOM 7368 C CA . LEU B 1 286 ? 21.969 8.617 -22.938 1 92.88 286 LEU B CA 1
ATOM 7369 C C . LEU B 1 286 ? 21.047 7.402 -22.906 1 92.88 286 LEU B C 1
ATOM 7371 O O . LEU B 1 286 ? 21.016 6.613 -23.844 1 92.88 286 LEU B O 1
ATOM 7375 N N . HIS B 1 287 ? 20.328 7.23 -21.844 1 93.5 287 HIS B N 1
ATOM 7376 C CA . HIS B 1 287 ? 19.391 6.125 -21.734 1 93.5 287 HIS B CA 1
ATOM 7377 C C . HIS B 1 287 ? 18.281 6.25 -22.766 1 93.5 287 HIS B C 1
ATOM 7379 O O . HIS B 1 287 ? 17.844 5.25 -23.344 1 93.5 287 HIS B O 1
ATOM 7385 N N . LEU B 1 288 ? 17.828 7.473 -23.016 1 94.56 288 LEU B N 1
ATOM 7386 C CA . LEU B 1 288 ? 16.781 7.68 -24.016 1 94.56 288 LEU B CA 1
ATOM 7387 C C . LEU B 1 288 ? 17.297 7.316 -25.406 1 94.56 288 LEU B C 1
ATOM 7389 O O . LEU B 1 288 ? 16.562 6.754 -26.219 1 94.56 288 LEU B O 1
ATOM 7393 N N . TYR B 1 289 ? 18.516 7.586 -25.625 1 93.12 289 TYR B N 1
ATOM 7394 C CA . TYR B 1 289 ? 19.125 7.227 -26.891 1 93.12 289 TYR B CA 1
ATOM 7395 C C . TYR B 1 289 ? 19.203 5.711 -27.047 1 93.12 289 TYR B C 1
ATOM 7397 O O . TYR B 1 289 ? 18.906 5.172 -28.109 1 93.12 289 TYR B O 1
ATOM 7405 N N . LEU B 1 290 ? 19.672 5.051 -26.031 1 91.69 290 LEU B N 1
ATOM 7406 C CA . LEU B 1 290 ? 19.766 3.596 -26.062 1 91.69 290 LEU B CA 1
ATOM 7407 C C . LEU B 1 290 ? 18.391 2.959 -26.25 1 91.69 290 LEU B C 1
ATOM 7409 O O . LEU B 1 290 ? 18.266 1.934 -26.922 1 91.69 290 LEU B O 1
ATOM 7413 N N . ILE B 1 291 ? 17.375 3.545 -25.656 1 93.75 291 ILE B N 1
ATOM 7414 C CA . ILE B 1 291 ? 16 3.068 -25.828 1 93.75 291 ILE B CA 1
ATOM 7415 C C . ILE B 1 291 ? 15.594 3.191 -27.297 1 93.75 291 ILE B C 1
ATOM 7417 O O . ILE B 1 291 ? 15.008 2.264 -27.859 1 93.75 291 ILE B O 1
ATOM 7421 N N . TRP B 1 292 ? 15.969 4.297 -27.812 1 93.5 292 TRP B N 1
ATOM 7422 C CA . TRP B 1 292 ? 15.68 4.52 -29.234 1 93.5 292 TRP B CA 1
ATOM 7423 C C . TRP B 1 292 ? 16.375 3.482 -30.109 1 93.5 292 TRP B C 1
ATOM 7425 O O . TRP B 1 292 ? 15.797 2.957 -31.047 1 93.5 292 TRP B O 1
ATOM 7435 N N . GLU B 1 293 ? 17.531 3.102 -29.844 1 90 293 GLU B N 1
ATOM 7436 C CA . GLU B 1 293 ? 18.297 2.102 -30.578 1 90 293 GLU B CA 1
ATOM 7437 C C . GLU B 1 293 ? 17.656 0.724 -30.484 1 90 293 GLU B C 1
ATOM 7439 O O . GLU B 1 293 ? 17.578 -0.006 -31.469 1 90 293 GLU B O 1
ATOM 7444 N N . VAL B 1 294 ? 17.219 0.388 -29.297 1 91.31 294 VAL B N 1
ATOM 7445 C CA . VAL B 1 294 ? 16.578 -0.909 -29.062 1 91.31 294 VAL B CA 1
ATOM 7446 C C . VAL B 1 294 ? 15.281 -0.998 -29.844 1 91.31 294 VAL B C 1
ATOM 7448 O O . VAL B 1 294 ? 14.953 -2.049 -30.406 1 91.31 294 VAL B O 1
ATOM 7451 N N . LEU B 1 295 ? 14.539 0.056 -29.922 1 91.56 295 LEU B N 1
ATOM 7452 C CA . LEU B 1 295 ? 13.234 0.062 -30.578 1 91.56 295 LEU B CA 1
ATOM 7453 C C . LEU B 1 295 ? 13.383 0.012 -32.094 1 91.56 295 LEU B C 1
ATOM 7455 O O . LEU B 1 295 ? 12.57 -0.612 -32.781 1 91.56 295 LEU B O 1
ATOM 7459 N N . THR B 1 296 ? 14.453 0.549 -32.625 1 89.69 296 THR B N 1
ATOM 7460 C CA . THR B 1 296 ? 14.578 0.702 -34.062 1 89.69 296 THR B CA 1
ATOM 7461 C C . THR B 1 296 ? 15.289 -0.5 -34.688 1 89.69 296 THR B C 1
ATOM 7463 O O . THR B 1 296 ? 15.047 -0.854 -35.844 1 89.69 296 THR B O 1
ATOM 7466 N N . LYS B 1 297 ? 16.125 -1.179 -34 1 87.06 297 LYS B N 1
ATOM 7467 C CA . LYS B 1 297 ? 16.875 -2.297 -34.531 1 87.06 297 LYS B CA 1
ATOM 7468 C C . LYS B 1 297 ? 16.156 -3.623 -34.281 1 87.06 297 LYS B C 1
ATOM 7470 O O . LYS B 1 297 ? 15.562 -3.828 -33.25 1 87.06 297 LYS B O 1
ATOM 7475 N N . ASN B 1 298 ? 16.25 -4.402 -35.344 1 83.88 298 ASN B N 1
ATOM 7476 C CA . ASN B 1 298 ? 15.758 -5.766 -35.188 1 83.88 298 ASN B CA 1
ATOM 7477 C C . ASN B 1 298 ? 16.797 -6.676 -34.531 1 83.88 298 ASN B C 1
ATOM 7479 O O . ASN B 1 298 ? 17.891 -6.855 -35.062 1 83.88 298 ASN B O 1
ATOM 7483 N N . GLU B 1 299 ? 16.453 -7.152 -33.406 1 82.88 299 GLU B N 1
ATOM 7484 C CA . GLU B 1 299 ? 17.359 -7.934 -32.562 1 82.88 299 GLU B CA 1
ATOM 7485 C C . GLU B 1 299 ? 17.906 -9.141 -33.312 1 82.88 299 GLU B C 1
ATOM 7487 O O . GLU B 1 299 ? 19.062 -9.531 -33.125 1 82.88 299 GLU B O 1
ATOM 7492 N N . LEU B 1 300 ? 17.156 -9.727 -34.25 1 81.75 300 LEU B N 1
ATOM 7493 C CA . LEU B 1 300 ? 17.531 -10.938 -34.969 1 81.75 300 LEU B CA 1
ATOM 7494 C C . LEU B 1 300 ? 18.609 -10.641 -36 1 81.75 300 LEU B C 1
ATOM 7496 O O . LEU B 1 300 ? 19.344 -11.539 -36.406 1 81.75 300 LEU B O 1
ATOM 7500 N N . GLU B 1 301 ? 18.703 -9.375 -36.375 1 86 301 GLU B N 1
ATOM 7501 C CA . GLU B 1 301 ? 19.625 -8.992 -37.438 1 86 301 GLU B CA 1
ATOM 7502 C C . GLU B 1 301 ? 20.891 -8.375 -36.844 1 86 301 GLU B C 1
ATOM 7504 O O . GLU B 1 301 ? 21.859 -8.125 -37.594 1 86 301 GLU B O 1
ATOM 7509 N N . VAL B 1 302 ? 20.953 -8.148 -35.625 1 87.81 302 VAL B N 1
ATOM 7510 C CA . VAL B 1 302 ? 22.109 -7.523 -35 1 87.81 302 VAL B CA 1
ATOM 7511 C C . VAL B 1 302 ? 23.219 -8.547 -34.844 1 87.81 302 VAL B C 1
ATOM 7513 O O . VAL B 1 302 ? 23 -9.648 -34.344 1 87.81 302 VAL B O 1
ATOM 7516 N N . PRO B 1 303 ? 24.375 -8.156 -35.312 1 91.25 303 PRO B N 1
ATOM 7517 C CA . PRO B 1 303 ? 25.5 -9.07 -35.125 1 91.25 303 PRO B CA 1
ATOM 7518 C C . PRO B 1 303 ? 25.781 -9.359 -33.656 1 91.25 303 PRO B C 1
ATOM 7520 O O . PRO B 1 303 ? 25.578 -8.492 -32.781 1 91.25 303 PRO B O 1
ATOM 7523 N N . ILE B 1 304 ? 26.297 -10.508 -33.375 1 92.31 304 ILE B N 1
ATOM 7524 C CA . ILE B 1 304 ? 26.516 -10.992 -32 1 92.31 304 ILE B CA 1
ATOM 7525 C C . ILE B 1 304 ? 27.484 -10.062 -31.281 1 92.31 304 ILE B C 1
ATOM 7527 O O . ILE B 1 304 ? 27.297 -9.758 -30.094 1 92.31 304 ILE B O 1
ATOM 7531 N N . VAL B 1 305 ? 28.453 -9.578 -31.906 1 91.75 305 VAL B N 1
ATOM 7532 C CA . VAL B 1 305 ? 29.469 -8.727 -31.312 1 91.75 305 VAL B CA 1
ATOM 7533 C C . VAL B 1 305 ? 28.844 -7.422 -30.828 1 91.75 305 VAL B C 1
ATOM 7535 O O . VAL B 1 305 ? 29.141 -6.934 -29.734 1 91.75 305 VAL B O 1
ATOM 7538 N N . ASN B 1 306 ? 27.984 -6.895 -31.688 1 90.81 306 ASN B N 1
ATOM 7539 C CA . ASN B 1 306 ? 27.297 -5.66 -31.328 1 90.81 306 ASN B CA 1
ATOM 7540 C C . ASN B 1 306 ? 26.375 -5.863 -30.125 1 90.81 306 ASN B C 1
ATOM 7542 O O . ASN B 1 306 ? 26.234 -4.973 -29.297 1 90.81 306 ASN B O 1
ATOM 7546 N N . LYS B 1 307 ? 25.828 -6.977 -30.094 1 90.5 307 LYS B N 1
ATOM 7547 C CA . LYS B 1 307 ? 24.969 -7.301 -28.953 1 90.5 307 LYS B CA 1
ATOM 7548 C C . LYS B 1 307 ? 25.766 -7.355 -27.656 1 90.5 307 LYS B C 1
ATOM 7550 O O . LYS B 1 307 ? 25.344 -6.84 -26.625 1 90.5 307 LYS B O 1
ATOM 7555 N N . MET B 1 308 ? 26.891 -7.996 -27.781 1 91.12 308 MET B N 1
ATOM 7556 C CA . MET B 1 308 ? 27.75 -8.125 -26.594 1 91.12 308 MET B CA 1
ATOM 7557 C C . MET B 1 308 ? 28.203 -6.75 -26.109 1 91.12 308 MET B C 1
ATOM 7559 O O . MET B 1 308 ? 28.188 -6.48 -24.906 1 91.12 308 MET B O 1
ATOM 7563 N N . ILE B 1 309 ? 28.547 -5.879 -27 1 90.06 309 ILE B N 1
ATOM 7564 C CA . ILE B 1 309 ? 29 -4.539 -26.656 1 90.06 309 ILE B CA 1
ATOM 7565 C C . ILE B 1 309 ? 27.859 -3.76 -26 1 90.06 309 ILE B C 1
ATOM 7567 O O . ILE B 1 309 ? 28.047 -3.09 -24.984 1 90.06 309 ILE B O 1
ATOM 7571 N N . PHE B 1 310 ? 26.781 -3.904 -26.625 1 89.38 310 PHE B N 1
ATOM 7572 C CA . PHE B 1 310 ? 25.594 -3.217 -26.109 1 89.38 310 PHE B CA 1
ATOM 7573 C C . PHE B 1 310 ? 25.312 -3.643 -24.672 1 89.38 310 PHE B C 1
ATOM 7575 O O . PHE B 1 310 ? 25.078 -2.799 -23.812 1 89.38 310 PHE B O 1
ATOM 7582 N N . LEU B 1 311 ? 25.344 -4.914 -24.438 1 87.31 311 LEU B N 1
ATOM 7583 C CA . LEU B 1 311 ? 25.031 -5.438 -23.109 1 87.31 311 LEU B CA 1
ATOM 7584 C C . LEU B 1 311 ? 26.094 -5.02 -22.094 1 87.31 311 LEU B C 1
ATOM 7586 O O . LEU B 1 311 ? 25.766 -4.652 -20.969 1 87.31 311 LEU B O 1
ATOM 7590 N N . ARG B 1 312 ? 27.266 -5.051 -22.484 1 86.19 312 ARG B N 1
ATOM 7591 C CA . ARG B 1 312 ? 28.344 -4.633 -21.594 1 86.19 312 ARG B CA 1
ATOM 7592 C C . ARG B 1 312 ? 28.234 -3.15 -21.266 1 86.19 312 ARG B C 1
ATOM 7594 O O . ARG B 1 312 ? 28.453 -2.748 -20.109 1 86.19 312 ARG B O 1
ATOM 7601 N N . LEU B 1 313 ? 27.844 -2.365 -22.25 1 84.56 313 LEU B N 1
ATOM 7602 C CA . LEU B 1 313 ? 27.656 -0.936 -22.031 1 84.56 313 LEU B CA 1
ATOM 7603 C C . LEU B 1 313 ? 26.5 -0.676 -21.094 1 84.56 313 LEU B C 1
ATOM 7605 O O . LEU B 1 313 ? 26.578 0.181 -20.203 1 84.56 313 LEU B O 1
ATOM 7609 N N . THR B 1 314 ? 25.484 -1.396 -21.328 1 83.94 314 THR B N 1
ATOM 7610 C CA . THR B 1 314 ? 24.312 -1.21 -20.484 1 83.94 314 THR B CA 1
ATOM 7611 C C . THR B 1 314 ? 24.625 -1.579 -19.047 1 83.94 314 THR B C 1
ATOM 7613 O O . THR B 1 314 ? 24.203 -0.894 -18.109 1 83.94 314 THR B O 1
ATOM 7616 N N . PHE B 1 315 ? 25.391 -2.629 -18.844 1 82.69 315 PHE B N 1
ATOM 7617 C CA . PHE B 1 315 ? 25.781 -3.029 -17.484 1 82.69 315 PHE B CA 1
ATOM 7618 C C . PHE B 1 315 ? 26.688 -1.98 -16.844 1 82.69 315 PHE B C 1
ATOM 7620 O O . PHE B 1 315 ? 26.484 -1.603 -15.695 1 82.69 315 PHE B O 1
ATOM 7627 N N . GLY B 1 316 ? 27.625 -1.532 -17.609 1 79.88 316 GLY B N 1
ATOM 7628 C CA . GLY B 1 316 ? 28.516 -0.499 -17.109 1 79.88 316 GLY B CA 1
ATOM 7629 C C . GLY B 1 316 ? 27.797 0.79 -16.75 1 79.88 316 GLY B C 1
ATOM 7630 O O . GLY B 1 316 ? 28.047 1.372 -15.695 1 79.88 316 GLY B O 1
ATOM 7631 N N . PHE B 1 317 ? 26.844 1.172 -17.562 1 83.5 317 PHE B N 1
ATOM 7632 C CA . PHE B 1 317 ? 26.078 2.389 -17.328 1 83.5 317 PHE B CA 1
ATOM 7633 C C . PHE B 1 317 ? 25.188 2.236 -16.109 1 83.5 317 PHE B C 1
ATOM 7635 O O . PHE B 1 317 ? 24.984 3.197 -15.359 1 83.5 317 PHE B O 1
ATOM 7642 N N . SER B 1 318 ? 24.656 1.06 -15.953 1 82.88 318 SER B N 1
ATOM 7643 C CA . SER B 1 318 ? 23.797 0.831 -14.797 1 82.88 318 SER B CA 1
ATOM 7644 C C . SER B 1 318 ? 24.594 0.934 -13.492 1 82.88 318 SER B C 1
ATOM 7646 O O . SER B 1 318 ? 24.109 1.509 -12.516 1 82.88 318 SER B O 1
ATOM 7648 N N . ILE B 1 319 ? 25.75 0.424 -13.492 1 82.81 319 ILE B N 1
ATOM 7649 C CA . ILE B 1 319 ? 26.594 0.517 -12.305 1 82.81 319 ILE B CA 1
ATOM 7650 C C . ILE B 1 319 ? 26.969 1.974 -12.047 1 82.81 319 ILE B C 1
ATOM 7652 O O . ILE B 1 319 ? 26.906 2.451 -10.914 1 82.81 319 ILE B O 1
ATOM 7656 N N . PHE B 1 320 ? 27.312 2.623 -13.078 1 87.12 320 PHE B N 1
ATOM 7657 C CA . PHE B 1 320 ? 27.641 4.039 -12.984 1 87.12 320 PHE B CA 1
ATOM 7658 C C . PHE B 1 320 ? 26.469 4.844 -12.445 1 87.12 320 PHE B C 1
ATOM 7660 O O . PHE B 1 320 ? 26.641 5.711 -11.586 1 87.12 320 PHE B O 1
ATOM 7667 N N . LEU B 1 321 ? 25.375 4.535 -12.945 1 87.44 321 LEU B N 1
ATOM 7668 C CA . LEU B 1 321 ? 24.156 5.23 -12.516 1 87.44 321 LEU B CA 1
ATOM 7669 C C . LEU B 1 321 ? 23.906 5.02 -11.031 1 87.44 321 LEU B C 1
ATOM 7671 O O . LEU B 1 321 ? 23.484 5.941 -10.328 1 87.44 321 LEU B O 1
ATOM 7675 N N . ILE B 1 322 ? 24.141 3.824 -10.531 1 86.06 322 ILE B N 1
ATOM 7676 C CA . ILE B 1 322 ? 23.953 3.51 -9.125 1 86.06 322 ILE B CA 1
ATOM 7677 C C . ILE B 1 322 ? 24.844 4.402 -8.266 1 86.06 322 ILE B C 1
ATOM 7679 O O . ILE B 1 322 ? 24.391 4.98 -7.277 1 86.06 322 ILE B O 1
ATOM 7683 N N . PHE B 1 323 ? 25.984 4.602 -8.695 1 85.94 323 PHE B N 1
ATOM 7684 C CA . PHE B 1 323 ? 26.922 5.449 -7.957 1 85.94 323 PHE B CA 1
ATOM 7685 C C . PHE B 1 323 ? 26.453 6.902 -7.984 1 85.94 323 PHE B C 1
ATOM 7687 O O . PHE B 1 323 ? 26.531 7.598 -6.969 1 85.94 323 PHE B O 1
ATOM 7694 N N . LEU B 1 324 ? 26.016 7.336 -9.094 1 88.62 324 LEU B N 1
ATOM 7695 C CA . LEU B 1 324 ? 25.547 8.711 -9.227 1 88.62 324 LEU B CA 1
ATOM 7696 C C . LEU B 1 324 ? 24.359 8.961 -8.312 1 88.62 324 LEU B C 1
ATOM 7698 O O . LEU B 1 324 ? 24.266 10.023 -7.684 1 88.62 324 LEU B O 1
ATOM 7702 N N . VAL B 1 325 ? 23.484 8.047 -8.242 1 87.69 325 VAL B N 1
ATOM 7703 C CA . VAL B 1 325 ? 22.281 8.188 -7.43 1 87.69 325 VAL B CA 1
ATOM 7704 C C . VAL B 1 325 ? 22.656 8.219 -5.949 1 87.69 325 VAL B C 1
ATOM 7706 O O . VAL B 1 325 ? 22.141 9.039 -5.188 1 87.69 325 VAL B O 1
ATOM 7709 N N . LEU B 1 326 ? 23.594 7.367 -5.578 1 87.69 326 LEU B N 1
ATOM 7710 C CA . LEU B 1 326 ? 24.031 7.336 -4.188 1 87.69 326 LEU B CA 1
ATOM 7711 C C . LEU B 1 326 ? 24.672 8.664 -3.793 1 87.69 326 LEU B C 1
ATOM 7713 O O . LEU B 1 326 ? 24.375 9.203 -2.727 1 87.69 326 LEU B O 1
ATOM 7717 N N . ILE B 1 327 ? 25.422 9.211 -4.637 1 89.69 327 ILE B N 1
ATOM 7718 C CA . ILE B 1 327 ? 26.094 10.484 -4.375 1 89.69 327 ILE B CA 1
ATOM 7719 C C . ILE B 1 327 ? 25.062 11.602 -4.27 1 89.69 327 ILE B C 1
ATOM 7721 O O . ILE B 1 327 ? 25.141 12.453 -3.383 1 89.69 327 ILE B O 1
ATOM 7725 N N . TYR B 1 328 ? 24.141 11.555 -5.117 1 90.19 328 TYR B N 1
ATOM 7726 C CA . TYR B 1 328 ? 23.094 12.562 -5.121 1 90.19 328 TYR B CA 1
ATOM 7727 C C . TYR B 1 328 ? 22.297 12.531 -3.818 1 90.19 328 TYR B C 1
ATOM 7729 O O . TYR B 1 328 ? 22.062 13.578 -3.209 1 90.19 328 TYR B O 1
ATOM 7737 N N . LEU B 1 329 ? 21.969 11.383 -3.381 1 87.38 329 LEU B N 1
ATOM 7738 C CA . LEU B 1 329 ? 21.156 11.258 -2.172 1 87.38 329 LEU B CA 1
ATOM 7739 C C . LEU B 1 329 ? 21.969 11.617 -0.934 1 87.38 329 LEU B C 1
ATOM 7741 O O . LEU B 1 329 ? 21.453 12.219 0.006 1 87.38 329 LEU B O 1
ATOM 7745 N N . LEU B 1 330 ? 23.234 11.266 -0.974 1 88.88 330 LEU B N 1
ATOM 7746 C CA . LEU B 1 330 ? 24.094 11.641 0.142 1 88.88 330 LEU B CA 1
ATOM 7747 C C . LEU B 1 330 ? 24.219 13.156 0.245 1 88.88 330 LEU B C 1
ATOM 7749 O O . LEU B 1 330 ? 24.219 13.711 1.348 1 88.88 330 LEU B O 1
ATOM 7753 N N . ARG B 1 331 ? 24.312 13.789 -0.821 1 89.31 331 ARG B N 1
ATOM 7754 C CA . ARG B 1 331 ? 24.375 15.25 -0.85 1 89.31 331 ARG B CA 1
ATOM 7755 C C . ARG B 1 331 ? 23.078 15.859 -0.312 1 89.31 331 ARG B C 1
ATOM 7757 O O . ARG B 1 331 ? 23.109 16.859 0.404 1 89.31 331 ARG B O 1
ATOM 7764 N N . GLN B 1 332 ? 22 15.266 -0.67 1 87.06 332 GLN B N 1
ATOM 7765 C CA . GLN B 1 332 ? 20.719 15.766 -0.197 1 87.06 332 GLN B CA 1
ATOM 7766 C C . GLN B 1 332 ? 20.578 15.586 1.312 1 87.06 332 GLN B C 1
ATOM 7768 O O . GLN B 1 332 ? 19.984 16.422 1.99 1 87.06 332 GLN B O 1
ATOM 7773 N N . ILE B 1 333 ? 21.094 14.508 1.832 1 86.25 333 ILE B N 1
ATOM 7774 C CA . ILE B 1 333 ? 21.047 14.258 3.268 1 86.25 333 ILE B CA 1
ATOM 7775 C C . ILE B 1 333 ? 21.922 15.289 3.996 1 86.25 333 ILE B C 1
ATOM 7777 O O . ILE B 1 333 ? 21.531 15.805 5.043 1 86.25 333 ILE B O 1
ATOM 7781 N N . LYS B 1 334 ? 23.047 15.562 3.422 1 87.81 334 LYS B N 1
ATOM 7782 C CA . LYS B 1 334 ? 23.938 16.562 4.016 1 87.81 334 LYS B CA 1
ATOM 7783 C C . LYS B 1 334 ? 23.281 17.938 4.062 1 87.81 334 LYS B C 1
ATOM 7785 O O . LYS B 1 334 ? 23.516 18.703 4.992 1 87.81 334 LYS B O 1
ATOM 7790 N N . LEU B 1 335 ? 22.375 18.141 3.127 1 86.31 335 LEU B N 1
ATOM 7791 C CA . LEU B 1 335 ? 21.672 19.422 3.059 1 86.31 335 LEU B CA 1
ATOM 7792 C C . LEU B 1 335 ? 20.391 19.375 3.9 1 86.31 335 LEU B C 1
ATOM 7794 O O . LEU B 1 335 ? 19.594 20.312 3.863 1 86.31 335 LEU B O 1
ATOM 7798 N N . LYS B 1 336 ? 20.109 18.203 4.551 1 83 336 LYS B N 1
ATOM 7799 C CA . LYS B 1 336 ? 19.031 18 5.504 1 83 336 LYS B CA 1
ATOM 7800 C C . LYS B 1 336 ? 17.672 18.078 4.816 1 83 336 LYS B C 1
ATOM 7802 O O . LYS B 1 336 ? 16.734 18.672 5.352 1 83 336 LYS B O 1
ATOM 7807 N N . VAL B 1 337 ? 17.672 17.703 3.629 1 80.19 337 VAL B N 1
ATOM 7808 C CA . VAL B 1 337 ? 16.391 17.594 2.945 1 80.19 337 VAL B CA 1
ATOM 7809 C C . VAL B 1 337 ? 15.516 16.547 3.646 1 80.19 337 VAL B C 1
ATOM 7811 O O . VAL B 1 337 ? 15.969 15.445 3.932 1 80.19 337 VAL B O 1
ATOM 7814 N N . PRO B 1 338 ? 14.297 16.891 3.973 1 77.88 338 PRO B N 1
ATOM 7815 C CA . PRO B 1 338 ? 13.453 15.961 4.727 1 77.88 338 PRO B CA 1
ATOM 7816 C C . PRO B 1 338 ? 13.227 14.641 3.988 1 77.88 338 PRO B C 1
ATOM 7818 O O . PRO B 1 338 ? 13.125 14.625 2.76 1 77.88 338 PRO B O 1
ATOM 7821 N N . TYR B 1 339 ? 13.219 13.508 4.648 1 76.62 339 TYR B N 1
ATOM 7822 C CA . TYR B 1 339 ? 12.844 12.156 4.242 1 76.62 339 TYR B CA 1
ATOM 7823 C C . TYR B 1 339 ? 13.859 11.586 3.262 1 76.62 339 TYR B C 1
ATOM 7825 O O . TYR B 1 339 ? 13.688 10.477 2.758 1 76.62 339 TYR B O 1
ATOM 7833 N N . ALA B 1 340 ? 15.039 12.32 2.898 1 80.06 340 ALA B N 1
ATOM 7834 C CA . ALA B 1 340 ? 16.078 11.812 2.01 1 80.06 340 ALA B CA 1
ATOM 7835 C C . ALA B 1 340 ? 16.781 10.609 2.621 1 80.06 340 ALA B C 1
ATOM 7837 O O . ALA B 1 340 ? 17.156 9.672 1.909 1 80.06 340 ALA B O 1
ATOM 7838 N N . GLY B 1 341 ? 16.859 10.586 3.906 1 80 341 GLY B N 1
ATOM 7839 C CA . GLY B 1 341 ? 17.484 9.461 4.586 1 80 341 GLY B CA 1
ATOM 7840 C C . GLY B 1 341 ? 16.688 8.18 4.492 1 80 341 GLY B C 1
ATOM 7841 O O . GLY B 1 341 ? 17.234 7.105 4.258 1 80 341 GLY B O 1
ATOM 7842 N N . TYR B 1 342 ? 15.383 8.289 4.59 1 76.31 342 TYR B N 1
ATOM 7843 C CA . TYR B 1 342 ? 14.508 7.137 4.441 1 76.31 342 TYR B CA 1
ATOM 7844 C C . TYR B 1 342 ? 14.594 6.562 3.033 1 76.31 342 TYR B C 1
ATOM 7846 O O . TYR B 1 342 ? 14.688 5.344 2.857 1 76.31 342 TYR B O 1
ATOM 7854 N N . TYR B 1 343 ? 14.648 7.453 2.146 1 78.25 343 TYR B N 1
ATOM 7855 C CA . TYR B 1 343 ? 14.688 6.996 0.762 1 78.25 343 TYR B CA 1
ATOM 7856 C C . TYR B 1 343 ? 16.016 6.328 0.445 1 78.25 343 TYR B C 1
ATOM 7858 O O . TYR B 1 343 ? 16.062 5.316 -0.259 1 78.25 343 TYR B O 1
ATOM 7866 N N . LEU B 1 344 ? 17.047 6.895 0.992 1 82.31 344 LEU B N 1
ATOM 7867 C CA . LEU B 1 344 ? 18.359 6.289 0.781 1 82.31 344 LEU B CA 1
ATOM 7868 C C . LEU B 1 344 ? 18.406 4.887 1.376 1 82.31 344 LEU B C 1
ATOM 7870 O O . LEU B 1 344 ? 18.969 3.969 0.764 1 82.31 344 LEU B O 1
ATOM 7874 N N . ALA B 1 345 ? 17.828 4.695 2.455 1 79.94 345 ALA B N 1
ATOM 7875 C CA . ALA B 1 345 ? 17.828 3.379 3.088 1 79.94 345 ALA B CA 1
ATOM 7876 C C . ALA B 1 345 ? 17.047 2.371 2.24 1 79.94 345 ALA B C 1
ATOM 7878 O O . ALA B 1 345 ? 17.484 1.231 2.066 1 79.94 345 ALA B O 1
ATOM 7879 N N . GLY B 1 346 ? 15.969 2.768 1.726 1 78.12 346 GLY B N 1
ATOM 7880 C CA . GLY B 1 346 ? 15.164 1.892 0.884 1 78.12 346 GLY B CA 1
ATOM 7881 C C . GLY B 1 346 ? 15.844 1.54 -0.425 1 78.12 346 GLY B C 1
ATOM 7882 O O . GLY B 1 346 ? 15.906 0.369 -0.807 1 78.12 346 GLY B O 1
ATOM 7883 N N . ILE B 1 347 ? 16.469 2.473 -0.995 1 80.75 347 ILE B N 1
ATOM 7884 C CA . ILE B 1 347 ? 17.062 2.287 -2.312 1 80.75 347 ILE B CA 1
ATOM 7885 C C . ILE B 1 347 ? 18.391 1.535 -2.178 1 80.75 347 ILE B C 1
ATOM 7887 O O . ILE B 1 347 ? 18.828 0.871 -3.119 1 80.75 347 ILE B O 1
ATOM 7891 N N . SER B 1 348 ? 19 1.649 -0.991 1 81.38 348 SER B N 1
ATOM 7892 C CA . SER B 1 348 ? 20.266 0.949 -0.785 1 81.38 348 SER B CA 1
ATOM 7893 C C . SER B 1 348 ? 20.109 -0.553 -0.993 1 81.38 348 SER B C 1
ATOM 7895 O O . SER B 1 348 ? 20.984 -1.205 -1.557 1 81.38 348 SER B O 1
ATOM 7897 N N . ILE B 1 349 ? 19 -1.092 -0.642 1 77.5 349 ILE B N 1
ATOM 7898 C CA . ILE B 1 349 ? 18.75 -2.518 -0.828 1 77.5 349 ILE B CA 1
ATOM 7899 C C . ILE B 1 349 ? 18.578 -2.822 -2.314 1 77.5 349 ILE B C 1
ATOM 7901 O O . ILE B 1 349 ? 19.078 -3.836 -2.809 1 77.5 349 ILE B O 1
ATOM 7905 N N . LEU B 1 350 ? 17.953 -1.932 -2.926 1 79.12 350 LEU B N 1
ATOM 7906 C CA . LEU B 1 350 ? 17.734 -2.096 -4.359 1 79.12 350 LEU B CA 1
ATOM 7907 C C . LEU B 1 350 ? 19.047 -1.99 -5.121 1 79.12 350 LEU B C 1
ATOM 7909 O O . LEU B 1 350 ? 19.297 -2.758 -6.055 1 79.12 350 LEU B O 1
ATOM 7913 N N . VAL B 1 351 ? 19.875 -1.096 -4.645 1 79.75 351 VAL B N 1
ATOM 7914 C CA . VAL B 1 351 ? 21.172 -0.865 -5.277 1 79.75 351 VAL B CA 1
ATOM 7915 C C . VAL B 1 351 ? 22.078 -2.074 -5.059 1 79.75 351 VAL B C 1
ATOM 7917 O O . VAL B 1 351 ? 22.719 -2.549 -5.992 1 79.75 351 VAL B O 1
ATOM 7920 N N . LEU B 1 352 ? 22.062 -2.572 -3.924 1 77.56 352 LEU B N 1
ATOM 7921 C CA . LEU B 1 352 ? 22.891 -3.736 -3.619 1 77.56 352 LEU B CA 1
ATOM 7922 C C . LEU B 1 352 ? 22.453 -4.941 -4.453 1 77.56 352 LEU B C 1
ATOM 7924 O O . LEU B 1 352 ? 23.297 -5.652 -5.004 1 77.56 352 LEU B O 1
ATOM 7928 N N . SER B 1 353 ? 21.203 -5.125 -4.52 1 81 353 SER B N 1
ATOM 7929 C CA . SER B 1 353 ? 20.688 -6.234 -5.312 1 81 353 SER B CA 1
ATOM 7930 C C . SER B 1 353 ? 21.031 -6.062 -6.789 1 81 353 SER B C 1
ATOM 7932 O O . SER B 1 353 ? 21.359 -7.035 -7.477 1 81 353 SER B O 1
ATOM 7934 N N . SER B 1 354 ? 20.969 -4.871 -7.203 1 81 354 SER B N 1
ATOM 7935 C CA . SER B 1 354 ? 21.266 -4.582 -8.602 1 81 354 SER B CA 1
ATOM 7936 C C . SER B 1 354 ? 22.734 -4.82 -8.914 1 81 354 SER B C 1
ATOM 7938 O O . SER B 1 354 ? 23.078 -5.371 -9.969 1 81 354 SER B O 1
ATOM 7940 N N . ILE B 1 355 ? 23.547 -4.484 -8 1 79.94 355 ILE B N 1
ATOM 7941 C CA . ILE B 1 355 ? 24.984 -4.691 -8.188 1 79.94 355 ILE B CA 1
ATOM 7942 C C . ILE B 1 355 ? 25.281 -6.188 -8.234 1 79.94 355 ILE B C 1
ATOM 7944 O O . ILE B 1 355 ? 26.016 -6.656 -9.109 1 79.94 355 ILE B O 1
ATOM 7948 N N . LEU B 1 356 ? 24.688 -6.863 -7.383 1 80.19 356 LEU B N 1
ATOM 7949 C CA . LEU B 1 356 ? 24.906 -8.305 -7.324 1 80.19 356 LEU B CA 1
ATOM 7950 C C . LEU B 1 356 ? 24.422 -8.984 -8.602 1 80.19 356 LEU B C 1
ATOM 7952 O O . LEU B 1 356 ? 25.094 -9.867 -9.133 1 80.19 356 LEU B O 1
ATOM 7956 N N . THR B 1 357 ? 23.344 -8.562 -9.031 1 80.81 357 THR B N 1
ATOM 7957 C CA . THR B 1 357 ? 22.781 -9.156 -10.242 1 80.81 357 THR B CA 1
ATOM 7958 C C . THR B 1 357 ? 23.656 -8.844 -11.453 1 80.81 357 THR B C 1
ATOM 7960 O O . THR B 1 357 ? 23.875 -9.711 -12.297 1 80.81 357 THR B O 1
ATOM 7963 N N . GLN B 1 358 ? 24.188 -7.668 -11.469 1 78.94 358 GLN B N 1
ATOM 7964 C CA . GLN B 1 358 ? 25.031 -7.277 -12.602 1 78.94 358 GLN B CA 1
ATOM 7965 C C . GLN B 1 358 ? 26.359 -8.023 -12.578 1 78.94 358 GLN B C 1
ATOM 7967 O O . GLN B 1 358 ? 26.859 -8.438 -13.625 1 78.94 358 GLN B O 1
ATOM 7972 N N . LEU B 1 359 ? 26.844 -8.227 -11.445 1 78.38 359 LEU B N 1
ATOM 7973 C CA . LEU B 1 359 ? 28.094 -8.977 -11.312 1 78.38 359 LEU B CA 1
ATOM 7974 C C . LEU B 1 359 ? 27.891 -10.438 -11.68 1 78.38 359 LEU B C 1
ATOM 7976 O O . LEU B 1 359 ? 28.734 -11.031 -12.359 1 78.38 359 LEU B O 1
ATOM 7980 N N . HIS B 1 360 ? 26.812 -10.922 -11.336 1 80.38 360 HIS B N 1
ATOM 7981 C CA . HIS B 1 360 ? 26.484 -12.312 -11.664 1 80.38 360 HIS B CA 1
ATOM 7982 C C . HIS B 1 360 ? 26.312 -12.492 -13.164 1 80.38 360 HIS B C 1
ATOM 7984 O O . HIS B 1 360 ? 26.719 -13.516 -13.727 1 80.38 360 HIS B O 1
ATOM 7990 N N . GLN B 1 361 ? 25.781 -11.516 -13.719 1 79.81 361 GLN B N 1
ATOM 7991 C CA . GLN B 1 361 ? 25.531 -11.57 -15.156 1 79.81 361 GLN B CA 1
ATOM 7992 C C . GLN B 1 361 ? 26.828 -11.453 -15.945 1 79.81 361 GLN B C 1
ATOM 7994 O O . GLN B 1 361 ? 26.922 -11.914 -17.078 1 79.81 361 GLN B O 1
ATOM 7999 N N . SER B 1 362 ? 27.859 -10.883 -15.312 1 77.69 362 SER B N 1
ATOM 8000 C CA . SER B 1 362 ? 29.141 -10.703 -16 1 77.69 362 SER B CA 1
ATOM 8001 C C . SER B 1 362 ? 29.984 -11.961 -15.914 1 77.69 362 SER B C 1
ATOM 8003 O O . SER B 1 362 ? 31.047 -12.039 -16.547 1 77.69 362 SER B O 1
ATOM 8005 N N . GLY B 1 363 ? 29.531 -13.023 -15.25 1 78.94 363 GLY B N 1
ATOM 8006 C CA . GLY B 1 363 ? 30.25 -14.289 -15.227 1 78.94 363 GLY B CA 1
ATOM 8007 C C . GLY B 1 363 ? 30.906 -14.57 -13.891 1 78.94 363 GLY B C 1
ATOM 8008 O O . GLY B 1 363 ? 31.5 -15.641 -13.703 1 78.94 363 GLY B O 1
ATOM 8009 N N . LEU B 1 364 ? 30.734 -13.602 -13.023 1 76.88 364 LEU B N 1
ATOM 8010 C CA . LEU B 1 364 ? 31.328 -13.812 -11.703 1 76.88 364 LEU B CA 1
ATOM 8011 C C . LEU B 1 364 ? 30.422 -14.672 -10.828 1 76.88 364 LEU B C 1
ATOM 8013 O O . LEU B 1 364 ? 29.25 -14.352 -10.641 1 76.88 364 LEU B O 1
ATOM 8017 N N . SER B 1 365 ? 30.906 -15.891 -10.508 1 73.75 365 SER B N 1
ATOM 8018 C CA . SER B 1 365 ? 30.125 -16.766 -9.641 1 73.75 365 SER B CA 1
ATOM 8019 C C . SER B 1 365 ? 30.188 -16.312 -8.188 1 73.75 365 SER B C 1
ATOM 8021 O O . SER B 1 365 ? 31.266 -16.281 -7.594 1 73.75 365 SER B O 1
ATOM 8023 N N . LEU B 1 366 ? 29.203 -15.82 -7.688 1 72.94 366 LEU B N 1
ATOM 8024 C CA . LEU B 1 366 ? 29.188 -15.359 -6.305 1 72.94 366 LEU B CA 1
ATOM 8025 C C . LEU B 1 366 ? 28.672 -16.453 -5.371 1 72.94 366 LEU B C 1
ATOM 8027 O O . LEU B 1 366 ? 28.625 -16.266 -4.156 1 72.94 366 LEU B O 1
ATOM 8031 N N . GLY B 1 367 ? 28.359 -17.594 -5.91 1 71.06 367 GLY B N 1
ATOM 8032 C CA . GLY B 1 367 ? 27.938 -18.719 -5.09 1 71.06 367 GLY B CA 1
ATOM 8033 C C . GLY B 1 367 ? 26.531 -18.547 -4.551 1 71.06 367 GLY B C 1
ATOM 8034 O O . GLY B 1 367 ? 26.156 -19.203 -3.57 1 71.06 367 GLY B O 1
ATOM 8035 N N . LEU B 1 368 ? 25.859 -17.672 -5.102 1 72.81 368 LEU B N 1
ATOM 8036 C CA . LEU B 1 368 ? 24.484 -17.453 -4.652 1 72.81 368 LEU B CA 1
ATOM 8037 C C . LEU B 1 368 ? 23.5 -18.266 -5.48 1 72.81 368 LEU B C 1
ATOM 8039 O O . LEU B 1 368 ? 23.75 -18.547 -6.656 1 72.81 368 LEU B O 1
ATOM 8043 N N . PRO B 1 369 ? 22.469 -18.656 -4.77 1 70.56 369 PRO B N 1
ATOM 8044 C CA . PRO B 1 369 ? 21.469 -19.453 -5.492 1 70.56 369 PRO B CA 1
ATOM 8045 C C . PRO B 1 369 ? 20.781 -18.656 -6.598 1 70.56 369 PRO B C 1
ATOM 8047 O O . PRO B 1 369 ? 20.734 -17.422 -6.543 1 70.56 369 PRO B O 1
ATOM 8050 N N . SER B 1 370 ? 20.328 -19.406 -7.586 1 74 370 SER B N 1
ATOM 8051 C CA . SER B 1 370 ? 19.656 -18.797 -8.727 1 74 370 SER B CA 1
ATOM 8052 C C . SER B 1 370 ? 18.422 -18 -8.273 1 74 370 SER B C 1
ATOM 8054 O O . SER B 1 370 ? 18.078 -17 -8.898 1 74 370 SER B O 1
ATOM 8056 N N . PHE B 1 371 ? 17.906 -18.391 -7.172 1 76 371 PHE B N 1
ATOM 8057 C CA . PHE B 1 371 ? 16.719 -17.734 -6.633 1 76 371 PHE B CA 1
ATOM 8058 C C . PHE B 1 371 ? 16.984 -16.266 -6.336 1 76 371 PHE B C 1
ATOM 8060 O O . PHE B 1 371 ? 16.125 -15.414 -6.578 1 76 371 PHE B O 1
ATOM 8067 N N . MET B 1 372 ? 18.156 -16.016 -5.887 1 75.62 372 MET B N 1
ATOM 8068 C CA . MET B 1 372 ? 18.516 -14.648 -5.512 1 75.62 372 MET B CA 1
ATOM 8069 C C . MET B 1 372 ? 18.594 -13.742 -6.738 1 75.62 372 MET B C 1
ATOM 8071 O O . MET B 1 372 ? 18.266 -12.562 -6.668 1 75.62 372 MET B O 1
ATOM 8075 N N . PHE B 1 373 ? 18.922 -14.352 -7.742 1 76.5 373 PHE B N 1
ATOM 8076 C CA . PHE B 1 373 ? 19.078 -13.539 -8.945 1 76.5 373 PHE B CA 1
ATOM 8077 C C . PHE B 1 373 ? 17.766 -13.406 -9.688 1 76.5 373 PHE B C 1
ATOM 8079 O O . PHE B 1 373 ? 17.516 -12.398 -10.352 1 76.5 373 PHE B O 1
ATOM 8086 N N . ASP B 1 374 ? 16.922 -14.359 -9.461 1 79.69 374 ASP B N 1
ATOM 8087 C CA . ASP B 1 374 ? 15.617 -14.328 -10.125 1 79.69 374 ASP B CA 1
ATOM 8088 C C . ASP B 1 374 ? 14.648 -13.406 -9.398 1 79.69 374 ASP B C 1
ATOM 8090 O O . ASP B 1 374 ? 13.898 -12.656 -10.031 1 79.69 374 ASP B O 1
ATOM 8094 N N . PHE B 1 375 ? 14.758 -13.438 -8.055 1 83.81 375 PHE B N 1
ATOM 8095 C CA . PHE B 1 375 ? 13.703 -12.766 -7.301 1 83.81 375 PHE B CA 1
ATOM 8096 C C . PHE B 1 375 ? 14.297 -11.719 -6.367 1 83.81 375 PHE B C 1
ATOM 8098 O O . PHE B 1 375 ? 13.562 -10.945 -5.746 1 83.81 375 PHE B O 1
ATOM 8105 N N . GLY B 1 376 ? 15.648 -11.688 -6.316 1 80.69 376 GLY B N 1
ATOM 8106 C CA . GLY B 1 376 ? 16.297 -10.766 -5.395 1 80.69 376 GLY B CA 1
ATOM 8107 C C . GLY B 1 376 ? 15.914 -9.312 -5.641 1 80.69 376 GLY B C 1
ATOM 8108 O O . GLY B 1 376 ? 15.648 -8.57 -4.699 1 80.69 376 GLY B O 1
ATOM 8109 N N . GLY B 1 377 ? 15.852 -8.953 -6.867 1 82.44 377 GLY B N 1
ATOM 8110 C CA . GLY B 1 377 ? 15.469 -7.594 -7.199 1 82.44 377 GLY B CA 1
ATOM 8111 C C . GLY B 1 377 ? 14.047 -7.254 -6.777 1 82.44 377 GLY B C 1
ATOM 8112 O O . GLY B 1 377 ? 13.781 -6.145 -6.316 1 82.44 377 GLY B O 1
ATOM 8113 N N . ALA B 1 378 ? 13.211 -8.172 -6.914 1 84.62 378 ALA B N 1
ATOM 8114 C CA . ALA B 1 378 ? 11.812 -7.961 -6.535 1 84.62 378 ALA B CA 1
ATOM 8115 C C . ALA B 1 378 ? 11.68 -7.809 -5.023 1 84.62 378 ALA B C 1
ATOM 8117 O O . ALA B 1 378 ? 10.93 -6.953 -4.543 1 84.62 378 ALA B O 1
ATOM 8118 N N . PHE B 1 379 ? 12.414 -8.586 -4.309 1 81.31 379 PHE B N 1
ATOM 8119 C CA . PHE B 1 379 ? 12.398 -8.469 -2.857 1 81.31 379 PHE B CA 1
ATOM 8120 C C . PHE B 1 379 ? 12.992 -7.141 -2.41 1 81.31 379 PHE B C 1
ATOM 8122 O O . PHE B 1 379 ? 12.531 -6.547 -1.433 1 81.31 379 PHE B O 1
ATOM 8129 N N . ALA B 1 380 ? 13.984 -6.797 -3.123 1 82.06 380 ALA B N 1
ATOM 8130 C CA . ALA B 1 380 ? 14.586 -5.508 -2.812 1 82.06 380 ALA B CA 1
ATOM 8131 C C . ALA B 1 380 ? 13.594 -4.371 -3.02 1 82.06 380 ALA B C 1
ATOM 8133 O O . ALA B 1 380 ? 13.562 -3.41 -2.246 1 82.06 380 ALA B O 1
ATOM 8134 N N . LEU B 1 381 ? 12.859 -4.441 -4.031 1 84.12 381 LEU B N 1
ATOM 8135 C CA . LEU B 1 381 ? 11.836 -3.441 -4.293 1 84.12 381 LEU B CA 1
ATOM 8136 C C . LEU B 1 381 ? 10.805 -3.414 -3.166 1 84.12 381 LEU B C 1
ATOM 8138 O O . LEU B 1 381 ? 10.32 -2.346 -2.791 1 84.12 381 LEU B O 1
ATOM 8142 N N . LEU B 1 382 ? 10.477 -4.574 -2.652 1 80.25 382 LEU B N 1
ATOM 8143 C CA . LEU B 1 382 ? 9.578 -4.641 -1.503 1 80.25 382 LEU B CA 1
ATOM 8144 C C . LEU B 1 382 ? 10.156 -3.891 -0.312 1 80.25 382 LEU B C 1
ATOM 8146 O O . LEU B 1 382 ? 9.445 -3.148 0.369 1 80.25 382 LEU B O 1
ATOM 8150 N N . GLY B 1 383 ? 11.438 -4.137 -0.149 1 73.94 383 GLY B N 1
ATOM 8151 C CA . GLY B 1 383 ? 12.109 -3.422 0.921 1 73.94 383 GLY B CA 1
ATOM 8152 C C . GLY B 1 383 ? 12.07 -1.915 0.747 1 73.94 383 GLY B C 1
ATOM 8153 O O . GLY B 1 383 ? 11.797 -1.182 1.698 1 73.94 383 GLY B O 1
ATOM 8154 N N . GLU B 1 384 ? 12.312 -1.475 -0.396 1 77.25 384 GLU B N 1
ATOM 8155 C CA . GLU B 1 384 ? 12.258 -0.048 -0.702 1 77.25 384 GLU B CA 1
ATOM 8156 C C . GLU B 1 384 ? 10.875 0.528 -0.415 1 77.25 384 GLU B C 1
ATOM 8158 O O . GLU B 1 384 ? 10.758 1.634 0.116 1 77.25 384 GLU B O 1
ATOM 8163 N N . THR B 1 385 ? 9.852 -0.183 -0.744 1 74.75 385 THR B N 1
ATOM 8164 C CA . THR B 1 385 ? 8.484 0.285 -0.552 1 74.75 385 THR B CA 1
ATOM 8165 C C . THR B 1 385 ? 8.164 0.442 0.933 1 74.75 385 THR B C 1
ATOM 8167 O O . THR B 1 385 ? 7.469 1.378 1.329 1 74.75 385 THR B O 1
ATOM 8170 N N . ILE B 1 386 ? 8.703 -0.415 1.667 1 71.5 386 ILE B N 1
ATOM 8171 C CA . ILE B 1 386 ? 8.5 -0.347 3.109 1 71.5 386 ILE B CA 1
ATOM 8172 C C . ILE B 1 386 ? 9.078 0.961 3.65 1 71.5 386 ILE B C 1
ATOM 8174 O O . ILE B 1 386 ? 8.414 1.661 4.426 1 71.5 386 ILE B O 1
ATOM 8178 N N . PHE B 1 387 ? 10.18 1.353 3.166 1 74 387 PHE B N 1
ATOM 8179 C CA . PHE B 1 387 ? 10.844 2.557 3.658 1 74 387 PHE B CA 1
ATOM 8180 C C . PHE B 1 387 ? 10.117 3.807 3.168 1 74 387 PHE B C 1
ATOM 8182 O O . PHE B 1 387 ? 9.969 4.777 3.914 1 74 387 PHE B O 1
ATOM 8189 N N . ILE B 1 388 ? 9.703 3.719 2.008 1 71.5 388 ILE B N 1
ATOM 8190 C CA . ILE B 1 388 ? 9 4.879 1.461 1 71.5 388 ILE B CA 1
ATOM 8191 C C . ILE B 1 388 ? 7.664 5.059 2.174 1 71.5 388 ILE B C 1
ATOM 8193 O O . ILE B 1 388 ? 7.238 6.188 2.428 1 71.5 388 ILE B O 1
ATOM 8197 N N . THR B 1 389 ? 7.016 3.949 2.428 1 69.56 389 THR B N 1
ATOM 8198 C CA . THR B 1 389 ? 5.762 4.008 3.17 1 69.56 389 THR B CA 1
ATOM 8199 C C . THR B 1 389 ? 5.984 4.57 4.57 1 69.56 389 THR B C 1
ATOM 8201 O O . THR B 1 389 ? 5.195 5.383 5.055 1 69.56 389 THR B O 1
ATOM 8204 N N . ALA B 1 390 ? 7.043 4.191 5.117 1 68.75 390 ALA B N 1
ATOM 8205 C CA . ALA B 1 390 ? 7.402 4.734 6.426 1 68.75 390 ALA B CA 1
ATOM 8206 C C . ALA B 1 390 ? 7.648 6.238 6.348 1 68.75 390 ALA B C 1
ATOM 8208 O O . ALA B 1 390 ? 7.238 6.988 7.238 1 68.75 390 ALA B O 1
ATOM 8209 N N . ALA B 1 391 ? 8.273 6.609 5.348 1 70.94 391 ALA B N 1
ATOM 8210 C CA . ALA B 1 391 ? 8.555 8.031 5.137 1 70.94 391 ALA B CA 1
ATOM 8211 C C . ALA B 1 391 ? 7.258 8.82 4.988 1 70.94 391 ALA B C 1
ATOM 8213 O O . ALA B 1 391 ? 7.117 9.906 5.562 1 70.94 391 ALA B O 1
ATOM 8214 N N . PHE B 1 392 ? 6.387 8.289 4.328 1 69.69 392 PHE B N 1
ATOM 8215 C CA . PHE B 1 392 ? 5.102 8.953 4.121 1 69.69 392 PHE B CA 1
ATOM 8216 C C . PHE B 1 392 ? 4.32 9.039 5.426 1 69.69 392 PHE B C 1
ATOM 8218 O O . PHE B 1 392 ? 3.703 10.07 5.719 1 69.69 392 PHE B O 1
ATOM 8225 N N . ALA B 1 393 ? 4.312 7.977 6.098 1 67.62 393 ALA B N 1
ATOM 8226 C CA . ALA B 1 393 ? 3.629 7.977 7.391 1 67.62 393 ALA B CA 1
ATOM 8227 C C . ALA B 1 393 ? 4.234 9.016 8.328 1 67.62 393 ALA B C 1
ATOM 8229 O O . ALA B 1 393 ? 3.512 9.719 9.031 1 67.62 393 ALA B O 1
ATOM 8230 N N . SER B 1 394 ? 5.449 9.117 8.305 1 69.94 394 SER B N 1
ATOM 8231 C CA . SER B 1 394 ? 6.141 10.094 9.141 1 69.94 394 SER B CA 1
ATOM 8232 C C . SER B 1 394 ? 5.809 11.523 8.719 1 69.94 394 SER B C 1
ATOM 8234 O O . SER B 1 394 ? 5.621 12.398 9.562 1 69.94 394 SER B O 1
ATOM 8236 N N . ARG B 1 395 ? 5.781 11.664 7.5 1 73 395 ARG B N 1
ATOM 8237 C CA . ARG B 1 395 ? 5.422 12.977 6.977 1 73 395 ARG B CA 1
ATOM 8238 C C . ARG B 1 395 ? 4.023 13.383 7.434 1 73 395 ARG B C 1
ATOM 8240 O O . ARG B 1 395 ? 3.805 14.523 7.84 1 73 395 ARG B O 1
ATOM 8247 N N . THR B 1 396 ? 3.156 12.547 7.383 1 71.5 396 THR B N 1
ATOM 8248 C CA . THR B 1 396 ? 1.794 12.82 7.828 1 71.5 396 THR B CA 1
ATOM 8249 C C . THR B 1 396 ? 1.766 13.133 9.32 1 71.5 396 THR B C 1
ATOM 8251 O O . THR B 1 396 ? 1.059 14.047 9.758 1 71.5 396 THR B O 1
ATOM 8254 N N . ALA B 1 397 ? 2.523 12.375 9.992 1 70.31 397 ALA B N 1
ATOM 8255 C CA . ALA B 1 397 ? 2.617 12.625 11.43 1 70.31 397 ALA B CA 1
ATOM 8256 C C . ALA B 1 397 ? 3.174 14.016 11.711 1 70.31 397 ALA B C 1
ATOM 8258 O O . ALA B 1 397 ? 2.691 14.719 12.602 1 70.31 397 ALA B O 1
ATOM 8259 N N . ASP B 1 398 ? 4.102 14.406 10.992 1 75.94 398 ASP B N 1
ATOM 8260 C CA . ASP B 1 398 ? 4.703 15.727 11.148 1 75.94 398 ASP B CA 1
ATOM 8261 C C . ASP B 1 398 ? 3.697 16.828 10.82 1 75.94 398 ASP B C 1
ATOM 8263 O O . ASP B 1 398 ? 3.617 17.828 11.531 1 75.94 398 ASP B O 1
ATOM 8267 N N . LEU B 1 399 ? 2.979 16.609 9.82 1 76.19 399 LEU B N 1
ATOM 8268 C CA . LEU B 1 399 ? 1.955 17.594 9.453 1 76.19 399 LEU B CA 1
ATOM 8269 C C . LEU B 1 399 ? 0.926 17.75 10.57 1 76.19 399 LEU B C 1
ATOM 8271 O O . LEU B 1 399 ? 0.509 18.859 10.883 1 76.19 399 LEU B O 1
ATOM 8275 N N . LYS B 1 400 ? 0.61 16.688 11.141 1 74.81 400 LYS B N 1
ATOM 8276 C CA . LYS B 1 400 ? -0.339 16.719 12.25 1 74.81 400 LYS B CA 1
ATOM 8277 C C . LYS B 1 400 ? 0.236 17.453 13.445 1 74.81 400 LYS B C 1
ATOM 8279 O O . LYS B 1 400 ? -0.439 18.297 14.047 1 74.81 400 LYS B O 1
ATOM 8284 N N . ARG B 1 401 ? 1.416 17.25 13.75 1 78.31 401 ARG B N 1
ATOM 8285 C CA . ARG B 1 401 ? 2.076 17.906 14.867 1 78.31 401 ARG B CA 1
ATOM 8286 C C . ARG B 1 401 ? 2.203 19.406 14.617 1 78.31 401 ARG B C 1
ATOM 8288 O O . ARG B 1 401 ? 1.972 20.219 15.516 1 78.31 401 ARG B O 1
ATOM 8295 N N . GLU B 1 402 ? 2.611 19.656 13.438 1 82.62 402 GLU B N 1
ATOM 8296 C CA . GLU B 1 402 ? 2.748 21.062 13.078 1 82.62 402 GLU B CA 1
ATOM 8297 C C . GLU B 1 402 ? 1.409 21.797 13.172 1 82.62 402 GLU B C 1
ATOM 8299 O O . GLU B 1 402 ? 1.348 22.922 13.641 1 82.62 402 GLU B O 1
ATOM 8304 N N . LYS B 1 403 ? 0.423 21.172 12.805 1 80.56 403 LYS B N 1
ATOM 8305 C CA . LYS B 1 403 ? -0.92 21.734 12.922 1 80.56 403 LYS B CA 1
ATOM 8306 C C . LYS B 1 403 ? -1.284 21.984 14.383 1 80.56 403 LYS B C 1
ATOM 8308 O O . LYS B 1 403 ? -1.783 23.062 14.727 1 80.56 403 LYS B O 1
ATOM 8313 N N . GLU B 1 404 ? -1.007 21.062 15.148 1 80.75 404 GLU B N 1
ATOM 8314 C CA . GLU B 1 404 ? -1.311 21.188 16.578 1 80.75 404 GLU B CA 1
ATOM 8315 C C . GLU B 1 404 ? -0.504 22.328 17.203 1 80.75 404 GLU B C 1
ATOM 8317 O O . GLU B 1 404 ? -1.031 23.094 18.016 1 80.75 404 GLU B O 1
ATOM 8322 N N . SER B 1 405 ? 0.687 22.406 16.781 1 86.56 405 SER B N 1
ATOM 8323 C CA . SER B 1 405 ? 1.54 23.469 17.281 1 86.56 405 SER B CA 1
ATOM 8324 C C . SER B 1 405 ? 1.038 24.844 16.844 1 86.56 405 SER B C 1
ATOM 8326 O O . SER B 1 405 ? 1.043 25.797 17.625 1 86.56 405 SER B O 1
ATOM 8328 N N . LEU B 1 406 ? 0.585 24.891 15.664 1 87.25 406 LEU B N 1
ATOM 8329 C CA . LEU B 1 406 ? 0.083 26.156 15.125 1 87.25 406 LEU B CA 1
ATOM 8330 C C . LEU B 1 406 ? -1.224 26.562 15.797 1 87.25 406 LEU B C 1
ATOM 8332 O O . LEU B 1 406 ? -1.467 27.734 16.047 1 87.25 406 LEU B O 1
ATOM 8336 N N . MET B 1 407 ? -1.977 25.609 16.125 1 86.94 407 MET B N 1
ATOM 8337 C CA . MET B 1 407 ? -3.213 25.875 16.844 1 86.94 407 MET B CA 1
ATOM 8338 C C . MET B 1 407 ? -2.918 26.484 18.219 1 86.94 407 MET B C 1
ATOM 8340 O O . MET B 1 407 ? -3.58 27.438 18.625 1 86.94 407 MET B O 1
ATOM 8344 N N . LEU B 1 408 ? -1.945 26.016 18.812 1 86.19 408 LEU B N 1
ATOM 8345 C CA . LEU B 1 408 ? -1.533 26.531 20.109 1 86.19 408 LEU B CA 1
ATOM 8346 C C . LEU B 1 408 ? -0.986 27.953 19.984 1 86.19 408 LEU B C 1
ATOM 8348 O O . LEU B 1 408 ? -1.244 28.812 20.828 1 86.19 408 LEU B O 1
ATOM 8352 N N . LYS B 1 409 ? -0.305 28.125 18.922 1 87.75 409 LYS B N 1
ATOM 8353 C CA . LYS B 1 409 ? 0.267 29.453 18.688 1 87.75 409 LYS B CA 1
ATOM 8354 C C . LYS B 1 409 ? -0.827 30.484 18.469 1 87.75 409 LYS B C 1
ATOM 8356 O O . LYS B 1 409 ? -0.704 31.625 18.922 1 87.75 409 LYS B O 1
ATOM 8361 N N . VAL B 1 410 ? -1.813 30.094 17.797 1 86.94 410 VAL B N 1
ATOM 8362 C CA . VAL B 1 410 ? -2.928 31.016 17.562 1 86.94 410 VAL B CA 1
ATOM 8363 C C . VAL B 1 410 ? -3.549 31.422 18.906 1 86.94 410 VAL B C 1
ATOM 8365 O O . VAL B 1 410 ? -3.809 32.594 19.141 1 86.94 410 VAL B O 1
ATOM 8368 N N . VAL B 1 411 ? -3.715 30.469 19.781 1 82.38 411 VAL B N 1
ATOM 8369 C CA . VAL B 1 411 ? -4.309 30.719 21.094 1 82.38 411 VAL B CA 1
ATOM 8370 C C . VAL B 1 411 ? -3.389 31.609 21.922 1 82.38 411 VAL B C 1
ATOM 8372 O O . VAL B 1 411 ? -3.848 32.531 22.578 1 82.38 411 VAL B O 1
ATOM 8375 N N . GLN B 1 412 ? -2.221 31.391 21.812 1 82.69 412 GLN B N 1
ATOM 8376 C CA . GLN B 1 412 ? -1.236 32.156 22.562 1 82.69 412 GLN B CA 1
ATOM 8377 C C . GLN B 1 412 ? -1.197 33.625 22.078 1 82.69 412 GLN B C 1
ATOM 8379 O O . GLN B 1 412 ? -1.104 34.531 22.875 1 82.69 412 GLN B O 1
ATOM 8384 N N . LYS B 1 413 ? -1.33 33.719 20.828 1 81.81 413 LYS B N 1
ATOM 8385 C CA . LYS B 1 413 ? -1.287 35.094 20.266 1 81.81 413 LYS B CA 1
ATOM 8386 C C . LYS B 1 413 ? -2.531 35.875 20.656 1 81.81 413 LYS B C 1
ATOM 8388 O O . LYS B 1 413 ? -2.459 37.094 20.875 1 81.81 413 LYS B O 1
ATOM 8393 N N . GLU B 1 414 ? -3.537 35.25 20.781 1 80.25 414 GLU B N 1
ATOM 8394 C CA . GLU B 1 414 ? -4.766 35.906 21.234 1 80.25 414 GLU B CA 1
ATOM 8395 C C . GLU B 1 414 ? -4.633 36.375 22.688 1 80.25 414 GLU B C 1
ATOM 8397 O O . GLU B 1 414 ? -5.07 37.5 23.016 1 80.25 414 GLU B O 1
ATOM 8402 N N . LYS B 1 415 ? -3.99 35.594 23.453 1 75.81 415 LYS B N 1
ATOM 8403 C CA . LYS B 1 415 ? -3.754 35.969 24.844 1 75.81 415 LYS B CA 1
ATOM 8404 C C . LYS B 1 415 ? -2.777 37.125 24.938 1 75.81 415 LYS B C 1
ATOM 8406 O O . LYS B 1 415 ? -2.994 38.062 25.719 1 75.81 415 LYS B O 1
ATOM 8411 N N . GLU B 1 416 ? -1.817 37.094 24.188 1 77.5 416 GLU B N 1
ATOM 8412 C CA . GLU B 1 416 ? -0.825 38.156 24.156 1 77.5 416 GLU B CA 1
ATOM 8413 C C . GLU B 1 416 ? -1.455 39.469 23.734 1 77.5 416 GLU B C 1
ATOM 8415 O O . GLU B 1 416 ? -1.113 40.531 24.266 1 77.5 416 GLU B O 1
ATOM 8420 N N . LEU B 1 417 ? -2.252 39.344 22.812 1 74.69 417 LEU B N 1
ATOM 8421 C CA . LEU B 1 417 ? -2.953 40.531 22.344 1 74.69 417 LEU B CA 1
ATOM 8422 C C . LEU B 1 417 ? -3.746 41.188 23.469 1 74.69 417 LEU B C 1
ATOM 8424 O O . LEU B 1 417 ? -3.674 42.406 23.672 1 74.69 417 LEU B O 1
ATOM 8428 N N . ALA B 1 418 ? -4.398 40.375 24.203 1 64.62 418 ALA B N 1
ATOM 8429 C CA . ALA B 1 418 ? -5.203 40.875 25.312 1 64.62 418 ALA B CA 1
ATOM 8430 C C . ALA B 1 418 ? -4.324 41.531 26.375 1 64.62 418 ALA B C 1
ATOM 8432 O O . ALA B 1 418 ? -4.621 42.656 26.844 1 64.62 418 ALA B O 1
ATOM 8433 N N . ASP B 1 419 ? -3.221 40.938 26.609 1 63.09 419 ASP B N 1
ATOM 8434 C CA . ASP B 1 419 ? -2.293 41.438 27.625 1 63.09 419 ASP B CA 1
ATOM 8435 C C . ASP B 1 419 ? -1.658 42.75 27.188 1 63.09 419 ASP B C 1
ATOM 8437 O O . ASP B 1 419 ? -1.584 43.719 27.969 1 63.09 419 ASP B O 1
ATOM 8441 N N . GLN B 1 420 ? -1.325 42.844 26 1 69.5 420 GLN B N 1
ATOM 8442 C CA . GLN B 1 420 ? -0.619 44 25.5 1 69.5 420 GLN B CA 1
ATOM 8443 C C . GLN B 1 420 ? -1.554 45.219 25.406 1 69.5 420 GLN B C 1
ATOM 8445 O O . GLN B 1 420 ? -1.146 46.344 25.672 1 69.5 420 GLN B O 1
ATOM 8450 N N . LEU B 1 421 ? -2.725 44.906 25.047 1 68 421 LEU B N 1
ATOM 8451 C CA . LEU B 1 421 ? -3.703 46 24.969 1 68 421 LEU B CA 1
ATOM 8452 C C . LEU B 1 421 ? -3.873 46.656 26.328 1 68 421 LEU B C 1
ATOM 8454 O O . LEU B 1 421 ? -3.9 47.875 26.422 1 68 421 LEU B O 1
ATOM 8458 N N . ILE B 1 422 ? -3.852 45.906 27.375 1 56.19 422 ILE B N 1
ATOM 8459 C CA . ILE B 1 422 ? -4.004 46.438 28.734 1 56.19 422 ILE B CA 1
ATOM 8460 C C . ILE B 1 422 ? -2.748 47.188 29.141 1 56.19 422 ILE B C 1
ATOM 8462 O O . ILE B 1 422 ? -2.838 48.281 29.703 1 56.19 422 ILE B O 1
ATOM 8466 N N . GLU B 1 423 ? -1.72 46.656 28.766 1 59.69 423 GLU B N 1
ATOM 8467 C CA . GLU B 1 423 ? -0.452 47.25 29.156 1 59.69 423 GLU B CA 1
ATOM 8468 C C . GLU B 1 423 ? -0.272 48.625 28.469 1 59.69 423 GLU B C 1
ATOM 8470 O O . GLU B 1 423 ? 0.146 49.594 29.094 1 59.69 423 GLU B O 1
ATOM 8475 N N . VAL B 1 424 ? -0.637 48.625 27.234 1 62.53 424 VAL B N 1
ATOM 8476 C CA . VAL B 1 424 ? -0.462 49.844 26.469 1 62.53 424 VAL B CA 1
ATOM 8477 C C . VAL B 1 424 ? -1.408 50.938 27 1 62.53 424 VAL B C 1
ATOM 8479 O O . VAL B 1 424 ? -1.026 52.094 27.109 1 62.53 424 VAL B O 1
ATOM 8482 N N . GLN B 1 425 ? -2.508 50.562 27.297 1 60.19 425 GLN B N 1
ATOM 8483 C CA . GLN B 1 425 ? -3.475 51.5 27.859 1 60.19 425 GLN B CA 1
ATOM 8484 C C . GLN B 1 425 ? -2.973 52.094 29.172 1 60.19 425 GLN B C 1
ATOM 8486 O O . GLN B 1 425 ? -3.039 53.312 29.391 1 60.19 425 GLN B O 1
ATOM 8491 N N . GLU B 1 426 ? -2.348 51.25 29.922 1 53.53 426 GLU B N 1
ATOM 8492 C CA . GLU B 1 426 ? -1.877 51.688 31.234 1 53.53 426 GLU B CA 1
ATOM 8493 C C . GLU B 1 426 ? -0.662 52.594 31.125 1 53.53 426 GLU B C 1
ATOM 8495 O O . GLU B 1 426 ? -0.547 53.594 31.844 1 53.53 426 GLU B O 1
ATOM 8500 N N . GLN B 1 427 ? 0.095 52.312 30.281 1 58.09 427 GLN B N 1
ATOM 8501 C CA . GLN B 1 427 ? 1.286 53.125 30.078 1 58.09 427 GLN B CA 1
ATOM 8502 C C . GLN B 1 427 ? 0.917 54.531 29.578 1 58.09 427 GLN B C 1
ATOM 8504 O O . GLN B 1 427 ? 1.492 55.5 30.031 1 58.09 427 GLN B O 1
ATOM 8509 N N . GLU B 1 428 ? -0.059 54.406 28.75 1 60.94 428 GLU B N 1
ATOM 8510 C CA . GLU B 1 428 ? -0.489 55.688 28.203 1 60.94 428 GLU B CA 1
ATOM 8511 C C . GLU B 1 428 ? -1.146 56.562 29.281 1 60.94 428 GLU B C 1
ATOM 8513 O O . GLU B 1 428 ? -0.873 57.75 29.375 1 60.94 428 GLU B O 1
ATOM 8518 N N . ARG B 1 429 ? -1.821 56.062 30.156 1 57.16 429 ARG B N 1
ATOM 8519 C CA . ARG B 1 429 ? -2.459 56.781 31.266 1 57.16 429 ARG B CA 1
ATOM 8520 C C . ARG B 1 429 ? -1.417 57.344 32.219 1 57.16 429 ARG B C 1
ATOM 8522 O O . ARG B 1 429 ? -1.508 58.5 32.625 1 57.16 429 ARG B O 1
ATOM 8529 N N . THR B 1 430 ? -0.485 56.531 32.5 1 54.59 430 THR B N 1
ATOM 8530 C CA . THR B 1 430 ? 0.561 56.969 33.438 1 54.59 430 THR B CA 1
ATOM 8531 C C . THR B 1 430 ? 1.358 58.125 32.875 1 54.59 430 THR B C 1
ATOM 8533 O O . THR B 1 430 ? 1.67 59.094 33.594 1 54.59 430 THR B O 1
ATOM 8536 N N . ARG B 1 431 ? 1.626 57.969 31.656 1 56.12 431 ARG B N 1
ATOM 8537 C CA . ARG B 1 431 ? 2.391 59 31 1 56.12 431 ARG B CA 1
ATOM 8538 C C . ARG B 1 431 ? 1.622 60.344 31 1 56.12 431 ARG B C 1
ATOM 8540 O O . ARG B 1 431 ? 2.164 61.375 31.375 1 56.12 431 ARG B O 1
ATOM 8547 N N . ILE B 1 432 ? 0.339 60.25 30.688 1 61.66 432 ILE B N 1
ATOM 8548 C CA . ILE B 1 432 ? -0.494 61.438 30.609 1 61.66 432 ILE B CA 1
ATOM 8549 C C . ILE B 1 432 ? -0.668 62.031 32 1 61.66 432 ILE B C 1
ATOM 8551 O O . ILE B 1 432 ? -0.598 63.25 32.188 1 61.66 432 ILE B O 1
ATOM 8555 N N . GLY B 1 433 ? -0.771 61.281 33 1 57.06 433 GLY B N 1
ATOM 8556 C CA . GLY B 1 433 ? -0.915 61.719 34.375 1 57.06 433 GLY B CA 1
ATOM 8557 C C . GLY B 1 433 ? 0.292 62.5 34.875 1 57.06 433 GLY B C 1
ATOM 8558 O O . GLY B 1 433 ? 0.148 63.531 35.531 1 57.06 433 GLY B O 1
ATOM 8559 N N . ARG B 1 434 ? 1.421 62.062 34.594 1 53.66 434 ARG B N 1
ATOM 8560 C CA . ARG B 1 434 ? 2.66 62.719 35 1 53.66 434 ARG B CA 1
ATOM 8561 C C . ARG B 1 434 ? 2.812 64.062 34.312 1 53.66 434 ARG B C 1
ATOM 8563 O O . ARG B 1 434 ? 3.209 65.062 34.969 1 53.66 434 ARG B O 1
ATOM 8570 N N . ASP B 1 435 ? 2.453 64.062 33.094 1 55.25 435 ASP B N 1
ATOM 8571 C CA . ASP B 1 435 ? 2.57 65.312 32.344 1 55.25 435 ASP B CA 1
ATOM 8572 C C . ASP B 1 435 ? 1.599 66.312 32.875 1 55.25 435 ASP B C 1
ATOM 8574 O O . ASP B 1 435 ? 1.954 67.5 32.969 1 55.25 435 ASP B O 1
ATOM 8578 N N . LEU B 1 436 ? 0.477 65.938 33.25 1 61.41 436 LEU B N 1
ATOM 8579 C CA . LEU B 1 436 ? -0.528 66.812 33.781 1 61.41 436 LEU B CA 1
ATOM 8580 C C . LEU B 1 436 ? -0.078 67.375 35.125 1 61.41 436 LEU B C 1
ATOM 8582 O O . LEU B 1 436 ? -0.198 68.562 35.406 1 61.41 436 LEU B O 1
ATOM 8586 N N . HIS B 1 437 ? 0.448 66.625 36 1 54.53 437 HIS B N 1
ATOM 8587 C CA . HIS B 1 437 ? 0.941 67 37.312 1 54.53 437 HIS B CA 1
ATOM 8588 C C . HIS B 1 437 ? 2.051 68 37.219 1 54.53 437 HIS B C 1
ATOM 8590 O O . HIS B 1 437 ? 1.961 69.125 37.812 1 54.53 437 HIS B O 1
ATOM 8596 N N . ASP B 1 438 ? 3.012 67.562 36.406 1 53.34 438 ASP B N 1
ATOM 8597 C CA . ASP B 1 438 ? 4.215 68.375 36.344 1 53.34 438 ASP B CA 1
ATOM 8598 C C . ASP B 1 438 ? 3.918 69.75 35.688 1 53.34 438 ASP B C 1
ATOM 8600 O O . ASP B 1 438 ? 4.422 70.75 36.125 1 53.34 438 ASP B O 1
ATOM 8604 N N . THR B 1 439 ? 3.006 69.812 34.75 1 54.38 439 THR B N 1
ATOM 8605 C CA . THR B 1 439 ? 2.807 71.062 34 1 54.38 439 THR B CA 1
ATOM 8606 C C . THR B 1 439 ? 1.667 71.875 34.594 1 54.38 439 THR B C 1
ATOM 8608 O O . THR B 1 439 ? 1.879 73 35.031 1 54.38 439 THR B O 1
ATOM 8611 N N . LEU B 1 440 ? 0.572 71.25 34.719 1 60.94 440 LEU B N 1
ATOM 8612 C CA . LEU B 1 440 ? -0.584 72 35.156 1 60.94 440 LEU B CA 1
ATOM 8613 C C . LEU B 1 440 ? -0.568 72.25 36.688 1 60.94 440 LEU B C 1
ATOM 8615 O O . LEU B 1 440 ? -0.892 73.312 37.188 1 60.94 440 LEU B O 1
ATOM 8619 N N . GLY B 1 441 ? -0.142 71.312 37.312 1 56.34 441 GLY B N 1
ATOM 8620 C CA . GLY B 1 441 ? -0.031 71.375 38.75 1 56.34 441 GLY B CA 1
ATOM 8621 C C . GLY B 1 441 ? 0.952 72.438 39.219 1 56.34 441 GLY B C 1
ATOM 8622 O O . GLY B 1 441 ? 0.652 73.25 40.125 1 56.34 441 GLY B O 1
ATOM 8623 N N . GLY B 1 442 ? 2.051 72.438 38.625 1 55.16 442 GLY B N 1
ATOM 8624 C CA . GLY B 1 442 ? 3.061 73.438 38.938 1 55.16 442 GLY B CA 1
ATOM 8625 C C . GLY B 1 442 ? 2.615 74.875 38.656 1 55.16 442 GLY B C 1
ATOM 8626 O O . GLY B 1 442 ? 2.848 75.75 39.469 1 55.16 442 GLY B O 1
ATOM 8627 N N . GLN B 1 443 ? 1.893 75.062 37.625 1 56.78 443 GLN B N 1
ATOM 8628 C CA . GLN B 1 443 ? 1.436 76.375 37.25 1 56.78 443 GLN B CA 1
ATOM 8629 C C . GLN B 1 443 ? 0.353 76.875 38.188 1 56.78 443 GLN B C 1
ATOM 8631 O O . GLN B 1 443 ? 0.395 78.062 38.625 1 56.78 443 GLN B O 1
ATOM 8636 N N . LEU B 1 444 ? -0.504 76 38.531 1 63.59 444 LEU B N 1
ATOM 8637 C CA . LEU B 1 444 ? -1.596 76.375 39.406 1 63.59 444 LEU B CA 1
ATOM 8638 C C . LEU B 1 444 ? -1.073 76.688 40.812 1 63.59 444 LEU B C 1
ATOM 8640 O O . LEU B 1 444 ? -1.553 77.625 41.469 1 63.59 444 LEU B O 1
ATOM 8644 N N . ALA B 1 445 ? -0.047 76 41.188 1 58.56 445 ALA B N 1
ATOM 8645 C CA . ALA B 1 445 ? 0.594 76.25 42.469 1 58.56 445 ALA B CA 1
ATOM 8646 C C . ALA B 1 445 ? 1.227 77.625 42.5 1 58.56 445 ALA B C 1
ATOM 8648 O O . ALA B 1 445 ? 1.116 78.375 43.5 1 58.56 445 ALA B O 1
ATOM 8649 N N . SER B 1 446 ? 1.809 78 41.5 1 59 446 SER B N 1
ATOM 8650 C CA . SER B 1 446 ? 2.451 79.312 41.375 1 59 446 SER B CA 1
ATOM 8651 C C . SER B 1 446 ? 1.424 80.438 41.438 1 59 446 SER B C 1
ATOM 8653 O O . SER B 1 446 ? 1.638 81.438 42.094 1 59 446 SER B O 1
ATOM 8655 N N . ILE B 1 447 ? 0.361 80.188 40.781 1 64 447 ILE B N 1
ATOM 8656 C CA . ILE B 1 447 ? -0.719 81.188 40.75 1 64 447 ILE B CA 1
ATOM 8657 C C . ILE B 1 447 ? -1.288 81.312 42.156 1 64 447 ILE B C 1
ATOM 8659 O O . ILE B 1 447 ? -1.566 82.438 42.594 1 64 447 ILE B O 1
ATOM 8663 N N . PHE B 1 448 ? -1.363 80.312 42.844 1 60.41 448 PHE B N 1
ATOM 8664 C CA . PHE B 1 448 ? -1.863 80.312 44.219 1 60.41 448 PHE B CA 1
ATOM 8665 C C . PHE B 1 448 ? -0.953 81.125 45.125 1 60.41 448 PHE B C 1
ATOM 8667 O O . PHE B 1 448 ? -1.426 81.938 45.906 1 60.41 448 PHE B O 1
ATOM 8674 N N . LEU B 1 449 ? 0.251 80.875 44.969 1 57.59 449 LEU B N 1
ATOM 8675 C CA . LEU B 1 449 ? 1.211 81.562 45.812 1 57.59 449 LEU B CA 1
ATOM 8676 C C . LEU B 1 449 ? 1.161 83.062 45.562 1 57.59 449 LEU B C 1
ATOM 8678 O O . LEU B 1 449 ? 1.239 83.875 46.5 1 57.59 449 LEU B O 1
ATOM 8682 N N . LEU B 1 450 ? 0.912 83.5 44.406 1 60.72 450 LEU B N 1
ATOM 8683 C CA . LEU B 1 450 ? 0.828 84.875 44.031 1 60.72 450 LEU B CA 1
ATOM 8684 C C . LEU B 1 450 ? -0.452 85.562 44.562 1 60.72 450 LEU B C 1
ATOM 8686 O O . LEU B 1 450 ? -0.433 86.688 45.062 1 60.72 450 LEU B O 1
ATOM 8690 N N . THR B 1 451 ? -1.443 84.75 44.469 1 64.19 451 THR B N 1
ATOM 8691 C CA . THR B 1 451 ? -2.721 85.25 44.969 1 64.19 451 THR B CA 1
ATOM 8692 C C . THR B 1 451 ? -2.678 85.438 46.5 1 64.19 451 THR B C 1
ATOM 8694 O O . THR B 1 451 ? -3.238 86.375 47.031 1 64.19 451 THR B O 1
ATOM 8697 N N . ASP B 1 452 ? -1.993 84.5 47.125 1 59.03 452 ASP B N 1
ATOM 8698 C CA . ASP B 1 452 ? -1.832 84.562 48.562 1 59.03 452 ASP B CA 1
ATOM 8699 C C . ASP B 1 452 ? -1.032 85.812 48.969 1 59.03 452 ASP B C 1
ATOM 8701 O O . ASP B 1 452 ? -1.369 86.438 49.938 1 59.03 452 ASP B O 1
ATOM 8705 N N . LYS B 1 453 ? -0.141 86.125 48.281 1 59.12 453 LYS B N 1
ATOM 8706 C CA . LYS B 1 453 ? 0.675 87.312 48.562 1 59.12 453 LYS B CA 1
ATOM 8707 C C . LYS B 1 453 ? -0.117 88.625 48.312 1 59.12 453 LYS B C 1
ATOM 8709 O O . LYS B 1 453 ? 0.02 89.562 49.062 1 59.12 453 LYS B O 1
ATOM 8714 N N . LEU B 1 454 ? -0.914 88.625 47.375 1 63.16 454 LEU B N 1
ATOM 8715 C CA . LEU B 1 454 ? -1.75 89.75 47.062 1 63.16 454 LEU B CA 1
ATOM 8716 C C . LEU B 1 454 ? -2.773 90 48.156 1 63.16 454 LEU B C 1
ATOM 8718 O O . LEU B 1 454 ? -3.141 91.188 48.438 1 63.16 454 LEU B O 1
ATOM 8722 N N . SER B 1 455 ? -3.217 88.938 48.812 1 57.97 455 SER B N 1
ATOM 8723 C CA . SER B 1 455 ? -4.203 89.062 49.875 1 57.97 455 SER B CA 1
ATOM 8724 C C . SER B 1 455 ? -3.609 89.75 51.094 1 57.97 455 SER B C 1
ATOM 8726 O O . SER B 1 455 ? -4.332 90.375 51.906 1 57.97 455 SER B O 1
ATOM 8728 N N . GLN B 1 456 ? -2.352 89.625 51.375 1 55.12 456 GLN B N 1
ATOM 8729 C CA . GLN B 1 456 ? -1.706 90.188 52.531 1 55.12 456 GLN B CA 1
ATOM 8730 C C . GLN B 1 456 ? -1.337 91.625 52.281 1 55.12 456 GLN B C 1
ATOM 8732 O O . GLN B 1 456 ? -1.241 92.438 53.219 1 55.12 456 GLN B O 1
ATOM 8737 N N . GLU B 1 457 ? -0.967 92.062 51.125 1 52.31 457 GLU B N 1
ATOM 8738 C CA . GLU B 1 457 ? -0.587 93.438 50.781 1 52.31 457 GLU B CA 1
ATOM 8739 C C . GLU B 1 457 ? -1.593 94.062 49.844 1 52.31 457 GLU B C 1
ATOM 8741 O O . GLU B 1 457 ? -1.99 93.438 48.844 1 52.31 457 GLU B O 1
ATOM 8746 N N . VAL B 1 458 ? -2.5 94.75 50.375 1 49.44 458 VAL B N 1
ATOM 8747 C CA . VAL B 1 458 ? -3.602 95.375 49.656 1 49.44 458 VAL B CA 1
ATOM 8748 C C . VAL B 1 458 ? -3.152 95.75 48.25 1 49.44 458 VAL B C 1
ATOM 8750 O O . VAL B 1 458 ? -3.906 95.625 47.312 1 49.44 458 VAL B O 1
ATOM 8753 N N . PRO B 1 459 ? -2.266 96.938 48.312 1 47.97 459 PRO B N 1
ATOM 8754 C CA . PRO B 1 459 ? -2.402 97.938 47.219 1 47.97 459 PRO B CA 1
ATOM 8755 C C . PRO B 1 459 ? -2.01 97.375 45.875 1 47.97 459 PRO B C 1
ATOM 8757 O O . PRO B 1 459 ? -2.232 98 44.844 1 47.97 459 PRO B O 1
ATOM 8760 N N . ALA B 1 460 ? -0.886 96.438 45.688 1 50.81 460 ALA B N 1
ATOM 8761 C CA . ALA B 1 460 ? -0.013 96.688 44.562 1 50.81 460 ALA B CA 1
ATOM 8762 C C . ALA B 1 460 ? -0.53 96 43.312 1 50.81 460 ALA B C 1
ATOM 8764 O O . ALA B 1 460 ? -0.803 94.75 43.344 1 50.81 460 ALA B O 1
ATOM 8765 N N . ALA B 1 461 ? -1.14 96.562 42.312 1 54.88 461 ALA B N 1
ATOM 8766 C CA . ALA B 1 461 ? -1.492 96.438 40.906 1 54.88 461 ALA B CA 1
ATOM 8767 C C . ALA B 1 461 ? -0.575 95.438 40.219 1 54.88 461 ALA B C 1
ATOM 8769 O O . ALA B 1 461 ? -1.027 94.625 39.375 1 54.88 461 ALA B O 1
ATOM 8770 N N . GLN B 1 462 ? 0.583 95.312 40.625 1 54.59 462 GLN B N 1
ATOM 8771 C CA . GLN B 1 462 ? 1.584 94.562 39.938 1 54.59 462 GLN B CA 1
ATOM 8772 C C . GLN B 1 462 ? 1.381 93.062 40.188 1 54.59 462 GLN B C 1
ATOM 8774 O O . GLN B 1 462 ? 1.524 92.25 39.281 1 54.59 462 GLN B O 1
ATOM 8779 N N . ASN B 1 463 ? 0.995 92.75 41.438 1 55.22 463 ASN B N 1
ATOM 8780 C CA . ASN B 1 463 ? 0.819 91.375 41.75 1 55.22 463 ASN B CA 1
ATOM 8781 C C . ASN B 1 463 ? -0.434 90.75 41.094 1 55.22 463 ASN B C 1
ATOM 8783 O O . ASN B 1 463 ? -0.441 89.625 40.656 1 55.22 463 ASN B O 1
ATOM 8787 N N . LEU B 1 464 ? -1.426 91.562 41 1 61.25 464 LEU B N 1
ATOM 8788 C CA . LEU B 1 464 ? -2.645 91.125 40.312 1 61.25 464 LEU B CA 1
ATOM 8789 C C . LEU B 1 464 ? -2.385 90.938 38.844 1 61.25 464 LEU B C 1
ATOM 8791 O O . LEU B 1 464 ? -2.961 90 38.219 1 61.25 464 LEU B O 1
ATOM 8795 N N . GLN B 1 465 ? -1.532 91.688 38.312 1 59.25 465 GLN B N 1
ATOM 8796 C CA . GLN B 1 465 ? -1.139 91.562 36.938 1 59.25 465 GLN B CA 1
ATOM 8797 C C . GLN B 1 465 ? -0.347 90.25 36.719 1 59.25 465 GLN B C 1
ATOM 8799 O O . GLN B 1 465 ? -0.544 89.562 35.719 1 59.25 465 GLN B O 1
ATOM 8804 N N . LYS B 1 466 ? 0.43 89.938 37.625 1 59.66 466 LYS B N 1
ATOM 8805 C CA . LYS B 1 466 ? 1.211 88.75 37.562 1 59.66 466 LYS B CA 1
ATOM 8806 C C . LYS B 1 466 ? 0.316 87.5 37.719 1 59.66 466 LYS B C 1
ATOM 8808 O O . LYS B 1 466 ? 0.49 86.5 37 1 59.66 466 LYS B O 1
ATOM 8813 N N . LEU B 1 467 ? -0.583 87.562 38.594 1 61.16 467 LEU B N 1
ATOM 8814 C CA . LEU B 1 467 ? -1.546 86.5 38.781 1 61.16 467 LEU B CA 1
ATOM 8815 C C . LEU B 1 467 ? -2.348 86.25 37.5 1 61.16 467 LEU B C 1
ATOM 8817 O O . LEU B 1 467 ? -2.553 85.125 37.094 1 61.16 467 LEU B O 1
ATOM 8821 N N . ARG B 1 468 ? -2.803 87.312 36.938 1 60.25 468 ARG B N 1
ATOM 8822 C CA . ARG B 1 468 ? -3.535 87.25 35.688 1 60.25 468 ARG B CA 1
ATOM 8823 C C . ARG B 1 468 ? -2.695 86.625 34.594 1 60.25 468 ARG B C 1
ATOM 8825 O O . ARG B 1 468 ? -3.195 85.812 33.844 1 60.25 468 ARG B O 1
ATOM 8832 N N . SER B 1 469 ? -1.499 87 34.625 1 59.53 469 SER B N 1
ATOM 8833 C CA . SER B 1 469 ? -0.609 86.438 33.594 1 59.53 469 SER B CA 1
ATOM 8834 C C . SER B 1 469 ? -0.366 84.938 33.812 1 59.53 469 SER B C 1
ATOM 8836 O O . SER B 1 469 ? -0.38 84.188 32.844 1 59.53 469 SER B O 1
ATOM 883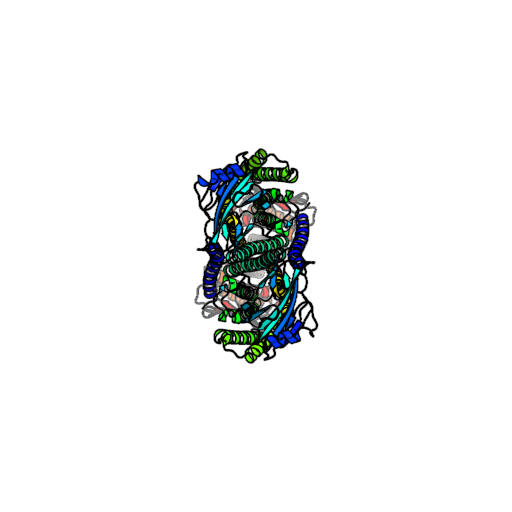8 N N . MET B 1 470 ? -0.216 84.562 35 1 58.25 470 MET B N 1
ATOM 8839 C CA . MET B 1 470 ? 0.049 83.188 35.312 1 58.25 470 MET B CA 1
ATOM 8840 C C . MET B 1 470 ? -1.178 82.312 35.031 1 58.25 470 MET B C 1
ATOM 8842 O O . MET B 1 470 ? -1.055 81.188 34.531 1 58.25 470 MET B O 1
ATOM 8846 N N . LEU B 1 471 ? -2.295 82.812 35.375 1 61.28 471 LEU B N 1
ATOM 8847 C CA . LEU B 1 471 ? -3.543 82.125 35.125 1 61.28 471 LEU B CA 1
ATOM 8848 C C . LEU B 1 471 ? -3.779 81.938 33.625 1 61.28 471 LEU B C 1
ATOM 8850 O O . LEU B 1 471 ? -4.191 80.875 33.188 1 61.28 471 LEU B O 1
ATOM 8854 N N . LYS B 1 472 ? -3.49 83 32.969 1 58.59 472 LYS B N 1
ATOM 8855 C CA . LYS B 1 472 ? -3.588 82.938 31.516 1 58.59 472 LYS B CA 1
ATOM 8856 C C . LYS B 1 472 ? -2.664 81.875 30.938 1 58.59 472 LYS B C 1
ATOM 8858 O O . LYS B 1 472 ? -3.057 81.125 30.047 1 58.59 472 LYS B O 1
ATOM 8863 N N . GLU B 1 473 ? -1.588 81.75 31.562 1 57.16 473 GLU B N 1
ATOM 8864 C CA . GLU B 1 473 ? -0.61 80.812 31.094 1 57.16 473 GLU B CA 1
ATOM 8865 C C . GLU B 1 473 ? -1.041 79.375 31.453 1 57.16 473 GLU B C 1
ATOM 8867 O O . GLU B 1 473 ? -0.885 78.438 30.656 1 57.16 473 GLU B O 1
ATOM 8872 N N . SER B 1 474 ? -1.495 79.188 32.656 1 60 474 SER B N 1
ATOM 8873 C CA . SER B 1 474 ? -1.953 77.875 33.094 1 60 474 SER B CA 1
ATOM 8874 C C . SER B 1 474 ? -3.123 77.375 32.25 1 60 474 SER B C 1
ATOM 8876 O O . SER B 1 474 ? -3.205 76.188 31.922 1 60 474 SER B O 1
ATOM 8878 N N . ILE B 1 475 ? -4.07 78.25 31.938 1 57.5 475 ILE B N 1
ATOM 8879 C CA . ILE B 1 475 ? -5.195 77.938 31.062 1 57.5 475 ILE B CA 1
ATOM 8880 C C . ILE B 1 475 ? -4.676 77.562 29.688 1 57.5 475 ILE B C 1
ATOM 8882 O O . ILE B 1 475 ? -5.129 76.562 29.109 1 57.5 475 ILE B O 1
ATOM 8886 N N . LYS B 1 476 ? -3.73 78.25 29.297 1 54.75 476 LYS B N 1
ATOM 8887 C CA . LYS B 1 476 ? -3.137 78 28 1 54.75 476 LYS B CA 1
ATOM 8888 C C . LYS B 1 476 ? -2.461 76.625 28 1 54.75 476 LYS B C 1
ATOM 8890 O O . LYS B 1 476 ? -2.604 75.875 27.031 1 54.75 476 LYS B O 1
ATOM 8895 N N . GLU B 1 477 ? -1.828 76.312 28.984 1 55.09 477 GLU B N 1
ATOM 8896 C CA . GLU B 1 477 ? -1.112 75.062 29.094 1 55.09 477 GLU B CA 1
ATOM 8897 C C . GLU B 1 477 ? -2.08 73.875 29.188 1 55.09 477 GLU B C 1
ATOM 8899 O O . GLU B 1 477 ? -1.871 72.812 28.562 1 55.09 477 GLU B O 1
ATOM 8904 N N . THR B 1 478 ? -3.023 74 30.047 1 58.97 478 THR B N 1
ATOM 8905 C CA . THR B 1 478 ? -4.039 72.938 30.188 1 58.97 478 THR B CA 1
ATOM 8906 C C . THR B 1 478 ? -4.734 72.688 28.844 1 58.97 478 THR B C 1
ATOM 8908 O O . THR B 1 478 ? -4.957 71.562 28.484 1 58.97 478 THR B O 1
ATOM 8911 N N . ARG B 1 479 ? -5.035 73.75 28.188 1 51.84 479 ARG B N 1
ATOM 8912 C CA . ARG B 1 479 ? -5.637 73.688 26.875 1 51.84 479 ARG B CA 1
ATOM 8913 C C . ARG B 1 479 ? -4.684 73 25.891 1 51.84 479 ARG B C 1
ATOM 8915 O O . ARG B 1 479 ? -5.102 72.188 25.062 1 51.84 479 ARG B O 1
ATOM 8922 N N . GLY B 1 480 ? -3.496 73.375 26.062 1 51.66 480 GLY B N 1
ATOM 8923 C CA . GLY B 1 480 ? -2.484 72.688 25.234 1 51.66 480 GLY B CA 1
ATOM 8924 C C . GLY B 1 480 ? -2.375 71.188 25.469 1 51.66 480 GLY B C 1
ATOM 8925 O O . GLY B 1 480 ? -2.324 70.438 24.516 1 51.66 480 GLY B O 1
ATOM 8926 N N . LEU B 1 481 ? -2.303 70.812 26.672 1 55.19 481 LEU B N 1
ATOM 8927 C CA . LEU B 1 481 ? -2.246 69.375 27.031 1 55.19 481 LEU B CA 1
ATOM 8928 C C . LEU B 1 481 ? -3.488 68.625 26.547 1 55.19 481 LEU B C 1
ATOM 8930 O O . LEU B 1 481 ? -3.389 67.562 26.016 1 55.19 481 LEU B O 1
ATOM 8934 N N . SER B 1 482 ? -4.676 69.25 26.828 1 54.25 482 SER B N 1
ATOM 8935 C CA . SER B 1 482 ? -5.945 68.688 26.375 1 54.25 482 SER B CA 1
ATOM 8936 C C . SER B 1 482 ? -5.961 68.5 24.859 1 54.25 482 SER B C 1
ATOM 8938 O O . SER B 1 482 ? -6.422 67.5 24.344 1 54.25 482 SER B O 1
ATOM 8940 N N . HIS B 1 483 ? -5.457 69.438 24.266 1 51.25 483 HIS B N 1
ATOM 8941 C CA . HIS B 1 483 ? -5.398 69.438 22.812 1 51.25 483 HIS B CA 1
ATOM 8942 C C . HIS B 1 483 ? -4.453 68.375 22.312 1 51.25 483 HIS B C 1
ATOM 8944 O O . HIS B 1 483 ? -4.73 67.688 21.312 1 51.25 483 HIS B O 1
ATOM 8950 N N . ASP B 1 484 ? -3.432 68.312 23 1 50.53 484 ASP B N 1
ATOM 8951 C CA . ASP B 1 484 ? -2.457 67.312 22.641 1 50.53 484 ASP B CA 1
ATOM 8952 C C . ASP B 1 484 ? -3.023 65.875 22.844 1 50.53 484 ASP B C 1
ATOM 8954 O O . ASP B 1 484 ? -2.703 65 22.094 1 50.53 484 ASP B O 1
ATOM 8958 N N . LEU B 1 485 ? -3.758 65.812 23.828 1 56.09 485 LEU B N 1
ATOM 8959 C CA . LEU B 1 485 ? -4.328 64.5 24.172 1 56.09 485 LEU B CA 1
ATOM 8960 C C . LEU B 1 485 ? -5.578 64.188 23.344 1 56.09 485 LEU B C 1
ATOM 8962 O O . LEU B 1 485 ? -5.828 63.062 22.953 1 56.09 485 LEU B O 1
ATOM 8966 N N . ALA B 1 486 ? -6.559 65.188 23.109 1 47.78 486 ALA B N 1
ATOM 8967 C CA . ALA B 1 486 ? -7.781 65.125 22.328 1 47.78 486 ALA B CA 1
ATOM 8968 C C . ALA B 1 486 ? -7.992 66.312 21.469 1 47.78 486 ALA B C 1
ATOM 8970 O O . ALA B 1 486 ? -8.664 67.312 21.891 1 47.78 486 ALA B O 1
ATOM 8971 N N . PRO B 1 487 ? -7.344 66.438 20.281 1 47.06 487 PRO B N 1
ATOM 8972 C CA . PRO B 1 487 ? -7.57 67.625 19.484 1 47.06 487 PRO B CA 1
ATOM 8973 C C . PRO B 1 487 ? -9.016 67.812 19.031 1 47.06 487 PRO B C 1
ATOM 8975 O O . PRO B 1 487 ? -9.414 67.188 18.031 1 47.06 487 PRO B O 1
ATOM 8978 N N . SER B 1 488 ? -9.977 68 19.844 1 47.97 488 SER B N 1
ATOM 8979 C CA . SER B 1 488 ? -11.383 68.188 19.469 1 47.97 488 SER B CA 1
ATOM 8980 C C . SER B 1 488 ? -11.531 69 18.219 1 47.97 488 SER B C 1
ATOM 8982 O O . SER B 1 488 ? -12.43 68.812 17.406 1 47.97 488 SER B O 1
ATOM 8984 N N . HIS B 1 489 ? -10.648 69.875 17.922 1 53 489 HIS B N 1
ATOM 8985 C CA . HIS B 1 489 ? -10.836 70.875 16.875 1 53 489 HIS B CA 1
ATOM 8986 C C . HIS B 1 489 ? -10.242 70.438 15.555 1 53 489 HIS B C 1
ATOM 8988 O O . HIS B 1 489 ? -10.359 71.125 14.531 1 53 489 HIS B O 1
ATOM 8994 N N . LEU B 1 490 ? -9.672 69.25 15.539 1 62.94 490 LEU B N 1
ATOM 8995 C CA . LEU B 1 490 ? -9.062 68.812 14.297 1 62.94 490 LEU B CA 1
ATOM 8996 C C . LEU B 1 490 ? -10.133 68.562 13.234 1 62.94 490 LEU B C 1
ATOM 8998 O O . LEU B 1 490 ? -9.914 68.875 12.055 1 62.94 490 LEU B O 1
ATOM 9002 N N . ASN B 1 491 ? -11.273 68 13.758 1 59.91 491 ASN B N 1
ATOM 9003 C CA . ASN B 1 491 ? -12.352 67.75 12.812 1 59.91 491 ASN B CA 1
ATOM 9004 C C . ASN B 1 491 ? -13.016 69 12.359 1 59.91 491 ASN B C 1
ATOM 9006 O O . ASN B 1 491 ? -13.422 69.125 11.203 1 59.91 491 ASN B O 1
ATOM 9010 N N . GLU B 1 492 ? -12.945 70.062 13.266 1 61.69 492 GLU B N 1
ATOM 9011 C CA . GLU B 1 492 ? -13.648 71.312 12.969 1 61.69 492 GLU B CA 1
ATOM 9012 C C . GLU B 1 492 ? -12.75 72.25 12.219 1 61.69 492 GLU B C 1
ATOM 9014 O O . GLU B 1 492 ? -13.156 72.875 11.219 1 61.69 492 GLU B O 1
ATOM 9019 N N . LEU B 1 493 ? -11.523 72.5 12.602 1 69.81 493 LEU B N 1
ATOM 9020 C CA . LEU B 1 493 ? -10.648 73.5 12.07 1 69.81 493 LEU B CA 1
ATOM 9021 C C . LEU B 1 493 ? -9.703 72.938 11.008 1 69.81 493 LEU B C 1
ATOM 9023 O O . LEU B 1 493 ? -9.211 73.688 10.156 1 69.81 493 LEU B O 1
ATOM 9027 N N . GLY B 1 494 ? -9.586 71.625 10.953 1 78.75 494 GLY B N 1
ATOM 9028 C CA . GLY B 1 494 ? -8.633 71 10.047 1 78.75 494 GLY B CA 1
ATOM 9029 C C . GLY B 1 494 ? -7.219 70.938 10.602 1 78.75 494 GLY B C 1
ATOM 9030 O O . GLY B 1 494 ? -6.887 71.75 11.508 1 78.75 494 GLY B O 1
ATOM 9031 N N . LEU B 1 495 ? -6.332 70.188 10.023 1 86.56 495 LEU B N 1
ATOM 9032 C CA . LEU B 1 495 ? -4.969 69.938 10.492 1 86.56 495 LEU B CA 1
ATOM 9033 C C . LEU B 1 495 ? -4.121 71.188 10.344 1 86.56 495 LEU B C 1
ATOM 9035 O O . LEU B 1 495 ? -3.355 71.562 11.242 1 86.56 495 LEU B O 1
ATOM 9039 N N . GLN B 1 496 ? -4.301 71.875 9.273 1 89.5 496 GLN B N 1
ATOM 9040 C CA . GLN B 1 496 ? -3.502 73.062 8.984 1 89.5 496 GLN B CA 1
ATOM 9041 C C . GLN B 1 496 ? -3.701 74.188 10.055 1 89.5 496 GLN B C 1
ATOM 9043 O O . GLN B 1 496 ? -2.732 74.688 10.625 1 89.5 496 GLN B O 1
ATOM 9048 N N . LYS B 1 497 ? -4.898 74.5 10.32 1 85.19 497 LYS B N 1
ATOM 9049 C CA . LYS B 1 497 ? -5.215 75.562 11.25 1 85.19 497 LYS B CA 1
ATOM 9050 C C . LYS B 1 497 ? -4.797 75.188 12.672 1 85.19 497 LYS B C 1
ATOM 9052 O O . LYS B 1 497 ? -4.293 76 13.414 1 85.19 497 LYS B O 1
ATOM 9057 N N . VAL B 1 498 ? -5.008 74 12.969 1 79.5 498 VAL B N 1
ATOM 9058 C CA . VAL B 1 498 ? -4.688 73.562 14.328 1 79.5 498 VAL B CA 1
ATOM 9059 C C . VAL B 1 498 ? -3.18 73.625 14.547 1 79.5 498 VAL B C 1
ATOM 9061 O O . VAL B 1 498 ? -2.719 74.062 15.602 1 79.5 498 VAL B O 1
ATOM 9064 N N . LEU B 1 499 ? -2.416 73.188 13.594 1 86.38 499 LEU B N 1
ATOM 9065 C CA . LEU B 1 499 ? -0.962 73.25 13.703 1 86.38 499 LEU B CA 1
ATOM 9066 C C . LEU B 1 499 ? -0.476 74.688 13.695 1 86.38 499 LEU B C 1
ATOM 9068 O O . LEU B 1 499 ? 0.462 75 14.422 1 86.38 499 LEU B O 1
ATOM 9072 N N . GLN B 1 500 ? -1.079 75.438 12.883 1 87.25 500 GLN B N 1
ATOM 9073 C CA . GLN B 1 500 ? -0.752 76.875 12.852 1 87.25 500 GLN B CA 1
ATOM 9074 C C . GLN B 1 500 ? -0.974 77.5 14.219 1 87.25 500 GLN B C 1
ATOM 9076 O O . GLN B 1 500 ? -0.149 78.312 14.672 1 87.25 500 GLN B O 1
ATOM 9081 N N . ASN B 1 501 ? -2.066 77.25 14.766 1 79.94 501 ASN B N 1
ATOM 9082 C CA . ASN B 1 501 ? -2.377 77.75 16.094 1 79.94 501 ASN B CA 1
ATOM 9083 C C . ASN B 1 501 ? -1.346 77.312 17.125 1 79.94 501 ASN B C 1
ATOM 9085 O O . ASN B 1 501 ? -0.941 78.062 17.984 1 79.94 501 ASN B O 1
ATOM 9089 N N . ARG B 1 502 ? -0.942 76.125 16.984 1 78.38 502 ARG B N 1
ATOM 9090 C CA . ARG B 1 502 ? 0.065 75.562 17.891 1 78.38 502 ARG B CA 1
ATOM 9091 C C . ARG B 1 502 ? 1.394 76.312 17.734 1 78.38 502 ARG B C 1
ATOM 9093 O O . ARG B 1 502 ? 2.064 76.625 18.719 1 78.38 502 ARG B O 1
ATOM 9100 N N . LEU B 1 503 ? 1.788 76.5 16.594 1 86.75 503 LEU B N 1
ATOM 9101 C CA . LEU B 1 503 ? 3.037 77.188 16.297 1 86.75 503 LEU B CA 1
ATOM 9102 C C . LEU B 1 503 ? 2.967 78.625 16.781 1 86.75 503 LEU B C 1
ATOM 9104 O O . LEU B 1 503 ? 3.939 79.188 17.328 1 86.75 503 LEU B O 1
ATOM 9108 N N . ARG B 1 504 ? 1.82 79.25 16.609 1 81.75 504 ARG B N 1
ATOM 9109 C CA . ARG B 1 504 ? 1.619 80.625 17.078 1 81.75 504 ARG B CA 1
ATOM 9110 C C . ARG B 1 504 ? 1.739 80.688 18.594 1 81.75 504 ARG B C 1
ATOM 9112 O O . ARG B 1 504 ? 2.301 81.625 19.141 1 81.75 504 ARG B O 1
ATOM 9119 N N . PHE B 1 505 ? 1.218 79.75 19.125 1 74.62 505 PHE B N 1
ATOM 9120 C CA . PHE B 1 505 ? 1.302 79.688 20.578 1 74.62 505 PHE B CA 1
ATOM 9121 C C . PHE B 1 505 ? 2.754 79.562 21.031 1 74.62 505 PHE B C 1
ATOM 9123 O O . PHE B 1 505 ? 3.146 80.25 22 1 74.62 505 PHE B O 1
ATOM 9130 N N . LEU B 1 506 ? 3.547 78.812 20.391 1 78.5 506 LEU B N 1
ATOM 9131 C CA . LEU B 1 506 ? 4.961 78.688 20.719 1 78.5 506 LEU B CA 1
ATOM 9132 C C . LEU B 1 506 ? 5.715 80 20.484 1 78.5 506 LEU B C 1
ATOM 9134 O O . LEU B 1 506 ? 6.602 80.312 21.266 1 78.5 506 LEU B O 1
ATOM 9138 N N . GLU B 1 507 ? 5.324 80.625 19.469 1 80.81 507 GLU B N 1
ATOM 9139 C CA . GLU B 1 507 ? 5.938 81.938 19.172 1 80.81 507 GLU B CA 1
ATOM 9140 C C . GLU B 1 507 ? 5.66 82.938 20.281 1 80.81 507 GLU B C 1
ATOM 9142 O O . GLU B 1 507 ? 6.566 83.688 20.734 1 80.81 507 GLU B O 1
ATOM 9147 N N . GLU B 1 508 ? 4.5 82.938 20.719 1 73.56 508 GLU B N 1
ATOM 9148 C CA . GLU B 1 508 ? 4.047 83.938 21.688 1 73.56 508 GLU B CA 1
ATOM 9149 C C . GLU B 1 508 ? 4.57 83.625 23.094 1 73.56 508 GLU B C 1
ATOM 9151 O O . GLU B 1 508 ? 4.926 84.562 23.828 1 73.56 508 GLU B O 1
ATOM 9156 N N . ASN B 1 509 ? 4.719 82.438 23.328 1 66.88 509 ASN B N 1
ATOM 9157 C CA . ASN B 1 509 ? 4.973 82.062 24.719 1 66.88 509 ASN B CA 1
ATOM 9158 C C . ASN B 1 509 ? 6.426 81.688 24.938 1 66.88 509 ASN B C 1
ATOM 9160 O O . ASN B 1 509 ? 6.949 81.75 26.047 1 66.88 509 ASN B O 1
ATOM 9164 N N . GLN B 1 510 ? 7.043 81.188 23.953 1 69.56 510 GLN B N 1
ATOM 9165 C CA . GLN B 1 510 ? 8.391 80.688 24.156 1 69.56 510 GLN B CA 1
ATOM 9166 C C . GLN B 1 510 ? 9.422 81.5 23.375 1 69.56 510 GLN B C 1
ATOM 9168 O O . GLN B 1 510 ? 10.617 81.188 23.406 1 69.56 510 GLN B O 1
ATOM 9173 N N . GLY B 1 511 ? 8.93 82.562 22.766 1 76.5 511 GLY B N 1
ATOM 9174 C CA . GLY B 1 511 ? 9.836 83.438 22.062 1 76.5 511 GLY B CA 1
ATOM 9175 C C . GLY B 1 511 ? 10.5 82.75 20.875 1 76.5 511 GLY B C 1
ATOM 9176 O O . GLY B 1 511 ? 11.633 83.125 20.516 1 76.5 511 GLY B O 1
ATOM 9177 N N . LEU B 1 512 ? 9.961 81.812 20.344 1 86.44 512 LEU B N 1
ATOM 9178 C CA . LEU B 1 512 ? 10.5 81.062 19.188 1 86.44 512 LEU B CA 1
ATOM 9179 C C . LEU B 1 512 ? 9.953 81.625 17.891 1 86.44 512 LEU B C 1
ATOM 9181 O O . LEU B 1 512 ? 8.781 82 17.812 1 86.44 512 LEU B O 1
ATOM 9185 N N . SER B 1 513 ? 10.82 81.875 16.906 1 92.31 513 SER B N 1
ATOM 9186 C CA . SER B 1 513 ? 10.359 82.188 15.562 1 92.31 513 SER B CA 1
ATOM 9187 C C . SER B 1 513 ? 9.961 80.938 14.789 1 92.31 513 SER B C 1
ATOM 9189 O O . SER B 1 513 ? 10.734 79.938 14.719 1 92.31 513 SER B O 1
ATOM 9191 N N . THR B 1 514 ? 8.734 80.875 14.367 1 92.94 514 THR B N 1
ATOM 9192 C CA . THR B 1 514 ? 8.258 79.688 13.703 1 92.94 514 THR B CA 1
ATOM 9193 C C . THR B 1 514 ? 7.926 80 12.242 1 92.94 514 THR B C 1
ATOM 9195 O O . THR B 1 514 ? 7.449 81.062 11.906 1 92.94 514 THR B O 1
ATOM 9198 N N . ASN B 1 515 ? 8.328 79.125 11.273 1 93.62 515 ASN B N 1
ATOM 9199 C CA . ASN B 1 515 ? 7.926 79.125 9.875 1 93.62 515 ASN B CA 1
ATOM 9200 C C . ASN B 1 515 ? 7.117 77.875 9.539 1 93.62 515 ASN B C 1
ATOM 9202 O O . ASN B 1 515 ? 7.562 76.75 9.805 1 93.62 515 ASN B O 1
ATOM 9206 N N . PHE B 1 516 ? 5.887 78.125 9.07 1 94.75 516 PHE B N 1
ATOM 9207 C CA . PHE B 1 516 ? 4.992 77 8.797 1 94.75 516 PHE B CA 1
ATOM 9208 C C . PHE B 1 516 ? 4.594 77 7.328 1 94.75 516 PHE B C 1
ATOM 9210 O O . PHE B 1 516 ? 4.098 77.938 6.793 1 94.75 516 PHE B O 1
ATOM 9217 N N . TYR B 1 517 ? 4.926 75.875 6.609 1 93.62 517 TYR B N 1
ATOM 9218 C CA . TYR B 1 517 ? 4.527 75.625 5.227 1 93.62 517 TYR B CA 1
ATOM 9219 C C . TYR B 1 517 ? 3.633 74.438 5.117 1 93.62 517 TYR B C 1
ATOM 9221 O O . TYR B 1 517 ? 3.992 73.312 5.586 1 93.62 517 TYR B O 1
ATOM 9229 N N . TYR B 1 518 ? 2.361 74.562 4.652 1 94.19 518 TYR B N 1
ATOM 9230 C CA . TYR B 1 518 ? 1.392 73.5 4.516 1 94.19 518 TYR B CA 1
ATOM 9231 C C . TYR B 1 518 ? 0.838 73.438 3.096 1 94.19 518 TYR B C 1
ATOM 9233 O O . TYR B 1 518 ? 0.179 74.375 2.639 1 94.19 518 TYR B O 1
ATOM 9241 N N . GLN B 1 519 ? 1.193 72.438 2.336 1 92.75 519 GLN B N 1
ATOM 9242 C CA . GLN B 1 519 ? 0.674 72.188 0.989 1 92.75 519 GLN B CA 1
ATOM 9243 C C . GLN B 1 519 ? 0.175 70.75 0.817 1 92.75 519 GLN B C 1
ATOM 9245 O O . GLN B 1 519 ? 0.932 69.875 0.404 1 92.75 519 GLN B O 1
ATOM 9250 N N . VAL B 1 520 ? -1.067 70.562 1.248 1 91.12 520 VAL B N 1
ATOM 9251 C CA . VAL B 1 520 ? -1.711 69.25 1.112 1 91.12 520 VAL B CA 1
ATOM 9252 C C . VAL B 1 520 ? -2.99 69.375 0.291 1 91.12 520 VAL B C 1
ATOM 9254 O O . VAL B 1 520 ? -3.885 70.125 0.649 1 91.12 520 VAL B O 1
ATOM 9257 N N . ASP B 1 521 ? -3.115 68.75 -0.785 1 83 521 ASP B N 1
ATOM 9258 C CA . ASP B 1 521 ? -4.223 68.875 -1.728 1 83 521 ASP B CA 1
ATOM 9259 C C . ASP B 1 521 ? -5.375 67.938 -1.372 1 83 521 ASP B C 1
ATOM 9261 O O . ASP B 1 521 ? -6.535 68.25 -1.667 1 83 521 ASP B O 1
ATOM 9265 N N . THR B 1 522 ? -5.062 66.812 -0.726 1 83.56 522 THR B N 1
ATOM 9266 C CA . THR B 1 522 ? -6.074 65.812 -0.449 1 83.56 522 THR B CA 1
ATOM 9267 C C . THR B 1 522 ? -6.605 65.938 0.976 1 83.56 522 THR B C 1
ATOM 9269 O O . THR B 1 522 ? -5.867 66.312 1.882 1 83.56 522 THR B O 1
ATOM 9272 N N . LYS B 1 523 ? -7.867 65.688 1.122 1 80.19 523 LYS B N 1
ATOM 9273 C CA . LYS B 1 523 ? -8.453 65.688 2.459 1 80.19 523 LYS B CA 1
ATOM 9274 C C . LYS B 1 523 ? -7.977 64.438 3.24 1 80.19 523 LYS B C 1
ATOM 9276 O O . LYS B 1 523 ? -8.109 63.312 2.77 1 80.19 523 LYS B O 1
ATOM 9281 N N . LEU B 1 524 ? -7.332 64.75 4.293 1 81.06 524 LEU B N 1
ATOM 9282 C CA . LEU B 1 524 ? -6.832 63.656 5.141 1 81.06 524 LEU B CA 1
ATOM 9283 C C . LEU B 1 524 ? -7.949 63.094 6.008 1 81.06 524 LEU B C 1
ATOM 9285 O O . LEU B 1 524 ? -8.836 63.812 6.449 1 81.06 524 LEU B O 1
ATOM 9289 N N . SER B 1 525 ? -7.957 61.75 6.121 1 75.94 525 SER B N 1
ATOM 9290 C CA . SER B 1 525 ? -8.898 61.156 7.062 1 75.94 525 SER B CA 1
ATOM 9291 C C . SER B 1 525 ? -8.656 61.656 8.484 1 75.94 525 SER B C 1
ATOM 9293 O O . SER B 1 525 ? -7.559 62.094 8.812 1 75.94 525 SER B O 1
ATOM 9295 N N . GLU B 1 526 ? -9.625 61.656 9.305 1 68.94 526 GLU B N 1
ATOM 9296 C CA . GLU B 1 526 ? -9.539 62.125 10.68 1 68.94 526 GLU B CA 1
ATOM 9297 C C . GLU B 1 526 ? -8.438 61.375 11.453 1 68.94 526 GLU B C 1
ATOM 9299 O O . GLU B 1 526 ? -7.684 62 12.203 1 68.94 526 GLU B O 1
ATOM 9304 N N . GLN B 1 527 ? -8.438 60.156 11.18 1 68.75 527 GLN B N 1
ATOM 9305 C CA . GLN B 1 527 ? -7.449 59.344 11.883 1 68.75 527 GLN B CA 1
ATOM 9306 C C . GLN B 1 527 ? -6.031 59.688 11.438 1 68.75 527 GLN B C 1
ATOM 9308 O O . GLN B 1 527 ? -5.121 59.781 12.258 1 68.75 527 GLN B O 1
ATOM 9313 N N . PHE B 1 528 ? -5.852 59.844 10.188 1 76 528 PHE B N 1
ATOM 9314 C CA . PHE B 1 528 ? -4.547 60.188 9.633 1 76 528 PHE B CA 1
ATOM 9315 C C . PHE B 1 528 ? -4.098 61.562 10.125 1 76 528 PHE B C 1
ATOM 9317 O O . PHE B 1 528 ? -2.947 61.719 10.531 1 76 528 PHE B O 1
ATOM 9324 N N . ALA B 1 529 ? -5.078 62.469 10.148 1 80 529 ALA B N 1
ATOM 9325 C CA . ALA B 1 529 ? -4.805 63.844 10.609 1 80 529 ALA B CA 1
ATOM 9326 C C . ALA B 1 529 ? -4.406 63.844 12.086 1 80 529 ALA B C 1
ATOM 9328 O O . ALA B 1 529 ? -3.49 64.562 12.484 1 80 529 ALA B O 1
ATOM 9329 N N . LEU B 1 530 ? -5.082 63.125 12.758 1 72.12 530 LEU B N 1
ATOM 9330 C CA . LEU B 1 530 ? -4.781 63.031 14.188 1 72.12 530 LEU B CA 1
ATOM 9331 C C . LEU B 1 530 ? -3.375 62.5 14.414 1 72.12 530 LEU B C 1
ATOM 9333 O O . LEU B 1 530 ? -2.645 63 15.273 1 72.12 530 LEU B O 1
ATOM 9337 N N . MET B 1 531 ? -2.963 61.469 13.648 1 74.94 531 MET B N 1
ATOM 9338 C CA . MET B 1 531 ? -1.641 60.875 13.781 1 74.94 531 MET B CA 1
ATOM 9339 C C . MET B 1 531 ? -0.547 61.875 13.453 1 74.94 531 MET B C 1
ATOM 9341 O O . MET B 1 531 ? 0.462 61.969 14.156 1 74.94 531 MET B O 1
ATOM 9345 N N . ILE B 1 532 ? -0.818 62.594 12.477 1 83.44 532 ILE B N 1
ATOM 9346 C CA . ILE B 1 532 ? 0.136 63.625 12.062 1 83.44 532 ILE B CA 1
ATOM 9347 C C . ILE B 1 532 ? 0.257 64.688 13.148 1 83.44 532 ILE B C 1
ATOM 9349 O O . ILE B 1 532 ? 1.362 65.125 13.477 1 83.44 532 ILE B O 1
ATOM 9353 N N . TYR B 1 533 ? -0.854 65.125 13.656 1 80.56 533 TYR B N 1
ATOM 9354 C CA . TYR B 1 533 ? -0.86 66.125 14.719 1 80.56 533 TYR B CA 1
ATOM 9355 C C . TYR B 1 533 ? -0.042 65.625 15.914 1 80.56 533 TYR B C 1
ATOM 9357 O O . TYR B 1 533 ? 0.723 66.438 16.5 1 80.56 533 TYR B O 1
ATOM 9365 N N . ARG B 1 534 ? -0.187 64.5 16.125 1 72.94 534 ARG B N 1
ATOM 9366 C CA . ARG B 1 534 ? 0.522 63.938 17.281 1 72.94 534 ARG B CA 1
ATOM 9367 C C . ARG B 1 534 ? 2.023 63.875 17.016 1 72.94 534 ARG B C 1
ATOM 9369 O O . ARG B 1 534 ? 2.826 64.188 17.906 1 72.94 534 ARG B O 1
ATOM 9376 N N . ILE B 1 535 ? 2.375 63.344 15.914 1 81.94 535 ILE B N 1
ATOM 9377 C CA . ILE B 1 535 ? 3.783 63.312 15.539 1 81.94 535 ILE B CA 1
ATOM 9378 C C . ILE B 1 535 ? 4.391 64.688 15.609 1 81.94 535 ILE B C 1
ATOM 9380 O O . ILE B 1 535 ? 5.434 64.875 16.234 1 81.94 535 ILE B O 1
ATOM 9384 N N . CYS B 1 536 ? 3.686 65.688 15.062 1 86 536 CYS B N 1
ATOM 9385 C CA . CYS B 1 536 ? 4.156 67.062 15.07 1 86 536 CYS B CA 1
ATOM 9386 C C . CYS B 1 536 ? 4.242 67.562 16.484 1 86 536 CYS B C 1
ATOM 9388 O O . CYS B 1 536 ? 5.223 68.25 16.844 1 86 536 CYS B O 1
ATOM 9390 N N . GLY B 1 537 ? 3.232 67.312 17.25 1 77.94 537 GLY B N 1
ATOM 9391 C CA . GLY B 1 537 ? 3.225 67.75 18.625 1 77.94 537 GLY B CA 1
ATOM 9392 C C . GLY B 1 537 ? 4.414 67.25 19.422 1 77.94 537 GLY B C 1
ATOM 9393 O O . GLY B 1 537 ? 5.027 68 20.172 1 77.94 537 GLY B O 1
ATOM 9394 N N . GLU B 1 538 ? 4.707 66 19.234 1 76.62 538 GLU B N 1
ATOM 9395 C CA . GLU B 1 538 ? 5.832 65.375 19.938 1 76.62 538 GLU B CA 1
ATOM 9396 C C . GLU B 1 538 ? 7.156 65.938 19.469 1 76.62 538 GLU B C 1
ATOM 9398 O O . GLU B 1 538 ? 8.055 66.188 20.281 1 76.62 538 GLU B O 1
ATOM 9403 N N . LEU B 1 539 ? 7.301 66.188 18.234 1 86.62 539 LEU B N 1
ATOM 9404 C CA . LEU B 1 539 ? 8.516 66.812 17.703 1 86.62 539 LEU B CA 1
ATOM 9405 C C . LEU B 1 539 ? 8.695 68.25 18.219 1 86.62 539 LEU B C 1
ATOM 9407 O O . LEU B 1 539 ? 9.789 68.625 18.641 1 86.62 539 LEU B O 1
ATOM 9411 N N . LEU B 1 540 ? 7.625 69 18.203 1 84.31 540 LEU B N 1
ATOM 9412 C CA . LEU B 1 540 ? 7.668 70.375 18.688 1 84.31 540 LEU B CA 1
ATOM 9413 C C . LEU B 1 540 ? 7.961 70.438 20.172 1 84.31 540 LEU B C 1
ATOM 9415 O O . LEU B 1 540 ? 8.703 71.312 20.641 1 84.31 540 LEU B O 1
ATOM 9419 N N . HIS B 1 541 ? 7.445 69.562 20.844 1 73.69 541 HIS B N 1
ATOM 9420 C CA . HIS B 1 541 ? 7.711 69.438 22.281 1 73.69 541 HIS B CA 1
ATOM 9421 C C . HIS B 1 541 ? 9.18 69.125 22.547 1 73.69 541 HIS B C 1
ATOM 9423 O O . HIS B 1 541 ? 9.797 69.75 23.422 1 73.69 541 HIS B O 1
ATOM 9429 N N . ASN B 1 542 ? 9.75 68.25 21.844 1 78.62 542 ASN B N 1
ATOM 9430 C CA . ASN B 1 542 ? 11.164 67.875 21.984 1 78.62 542 ASN B CA 1
ATOM 9431 C C . ASN B 1 542 ? 12.062 69.062 21.703 1 78.62 542 ASN B C 1
ATOM 9433 O O . ASN B 1 542 ? 13.055 69.312 22.391 1 78.62 542 ASN B O 1
ATOM 9437 N N . ILE B 1 543 ? 11.664 69.812 20.75 1 85.75 543 ILE B N 1
ATOM 9438 C CA . ILE B 1 543 ? 12.445 70.938 20.375 1 85.75 543 ILE B CA 1
ATOM 9439 C C . ILE B 1 543 ? 12.391 72 21.5 1 85.75 543 ILE B C 1
ATOM 9441 O O . ILE B 1 543 ? 13.422 72.562 21.891 1 85.75 543 ILE B O 1
ATOM 9445 N N . THR B 1 544 ? 11.242 72.25 22.031 1 80.25 544 THR B N 1
ATOM 9446 C CA . THR B 1 544 ? 11.055 73.25 23.078 1 80.25 544 THR B CA 1
ATOM 9447 C C . THR B 1 544 ? 11.773 72.875 24.359 1 80.25 544 THR B C 1
ATOM 9449 O O . THR B 1 544 ? 12.344 73.688 25.047 1 80.25 544 THR B O 1
ATOM 9452 N N . LYS B 1 545 ? 11.859 71.625 24.562 1 75.38 545 LYS B N 1
ATOM 9453 C CA . LYS B 1 545 ? 12.414 71.125 25.828 1 75.38 545 LYS B CA 1
ATOM 9454 C C . LYS B 1 545 ? 13.922 70.938 25.719 1 75.38 545 LYS B C 1
ATOM 9456 O O . LYS B 1 545 ? 14.664 71.188 26.656 1 75.38 545 LYS B O 1
ATOM 9461 N N . HIS B 1 546 ? 14.297 70.375 24.641 1 80.19 546 HIS B N 1
ATOM 9462 C CA . HIS B 1 546 ? 15.656 69.875 24.625 1 80.19 546 HIS B CA 1
ATOM 9463 C C . HIS B 1 546 ? 16.547 70.625 23.656 1 80.19 546 HIS B C 1
ATOM 9465 O O . HIS B 1 546 ? 17.766 70.688 23.797 1 80.19 546 HIS B O 1
ATOM 9471 N N . ALA B 1 547 ? 16.094 71.312 22.672 1 85.44 547 ALA B N 1
ATOM 9472 C CA . ALA B 1 547 ? 16.891 71.812 21.547 1 85.44 547 ALA B CA 1
ATOM 9473 C C . ALA B 1 547 ? 17.422 73.25 21.844 1 85.44 547 ALA B C 1
ATOM 9475 O O . ALA B 1 547 ? 18.406 73.688 21.219 1 85.44 547 ALA B O 1
ATOM 9476 N N . LYS B 1 548 ? 16.812 73.938 22.859 1 86.38 548 LYS B N 1
ATOM 9477 C CA . LYS B 1 548 ? 17.172 75.375 23.078 1 86.38 548 LYS B CA 1
ATOM 9478 C C . LYS B 1 548 ? 17.234 76.125 21.766 1 86.38 548 LYS B C 1
ATOM 9480 O O . LYS B 1 548 ? 18.203 76.875 21.516 1 86.38 548 LYS B O 1
ATOM 9485 N N . ALA B 1 549 ? 16.391 75.938 20.906 1 91 549 ALA B N 1
ATOM 9486 C CA . ALA B 1 549 ? 16.344 76.5 19.562 1 91 549 ALA B CA 1
ATOM 9487 C C . ALA B 1 549 ? 15.68 77.875 19.594 1 91 549 ALA B C 1
ATOM 9489 O O . ALA B 1 549 ? 14.938 78.188 20.531 1 91 549 ALA B O 1
ATOM 9490 N N . SER B 1 550 ? 16.031 78.75 18.641 1 91.56 550 SER B N 1
ATOM 9491 C CA . SER B 1 550 ? 15.383 80.062 18.484 1 91.56 550 SER B CA 1
ATOM 9492 C C . SER B 1 550 ? 14.438 80.062 17.297 1 91.56 550 SER B C 1
ATOM 9494 O O . SER B 1 550 ? 13.555 80.938 17.203 1 91.56 550 SER B O 1
ATOM 9496 N N . GLU B 1 551 ? 14.688 79.188 16.438 1 94 551 GLU B N 1
ATOM 9497 C CA . GLU B 1 551 ? 13.867 79.125 15.227 1 94 551 GLU B CA 1
ATOM 9498 C C . GLU B 1 551 ? 13.438 77.688 14.945 1 94 551 GLU B C 1
ATOM 9500 O O . GLU B 1 551 ? 14.227 76.75 15.117 1 94 551 GLU B O 1
ATOM 9505 N N . ILE B 1 552 ? 12.195 77.5 14.547 1 94.56 552 ILE B N 1
ATOM 9506 C CA . ILE B 1 552 ? 11.641 76.25 14.156 1 94.56 552 ILE B CA 1
ATOM 9507 C C . ILE B 1 552 ? 10.992 76.312 12.781 1 94.56 552 ILE B C 1
ATOM 9509 O O . ILE B 1 552 ? 10.312 77.312 12.484 1 94.56 552 ILE B O 1
ATOM 9513 N N . MET B 1 553 ? 11.305 75.375 11.891 1 95.12 553 MET B N 1
ATOM 9514 C CA . MET B 1 553 ? 10.625 75.25 10.602 1 95.12 553 MET B CA 1
ATOM 9515 C C . MET B 1 553 ? 9.828 74 10.523 1 95.12 553 MET B C 1
ATOM 9517 O O . MET B 1 553 ? 10.359 72.875 10.773 1 95.12 553 MET B O 1
ATOM 9521 N N . LEU B 1 554 ? 8.5 74.062 10.32 1 95.75 554 LEU B N 1
ATOM 9522 C CA . LEU B 1 554 ? 7.625 72.938 10.094 1 95.75 554 LEU B CA 1
ATOM 9523 C C . LEU B 1 554 ? 7.031 72.938 8.695 1 95.75 554 LEU B C 1
ATOM 9525 O O . LEU B 1 554 ? 6.418 73.938 8.297 1 95.75 554 LEU B O 1
ATOM 9529 N N . GLN B 1 555 ? 7.285 71.875 7.898 1 95.62 555 GLN B N 1
ATOM 9530 C CA . GLN B 1 555 ? 6.777 71.812 6.535 1 95.62 555 GLN B CA 1
ATOM 9531 C C . GLN B 1 555 ? 6.004 70.5 6.336 1 95.62 555 GLN B C 1
ATOM 9533 O O . GLN B 1 555 ? 6.465 69.438 6.742 1 95.62 555 GLN B O 1
ATOM 9538 N N . ILE B 1 556 ? 4.754 70.625 5.859 1 95.5 556 ILE B N 1
ATOM 9539 C CA . ILE B 1 556 ? 3.951 69.438 5.461 1 95.5 556 ILE B CA 1
ATOM 9540 C C . ILE B 1 556 ? 3.557 69.562 3.994 1 95.5 556 ILE B C 1
ATOM 9542 O O . ILE B 1 556 ? 2.797 70.5 3.625 1 95.5 556 ILE B O 1
ATOM 9546 N N . ILE B 1 557 ? 4.148 68.688 3.166 1 94.5 557 ILE B N 1
ATOM 9547 C CA . ILE B 1 557 ? 3.951 68.812 1.724 1 94.5 557 ILE B CA 1
ATOM 9548 C C . ILE B 1 557 ? 3.496 67.438 1.177 1 94.5 557 ILE B C 1
ATOM 9550 O O . ILE B 1 557 ? 4.012 66.375 1.578 1 94.5 557 ILE B O 1
ATOM 9554 N N . GLN B 1 558 ? 2.463 67.562 0.379 1 93.81 558 GLN B N 1
ATOM 9555 C CA . GLN B 1 558 ? 2.025 66.375 -0.32 1 93.81 558 GLN B CA 1
ATOM 9556 C C . GLN B 1 558 ? 2.689 66.25 -1.689 1 93.81 558 GLN B C 1
ATOM 9558 O O . GLN B 1 558 ? 2.646 67.188 -2.484 1 93.81 558 GLN B O 1
ATOM 9563 N N . LYS B 1 559 ? 3.473 65.188 -1.798 1 90.38 559 LYS B N 1
ATOM 9564 C CA . LYS B 1 559 ? 4.055 64.875 -3.092 1 90.38 559 LYS B CA 1
ATOM 9565 C C . LYS B 1 559 ? 3.445 63.594 -3.645 1 90.38 559 LYS B C 1
ATOM 9567 O O . LYS B 1 559 ? 3.838 62.469 -3.25 1 90.38 559 LYS B O 1
ATOM 9572 N N . ASP B 1 560 ? 2.469 63.75 -4.555 1 85.62 560 ASP B N 1
ATOM 9573 C CA . ASP B 1 560 ? 1.761 62.594 -5.117 1 85.62 560 ASP B CA 1
ATOM 9574 C C . ASP B 1 560 ? 1.041 61.812 -4.023 1 85.62 560 ASP B C 1
ATOM 9576 O O . ASP B 1 560 ? 0.132 62.344 -3.373 1 85.62 560 ASP B O 1
ATOM 9580 N N . ASN B 1 561 ? 1.419 60.594 -3.787 1 88.31 561 ASN B N 1
ATOM 9581 C CA . ASN B 1 561 ? 0.735 59.75 -2.812 1 88.31 561 ASN B CA 1
ATOM 9582 C C . ASN B 1 561 ? 1.521 59.656 -1.508 1 88.31 561 ASN B C 1
ATOM 9584 O O . ASN B 1 561 ? 1.298 58.75 -0.713 1 88.31 561 ASN B O 1
ATOM 9588 N N . ILE B 1 562 ? 2.482 60.594 -1.367 1 92.5 562 ILE B N 1
ATOM 9589 C CA . ILE B 1 562 ? 3.293 60.594 -0.155 1 92.5 562 ILE B CA 1
ATOM 9590 C C . ILE B 1 562 ? 3.162 61.938 0.549 1 92.5 562 ILE B C 1
ATOM 9592 O O . ILE B 1 562 ? 3.203 63 -0.097 1 92.5 562 ILE B O 1
ATOM 9596 N N . LEU B 1 563 ? 2.893 61.844 1.822 1 93 563 LEU B N 1
ATOM 9597 C CA . LEU B 1 563 ? 2.936 63.031 2.668 1 93 563 LEU B CA 1
ATOM 9598 C C . LEU B 1 563 ? 4.305 63.188 3.326 1 93 563 LEU B C 1
ATOM 9600 O O . LEU B 1 563 ? 4.766 62.281 4.02 1 93 563 LEU B O 1
ATOM 9604 N N . GLU B 1 564 ? 4.961 64.25 2.99 1 94.75 564 GLU B N 1
ATOM 9605 C CA . GLU B 1 564 ? 6.281 64.5 3.559 1 94.75 564 GLU B CA 1
ATOM 9606 C C . GLU B 1 564 ? 6.203 65.562 4.676 1 94.75 564 GLU B C 1
ATOM 9608 O O . GLU B 1 564 ? 5.691 66.625 4.469 1 94.75 564 GLU B O 1
ATOM 9613 N N . LEU B 1 565 ? 6.637 65.125 5.906 1 95.25 565 LEU B N 1
ATOM 9614 C CA . LEU B 1 565 ? 6.75 66 7.066 1 95.25 565 LEU B CA 1
ATOM 9615 C C . LEU B 1 565 ? 8.211 66.312 7.367 1 95.25 565 LEU B C 1
ATOM 9617 O O . LEU B 1 565 ? 9.031 65.438 7.504 1 95.25 565 LEU B O 1
ATOM 9621 N N . ILE B 1 566 ? 8.578 67.625 7.363 1 95.12 566 ILE B N 1
ATOM 9622 C CA . ILE B 1 566 ? 9.938 68.062 7.688 1 95.12 566 ILE B CA 1
ATOM 9623 C C . ILE B 1 566 ? 9.898 69 8.891 1 95.12 566 ILE B C 1
ATOM 9625 O O . ILE B 1 566 ? 9.164 70 8.891 1 95.12 566 ILE B O 1
ATOM 9629 N N . VAL B 1 567 ? 10.609 68.625 9.938 1 94.75 567 VAL B N 1
ATOM 9630 C CA . VAL B 1 567 ? 10.766 69.5 11.102 1 94.75 567 VAL B CA 1
ATOM 9631 C C . VAL B 1 567 ? 12.242 69.812 11.312 1 94.75 567 VAL B C 1
ATOM 9633 O O . VAL B 1 567 ? 13.078 68.938 11.383 1 94.75 567 VAL B O 1
ATOM 9636 N N . GLU B 1 568 ? 12.539 71.125 11.273 1 94.25 568 GLU B N 1
ATOM 9637 C CA . GLU B 1 568 ? 13.922 71.562 11.438 1 94.25 568 GLU B CA 1
ATOM 9638 C C . GLU B 1 568 ? 14.039 72.625 12.562 1 94.25 568 GLU B C 1
ATOM 9640 O O . GLU B 1 568 ? 13.18 73.438 12.711 1 94.25 568 GLU B O 1
ATOM 9645 N N . ASP B 1 569 ? 15.047 72.375 13.445 1 93.38 569 ASP B N 1
ATOM 9646 C CA . ASP B 1 569 ? 15.359 73.375 14.477 1 93.38 569 ASP B CA 1
ATOM 9647 C C . ASP B 1 569 ? 16.828 73.812 14.383 1 93.38 569 ASP B C 1
ATOM 9649 O O . ASP B 1 569 ? 17.641 73.125 13.734 1 93.38 569 ASP B O 1
ATOM 9653 N N . ASN B 1 570 ? 17.188 75 14.898 1 91.56 570 ASN B N 1
ATOM 9654 C CA . ASN B 1 570 ? 18.562 75.5 14.93 1 91.56 570 ASN B CA 1
ATOM 9655 C C . ASN B 1 570 ? 19.172 75.375 16.312 1 91.56 570 ASN B C 1
ATOM 9657 O O . ASN B 1 570 ? 19.891 76.25 16.766 1 91.56 570 ASN B O 1
ATOM 9661 N N . GLY B 1 571 ? 18.797 74.375 16.984 1 89.38 571 GLY B N 1
ATOM 9662 C CA . GLY B 1 571 ? 19.234 74.125 18.359 1 89.38 571 GLY B CA 1
ATOM 9663 C C . GLY B 1 571 ? 20.609 73.5 18.469 1 89.38 571 GLY B C 1
ATOM 9664 O O . GLY B 1 571 ? 21.438 73.688 17.562 1 89.38 571 GLY B O 1
ATOM 9665 N N . VAL B 1 572 ? 20.844 72.875 19.625 1 88.56 572 VAL B N 1
ATOM 9666 C CA . VAL B 1 572 ? 22.172 72.375 19.984 1 88.56 572 VAL B CA 1
ATOM 9667 C C . VAL B 1 572 ? 22.375 71 19.422 1 88.56 572 VAL B C 1
ATOM 9669 O O . VAL B 1 572 ? 23.469 70.438 19.531 1 88.56 572 VAL B O 1
ATOM 9672 N N . GLY B 1 573 ? 21.438 70.5 18.766 1 86.81 573 GLY B N 1
ATOM 9673 C CA . GLY B 1 573 ? 21.562 69.125 18.188 1 86.81 573 GLY B CA 1
ATOM 9674 C C . GLY B 1 573 ? 21.312 68.062 19.188 1 86.81 573 GLY B C 1
ATOM 9675 O O . GLY B 1 573 ? 21.031 68.312 20.375 1 86.81 573 GLY B O 1
ATOM 9676 N N . MET B 1 574 ? 21.219 66.75 18.672 1 81.69 574 MET B N 1
ATOM 9677 C CA . MET B 1 574 ? 20.984 65.625 19.5 1 81.69 574 MET B CA 1
ATOM 9678 C C . MET B 1 574 ? 22.25 64.812 19.688 1 81.69 574 MET B C 1
ATOM 9680 O O . MET B 1 574 ? 23.078 64.688 18.766 1 81.69 574 MET B O 1
ATOM 9684 N N . ASN B 1 575 ? 22.469 64.375 20.922 1 74.62 575 ASN B N 1
ATOM 9685 C CA . ASN B 1 575 ? 23.562 63.406 21.141 1 74.62 575 ASN B CA 1
ATOM 9686 C C . ASN B 1 575 ? 23.188 62 20.734 1 74.62 575 ASN B C 1
ATOM 9688 O O . ASN B 1 575 ? 22.125 61.5 21.125 1 74.62 575 ASN B O 1
ATOM 9692 N N . LYS B 1 576 ? 23.797 61.375 19.734 1 63.31 576 LYS B N 1
ATOM 9693 C CA . LYS B 1 576 ? 23.562 60.094 19.109 1 63.31 576 LYS B CA 1
ATOM 9694 C C . LYS B 1 576 ? 23.281 59.031 20.172 1 63.31 576 LYS B C 1
ATOM 9696 O O . LYS B 1 576 ? 22.438 58.156 19.953 1 63.31 576 LYS B O 1
ATOM 9701 N N . GLU B 1 577 ? 23.984 59.031 21.25 1 58.88 577 GLU B N 1
ATOM 9702 C CA . GLU B 1 577 ? 23.859 58 22.25 1 58.88 577 GLU B CA 1
ATOM 9703 C C . GLU B 1 577 ? 22.531 58.094 23 1 58.88 577 GLU B C 1
ATOM 9705 O O . GLU B 1 577 ? 21.938 57.094 23.391 1 58.88 577 GLU B O 1
ATOM 9710 N N . GLU B 1 578 ? 21.969 59.219 23.156 1 54.19 578 GLU B N 1
ATOM 9711 C CA . GLU B 1 578 ? 20.781 59.469 23.969 1 54.19 578 GLU B CA 1
ATOM 9712 C C . GLU B 1 578 ? 19.5 59.312 23.156 1 54.19 578 GLU B C 1
ATOM 9714 O O . GLU B 1 578 ? 18.422 59.125 23.719 1 54.19 578 GLU B O 1
ATOM 9719 N N . THR B 1 579 ? 19.625 59.312 21.969 1 56.22 579 THR B N 1
ATOM 9720 C CA . THR B 1 579 ? 18.484 59.312 21.062 1 56.22 579 THR B CA 1
ATOM 9721 C C . THR B 1 579 ? 17.75 57.969 21.125 1 56.22 579 THR B C 1
ATOM 9723 O O . THR B 1 579 ? 16.516 57.938 20.984 1 56.22 579 THR B O 1
ATOM 9726 N N . ASP B 1 580 ? 18.547 57 21.297 1 54.81 580 ASP B N 1
ATOM 9727 C CA . ASP B 1 580 ? 17.938 55.688 21.234 1 54.81 580 ASP B CA 1
ATOM 9728 C C . ASP B 1 580 ? 17.078 55.406 22.469 1 54.81 580 ASP B C 1
ATOM 9730 O O . ASP B 1 580 ? 16.281 54.469 22.484 1 54.81 580 ASP B O 1
ATOM 9734 N N . LYS B 1 581 ? 17.266 56.312 23.453 1 53 581 LYS B N 1
ATOM 9735 C CA . LYS B 1 581 ? 16.688 56 24.75 1 53 581 LYS B CA 1
ATOM 9736 C C . LYS B 1 581 ? 15.445 56.844 25.016 1 53 581 LYS B C 1
ATOM 9738 O O . LYS B 1 581 ? 14.719 56.625 25.984 1 53 581 LYS B O 1
ATOM 9743 N N . GLY B 1 582 ? 15.344 57.688 24.125 1 56.88 582 GLY B N 1
ATOM 9744 C CA . GLY B 1 582 ? 14.266 58.562 24.531 1 56.88 582 GLY B CA 1
ATOM 9745 C C . GLY B 1 582 ? 12.891 58.062 24.156 1 56.88 582 GLY B C 1
ATOM 9746 O O . GLY B 1 582 ? 12.68 57.625 23.016 1 56.88 582 GLY B O 1
ATOM 9747 N N . ILE B 1 583 ? 11.984 57.938 25.047 1 56.88 583 ILE B N 1
ATOM 9748 C CA . ILE B 1 583 ? 10.633 57.406 24.938 1 56.88 583 ILE B CA 1
ATOM 9749 C C . ILE B 1 583 ? 9.875 58.156 23.844 1 56.88 583 ILE B C 1
ATOM 9751 O O . ILE B 1 583 ? 9.125 57.562 23.078 1 56.88 583 ILE B O 1
ATOM 9755 N N . GLY B 1 584 ? 10.234 59.469 23.688 1 64.25 584 GLY B N 1
ATOM 9756 C CA . GLY B 1 584 ? 9.523 60.25 22.703 1 64.25 584 GLY B CA 1
ATOM 9757 C C . GLY B 1 584 ? 9.844 59.875 21.266 1 64.25 584 GLY B C 1
ATOM 9758 O O . GLY B 1 584 ? 8.938 59.656 20.469 1 64.25 584 GLY B O 1
ATOM 9759 N N . LEU B 1 585 ? 11.086 59.781 21.016 1 75.94 585 LEU B N 1
ATOM 9760 C CA . LEU B 1 585 ? 11.523 59.469 19.672 1 75.94 585 LEU B CA 1
ATOM 9761 C C . LEU B 1 585 ? 11.133 58.031 19.297 1 75.94 585 LEU B C 1
ATOM 9763 O O . LEU B 1 585 ? 10.789 57.781 18.141 1 75.94 585 LEU B O 1
ATOM 9767 N N . ALA B 1 586 ? 11.156 57.188 20.234 1 71.69 586 ALA B N 1
ATOM 9768 C CA . ALA B 1 586 ? 10.727 55.812 20 1 71.69 586 ALA B CA 1
ATOM 9769 C C . ALA B 1 586 ? 9.242 55.75 19.641 1 71.69 586 ALA B C 1
ATOM 9771 O O . ALA B 1 586 ? 8.844 55 18.75 1 71.69 586 ALA B O 1
ATOM 9772 N N . ASN B 1 587 ? 8.406 56.531 20.25 1 64.88 587 ASN B N 1
ATOM 9773 C CA . ASN B 1 587 ? 6.98 56.594 19.953 1 64.88 587 ASN B CA 1
ATOM 9774 C C . ASN B 1 587 ? 6.73 57.094 18.516 1 64.88 587 ASN B C 1
ATOM 9776 O O . ASN B 1 587 ? 5.855 56.562 17.828 1 64.88 587 ASN B O 1
ATOM 9780 N N . ILE B 1 588 ? 7.492 58.094 18.188 1 77 588 ILE B N 1
ATOM 9781 C CA . ILE B 1 588 ? 7.355 58.625 16.844 1 77 588 ILE B CA 1
ATOM 9782 C C . ILE B 1 588 ? 7.742 57.562 15.812 1 77 588 ILE B C 1
ATOM 9784 O O . ILE B 1 588 ? 7.023 57.344 14.836 1 77 588 ILE B O 1
ATOM 9788 N N . LYS B 1 589 ? 8.781 56.875 16.094 1 79.5 589 LYS B N 1
ATOM 9789 C CA . LYS B 1 589 ? 9.242 55.812 15.188 1 79.5 589 LYS B CA 1
ATOM 9790 C C . LYS B 1 589 ? 8.195 54.688 15.055 1 79.5 589 LYS B C 1
ATOM 9792 O O . LYS B 1 589 ? 7.938 54.219 13.953 1 79.5 589 LYS B O 1
ATOM 9797 N N . ASN B 1 590 ? 7.594 54.375 16.094 1 70.69 590 ASN B N 1
ATOM 9798 C CA . ASN B 1 590 ? 6.559 53.344 16.094 1 70.69 590 ASN B CA 1
ATOM 9799 C C . ASN B 1 590 ? 5.332 53.781 15.297 1 70.69 590 ASN B C 1
ATOM 9801 O O . ASN B 1 590 ? 4.762 53 14.547 1 70.69 590 ASN B O 1
ATOM 9805 N N . ARG B 1 591 ? 4.906 54.969 15.422 1 70.62 591 ARG B N 1
ATOM 9806 C CA . ARG B 1 591 ? 3.752 55.5 14.711 1 70.62 591 ARG B CA 1
ATOM 9807 C C . ARG B 1 591 ? 4.02 55.562 13.211 1 70.62 591 ARG B C 1
ATOM 9809 O O . ARG B 1 591 ? 3.15 55.219 12.406 1 70.62 591 ARG B O 1
ATOM 9816 N N . VAL B 1 592 ? 5.215 56.031 12.984 1 82 592 VAL B N 1
ATOM 9817 C CA . VAL B 1 592 ? 5.605 56.125 11.578 1 82 592 VAL B CA 1
ATOM 9818 C C . VAL B 1 592 ? 5.613 54.75 10.945 1 82 592 VAL B C 1
ATOM 9820 O O . VAL B 1 592 ? 5.117 54.562 9.828 1 82 592 VAL B O 1
ATOM 9823 N N . ALA B 1 593 ? 6.152 53.844 11.664 1 77.56 593 ALA B N 1
ATOM 9824 C CA . ALA B 1 593 ? 6.184 52.469 11.18 1 77.56 593 ALA B CA 1
ATOM 9825 C C . ALA B 1 593 ? 4.773 51.906 10.992 1 77.56 593 ALA B C 1
ATOM 9827 O O . ALA B 1 593 ? 4.496 51.219 10.016 1 77.56 593 ALA B O 1
ATOM 9828 N N . TYR B 1 594 ? 3.924 52.219 11.891 1 68.25 594 TYR B N 1
ATOM 9829 C CA . TYR B 1 594 ? 2.523 51.812 11.828 1 68.25 594 TYR B CA 1
ATOM 9830 C C . TYR B 1 594 ? 1.852 52.375 10.578 1 68.25 594 TYR B C 1
ATOM 9832 O O . TYR B 1 594 ? 1.026 51.719 9.953 1 68.25 594 TYR B O 1
ATOM 9840 N N . MET B 1 595 ? 2.211 53.5 10.281 1 75.19 595 MET B N 1
ATOM 9841 C CA . MET B 1 595 ? 1.641 54.156 9.109 1 75.19 595 MET B CA 1
ATOM 9842 C C . MET B 1 595 ? 2.406 53.781 7.848 1 75.19 595 MET B C 1
ATOM 9844 O O . MET B 1 595 ? 2.232 54.406 6.801 1 75.19 595 MET B O 1
ATOM 9848 N N . LYS B 1 596 ? 3.355 52.719 8.023 1 79.12 596 LYS B N 1
ATOM 9849 C CA . LYS B 1 596 ? 4.16 52.188 6.922 1 79.12 596 LYS B CA 1
ATOM 9850 C C . LYS B 1 596 ? 5.035 53.281 6.312 1 79.12 596 LYS B C 1
ATOM 9852 O O . LYS B 1 596 ? 5.207 53.344 5.094 1 79.12 596 LYS B O 1
ATOM 9857 N N . GLY B 1 597 ? 5.371 54.312 7.23 1 85.94 597 GLY B N 1
ATOM 9858 C CA . GLY B 1 597 ? 6.211 55.406 6.785 1 85.94 597 GLY B CA 1
ATOM 9859 C C . GLY B 1 597 ? 7.68 55.219 7.121 1 85.94 597 GLY B C 1
ATOM 9860 O O . GLY B 1 597 ? 8.086 54.125 7.527 1 85.94 597 GLY B O 1
ATOM 9861 N N . LYS B 1 598 ? 8.523 56.125 6.641 1 91.06 598 LYS B N 1
ATOM 9862 C CA . LYS B 1 598 ? 9.961 56.188 6.918 1 91.06 598 LYS B CA 1
ATOM 9863 C C . LYS B 1 598 ? 10.344 57.469 7.637 1 91.06 598 LYS B C 1
ATOM 9865 O O . LYS B 1 598 ? 9.75 58.531 7.391 1 91.06 598 LYS B O 1
ATOM 9870 N N . MET B 1 599 ? 11.273 57.375 8.648 1 90.19 599 MET B N 1
ATOM 9871 C CA . MET B 1 599 ? 11.766 58.5 9.406 1 90.19 599 MET B CA 1
ATOM 9872 C C . MET B 1 599 ? 13.281 58.625 9.297 1 90.19 599 MET B C 1
ATOM 9874 O O . MET B 1 599 ? 14 57.625 9.438 1 90.19 599 MET B O 1
ATOM 9878 N N . ILE B 1 600 ? 13.789 59.75 8.844 1 91.12 600 ILE B N 1
ATOM 9879 C CA . ILE B 1 600 ? 15.211 60.062 8.773 1 91.12 600 ILE B CA 1
ATOM 9880 C C . ILE B 1 600 ? 15.539 61.219 9.727 1 91.12 600 ILE B C 1
ATOM 9882 O O . ILE B 1 600 ? 14.844 62.25 9.734 1 91.12 600 ILE B O 1
ATOM 9886 N N . ILE B 1 601 ? 16.578 61.031 10.656 1 89.56 601 ILE B N 1
ATOM 9887 C CA . ILE B 1 601 ? 17.016 62.062 11.594 1 89.56 601 ILE B CA 1
ATOM 9888 C C . ILE B 1 601 ? 18.422 62.531 11.234 1 89.56 601 ILE B C 1
ATOM 9890 O O . ILE B 1 601 ? 19.344 61.719 11.102 1 89.56 601 ILE B O 1
ATOM 9894 N N . ASP B 1 602 ? 18.562 63.75 10.852 1 88.25 602 ASP B N 1
ATOM 9895 C CA . ASP B 1 602 ? 19.844 64.375 10.633 1 88.25 602 ASP B CA 1
ATOM 9896 C C . ASP B 1 602 ? 20.125 65.438 11.688 1 88.25 602 ASP B C 1
ATOM 9898 O O . ASP B 1 602 ? 19.438 66.5 11.719 1 88.25 602 ASP B O 1
ATOM 9902 N N . SER B 1 603 ? 21.078 65.188 12.68 1 89 603 SER B N 1
ATOM 9903 C CA . SER B 1 603 ? 21.344 66.125 13.773 1 89 603 SER B CA 1
ATOM 9904 C C . SER B 1 603 ? 22.812 66.5 13.82 1 89 603 SER B C 1
ATOM 9906 O O . SER B 1 603 ? 23.703 65.625 13.609 1 89 603 SER B O 1
ATOM 9908 N N . ASN B 1 604 ? 23.109 67.812 13.852 1 86.06 604 ASN B N 1
ATOM 9909 C CA . ASN B 1 604 ? 24.453 68.375 14.031 1 86.06 604 ASN B CA 1
ATOM 9910 C C . ASN B 1 604 ? 24.469 69.5 15.031 1 86.06 604 ASN B C 1
ATOM 9912 O O . ASN B 1 604 ? 23.469 69.75 15.703 1 86.06 604 ASN B O 1
ATOM 9916 N N . SER B 1 605 ? 25.625 70.188 15.305 1 86.88 605 SER B N 1
ATOM 9917 C CA . SER B 1 605 ? 25.781 71.188 16.312 1 86.88 605 SER B CA 1
ATOM 9918 C C . SER B 1 605 ? 24.984 72.438 15.945 1 86.88 605 SER B C 1
ATOM 9920 O O . SER B 1 605 ? 24.844 73.375 16.766 1 86.88 605 SER B O 1
ATOM 9922 N N . HIS B 1 606 ? 24.5 72.5 14.703 1 88.25 606 HIS B N 1
ATOM 9923 C CA . HIS B 1 606 ? 23.75 73.625 14.281 1 88.25 606 HIS B CA 1
ATOM 9924 C C . HIS B 1 606 ? 22.25 73.375 14.266 1 88.25 606 HIS B C 1
ATOM 9926 O O . HIS B 1 606 ? 21.469 74.25 13.82 1 88.25 606 HIS B O 1
ATOM 9932 N N . GLY B 1 607 ? 21.891 72.25 14.727 1 91.31 607 GLY B N 1
ATOM 9933 C CA . GLY B 1 607 ? 20.469 71.938 14.812 1 91.31 607 GLY B CA 1
ATOM 9934 C C . GLY B 1 607 ? 20.109 70.5 14.383 1 91.31 607 GLY B C 1
ATOM 9935 O O . GLY B 1 607 ? 21 69.688 14.195 1 91.31 607 GLY B O 1
ATOM 9936 N N . THR B 1 608 ? 18.875 70.188 14.375 1 92.94 608 THR B N 1
ATOM 9937 C CA . THR B 1 608 ? 18.359 68.875 14.023 1 92.94 608 THR B CA 1
ATOM 9938 C C . THR B 1 608 ? 17.281 69 12.961 1 92.94 608 THR B C 1
ATOM 9940 O O . THR B 1 608 ? 16.422 69.875 13.016 1 92.94 608 THR B O 1
ATOM 9943 N N . THR B 1 609 ? 17.422 68.125 11.906 1 94.12 609 THR B N 1
ATOM 9944 C CA . THR B 1 609 ? 16.406 68 10.875 1 94.12 609 THR B CA 1
ATOM 9945 C C . THR B 1 609 ? 15.812 66.562 10.883 1 94.12 609 THR B C 1
ATOM 9947 O O . THR B 1 609 ? 16.547 65.562 10.828 1 94.12 609 THR B O 1
ATOM 9950 N N . ILE B 1 610 ? 14.469 66.5 11.055 1 93.81 610 ILE B N 1
ATOM 9951 C CA . ILE B 1 610 ? 13.758 65.25 10.992 1 93.81 610 ILE B CA 1
ATOM 9952 C C . ILE B 1 610 ? 12.836 65.25 9.781 1 93.81 610 ILE B C 1
ATOM 9954 O O . ILE B 1 610 ? 12.031 66.125 9.594 1 93.81 610 ILE B O 1
ATOM 9958 N N . ILE B 1 611 ? 12.969 64.188 8.945 1 95.06 611 ILE B N 1
ATOM 9959 C CA . ILE B 1 611 ? 12.148 64 7.75 1 95.06 611 ILE B CA 1
ATOM 9960 C C . ILE B 1 611 ? 11.328 62.75 7.879 1 95.06 611 ILE B C 1
ATOM 9962 O O . ILE B 1 611 ? 11.875 61.656 8.133 1 95.06 611 ILE B O 1
ATOM 9966 N N . ILE B 1 612 ? 9.977 62.875 7.766 1 94.62 612 ILE B N 1
ATOM 9967 C CA . ILE B 1 612 ? 9.07 61.75 7.828 1 94.62 612 ILE B CA 1
ATOM 9968 C C . ILE B 1 612 ? 8.258 61.656 6.535 1 94.62 612 ILE B C 1
ATOM 9970 O O . ILE B 1 612 ? 7.703 62.656 6.074 1 94.62 612 ILE B O 1
ATOM 9974 N N . GLU B 1 613 ? 8.266 60.469 5.883 1 94.19 613 GLU B N 1
ATOM 9975 C CA . GLU B 1 613 ? 7.477 60.188 4.688 1 94.19 613 GLU B CA 1
ATOM 9976 C C . GLU B 1 613 ? 6.379 59.188 4.98 1 94.19 613 GLU B C 1
ATOM 9978 O O . GLU B 1 613 ? 6.664 58.062 5.438 1 94.19 613 GLU B O 1
ATOM 9983 N N . LEU B 1 614 ? 5.105 59.594 4.703 1 90.12 614 LEU B N 1
ATOM 9984 C CA . LEU B 1 614 ? 3.957 58.719 4.973 1 90.12 614 LEU B CA 1
ATOM 9985 C C . LEU B 1 614 ? 3.148 58.5 3.703 1 90.12 614 LEU B C 1
ATOM 9987 O O . LEU B 1 614 ? 2.781 59.438 3.008 1 90.12 614 LEU B O 1
ATOM 9991 N N . PRO B 1 615 ? 2.861 57.219 3.367 1 88.31 615 PRO B N 1
ATOM 9992 C CA . PRO B 1 615 ? 1.988 56.938 2.221 1 88.31 615 PRO B CA 1
ATOM 9993 C C . PRO B 1 615 ? 0.534 57.344 2.486 1 88.31 615 PRO B C 1
ATOM 9995 O O . PRO B 1 615 ? 0.015 57.094 3.578 1 88.31 615 PRO B O 1
ATOM 9998 N N . LEU B 1 616 ? -0.115 58.062 1.535 1 80.5 616 LEU B N 1
ATOM 9999 C CA . LEU B 1 616 ? -1.494 58.5 1.665 1 80.5 616 LEU B CA 1
ATOM 10000 C C . LEU B 1 616 ? -2.473 57.375 1.358 1 80.5 616 LEU B C 1
ATOM 10002 O O . LEU B 1 616 ? -3.666 57.5 1.648 1 80.5 616 LEU B O 1
ATOM 10006 N N . GLU B 1 617 ? -2.115 56.344 0.766 1 63.16 617 GLU B N 1
ATOM 10007 C CA . GLU B 1 617 ? -3.027 55.25 0.397 1 63.16 617 GLU B CA 1
ATOM 10008 C C . GLU B 1 617 ? -3.613 54.562 1.634 1 63.16 617 GLU B C 1
ATOM 10010 O O . GLU B 1 617 ? -4.637 53.906 1.55 1 63.16 617 GLU B O 1
ATOM 10015 N N . LEU B 1 618 ? -2.992 54.5 2.586 1 48.91 618 LEU B N 1
ATOM 10016 C CA . LEU B 1 618 ? -3.566 53.812 3.736 1 48.91 618 LEU B CA 1
ATOM 10017 C C . LEU B 1 618 ? -4.707 54.625 4.344 1 48.91 618 LEU B C 1
ATOM 10019 O O . LEU B 1 618 ? -5.152 54.344 5.457 1 48.91 618 LEU B O 1
ATOM 10023 N N . ILE B 1 619 ? -5.188 55.594 3.668 1 39.34 619 ILE B N 1
ATOM 10024 C CA . ILE B 1 619 ? -6.367 56.344 4.117 1 39.34 619 ILE B CA 1
ATOM 10025 C C . ILE B 1 619 ? -7.617 55.5 3.883 1 39.34 619 ILE B C 1
ATOM 10027 O O . ILE B 1 619 ? -7.812 54.938 2.789 1 39.34 619 ILE B O 1
#

Organism: NCBI:txid1187080

Secondary structure (DSSP, 8-state):
--HHHHHHHHHHHHHHHHHHHHHHHHHHHHTTS--TT--B--EEEEE--S--HHHHHHHGGGPPPB-S-EEEEE-SS-EEEEEEEE--SSS-EEEEEE-S-S--SEEEEEETT-SS-SEEE-TTS-GGGSSS-SSS-EEEEEE-TT-EEEEEEEEE-TTSEEEE--EEE-HHHHHHHHHHHHHHHHHHHHHHHHHHHHHHHHHHHH--HHHHHHHHHHHHHHHHHHHHTTHIIIII-TT-HHHHHHHHHHHHHHHHHHHHHHHHHHS--SSTT-HHHHHHHHHHHHHHHHHHHHHHS-GGGS-HHHHHHHHHHHHHHHHHHHHHHHHHHHHHHHTT-TTHHHHHHHHHHHHHHHHHHHHHHTT------HHHHHHHHHHHHHHHHHHHHHHHHHHHHHHHHHHHHHHHHHHHHHHHHHHHHHHHHHHHHHHHHHHHIIIIIHHHHHHHHHHHHHHHSS--HHHHHHHHHHHHHHHHHHHHHHHHH--THHHHHHHHHHHHHHHHHHHHHH--EEEEEEE--SPPPHHHHHHHHHHHHHHHHHIIIII--SEEEEEEEEETTEEEEEEEE-SS---HHHHTT-HHHHHHHHHHHHTT-EEEEEEETTEEEEEEEEESTT-/--HHHHHHHHHHHHHHHHHHHHHHHHHHHHTTS--TT--B--EEEEE--S--HHHHHHHGGGPPPB-S-EEEEE-SS-EEEEEEEE--SSS-EEEEEE-S-S--SEEEEEETT-SS-SEEE-TTS-GGGSSS-SSS-EEEEEE-TT-EEEEEEEEE-TTSEEEE--EEE-HHHHHHHHHHHHHHHHHHHHHHHHHHHHHHHHHHHH--HHHHHHHHHHHHHHHHHHHHTTHIIIII-TT-HHHHHHHHHHHHHHHHHHHHHHHHHHS--SSTT-HHHHHHHHHHHHHHHHHHHHHHS-GGGS-HHHHHHHHHHHHHHHHHHHHHHHHHHHHHHHTT-TTHHHHHHHHHHHHHHHHHHHHHHTT------HHHHHHHHHHHHHHHHHHHHHHHHHHHHHHHHHHHHHHHHHHHHHHHHHHHHHHHHHHHHHHHHHHHIIIIIHHHHHHHHHHHHHHHS---HHHHHHHHHHHHHHHHHHHHHHHHH--THHHHHHHHHHHHHHHHHHHHHH--EEEEEEE--SPPPHHHHHHHHHHHHHHHHHIIIII--SEEEEEEEEETTEEEEEEEE-SS---HHHHTT-HHHHHHHHHHHHTT-EEEEEEETTEEEEEEEEESTT-

Foldseek 3Di:
DDPVVVVVVVVVVVVVVVVVVVVVLVVLVVCVPCVVPQDFWWKFKDFDDPDQPLVVVVCRVPTDTDGDKDWPFAAQWKMKMKTKDWQQDQFKFKKKKFFQFLAFAWKFKDKDSDRHGPDIDHLLAFQVRAPDLDSTRIDIDTDGHGDMMMMMMTTDPFLFIDMTHITMGTPVSVVVSRVSVVVLLVVLLVLLVVLLVVLVVCCVVVVFVLSVLVNQLSVLVSQLLCLRSSVCCSPPPRHCSQCSNLSNLLSVLSNLLSVLVNLCRVQPDPDCPDPLNVVSVVLNVVSVVLNVVSVPDRPVPDRSVVSNVSLVVSLVSLLVSLVSSLVSLVVSVVVVPALSVLQSVLCVQLSVLSNVLSCSSRRDCPVDDPSCNSCVNSVSNVSNSVSVVVSVVVVVVVVVVVVVVVVVVVVVVVVVVVVVVVVVVVVVVVVLVVVCCVQLVVLVVVLVVLVVVCVVPPDDPVSVVVSVVSVVVSVVVVVVSCCLVPVVCCVPVNLQVVVVVVQVVCCVPVVAAEAEAEADDDRADPVRSNLVSNLVVLVVVCCSPPFPFRYKYWYWHDDDQKIKIKIKTQGQWDDPVCQVPDPSNVVSVVSLVVQVKDWDWDIDRRIIMIMIIGGNVVD/DDPVVVVVVVVVVVVVVVVVVVVVLVVLVVCVPCVVPQDFWWKFKDFDDPDQPLVVVVCRVVTDTDTDKDWPFAAQWKMKMKTKDWQQDQFKFKKKKFFQFLAFAWKFKDKDSDRHGPDIDHLLAFQVRAPDLDSTRIDIDTDGHGDMMMMMMTTDPFLFIDMTHITMGTPVSVVVSRVSVVVLLVVLLVLLVVLLVVLVVCCVVVVFPLSVLVNQLSVLVSQLLCLRSSVCCSPPPRHCSQCSVLSNLLSVLSNLLSVLVNLCRVQPDPDCPDPLNVVSVVLNVVSVVLNVVSVPDRPVPDRSVVSNVSLVVSLVSLLVSLVSSLVSLVVSVVVVPALSVLQSVLCVQLSVLSNVLSCSSRRDCPVDHPSCNSCVNSVSNVSNSVSVVVSVVVVVVVVVVVVVVVVVVVVVVVVVVVVVVVVVVVVVVVVLVVVCCVQLVVLVVVLVVLVVVCVVPPDDPVSVVVSVVSVVVSVVVVVVSCCLVPVVCCVPPNLQVVVVVVQVVCCVPVVAAEAEAEADDDRADPVRSNLVSNLVVLVVVCCSPPFPFRYKYWHWHDDPQKTKTKIKTQGQWDDPVCQVPDPSNVVSVVSLVVLVKDWDWDTDRRIIMIMIIGGNVVD

Solvent-accessible surface area (backbone atoms only — not comparable to full-atom values): 62980 Å² total; per-residue (Å²): 128,58,68,68,55,50,48,52,48,48,44,49,46,42,50,48,40,49,47,40,46,48,40,45,54,41,42,58,52,59,51,60,58,70,38,90,74,55,51,75,42,48,30,30,79,38,77,65,59,104,57,62,61,61,58,53,57,68,51,53,83,77,54,71,68,44,70,64,74,46,60,63,7,66,28,81,56,36,36,32,38,38,38,62,49,67,39,83,46,91,51,66,47,51,32,36,36,33,36,72,42,44,79,33,46,36,37,35,36,25,51,73,75,45,79,62,60,79,43,76,44,39,42,69,42,47,48,84,72,43,83,43,53,52,46,40,58,47,44,81,41,82,3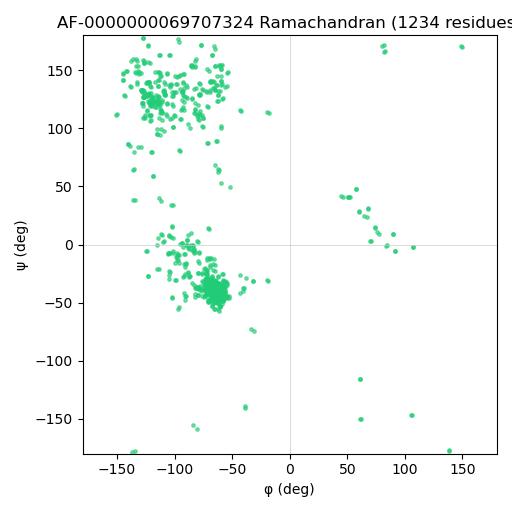6,50,50,61,35,72,45,41,37,41,33,42,41,32,38,50,26,34,62,40,59,35,39,57,37,56,29,48,57,51,56,43,39,43,48,50,43,50,53,25,22,51,51,13,17,53,50,20,34,50,50,50,51,32,53,53,24,48,50,45,18,64,71,66,66,37,67,24,31,45,29,46,26,52,22,45,54,28,44,49,52,21,48,34,39,68,62,18,48,30,38,64,72,72,42,35,74,43,32,66,51,58,73,47,42,38,64,44,25,50,40,50,21,52,41,28,44,52,52,18,47,50,50,64,54,59,65,90,58,80,83,34,71,68,52,49,51,52,52,49,50,39,52,51,39,52,50,52,43,50,50,60,73,70,49,57,68,89,72,52,54,49,66,59,40,37,50,50,52,52,48,50,51,53,48,50,54,51,48,52,52,51,51,51,51,52,45,52,52,38,40,75,68,63,44,82,63,36,61,39,45,48,58,14,45,47,45,36,48,51,38,48,50,51,46,52,44,43,48,64,33,48,82,80,83,65,62,68,62,50,66,73,44,33,56,59,52,18,48,52,50,22,50,53,28,47,51,50,40,50,50,48,50,48,50,48,42,51,50,51,31,54,53,37,54,50,48,38,55,49,49,53,50,47,38,56,52,47,43,53,49,47,42,50,51,51,33,33,52,52,7,47,53,37,31,64,52,44,26,51,40,33,49,52,33,43,55,40,47,55,52,43,72,74,47,80,82,62,66,63,48,58,51,49,32,48,50,42,37,54,47,37,30,49,45,34,42,46,52,9,37,68,32,25,53,73,50,43,84,73,62,30,62,67,53,52,50,48,51,52,46,50,48,41,30,73,71,66,67,30,48,69,47,81,47,81,48,67,90,70,86,70,48,68,66,58,41,50,52,49,50,45,48,50,50,54,52,52,48,48,38,70,70,67,23,74,42,54,40,39,40,42,36,39,38,50,58,88,60,31,38,37,39,37,42,36,38,52,11,60,32,64,60,78,82,54,53,81,67,34,69,66,57,50,50,45,50,50,51,36,49,70,53,67,27,51,79,48,80,50,58,43,75,68,11,34,37,37,40,36,42,31,54,52,73,85,101,126,58,67,67,55,50,48,52,50,50,45,50,47,43,50,49,39,50,48,41,47,48,40,45,54,41,42,59,52,59,51,60,57,68,38,90,74,54,51,74,42,49,29,30,79,39,76,66,58,105,59,62,59,62,60,53,58,69,52,54,84,78,55,71,70,45,70,64,71,45,59,66,7,67,27,81,56,37,37,32,38,38,36,60,49,68,38,84,47,91,52,68,46,53,31,36,35,33,35,71,42,44,79,33,46,35,36,34,37,25,50,73,74,46,79,61,60,79,43,77,45,40,42,67,41,49,48,84,71,44,83,43,52,52,46,39,60,48,44,80,40,81,37,50,51,63,36,73,46,42,37,40,35,41,42,32,39,51,25,34,62,40,59,36,38,58,36,57,29,48,55,49,55,43,40,42,47,52,43,51,52,25,24,50,53,13,17,54,50,19,35,50,50,49,51,32,52,52,23,48,50,45,18,65,72,66,66,37,67,24,32,45,29,44,25,52,22,46,54,28,45,51,52,22,48,35,39,67,63,18,49,29,38,64,71,73,42,35,73,42,32,66,51,58,74,47,42,38,64,43,24,49,40,50,23,51,41,28,46,53,54,18,48,51,49,62,54,59,64,90,57,80,82,35,71,66,50,50,51,52,51,49,50,40,52,51,38,53,49,52,44,50,50,59,72,70,49,57,68,89,74,52,54,51,68,59,39,36,50,51,52,54,47,51,51,52,49,50,54,50,48,51,52,52,52,52,52,52,44,51,52,39,40,75,69,62,44,83,63,36,61,39,45,48,59,13,46,48,46,38,48,50,38,49,50,52,44,51,44,45,48,63,34,47,82,80,83,66,60,69,61,50,64,72,44,32,56,59,53,19,49,52,49,22,47,53,28,47,51,49,40,51,52,49,49,48,49,47,41,49,51,51,30,54,51,38,53,51,48,39,54,50,49,54,53,48,36,56,52,47,40,52,50,46,40,48,51,50,33,31,54,52,7,47,52,38,32,63,52,44,27,52,39,34,49,52,31,43,56,40,47,55,53,43,72,75,45,77,82,62,66,63,47,58,52,49,32,48,49,40,37,53,47,35,31,50,47,33,41,46,52,9,36,70,30,25,54,75,50,41,83,74,61,31,59,67,52,50,51,49,51,50,48,50,48,41,30,73,71,66,68,28,49,69,46,82,46,80,47,66,89,68,87,69,47,69,68,59,41,50,52,49,50,46,48,50,50,53,51,53,49,48,38,72,70,66,21,74,41,55,41,39,39,42,36,39,39,52,58,89,60,30,38,37,38,39,42,36,38,52,11,59,32,64,62,78,80,57,53,79,68,33,68,66,58,51,50,46,52,50,50,35,48,72,54,68,27,52,78,48,80,50,58,44,74,67,1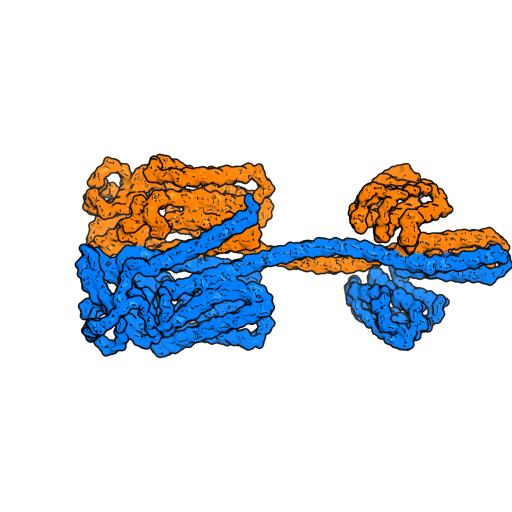1,34,38,37,41,36,42,31,53,52,73,85,103